Protein AF-0000000084467413 (afdb_homodimer)

Structure (mmCIF, N/CA/C/O backbone):
data_AF-0000000084467413-model_v1
#
loop_
_entity.id
_entity.type
_entity.pdbx_description
1 polymer 'Zn(2)-C6 fungal-type domain-containing protein'
#
loop_
_atom_site.group_PDB
_atom_site.id
_atom_site.type_symbol
_atom_site.label_atom_id
_atom_site.label_alt_id
_atom_site.label_comp_id
_atom_site.label_asym_id
_atom_site.label_entity_id
_atom_site.label_seq_id
_atom_site.pdbx_PDB_ins_code
_atom_site.Cartn_x
_atom_site.Cartn_y
_atom_site.Cartn_z
_atom_site.occupancy
_atom_site.B_iso_or_equiv
_atom_site.auth_seq_id
_atom_site.auth_comp_id
_atom_site.auth_asym_id
_atom_site.auth_atom_id
_atom_site.pdbx_PDB_model_num
ATOM 1 N N . MET A 1 1 ? 66 -35.625 96 1 26.09 1 MET A N 1
ATOM 2 C CA . MET A 1 1 ? 64.562 -35.906 95.938 1 26.09 1 MET A CA 1
ATOM 3 C C . MET A 1 1 ? 63.875 -34.875 95.062 1 26.09 1 MET A C 1
ATOM 5 O O . MET A 1 1 ? 63.219 -34 95.562 1 26.09 1 MET A O 1
ATOM 9 N N . SER A 1 2 ? 64.438 -34.469 93.875 1 29.78 2 SER A N 1
ATOM 10 C CA . SER A 1 2 ? 64.25 -33.438 92.875 1 29.78 2 SER A CA 1
ATOM 11 C C . SER A 1 2 ? 62.938 -33.656 92.125 1 29.78 2 SER A C 1
ATOM 13 O O . SER A 1 2 ? 62.781 -34.688 91.438 1 29.78 2 SER A O 1
ATOM 15 N N . GLY A 1 3 ? 61.781 -33.25 92.75 1 26.97 3 GLY A N 1
ATOM 16 C CA . GLY A 1 3 ? 60.375 -33.5 92.438 1 26.97 3 GLY A CA 1
ATOM 17 C C . GLY A 1 3 ? 59.969 -33 91.062 1 26.97 3 GLY A C 1
ATOM 18 O O . GLY A 1 3 ? 60.125 -31.812 90.812 1 26.97 3 GLY A O 1
ATOM 19 N N . SER A 1 4 ? 60.156 -33.812 90 1 33.88 4 SER A N 1
ATOM 20 C CA . SER A 1 4 ? 59.969 -33.594 88.625 1 33.88 4 SER A CA 1
ATOM 21 C C . SER A 1 4 ? 58.5 -33.281 88.25 1 33.88 4 SER A C 1
ATOM 23 O O . SER A 1 4 ? 57.625 -34.062 88.625 1 33.88 4 SER A O 1
ATOM 25 N N . GLY A 1 5 ? 58.062 -31.984 88.5 1 28.44 5 GLY A N 1
ATOM 26 C CA . GLY A 1 5 ? 56.75 -31.391 88.312 1 28.44 5 GLY A CA 1
ATOM 27 C C . GLY A 1 5 ? 56.094 -31.719 87 1 28.44 5 GLY A C 1
ATOM 28 O O . GLY A 1 5 ? 56.781 -31.75 85.938 1 28.44 5 GLY A O 1
ATOM 29 N N . ASP A 1 6 ? 55.031 -32.562 86.938 1 29.92 6 ASP A N 1
ATOM 30 C CA . ASP A 1 6 ? 54.125 -33.188 86 1 29.92 6 ASP A CA 1
ATOM 31 C C . ASP A 1 6 ? 53.375 -32.156 85.188 1 29.92 6 ASP A C 1
ATOM 33 O O . ASP A 1 6 ? 52.438 -31.531 85.688 1 29.92 6 ASP A O 1
ATOM 37 N N . GLU A 1 7 ? 54 -31.078 84.625 1 30.78 7 GLU A N 1
ATOM 38 C CA . GLU A 1 7 ? 53.219 -30.062 83.938 1 30.78 7 GLU A CA 1
ATOM 39 C C . GLU A 1 7 ? 52.375 -30.688 82.812 1 30.78 7 GLU A C 1
ATOM 41 O O . GLU A 1 7 ? 52.906 -31.109 81.812 1 30.78 7 GLU A O 1
ATOM 46 N N . ARG A 1 8 ? 51.344 -31.453 83.125 1 29 8 ARG A N 1
ATOM 47 C CA . ARG A 1 8 ? 50.469 -32.062 82.125 1 29 8 ARG A CA 1
ATOM 48 C C . ARG A 1 8 ? 49.875 -31 81.25 1 29 8 ARG A C 1
ATOM 50 O O . ARG A 1 8 ? 49.281 -30.031 81.688 1 29 8 ARG A O 1
ATOM 57 N N . ALA A 1 9 ? 50.406 -30.781 80.062 1 30.67 9 ALA A N 1
ATOM 58 C CA . ALA A 1 9 ? 50.062 -29.953 78.875 1 30.67 9 ALA A CA 1
ATOM 59 C C . ALA A 1 9 ? 48.562 -30.094 78.562 1 30.67 9 ALA A C 1
ATOM 61 O O . ALA A 1 9 ? 48.094 -31.203 78.375 1 30.67 9 ALA A O 1
ATOM 62 N N . HIS A 1 10 ? 47.625 -29.344 79.25 1 28.69 10 HIS A N 1
ATOM 63 C CA . HIS A 1 10 ? 46.219 -29.25 78.938 1 28.69 10 HIS A CA 1
ATOM 64 C C . HIS A 1 10 ? 45.969 -29.156 77.438 1 28.69 10 HIS A C 1
ATOM 66 O O . HIS A 1 10 ? 46.5 -28.266 76.812 1 28.69 10 HIS A O 1
ATOM 72 N N . LYS A 1 11 ? 45.812 -30.297 76.75 1 32.16 11 LYS A N 1
ATOM 73 C CA . LYS A 1 11 ? 45.406 -30.406 75.312 1 32.16 11 LYS A CA 1
ATOM 74 C C . LYS A 1 11 ? 44.219 -29.484 75.062 1 32.16 11 LYS A C 1
ATOM 76 O O . LYS A 1 11 ? 43.156 -29.641 75.625 1 32.16 11 LYS A O 1
ATOM 81 N N . ARG A 1 12 ? 44.469 -28.156 74.812 1 32.62 12 ARG A N 1
ATOM 82 C CA . ARG A 1 12 ? 43.469 -27.25 74.312 1 32.62 12 ARG A CA 1
ATOM 83 C C . ARG A 1 12 ? 42.562 -27.938 73.312 1 32.62 12 ARG A C 1
ATOM 85 O O . ARG A 1 12 ? 43.062 -28.562 72.375 1 32.62 12 ARG A O 1
ATOM 92 N N . SER A 1 13 ? 41.469 -28.469 73.688 1 32.84 13 SER A N 1
ATOM 93 C CA . SER A 1 13 ? 40.438 -29 72.812 1 32.84 13 SER A CA 1
ATOM 94 C C . SER A 1 13 ? 40.25 -28.125 71.562 1 32.84 13 SER A C 1
ATOM 96 O O . SER A 1 13 ? 40.125 -26.891 71.688 1 32.84 13 SER A O 1
ATOM 98 N N . ARG A 1 14 ? 40.875 -28.469 70.5 1 40.12 14 ARG A N 1
ATOM 99 C CA . ARG A 1 14 ? 40.844 -27.891 69.125 1 40.12 14 ARG A CA 1
ATOM 100 C C . ARG A 1 14 ? 39.438 -27.484 68.75 1 40.12 14 ARG A C 1
ATOM 102 O O . ARG A 1 14 ? 38.531 -28.328 68.688 1 40.12 14 ARG A O 1
ATOM 109 N N . GLN A 1 15 ? 39.031 -26.281 69.188 1 37.06 15 GLN A N 1
ATOM 110 C CA . GLN A 1 15 ? 37.75 -25.719 68.812 1 37.06 15 GLN A CA 1
ATOM 111 C C . GLN A 1 15 ? 37.531 -25.859 67.312 1 37.06 15 GLN A C 1
ATOM 113 O O . GLN A 1 15 ? 38.375 -25.453 66.5 1 37.06 15 GLN A O 1
ATOM 118 N N . ASN A 1 16 ? 36.875 -26.953 66.812 1 48.47 16 ASN A N 1
ATOM 119 C CA . ASN A 1 16 ? 36.406 -27.109 65.438 1 48.47 16 ASN A CA 1
ATOM 120 C C . ASN A 1 16 ? 35.75 -25.828 64.938 1 48.47 16 ASN A C 1
ATOM 122 O O . ASN A 1 16 ? 34.969 -25.203 65.625 1 48.47 16 ASN A O 1
ATOM 126 N N . VAL A 1 17 ? 36.531 -25.109 64.188 1 55.88 17 VAL A N 1
ATOM 127 C CA . VAL A 1 17 ? 36 -23.891 63.562 1 55.88 17 VAL A CA 1
ATOM 128 C C . VAL A 1 17 ? 34.625 -24.172 62.938 1 55.88 17 VAL A C 1
ATOM 130 O O . VAL A 1 17 ? 34.469 -25.203 62.25 1 55.88 17 VAL A O 1
ATOM 133 N N . SER A 1 18 ? 33.594 -23.734 63.375 1 64.94 18 SER A N 1
ATOM 134 C CA . SER A 1 18 ? 32.219 -23.953 63 1 64.94 18 SER A CA 1
ATOM 135 C C . SER A 1 18 ? 32 -23.75 61.5 1 64.94 18 SER A C 1
ATOM 137 O O . SER A 1 18 ? 31.172 -24.406 60.875 1 64.94 18 SER A O 1
ATOM 139 N N . GLN A 1 19 ? 32.781 -22.828 60.719 1 69.94 19 GLN A N 1
ATOM 140 C CA . GLN A 1 19 ? 32.625 -22.609 59.281 1 69.94 19 GLN A CA 1
ATOM 141 C C . GLN A 1 19 ? 33.969 -22.422 58.625 1 69.94 19 GLN A C 1
ATOM 143 O O . GLN A 1 19 ? 34.812 -21.609 59.062 1 69.94 19 GLN A O 1
ATOM 148 N N . ALA A 1 20 ? 34.219 -23.234 57.625 1 74.88 20 ALA A N 1
ATOM 149 C CA . ALA A 1 20 ? 35.469 -23.141 56.875 1 74.88 20 ALA A CA 1
ATOM 150 C C . ALA A 1 20 ? 35.344 -22.078 55.781 1 74.88 20 ALA A C 1
ATOM 152 O O . ALA A 1 20 ? 34.25 -21.766 55.312 1 74.88 20 ALA A O 1
ATOM 153 N N . CYS A 1 21 ? 36.406 -21.391 55.406 1 77.19 21 CYS A N 1
ATOM 154 C CA . CYS A 1 21 ? 36.438 -20.406 54.312 1 77.19 21 CYS A CA 1
ATOM 155 C C . CYS A 1 21 ? 36.156 -21.078 52.969 1 77.19 21 CYS A C 1
ATOM 157 O O . CYS A 1 21 ? 36.312 -22.297 52.844 1 77.19 21 CYS A O 1
ATOM 159 N N . VAL A 1 22 ? 35.688 -20.453 51.875 1 77.38 22 VAL A N 1
ATOM 160 C CA . VAL A 1 22 ? 35.25 -20.953 50.594 1 77.38 22 VAL A CA 1
ATOM 161 C C . VAL A 1 22 ? 36.375 -21.734 49.906 1 77.38 22 VAL A C 1
ATOM 163 O O . VAL A 1 22 ? 36.125 -22.812 49.344 1 77.38 22 VAL A O 1
ATOM 166 N N . ASN A 1 23 ? 37.594 -21.391 50.062 1 79.62 23 ASN A N 1
ATOM 167 C CA . ASN A 1 23 ? 38.719 -22.031 49.406 1 79.62 23 ASN A CA 1
ATOM 168 C C . ASN A 1 23 ? 39.094 -23.344 50.062 1 79.62 23 ASN A C 1
ATOM 170 O O . ASN A 1 23 ? 39.375 -24.344 49.406 1 79.62 23 ASN A O 1
ATOM 174 N N . CYS A 1 24 ? 39.094 -23.359 51.344 1 78.81 24 CYS A N 1
ATOM 175 C CA . CYS A 1 24 ? 39.438 -24.562 52.062 1 78.81 24 CYS A CA 1
ATOM 176 C C . CYS A 1 24 ? 38.344 -25.625 51.906 1 78.81 24 CYS A C 1
ATOM 178 O O . CYS A 1 24 ? 38.656 -26.812 51.844 1 78.81 24 CYS A O 1
ATOM 180 N N . ARG A 1 25 ? 37.094 -25.172 51.781 1 76.5 25 ARG A N 1
ATOM 181 C CA . ARG A 1 25 ? 35.938 -26.047 51.5 1 76.5 25 ARG A CA 1
ATOM 182 C C . ARG A 1 25 ? 36.094 -26.703 50.125 1 76.5 25 ARG A C 1
ATOM 184 O O . ARG A 1 25 ? 35.844 -27.891 49.969 1 76.5 25 ARG A O 1
ATOM 191 N N . GLN A 1 26 ? 36.594 -26.016 49.188 1 77.19 26 GLN A N 1
ATOM 192 C CA . GLN A 1 26 ? 36.75 -26.516 47.844 1 77.19 26 GLN A CA 1
ATOM 193 C C . GLN A 1 26 ? 37.906 -27.5 47.75 1 77.19 26 GLN A C 1
ATOM 195 O O . GLN A 1 26 ? 37.844 -28.5 47.031 1 77.19 26 GLN A O 1
ATOM 200 N N . ARG A 1 27 ? 38.875 -27.344 48.5 1 77.25 27 ARG A N 1
ATOM 201 C CA . ARG A 1 27 ? 40.062 -28.188 48.438 1 77.25 27 ARG A CA 1
ATOM 202 C C . ARG A 1 27 ? 40 -29.312 49.469 1 77.25 27 ARG A C 1
ATOM 204 O O . ARG A 1 27 ? 40.906 -30.156 49.531 1 77.25 27 ARG A O 1
ATOM 211 N N . LYS A 1 28 ? 38.906 -29.312 50.219 1 76.44 28 LYS A N 1
ATOM 212 C CA . LYS A 1 28 ? 38.688 -30.281 51.281 1 76.44 28 LYS A CA 1
ATOM 213 C C . LYS A 1 28 ? 39.875 -30.359 52.219 1 76.44 28 LYS A C 1
ATOM 215 O O . LYS A 1 28 ? 40.281 -31.438 52.656 1 76.44 28 LYS A O 1
ATOM 220 N N . LYS A 1 29 ? 40.5 -29.125 52.5 1 80.12 29 LYS A N 1
ATOM 221 C CA . LYS A 1 29 ? 41.594 -29.047 53.469 1 80.12 29 LYS A CA 1
ATOM 222 C C . LYS A 1 29 ? 41.156 -28.406 54.781 1 80.12 29 LYS A C 1
ATOM 224 O O . LYS A 1 29 ? 40.188 -27.641 54.781 1 80.12 29 LYS A O 1
ATOM 229 N N . LYS A 1 30 ? 41.75 -28.703 55.719 1 77.44 30 LYS A N 1
ATOM 230 C CA . LYS A 1 30 ? 41.438 -28.234 57.062 1 77.44 30 LYS A CA 1
ATOM 231 C C . LYS A 1 30 ? 41.656 -26.734 57.188 1 77.44 30 LYS A C 1
ATOM 233 O O . LYS A 1 30 ? 42.719 -26.219 56.844 1 77.44 30 LYS A O 1
ATOM 238 N N . CYS A 1 31 ? 40.531 -26 57.469 1 75.31 31 CYS A N 1
ATOM 239 C CA . CYS A 1 31 ? 40.562 -24.547 57.688 1 75.31 31 CYS A CA 1
ATOM 240 C C . CYS A 1 31 ? 40.75 -24.234 59.156 1 75.31 31 CYS A C 1
ATOM 242 O O . CYS A 1 31 ? 40.062 -24.828 60 1 75.31 31 CYS A O 1
ATOM 244 N N . ASP A 1 32 ? 41.625 -23.547 59.625 1 78.44 32 ASP A N 1
ATOM 245 C CA . ASP A 1 32 ? 41.875 -23.281 61.031 1 78.44 32 ASP A CA 1
ATOM 246 C C . ASP A 1 32 ? 41 -22.172 61.562 1 78.44 32 ASP A C 1
ATOM 248 O O . ASP A 1 32 ? 41.094 -21.781 62.719 1 78.44 32 ASP A O 1
ATOM 252 N N . GLY A 1 33 ? 40.031 -21.516 60.656 1 72.94 33 GLY A N 1
ATOM 253 C CA . GLY A 1 33 ? 39.031 -20.562 61.062 1 72.94 33 GLY A CA 1
ATOM 254 C C . GLY A 1 33 ? 39.562 -19.141 61.156 1 72.94 33 GLY A C 1
ATOM 255 O O . GLY A 1 33 ? 38.812 -18.203 61.375 1 72.94 33 GLY A O 1
ATOM 256 N N . ASN A 1 34 ? 40.875 -18.969 60.938 1 78.62 34 ASN A N 1
ATOM 257 C CA . ASN A 1 34 ? 41.438 -17.625 60.969 1 78.62 34 ASN A CA 1
ATOM 258 C C . ASN A 1 34 ? 41.219 -16.891 59.656 1 78.62 34 ASN A C 1
ATOM 260 O O . ASN A 1 34 ? 41.094 -17.531 58.594 1 78.62 34 ASN A O 1
ATOM 264 N N . GLN A 1 35 ? 40.875 -15.562 59.531 1 74.62 35 GLN A N 1
ATOM 265 C CA . GLN A 1 35 ? 40.719 -14.711 58.375 1 74.62 35 GLN A CA 1
ATOM 266 C C . GLN A 1 35 ? 41.969 -13.844 58.188 1 74.62 35 GLN A C 1
ATOM 268 O O . GLN A 1 35 ? 42.156 -12.852 58.875 1 74.62 35 GLN A O 1
ATOM 273 N N . PRO A 1 36 ? 42.906 -14.266 57.25 1 77.44 36 PRO A N 1
ATOM 274 C CA . PRO A 1 36 ? 42.906 -15.367 56.281 1 77.44 36 PRO A CA 1
ATOM 275 C C . PRO A 1 36 ? 43.312 -16.688 56.906 1 77.44 36 PRO A C 1
ATOM 277 O O . PRO A 1 36 ? 44.125 -16.703 57.844 1 77.44 36 PRO A O 1
ATOM 280 N N . CYS A 1 37 ? 42.719 -17.781 56.469 1 78.75 37 CYS A N 1
ATOM 281 C CA . CYS A 1 37 ? 43.031 -19.078 57.094 1 78.75 37 CYS A CA 1
ATOM 282 C C . CYS A 1 37 ? 44.438 -19.531 56.688 1 78.75 37 CYS A C 1
ATOM 284 O O . CYS A 1 37 ? 44.938 -19.125 55.625 1 78.75 37 CYS A O 1
ATOM 286 N N . ALA A 1 38 ? 45.156 -20.266 57.531 1 81.69 38 ALA A N 1
ATOM 287 C CA . ALA A 1 38 ? 46.531 -20.688 57.344 1 81.69 38 ALA A CA 1
ATOM 288 C C . ALA A 1 38 ? 46.719 -21.453 56.031 1 81.69 38 ALA A C 1
ATOM 290 O O . ALA A 1 38 ? 47.75 -21.375 55.375 1 81.69 38 ALA A O 1
ATOM 291 N N . THR A 1 39 ? 45.625 -22.156 55.625 1 81.44 39 THR A N 1
ATOM 292 C CA . THR A 1 39 ? 45.656 -22.906 54.406 1 81.44 39 THR A CA 1
ATOM 293 C C . THR A 1 39 ? 45.594 -21.984 53.188 1 81.44 39 THR A C 1
ATOM 295 O O . THR A 1 39 ? 46.344 -22.156 52.219 1 81.44 39 THR A O 1
ATOM 298 N N . CYS A 1 40 ? 44.781 -21.016 53.219 1 80.38 40 CYS A N 1
ATOM 299 C CA . CYS A 1 40 ? 44.688 -20.062 52.094 1 80.38 40 CYS A CA 1
ATOM 300 C C . CYS A 1 40 ? 45.969 -19.25 52 1 80.38 40 CYS A C 1
ATOM 302 O O . CYS A 1 40 ? 46.438 -18.938 50.906 1 80.38 40 CYS A O 1
ATOM 304 N N . VAL A 1 41 ? 46.625 -18.938 53.094 1 82.62 41 VAL A N 1
ATOM 305 C CA . VAL A 1 41 ? 47.875 -18.219 53.125 1 82.62 41 VAL A CA 1
ATOM 306 C C . VAL A 1 41 ? 48.969 -19.078 52.531 1 82.62 41 VAL A C 1
ATOM 308 O O . VAL A 1 41 ? 49.812 -18.594 51.719 1 82.62 41 VAL A O 1
ATOM 311 N N . ALA A 1 42 ? 49 -20.375 52.781 1 81 42 ALA A N 1
ATOM 312 C CA . ALA A 1 42 ? 50 -21.297 52.281 1 81 42 ALA A CA 1
ATOM 313 C C . ALA A 1 42 ? 49.875 -21.453 50.75 1 81 42 ALA A C 1
ATOM 315 O O . ALA A 1 42 ? 50.875 -21.547 50.062 1 81 42 ALA A O 1
ATOM 316 N N . TYR A 1 43 ? 48.688 -21.391 50.312 1 80 43 TYR A N 1
ATOM 317 C CA . TYR A 1 43 ? 48.469 -21.578 48.875 1 80 43 TYR A CA 1
ATOM 318 C C . TYR A 1 43 ? 48.375 -20.25 48.156 1 80 43 TYR A C 1
ATOM 320 O O . TYR A 1 43 ? 48.125 -20.203 46.938 1 80 43 TYR A O 1
ATOM 328 N N . LYS A 1 44 ? 48.594 -19.078 48.938 1 79.94 44 LYS A N 1
ATOM 329 C CA . LYS A 1 44 ? 48.562 -17.719 48.406 1 79.94 44 LYS A CA 1
ATOM 330 C C . LYS A 1 44 ? 47.25 -17.391 47.75 1 79.94 44 LYS A C 1
ATOM 332 O O . LYS A 1 44 ? 47.219 -16.703 46.719 1 79.94 44 LYS A O 1
ATOM 337 N N . ASP A 1 45 ? 46.219 -17.969 48.219 1 77.12 45 ASP A N 1
ATOM 338 C CA . ASP A 1 45 ? 44.875 -17.656 47.75 1 77.12 45 ASP A CA 1
ATOM 339 C C . ASP A 1 45 ? 44.25 -16.547 48.562 1 77.12 45 ASP A C 1
ATOM 341 O O . ASP A 1 45 ? 44.625 -16.344 49.75 1 77.12 45 ASP A O 1
ATOM 345 N N . GLU A 1 46 ? 43.375 -15.688 48.031 1 78.69 46 GLU A N 1
ATOM 346 C CA . GLU A 1 46 ? 42.594 -14.734 48.781 1 78.69 46 GLU A CA 1
ATOM 347 C C . GLU A 1 46 ? 41.531 -15.445 49.625 1 78.69 46 GLU A C 1
ATOM 349 O O . GLU A 1 46 ? 40.656 -16.141 49.094 1 78.69 46 GLU A O 1
ATOM 354 N N . CYS A 1 47 ? 41.625 -15.461 50.938 1 73.88 47 CYS A N 1
ATOM 355 C CA . CYS A 1 47 ? 40.719 -16.156 51.844 1 73.88 47 CYS A CA 1
ATOM 356 C C . CYS A 1 47 ? 39.344 -15.508 51.875 1 73.88 47 CYS A C 1
ATOM 358 O O . CYS A 1 47 ? 39.219 -14.367 52.344 1 73.88 47 CYS A O 1
ATOM 360 N N . VAL A 1 48 ? 38.438 -15.797 51.094 1 75.25 48 VAL A N 1
ATOM 361 C CA . VAL A 1 48 ? 37.094 -15.242 50.969 1 75.25 48 VAL A CA 1
ATOM 362 C C . VAL A 1 48 ? 36.156 -16.016 51.875 1 75.25 48 VAL A C 1
ATOM 364 O O . VAL A 1 48 ? 36.156 -17.25 51.875 1 75.25 48 VAL A O 1
ATOM 367 N N . TRP A 1 49 ? 35.812 -15.234 52.875 1 63.16 49 TRP A N 1
ATOM 368 C CA . TRP A 1 49 ? 34.781 -15.742 53.75 1 63.16 49 TRP A CA 1
ATOM 369 C C . TRP A 1 49 ? 33.406 -15.234 53.344 1 63.16 49 TRP A C 1
ATOM 371 O O . TRP A 1 49 ? 33.219 -14.055 53 1 63.16 49 TRP A O 1
ATOM 381 N N . GLY A 1 50 ? 32.5 -15.867 52.625 1 56.66 50 GLY A N 1
ATOM 382 C CA . GLY A 1 50 ? 31.172 -15.469 52.188 1 56.66 50 GLY A CA 1
ATOM 383 C C . GLY A 1 50 ? 30.047 -16.203 52.906 1 56.66 50 GLY A C 1
ATOM 384 O O . GLY A 1 50 ? 30.266 -17.297 53.438 1 56.66 50 GLY A O 1
ATOM 385 N N . GLY A 1 51 ? 29.047 -15.383 53.406 1 49.19 51 GLY A N 1
ATOM 386 C CA . GLY A 1 51 ? 27.828 -15.633 54.156 1 49.19 51 GLY A CA 1
ATOM 387 C C . GLY A 1 51 ? 26.984 -16.734 53.531 1 49.19 51 GLY A C 1
ATOM 388 O O . GLY A 1 51 ? 26.062 -16.469 52.781 1 49.19 51 GLY A O 1
ATOM 389 N N . LYS A 1 52 ? 27.344 -17.672 52.906 1 43.41 52 LYS A N 1
ATOM 390 C CA . LYS A 1 52 ? 26.203 -18.562 52.719 1 43.41 52 LYS A CA 1
ATOM 391 C C . LYS A 1 52 ? 25.5 -18.859 54.062 1 43.41 52 LYS A C 1
ATOM 393 O O . LYS A 1 52 ? 26.156 -19.125 55.062 1 43.41 52 LYS A O 1
ATOM 398 N N . ASP A 1 53 ? 24.297 -18.453 54.188 1 43.09 53 ASP A N 1
ATOM 399 C CA . ASP A 1 53 ? 23.391 -18.797 55.281 1 43.09 53 ASP A CA 1
ATOM 400 C C . ASP A 1 53 ? 23.547 -20.25 55.688 1 43.09 53 ASP A C 1
ATOM 402 O O . ASP A 1 53 ? 23.859 -21.109 54.875 1 43.09 53 ASP A O 1
ATOM 406 N N . ASP A 1 54 ? 23.906 -20.531 56.781 1 43.34 54 ASP A N 1
ATOM 407 C CA . ASP A 1 54 ? 23.922 -21.844 57.438 1 43.34 54 ASP A CA 1
ATOM 408 C C . ASP A 1 54 ? 22.656 -22.641 57.125 1 43.34 54 ASP A C 1
ATOM 410 O O . ASP A 1 54 ? 21.578 -22.359 57.625 1 43.34 54 ASP A O 1
ATOM 414 N N . TRP A 1 55 ? 22.578 -23.297 56 1 46.25 55 TRP A N 1
ATOM 415 C CA . TRP A 1 55 ? 21.469 -24.094 55.469 1 46.25 55 TRP A CA 1
ATOM 416 C C . TRP A 1 55 ? 21.094 -25.203 56.469 1 46.25 55 TRP A C 1
ATOM 418 O O . TRP A 1 55 ? 20.219 -26.031 56.156 1 46.25 55 TRP A O 1
ATOM 428 N N . ARG A 1 56 ? 21.703 -25.297 57.656 1 48.47 56 ARG A N 1
ATOM 429 C CA . ARG A 1 56 ? 21.391 -26.344 58.625 1 48.47 56 ARG A CA 1
ATOM 430 C C . ARG A 1 56 ? 20.203 -25.953 59.531 1 48.47 56 ARG A C 1
ATOM 432 O O . ARG A 1 56 ? 19.703 -26.766 60.281 1 48.47 56 ARG A O 1
ATOM 439 N N . LYS A 1 57 ? 19.906 -24.75 59.75 1 51.88 57 LYS A N 1
ATOM 440 C CA . LYS A 1 57 ? 18.766 -24.438 60.594 1 51.88 57 LYS A CA 1
ATOM 441 C C . LYS A 1 57 ? 17.453 -24.5 59.812 1 51.88 57 LYS A C 1
ATOM 443 O O . LYS A 1 57 ? 17.375 -23.984 58.688 1 51.88 57 LYS A O 1
ATOM 448 N N . PRO A 1 58 ? 16.469 -25.312 60.281 1 55.78 58 PRO A N 1
ATOM 449 C CA . PRO A 1 58 ? 15.164 -25.391 59.625 1 55.78 58 PRO A CA 1
ATOM 450 C C . PRO A 1 58 ? 14.5 -24.016 59.5 1 55.78 58 PRO A C 1
ATOM 452 O O . PRO A 1 58 ? 14.664 -23.156 60.375 1 55.78 58 PRO A O 1
ATOM 455 N N . LEU A 1 59 ? 14.18 -23.625 58.312 1 64.31 59 LEU A N 1
ATOM 456 C CA . LEU A 1 59 ? 13.508 -22.344 58.125 1 64.31 59 LEU A CA 1
ATOM 457 C C . LEU A 1 59 ? 12.336 -22.203 59.062 1 64.31 59 LEU A C 1
ATOM 459 O O . LEU A 1 59 ? 11.633 -23.172 59.375 1 64.31 59 LEU A O 1
ATOM 463 N N . SER A 1 60 ? 12.367 -21.188 59.875 1 70 60 SER A N 1
ATOM 464 C CA . SER A 1 60 ? 11.234 -20.891 60.75 1 70 60 SER A CA 1
ATOM 465 C C . SER A 1 60 ? 9.922 -20.922 60 1 70 60 SER A C 1
ATOM 467 O O . SER A 1 60 ? 9.906 -20.781 58.781 1 70 60 SER A O 1
ATOM 469 N N . ARG A 1 61 ? 8.836 -21.109 60.656 1 65.44 61 ARG A N 1
ATOM 470 C CA . ARG A 1 61 ? 7.492 -21.141 60.094 1 65.44 61 ARG A CA 1
ATOM 471 C C . ARG A 1 61 ? 7.207 -19.859 59.281 1 65.44 61 ARG A C 1
ATOM 473 O O . ARG A 1 61 ? 6.598 -19.922 58.219 1 65.44 61 ARG A O 1
ATOM 480 N N . SER A 1 62 ? 7.723 -18.812 59.812 1 72.88 62 SER A N 1
ATOM 481 C CA . SER A 1 62 ? 7.523 -17.531 59.156 1 72.88 62 SER A CA 1
ATOM 482 C C . SER A 1 62 ? 8.289 -17.453 57.844 1 72.88 62 SER A C 1
ATOM 484 O O . SER A 1 62 ? 7.781 -16.938 56.844 1 72.88 62 SER A O 1
ATOM 486 N N . GLU A 1 63 ? 9.328 -18.109 57.844 1 73.94 63 GLU A N 1
ATOM 487 C CA . GLU A 1 63 ? 10.156 -18.078 56.625 1 73.94 63 GLU A CA 1
ATOM 488 C C . GLU A 1 63 ? 9.602 -19.031 55.562 1 73.94 63 GLU A C 1
ATOM 490 O O . GLU A 1 63 ? 9.609 -18.703 54.375 1 73.94 63 GLU A O 1
ATOM 495 N N . THR A 1 64 ? 9.109 -20.109 55.969 1 74.31 64 THR A N 1
ATOM 496 C CA . THR A 1 64 ? 8.484 -21.062 55.062 1 74.31 64 THR A CA 1
ATOM 497 C C . THR A 1 64 ? 7.219 -20.453 54.438 1 74.31 64 THR A C 1
ATOM 499 O O . THR A 1 64 ? 6.973 -20.609 53.25 1 74.31 64 THR A O 1
ATOM 502 N N . ASN A 1 65 ? 6.559 -19.797 55.312 1 74.56 65 ASN A N 1
ATOM 503 C CA . ASN A 1 65 ? 5.367 -19.109 54.812 1 74.56 65 ASN A CA 1
ATOM 504 C C . ASN A 1 65 ? 5.73 -17.969 53.844 1 74.56 65 ASN A C 1
ATOM 506 O O . ASN A 1 65 ? 5.031 -17.75 52.875 1 74.56 65 ASN A O 1
ATOM 510 N N . ALA A 1 66 ? 6.781 -17.422 54.125 1 78.25 66 ALA A N 1
ATOM 511 C CA . ALA A 1 66 ? 7.246 -16.375 53.219 1 78.25 66 ALA A CA 1
ATOM 512 C C . ALA A 1 66 ? 7.703 -16.953 51.906 1 78.25 66 ALA A C 1
ATOM 514 O O . ALA A 1 66 ? 7.43 -16.391 50.844 1 78.25 66 ALA A O 1
ATOM 515 N N . LEU A 1 67 ? 8.195 -18.094 51.906 1 77.31 67 LEU A N 1
ATOM 516 C CA . LEU A 1 67 ? 8.633 -18.766 50.688 1 77.31 67 LEU A CA 1
ATOM 517 C C . LEU A 1 67 ? 7.434 -19.266 49.875 1 77.31 67 LEU A C 1
ATOM 519 O O . LEU A 1 67 ? 7.41 -19.141 48.656 1 77.31 67 LEU A O 1
ATOM 523 N N . ARG A 1 68 ? 6.531 -19.75 50.625 1 77 68 ARG A N 1
ATOM 524 C CA . ARG A 1 68 ? 5.301 -20.172 49.969 1 77 68 ARG A CA 1
ATOM 525 C C . ARG A 1 68 ? 4.566 -18.984 49.375 1 77 68 ARG A C 1
ATOM 527 O O . ARG A 1 68 ? 4.082 -19.047 48.25 1 77 68 ARG A O 1
ATOM 534 N N . ALA A 1 69 ? 4.551 -17.953 50.125 1 78.25 69 ALA A N 1
ATOM 535 C CA . ALA A 1 69 ? 3.949 -16.734 49.625 1 78.25 69 ALA A CA 1
ATOM 536 C C . ALA A 1 69 ? 4.719 -16.203 48.406 1 78.25 69 ALA A C 1
ATOM 538 O O . ALA A 1 69 ? 4.117 -15.727 47.438 1 78.25 69 ALA A O 1
ATOM 539 N N . ARG A 1 70 ? 5.922 -16.344 48.5 1 80.69 70 ARG A N 1
ATOM 540 C CA . ARG A 1 70 ? 6.75 -15.922 47.375 1 80.69 70 ARG A CA 1
ATOM 541 C C . ARG A 1 70 ? 6.539 -16.828 46.156 1 80.69 70 ARG A C 1
ATOM 543 O O . ARG A 1 70 ? 6.488 -16.359 45.031 1 80.69 70 ARG A O 1
ATOM 550 N N . VAL A 1 71 ? 6.371 -18.047 46.344 1 77.69 71 VAL A N 1
ATOM 551 C CA . VAL A 1 71 ? 6.055 -18.984 45.281 1 77.69 71 VAL A CA 1
ATOM 552 C C . VAL A 1 71 ? 4.695 -18.641 44.656 1 77.69 71 VAL A C 1
ATOM 554 O O . VAL A 1 71 ? 4.547 -18.562 43.438 1 77.69 71 VAL A O 1
ATOM 557 N N . ASP A 1 72 ? 3.797 -18.344 45.5 1 77 72 ASP A N 1
ATOM 558 C CA . ASP A 1 72 ? 2.471 -17.953 45.031 1 77 72 ASP A CA 1
ATOM 559 C C . ASP A 1 72 ? 2.531 -16.656 44.25 1 77 72 ASP A C 1
ATOM 561 O O . ASP A 1 72 ? 1.888 -16.516 43.188 1 77 72 ASP A O 1
ATOM 565 N N . GLU A 1 73 ? 3.258 -15.805 44.719 1 79.5 73 GLU A N 1
ATOM 566 C CA . GLU A 1 73 ? 3.449 -14.539 44.031 1 79.5 73 GLU A CA 1
ATOM 567 C C . GLU A 1 73 ? 4.145 -14.75 42.688 1 79.5 73 GLU A C 1
ATOM 569 O O . GLU A 1 73 ? 3.719 -14.203 41.656 1 79.5 73 GLU A O 1
ATOM 574 N N . LEU A 1 74 ? 5.07 -15.547 42.688 1 78.12 74 LEU A N 1
ATOM 575 C CA . LEU A 1 74 ? 5.824 -15.789 41.469 1 78.12 74 LEU A CA 1
ATOM 576 C C . LEU A 1 74 ? 5.008 -16.625 40.469 1 78.12 74 LEU A C 1
ATOM 578 O O . LEU A 1 74 ? 5.047 -16.391 39.25 1 78.12 74 LEU A O 1
ATOM 582 N N . GLU A 1 75 ? 4.27 -17.469 40.969 1 79.12 75 GLU A N 1
ATOM 583 C CA . GLU A 1 75 ? 3.361 -18.203 40.094 1 79.12 75 GLU A CA 1
ATOM 584 C C . GLU A 1 75 ? 2.279 -17.297 39.531 1 79.12 75 GLU A C 1
ATOM 586 O O . GLU A 1 75 ? 1.922 -17.406 38.375 1 79.12 75 GLU A O 1
ATOM 591 N N . GLY A 1 76 ? 1.872 -16.422 40.312 1 77.12 76 GLY A N 1
ATOM 592 C CA . GLY A 1 76 ? 0.973 -15.406 39.812 1 77.12 76 GLY A CA 1
ATOM 593 C C . GLY A 1 76 ? 1.602 -14.539 38.75 1 77.12 76 GLY A C 1
ATOM 594 O O . GLY A 1 76 ? 0.977 -14.258 37.719 1 77.12 76 GLY A O 1
ATOM 595 N N . LEU A 1 77 ? 2.754 -14.164 38.969 1 76 77 LEU A N 1
ATOM 596 C CA . LEU A 1 77 ? 3.479 -13.359 38 1 76 77 LEU A CA 1
ATOM 597 C C . LEU A 1 77 ? 3.764 -14.156 36.75 1 76 77 LEU A C 1
ATOM 599 O O . LEU A 1 77 ? 3.643 -13.633 35.625 1 76 77 LEU A O 1
ATOM 603 N N . VAL A 1 78 ? 4.098 -15.336 36.875 1 75 78 VAL A N 1
ATOM 604 C CA . VAL A 1 78 ? 4.324 -16.203 35.719 1 75 78 VAL A CA 1
ATOM 605 C C . VAL A 1 78 ? 3.016 -16.406 34.938 1 75 78 VAL A C 1
ATOM 607 O O . VAL A 1 78 ? 2.99 -16.344 33.719 1 75 78 VAL A O 1
ATOM 610 N N . GLN A 1 79 ? 1.983 -16.578 35.656 1 74.94 79 GLN A N 1
ATOM 611 C CA . GLN A 1 79 ? 0.69 -16.703 35 1 74.94 79 GLN A CA 1
ATOM 612 C C . GLN A 1 79 ? 0.281 -15.391 34.312 1 74.94 79 GLN A C 1
ATOM 614 O O . GLN A 1 79 ? -0.248 -15.391 33.219 1 74.94 79 GLN A O 1
ATOM 619 N N . GLU A 1 80 ? 0.549 -14.352 34.938 1 72.44 80 GLU A N 1
ATOM 620 C CA . GLU A 1 80 ? 0.281 -13.039 34.344 1 72.44 80 GLU A CA 1
ATOM 621 C C . GLU A 1 80 ? 1.141 -12.805 33.125 1 72.44 80 GLU A C 1
ATOM 623 O O . GLU A 1 80 ? 0.638 -12.359 32.062 1 72.44 80 GLU A O 1
ATOM 628 N N . TYR A 1 81 ? 2.355 -13.148 33.188 1 67.88 81 TYR A N 1
ATOM 629 C CA . TYR A 1 81 ? 3.232 -12.977 32.031 1 67.88 81 TYR A CA 1
ATOM 630 C C . TYR A 1 81 ? 2.916 -13.992 30.938 1 67.88 81 TYR A C 1
ATOM 632 O O . TYR A 1 81 ? 2.957 -13.68 29.75 1 67.88 81 TYR A O 1
ATOM 640 N N . LYS A 1 82 ? 2.555 -15.102 31.297 1 67.19 82 LYS A N 1
ATOM 641 C CA . LYS A 1 82 ? 2.092 -16.094 30.344 1 67.19 82 LYS A CA 1
ATOM 642 C C . LYS A 1 82 ? 0.789 -15.664 29.672 1 67.19 82 LYS A C 1
ATOM 644 O O . LYS A 1 82 ? 0.637 -15.781 28.453 1 67.19 82 LYS A O 1
ATOM 649 N N . THR A 1 83 ? -0.096 -15.25 30.469 1 64.44 83 THR A N 1
ATOM 650 C CA . THR A 1 83 ? -1.338 -14.727 29.906 1 64.44 83 THR A CA 1
ATOM 651 C C . THR A 1 83 ? -1.066 -13.508 29.031 1 64.44 83 THR A C 1
ATOM 653 O O . THR A 1 83 ? -1.66 -13.359 27.953 1 64.44 83 THR A O 1
ATOM 656 N N . ARG A 1 84 ? -0.173 -12.695 29.469 1 59.22 84 ARG A N 1
ATOM 657 C CA . ARG A 1 84 ? 0.226 -11.547 28.672 1 59.22 84 ARG A CA 1
ATOM 658 C C . ARG A 1 84 ? 0.975 -11.992 27.406 1 59.22 84 ARG A C 1
ATOM 660 O O . ARG A 1 84 ? 0.769 -11.445 26.328 1 59.22 84 ARG A O 1
ATOM 667 N N . LEU A 1 85 ? 1.742 -12.93 27.531 1 58.12 85 LEU A N 1
ATOM 668 C CA . LEU A 1 85 ? 2.426 -13.516 26.375 1 58.12 85 LEU A CA 1
ATOM 669 C C . LEU A 1 85 ? 1.456 -14.32 25.516 1 58.12 85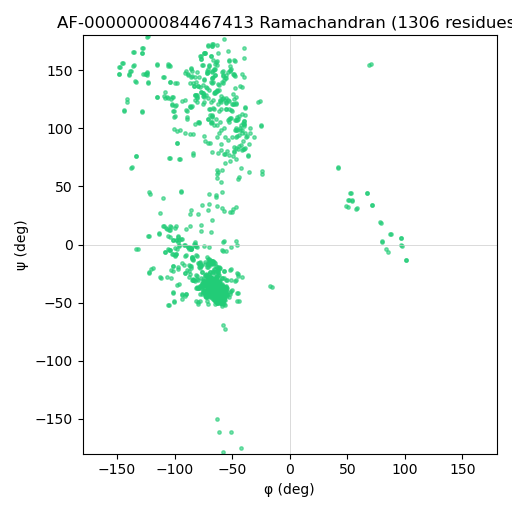 LEU A C 1
ATOM 671 O O . LEU A 1 85 ? 1.54 -14.289 24.281 1 58.12 85 LEU A O 1
ATOM 675 N N . GLU A 1 86 ? 0.616 -15.125 26.031 1 54.12 86 GLU A N 1
ATOM 676 C CA . GLU A 1 86 ? -0.437 -15.828 25.312 1 54.12 86 GLU A CA 1
ATOM 677 C C . GLU A 1 86 ? -1.404 -14.844 24.656 1 54.12 86 GLU A C 1
ATOM 679 O O . GLU A 1 86 ? -1.85 -15.062 23.531 1 54.12 86 GLU A O 1
ATOM 684 N N . LEU A 1 87 ? -1.729 -13.914 25.391 1 46.94 87 LEU A N 1
ATOM 685 C CA . LEU A 1 87 ? -2.518 -12.844 24.781 1 46.94 87 LEU A CA 1
ATOM 686 C C . LEU A 1 87 ? -1.739 -12.172 23.656 1 46.94 87 LEU A C 1
ATOM 688 O O . LEU A 1 87 ? -2.316 -11.797 22.625 1 46.94 87 LEU A O 1
ATOM 692 N N . ILE A 1 88 ? -0.491 -12.141 23.844 1 43.5 88 ILE A N 1
ATOM 693 C CA . ILE A 1 88 ? 0.364 -11.711 22.75 1 43.5 88 ILE A CA 1
ATOM 694 C C . ILE A 1 88 ? 0.531 -12.852 21.734 1 43.5 88 ILE A C 1
ATOM 696 O O . ILE A 1 88 ? 0.546 -12.625 20.531 1 43.5 88 ILE A O 1
ATOM 700 N N . SER A 1 89 ? 0.621 -14.125 22.016 1 41.62 89 SER A N 1
ATOM 701 C CA . SER A 1 89 ? 0.741 -15.289 21.141 1 41.62 89 SER A CA 1
ATOM 702 C C . SER A 1 89 ? -0.617 -15.711 20.594 1 41.62 89 SER A C 1
ATOM 704 O O . SER A 1 89 ? -0.693 -16.328 19.531 1 41.62 89 SER A O 1
ATOM 706 N N . ILE A 1 90 ? -1.751 -15.891 21.312 1 36.84 90 ILE A N 1
ATOM 707 C CA . ILE A 1 90 ? -3.049 -16.188 20.719 1 36.84 90 ILE A CA 1
ATOM 708 C C . ILE A 1 90 ? -3.289 -15.281 19.516 1 36.84 90 ILE A C 1
ATOM 710 O O . ILE A 1 90 ? -4.07 -15.617 18.625 1 36.84 90 ILE A O 1
ATOM 714 N N . GLN A 1 91 ? -2.664 -14.117 19.469 1 33.16 91 GLN A N 1
ATOM 715 C CA . GLN A 1 91 ? -2.781 -13.336 18.234 1 33.16 91 GLN A CA 1
ATOM 716 C C . GLN A 1 91 ? -2.006 -13.992 17.094 1 33.16 91 GLN A C 1
ATOM 718 O O . GLN A 1 91 ? -2.201 -13.641 15.93 1 33.16 91 GLN A O 1
ATOM 723 N N . ARG A 1 92 ? -1.09 -15.047 17.328 1 32.88 92 ARG A N 1
ATOM 724 C CA . ARG A 1 92 ? -0.286 -15.664 16.281 1 32.88 92 ARG A CA 1
ATOM 725 C C . ARG A 1 92 ? -0.72 -17.109 16.031 1 32.88 92 ARG A C 1
ATOM 727 O O . ARG A 1 92 ? -0.151 -17.797 15.188 1 32.88 92 ARG A O 1
ATOM 734 N N . ALA A 1 93 ? -1.265 -17.906 16.969 1 31.59 93 ALA A N 1
ATOM 735 C CA . ALA A 1 93 ? -1.285 -19.344 16.688 1 31.59 93 ALA A CA 1
ATOM 736 C C . ALA A 1 93 ? -2.342 -19.688 15.641 1 31.59 93 ALA A C 1
ATOM 738 O O . ALA A 1 93 ? -3.498 -19.266 15.766 1 31.59 93 ALA A O 1
ATOM 739 N N . PRO A 1 94 ? -1.916 -20.344 14.492 1 28.33 94 PRO A N 1
ATOM 740 C CA . PRO A 1 94 ? -2.873 -20.984 13.578 1 28.33 94 PRO A CA 1
ATOM 741 C C . PRO A 1 94 ? -3.689 -22.078 14.258 1 28.33 94 PRO A C 1
ATOM 743 O O . PRO A 1 94 ? -3.221 -22.703 15.219 1 28.33 94 PRO A O 1
ATOM 746 N N . PRO A 1 95 ? -5.059 -22.125 14.227 1 28.77 95 PRO A N 1
ATOM 747 C CA . PRO A 1 95 ? -5.875 -23.219 14.75 1 28.77 95 PRO A CA 1
ATOM 748 C C . PRO A 1 95 ? -5.371 -24.594 14.312 1 28.77 95 PRO A C 1
ATOM 750 O O . PRO A 1 95 ? -5.047 -24.797 13.141 1 28.77 95 PRO A O 1
ATOM 753 N N . SER A 1 96 ? -4.664 -25.344 15.07 1 26.58 96 SER A N 1
ATOM 754 C CA . SER A 1 96 ? -4.379 -26.766 14.828 1 26.58 96 SER A CA 1
ATOM 755 C C . SER A 1 96 ? -5.648 -27.531 14.484 1 26.58 96 SER A C 1
ATOM 757 O O . SER A 1 96 ? -6.688 -27.344 15.125 1 26.58 96 SER A O 1
ATOM 759 N N . ILE A 1 97 ? -5.75 -28.188 13.305 1 25.58 97 ILE A N 1
ATOM 760 C CA . ILE A 1 97 ? -6.719 -29.109 12.711 1 25.58 97 ILE A CA 1
ATOM 761 C C . ILE A 1 97 ? -6.902 -30.328 13.609 1 25.58 97 ILE A C 1
ATOM 763 O O . ILE A 1 97 ? -6.473 -31.438 13.258 1 25.58 97 ILE A O 1
ATOM 767 N N . GLU A 1 98 ? -6.781 -30.422 14.922 1 25.88 98 GLU A N 1
ATOM 768 C CA . GLU A 1 98 ? -7.098 -31.734 15.484 1 25.88 98 GLU A CA 1
ATOM 769 C C . GLU A 1 98 ? -8.5 -32.188 15.078 1 25.88 98 GLU A C 1
ATOM 771 O O . GLU A 1 98 ? -9.359 -31.359 14.773 1 25.88 98 GLU A O 1
ATOM 776 N N . SER A 1 99 ? -8.656 -33.656 14.859 1 25.38 99 SER A N 1
ATOM 777 C CA . SER A 1 99 ? -9.766 -34.594 14.664 1 25.38 99 SER A CA 1
ATOM 778 C C . SER A 1 99 ? -10.938 -34.25 15.578 1 25.38 99 SER A C 1
ATOM 780 O O . SER A 1 99 ? -10.758 -33.594 16.609 1 25.38 99 SER A O 1
ATOM 782 N N . SER A 1 100 ? -12.258 -34.781 15.227 1 24.91 100 SER A N 1
ATOM 783 C CA . SER A 1 100 ? -13.664 -34.625 15.586 1 24.91 100 SER A CA 1
ATOM 784 C C . SER A 1 100 ? -13.891 -34.969 17.047 1 24.91 100 SER A C 1
ATOM 786 O O . SER A 1 100 ? -15.039 -35.062 17.5 1 24.91 100 SER A O 1
ATOM 788 N N . THR A 1 101 ? -13.164 -35.781 17.781 1 24.2 101 THR A N 1
ATOM 789 C CA . THR A 1 101 ? -14.078 -36 18.906 1 24.2 101 THR A CA 1
ATOM 790 C C . THR A 1 101 ? -14.391 -34.656 19.609 1 24.2 101 THR A C 1
ATOM 792 O O . THR A 1 101 ? -13.492 -33.844 19.844 1 24.2 101 THR A O 1
ATOM 795 N N . ARG A 1 102 ? -15.812 -34.375 19.688 1 24.88 102 ARG A N 1
ATOM 796 C CA . ARG A 1 102 ? -16.578 -33.188 20.016 1 24.88 102 ARG A CA 1
ATOM 797 C C . ARG A 1 102 ? -16.109 -32.562 21.328 1 24.88 102 ARG A C 1
ATOM 799 O O . ARG A 1 102 ? -16.75 -31.688 21.891 1 24.88 102 ARG A O 1
ATOM 806 N N . SER A 1 103 ? -15.133 -33.062 22.125 1 25.36 103 SER A N 1
ATOM 807 C CA . SER A 1 103 ? -15.523 -32.281 23.281 1 25.36 103 SER A CA 1
ATOM 808 C C . SER A 1 103 ? -15.422 -30.797 23.016 1 25.36 103 SER A C 1
ATOM 810 O O . SER A 1 103 ? -14.453 -30.344 22.406 1 25.36 103 SER A O 1
ATOM 812 N N . PRO A 1 104 ? -16.625 -30.031 23.031 1 25.64 104 PRO A N 1
ATOM 813 C CA . PRO A 1 104 ? -16.844 -28.625 22.703 1 25.64 104 PRO A CA 1
ATOM 814 C C . PRO A 1 104 ? -15.789 -27.703 23.312 1 25.64 104 PRO A C 1
ATOM 816 O O . PRO A 1 104 ? -15.672 -27.625 24.547 1 25.64 104 PRO A O 1
ATOM 819 N N . MET A 1 105 ? -14.617 -27.984 23 1 26.38 105 MET A N 1
ATOM 820 C CA . MET A 1 105 ? -13.781 -27.016 23.719 1 26.38 105 MET A CA 1
ATOM 821 C C . MET A 1 105 ? -14.43 -25.625 23.719 1 26.38 105 MET A C 1
ATOM 823 O O . MET A 1 105 ? -14.891 -25.156 22.672 1 26.38 105 MET A O 1
ATOM 827 N N . PRO A 1 106 ? -14.883 -25.156 24.922 1 26.86 106 PRO A N 1
ATOM 828 C CA . PRO A 1 106 ? -15.617 -23.875 24.906 1 26.86 106 PRO A CA 1
ATOM 829 C C . PRO A 1 106 ? -14.977 -22.844 23.984 1 26.86 106 PRO A C 1
ATOM 831 O O . PRO A 1 106 ? -13.75 -22.75 23.906 1 26.86 106 PRO A O 1
ATOM 834 N N . GLN A 1 107 ? -15.508 -22.734 22.797 1 26.17 107 GLN A N 1
ATOM 835 C CA . GLN A 1 107 ? -15.32 -21.688 21.812 1 26.17 107 GLN A CA 1
ATOM 836 C C . GLN A 1 107 ? -14.891 -20.375 22.469 1 26.17 107 GLN A C 1
ATOM 838 O O . GLN A 1 107 ? -15.68 -19.75 23.188 1 26.17 107 GLN A O 1
ATOM 843 N N . LYS A 1 108 ? -13.805 -20.453 23.094 1 28.59 108 LYS A N 1
ATOM 844 C CA . LYS A 1 108 ? -13.453 -19.156 23.672 1 28.59 108 LYS A CA 1
ATOM 845 C C . LYS A 1 108 ? -13.969 -18 22.828 1 28.59 108 LYS A C 1
ATOM 847 O O . LYS A 1 108 ? -13.641 -17.906 21.641 1 28.59 108 LYS A O 1
ATOM 852 N N . LEU A 1 109 ? -15.203 -17.5 23.156 1 27.33 109 LEU A N 1
ATOM 853 C CA . LEU A 1 109 ? -16.016 -16.406 22.609 1 27.33 109 LEU A CA 1
ATOM 854 C C . LEU A 1 109 ? -15.141 -15.227 22.203 1 27.33 109 LEU A C 1
ATOM 856 O O . LEU A 1 109 ? -14.32 -14.75 23 1 27.33 109 LEU A O 1
ATOM 860 N N . ALA A 1 110 ? -14.758 -15.211 21.016 1 31.72 110 ALA A N 1
ATOM 861 C CA . ALA A 1 110 ? -14.297 -13.93 20.484 1 31.72 110 ALA A CA 1
ATOM 862 C C . ALA A 1 110 ? -14.922 -12.766 21.25 1 31.72 110 ALA A C 1
ATOM 864 O O . ALA A 1 110 ? -16.094 -12.805 21.594 1 31.72 110 ALA A O 1
ATOM 865 N N . PRO A 1 111 ? -14.289 -12.156 22.094 1 32.41 111 PRO A N 1
ATOM 866 C CA . PRO A 1 111 ? -15.141 -11.172 22.781 1 32.41 111 PRO A CA 1
ATOM 867 C C . PRO A 1 111 ? -16.281 -10.68 21.906 1 32.41 111 PRO A C 1
ATOM 869 O O . PRO A 1 111 ? -16.172 -10.672 20.672 1 32.41 111 PRO A O 1
ATOM 872 N N . PRO A 1 112 ? -17.594 -10.781 22.266 1 31.53 112 PRO A N 1
ATOM 873 C CA . PRO A 1 112 ? -18.75 -10.273 21.531 1 31.53 112 PRO A CA 1
ATOM 874 C C . PRO A 1 112 ? -18.484 -8.945 20.828 1 31.53 112 PRO A C 1
ATOM 876 O O . PRO A 1 112 ? -18.234 -7.934 21.5 1 31.53 112 PRO A O 1
ATOM 879 N N . ARG A 1 113 ? -17.812 -8.836 19.734 1 40.12 113 ARG A N 1
ATOM 880 C CA . ARG A 1 113 ? -17.891 -7.594 18.969 1 40.12 113 ARG A CA 1
ATOM 881 C C . ARG A 1 113 ? -19.312 -7.047 18.953 1 40.12 113 ARG A C 1
ATOM 883 O O . ARG A 1 113 ? -20.25 -7.758 18.578 1 40.12 113 ARG A O 1
ATOM 890 N N . HIS A 1 114 ? -19.672 -6.125 19.547 1 39.78 114 HIS A N 1
ATOM 891 C CA . HIS A 1 114 ? -21.016 -5.547 19.453 1 39.78 114 HIS A CA 1
ATOM 892 C C . HIS A 1 114 ? -21.453 -5.402 18 1 39.78 114 HIS A C 1
ATOM 894 O O . HIS A 1 114 ? -20.688 -4.926 17.156 1 39.78 114 HIS A O 1
ATOM 900 N N . LYS A 1 115 ? -22.422 -6.203 17.375 1 44.41 115 LYS A N 1
ATOM 901 C CA . LYS A 1 115 ? -23.25 -6.195 16.172 1 44.41 115 LYS A CA 1
ATOM 902 C C . LYS A 1 115 ? -23.297 -4.805 15.539 1 44.41 115 LYS A C 1
ATOM 904 O O . LYS A 1 115 ? -23.281 -4.672 14.312 1 44.41 115 LYS A O 1
ATOM 909 N N . ASP A 1 116 ? -23.312 -3.684 16.328 1 46.09 116 ASP A N 1
ATOM 910 C CA . ASP A 1 116 ? -23.641 -2.299 15.992 1 46.09 116 ASP A CA 1
ATOM 911 C C . ASP A 1 116 ? -22.453 -1.591 15.367 1 46.09 116 ASP A C 1
ATOM 913 O O . ASP A 1 116 ? -22.609 -0.601 14.648 1 46.09 116 ASP A O 1
ATOM 917 N N . ASP A 1 117 ? -21.125 -2.332 15.148 1 65.25 117 ASP A N 1
ATOM 918 C CA . ASP A 1 117 ? -19.859 -1.637 14.938 1 65.25 117 ASP A CA 1
ATOM 919 C C . ASP A 1 117 ? -19.484 -1.634 13.461 1 65.25 117 ASP A C 1
ATOM 921 O O . ASP A 1 117 ? -18.938 -0.652 12.953 1 65.25 117 ASP A O 1
ATOM 925 N N . VAL A 1 118 ? -19.984 -2.539 12.664 1 71 118 VAL A N 1
ATOM 926 C CA . VAL A 1 118 ? -19.531 -2.617 11.281 1 71 118 VAL A CA 1
ATOM 927 C C . VAL A 1 118 ? -20.234 -1.557 10.445 1 71 118 VAL A C 1
ATOM 929 O O . VAL A 1 118 ? -19.625 -0.935 9.57 1 71 118 VAL A O 1
ATOM 932 N N . GLU A 1 119 ? -21.469 -1.305 10.695 1 71 119 GLU A N 1
ATOM 933 C CA . GLU A 1 119 ? -22.234 -0.317 9.953 1 71 119 GLU A CA 1
ATOM 934 C C . GLU A 1 119 ? -21.734 1.097 10.211 1 71 119 GLU A C 1
ATOM 936 O O . GLU A 1 119 ? -21.984 2.012 9.43 1 71 119 GLU A O 1
ATOM 941 N N . ASP A 1 120 ? -20.938 1.122 11.328 1 71.75 120 ASP A N 1
ATOM 942 C CA . ASP A 1 120 ? -20.391 2.426 11.688 1 71.75 120 ASP A CA 1
ATOM 943 C C . ASP A 1 120 ? -19.219 2.797 10.781 1 71.75 120 ASP A C 1
ATOM 945 O O . ASP A 1 120 ? -18.891 3.975 10.625 1 71.75 120 ASP A O 1
ATOM 949 N N . VAL A 1 121 ? -18.75 1.756 10.156 1 70.88 121 VAL A N 1
ATOM 950 C CA . VAL A 1 121 ? -17.531 2.07 9.398 1 70.88 121 VAL A CA 1
ATOM 951 C C . VAL A 1 121 ? -17.75 1.722 7.922 1 70.88 121 VAL A C 1
ATOM 953 O O . VAL A 1 121 ? -17.016 2.207 7.055 1 70.88 121 VAL A O 1
ATOM 956 N N . LEU A 1 122 ? -18.625 0.838 7.664 1 72.94 122 LEU A N 1
ATOM 957 C CA . LEU A 1 122 ? -18.969 0.513 6.285 1 72.94 122 LEU A CA 1
ATOM 958 C C . LEU A 1 122 ? -20.266 1.217 5.867 1 72.94 122 LEU A C 1
ATOM 960 O O . LEU A 1 122 ? -21.344 0.895 6.367 1 72.94 122 LEU A O 1
ATOM 964 N N . HIS A 1 123 ? -20.094 2.188 4.965 1 74.62 123 HIS A N 1
ATOM 965 C CA . HIS A 1 123 ? -21.203 3.012 4.523 1 74.62 123 HIS A CA 1
ATOM 966 C C . HIS A 1 123 ? -21.703 2.572 3.152 1 74.62 123 HIS A C 1
ATOM 968 O O . HIS A 1 123 ? -20.906 2.287 2.256 1 74.62 123 HIS A O 1
ATOM 974 N N . ASP A 1 124 ? -22.984 2.336 3.115 1 70.19 124 ASP A N 1
ATOM 975 C CA . ASP A 1 124 ? -23.578 2.002 1.828 1 70.19 124 ASP A CA 1
ATOM 976 C C . ASP A 1 124 ? -23.812 3.256 0.988 1 70.19 124 ASP A C 1
ATOM 978 O O . ASP A 1 124 ? -24.609 4.121 1.361 1 70.19 124 ASP A O 1
ATOM 982 N N . ASP A 1 125 ? -23.062 3.463 0.047 1 64.81 125 ASP A N 1
ATOM 983 C CA . ASP A 1 125 ? -23.203 4.555 -0.911 1 64.81 125 ASP A CA 1
ATOM 984 C C . ASP A 1 125 ? -23.906 4.082 -2.188 1 64.81 125 ASP A C 1
ATOM 986 O O . ASP A 1 125 ? -23.234 3.812 -3.193 1 64.81 125 ASP A O 1
ATOM 990 N N . ASP A 1 126 ? -25.219 4.121 -2.203 1 60.34 126 ASP A N 1
ATOM 991 C CA . ASP A 1 126 ? -26.031 3.727 -3.348 1 60.34 126 ASP A CA 1
ATOM 992 C C . ASP A 1 126 ? -25.656 2.328 -3.834 1 60.34 126 ASP A C 1
ATOM 994 O O . ASP A 1 126 ? -25.359 2.135 -5.016 1 60.34 126 ASP A O 1
ATOM 998 N N . GLY A 1 127 ? -25.5 1.424 -2.869 1 62.66 127 GLY A N 1
ATOM 999 C CA . GLY A 1 127 ? -25.297 0.027 -3.221 1 62.66 127 GLY A CA 1
ATOM 1000 C C . GLY A 1 127 ? -23.844 -0.406 -3.129 1 62.66 127 GLY A C 1
ATOM 1001 O O . GLY A 1 127 ? -23.547 -1.598 -3.205 1 62.66 127 GLY A O 1
ATOM 1002 N N . THR A 1 128 ? -22.969 0.634 -3.018 1 69.19 128 THR A N 1
ATOM 1003 C CA . THR A 1 128 ? -21.562 0.272 -2.891 1 69.19 128 THR A CA 1
ATOM 1004 C C . THR A 1 128 ? -21.062 0.551 -1.478 1 69.19 128 THR A C 1
ATOM 1006 O O . THR A 1 128 ? -21.234 1.653 -0.955 1 69.19 128 THR A O 1
ATOM 1009 N N . LEU A 1 129 ? -20.5 -0.405 -0.92 1 70.31 129 LEU A N 1
ATOM 1010 C CA . LEU A 1 129 ? -19.969 -0.25 0.429 1 70.31 129 LEU A CA 1
ATOM 1011 C C . LEU A 1 129 ? -18.609 0.427 0.399 1 70.31 129 LEU A C 1
ATOM 1013 O O . LEU A 1 129 ? -17.75 0.085 -0.428 1 70.31 129 LEU A O 1
ATOM 1017 N N . ARG A 1 130 ? -18.484 1.449 1.189 1 69.88 130 ARG A N 1
ATOM 1018 C CA . ARG A 1 130 ? -17.219 2.16 1.348 1 69.88 130 ARG A CA 1
ATOM 1019 C C . ARG A 1 130 ? -16.812 2.219 2.812 1 69.88 130 ARG A C 1
ATOM 1021 O O . ARG A 1 130 ? -17.656 2.35 3.699 1 69.88 130 ARG A O 1
ATOM 1028 N N . PHE A 1 131 ? -15.578 2.18 3.012 1 70.19 131 PHE A N 1
ATOM 1029 C CA . PHE A 1 131 ? -15.078 2.168 4.379 1 70.19 131 PHE A CA 1
ATOM 1030 C C . PHE A 1 131 ? -14.594 3.555 4.789 1 70.19 131 PHE A C 1
ATOM 1032 O O . PHE A 1 131 ? -13.641 4.078 4.215 1 70.19 131 PHE A O 1
ATOM 1039 N N . PHE A 1 132 ? -15.211 4.23 5.762 1 64.38 132 PHE A N 1
ATOM 1040 C CA . PHE A 1 132 ? -14.805 5.469 6.422 1 64.38 132 PHE A CA 1
ATOM 1041 C C . PHE A 1 132 ? -14.828 5.305 7.934 1 64.38 132 PHE A C 1
ATOM 1043 O O . PHE A 1 132 ? -15.891 5.102 8.523 1 64.38 132 PHE A O 1
ATOM 1050 N N . GLY A 1 133 ? -13.703 5.379 8.508 1 66.12 133 GLY A N 1
ATOM 1051 C CA . GLY A 1 133 ? -13.648 5.309 9.953 1 66.12 133 GLY A CA 1
ATOM 1052 C C . GLY A 1 133 ? -14.203 6.543 10.641 1 66.12 133 GLY A C 1
ATOM 1053 O O . GLY A 1 133 ? -14.547 7.523 9.977 1 66.12 133 GLY A O 1
ATOM 1054 N N . PRO A 1 134 ? -14.359 6.562 11.852 1 65.75 134 PRO A N 1
ATOM 1055 C CA . PRO A 1 134 ? -15 7.648 12.594 1 65.75 134 PRO A CA 1
ATOM 1056 C C . PRO A 1 134 ? -14.211 8.953 12.539 1 65.75 134 PRO A C 1
ATOM 1058 O O . PRO A 1 134 ? -14.75 10.023 12.836 1 65.75 134 PRO A O 1
ATOM 1061 N N . THR A 1 135 ? -13.008 8.852 12.141 1 70.44 135 THR A N 1
ATOM 1062 C CA . THR A 1 135 ? -12.188 10.055 12.125 1 70.44 135 THR A CA 1
ATOM 1063 C C . THR A 1 135 ? -12.391 10.836 10.828 1 70.44 135 THR A C 1
ATOM 1065 O O . THR A 1 135 ? -11.945 11.977 10.703 1 70.44 135 THR A O 1
ATOM 1068 N N . SER A 1 136 ? -13.078 10.141 9.922 1 69.19 136 SER A N 1
ATOM 1069 C CA . SER A 1 136 ? -13.258 10.742 8.602 1 69.19 136 SER A CA 1
ATOM 1070 C C . SER A 1 136 ? -14.438 11.703 8.594 1 69.19 136 SER A C 1
ATOM 1072 O O . SER A 1 136 ? -15.492 11.406 9.156 1 69.19 136 SER A O 1
ATOM 1074 N N . ALA A 1 137 ? -14.258 12.867 7.973 1 66.69 137 ALA A N 1
ATOM 1075 C CA . ALA A 1 137 ? -15.391 13.773 7.766 1 66.69 137 ALA A CA 1
ATOM 1076 C C . ALA A 1 137 ? -16.469 13.109 6.914 1 66.69 137 ALA A C 1
ATOM 1078 O O . ALA A 1 137 ? -17.641 13.484 6.988 1 66.69 137 ALA A O 1
ATOM 1079 N N . PHE A 1 138 ? -16.078 12.109 6.199 1 63.62 138 PHE A N 1
ATOM 1080 C CA . PHE A 1 138 ? -17 11.484 5.25 1 63.62 138 PHE A CA 1
ATOM 1081 C C . PHE A 1 138 ? -17.766 10.352 5.91 1 63.62 138 PHE A C 1
ATOM 1083 O O . PHE A 1 138 ? -18.641 9.742 5.285 1 63.62 138 PHE A O 1
ATOM 1090 N N . HIS A 1 139 ? -17.266 10.148 7.02 1 62.34 139 HIS A N 1
ATOM 1091 C CA . HIS A 1 139 ? -18 9.156 7.812 1 62.34 139 HIS A CA 1
ATOM 1092 C C . HIS A 1 139 ? -19.484 9.492 7.891 1 62.34 139 HIS A C 1
ATOM 1094 O O . HIS A 1 139 ? -20.312 8.594 7.98 1 62.34 139 HIS A O 1
ATOM 1100 N N . ARG A 1 140 ? -19.797 10.844 7.648 1 57.44 140 ARG A N 1
ATOM 1101 C CA . ARG A 1 140 ? -21.172 11.305 7.816 1 57.44 140 ARG A CA 1
ATOM 1102 C C . ARG A 1 140 ? -21.703 11.922 6.527 1 57.44 140 ARG A C 1
ATOM 1104 O O . ARG A 1 140 ? -22.781 12.516 6.52 1 57.44 140 ARG A O 1
ATOM 1111 N N . ALA A 1 141 ? -20.828 11.734 5.551 1 59.41 141 ALA A N 1
ATOM 1112 C CA . ALA A 1 141 ? -21.203 12.398 4.312 1 59.41 141 ALA A CA 1
ATOM 1113 C C . ALA A 1 141 ? -22.25 11.586 3.549 1 59.41 141 ALA A C 1
ATOM 1115 O O . ALA A 1 141 ? -22.188 10.352 3.547 1 59.41 141 ALA A O 1
ATOM 1116 N N . LYS A 1 142 ? -23.25 12.359 3.047 1 55.5 142 LYS A N 1
ATOM 1117 C CA . LYS A 1 142 ? -24.203 11.719 2.154 1 55.5 142 LYS A CA 1
ATOM 1118 C C . LYS A 1 142 ? -23.578 11.422 0.793 1 55.5 142 LYS A C 1
ATOM 1120 O O . LYS A 1 142 ? -22.75 12.188 0.313 1 55.5 142 LYS A O 1
ATOM 1125 N N . PRO A 1 143 ? -23.766 10.242 0.193 1 49.97 143 PRO A N 1
ATOM 1126 C CA . PRO A 1 143 ? -23.188 9.844 -1.087 1 49.97 143 PRO A CA 1
ATOM 1127 C C . PRO A 1 143 ? -23.422 10.867 -2.193 1 49.97 143 PRO A C 1
ATOM 1129 O O . PRO A 1 143 ? -24.516 11.422 -2.297 1 49.97 143 PRO A O 1
ATOM 1132 N N . THR A 1 144 ? -22.266 11.586 -2.588 1 46.69 144 THR A N 1
ATOM 1133 C CA . THR A 1 144 ? -22.422 12.422 -3.77 1 46.69 144 THR A CA 1
ATOM 1134 C C . THR A 1 144 ? -22.172 11.625 -5.043 1 46.69 144 THR A C 1
ATOM 1136 O O . THR A 1 144 ? -21.25 10.805 -5.094 1 46.69 144 THR A O 1
ATOM 1139 N N . HIS A 1 145 ? -23.094 11.516 -5.867 1 47.28 145 HIS A N 1
ATOM 1140 C CA . HIS A 1 145 ? -23.078 10.75 -7.109 1 47.28 145 HIS A CA 1
ATOM 1141 C C . HIS A 1 145 ? -22.125 11.375 -8.125 1 47.28 145 HIS A C 1
ATOM 1143 O O . HIS A 1 145 ? -22.234 12.57 -8.43 1 47.28 145 HIS A O 1
ATOM 1149 N N . PRO A 1 146 ? -21.016 10.828 -8.32 1 47.97 146 PRO A N 1
ATOM 1150 C CA . PRO A 1 146 ? -20.234 11.414 -9.414 1 47.97 146 PRO A CA 1
ATOM 1151 C C . PRO A 1 146 ? -20.969 11.391 -10.742 1 47.97 146 PRO A C 1
ATOM 1153 O O . PRO A 1 146 ? -21.844 10.547 -10.961 1 47.97 146 PRO A O 1
ATOM 1156 N N . PRO A 1 147 ? -20.625 12.461 -11.578 1 41.59 147 PRO A N 1
ATOM 1157 C CA . PRO A 1 147 ? -21.266 12.516 -12.898 1 41.59 147 PRO A CA 1
ATOM 1158 C C . PRO A 1 147 ? -20.906 11.32 -13.781 1 41.59 147 PRO A C 1
ATOM 1160 O O . PRO A 1 147 ? -19.828 10.758 -13.648 1 41.59 147 PRO A O 1
ATOM 1163 N N . SER A 1 148 ? -21.891 10.719 -14.391 1 41.59 148 SER A N 1
ATOM 1164 C CA . SER A 1 148 ? -21.859 9.625 -15.352 1 41.59 148 SER A CA 1
ATOM 1165 C C . SER A 1 148 ? -20.922 9.938 -16.516 1 41.59 148 SER A C 1
ATOM 1167 O O . SER A 1 148 ? -20.922 11.055 -17.031 1 41.59 148 SER A O 1
ATOM 1169 N N . VAL A 1 149 ? -19.781 9.25 -16.531 1 43.94 149 VAL A N 1
ATOM 1170 C CA . VAL A 1 149 ? -19 9.344 -17.766 1 43.94 149 VAL A CA 1
ATOM 1171 C C . VAL A 1 149 ? -19.891 9.094 -18.969 1 43.94 149 VAL A C 1
ATOM 1173 O O . VAL A 1 149 ? -20.922 8.414 -18.859 1 43.94 149 VAL A O 1
ATOM 1176 N N . ASN A 1 150 ? -19.562 9.805 -20.094 1 40.81 150 ASN A N 1
ATOM 1177 C CA . ASN A 1 150 ? -20.297 9.773 -21.359 1 40.81 150 ASN A CA 1
ATOM 1178 C C . ASN A 1 150 ? -20.438 8.352 -21.875 1 40.81 150 ASN A C 1
ATOM 1180 O O . ASN A 1 150 ? -19.453 7.613 -21.984 1 40.81 150 ASN A O 1
ATOM 1184 N N . PRO A 1 151 ? -21.641 7.918 -21.953 1 40.47 151 PRO A N 1
ATOM 1185 C CA . PRO A 1 151 ? -21.953 6.621 -22.578 1 40.47 151 PRO A CA 1
ATOM 1186 C C . PRO A 1 151 ? -21.25 6.418 -23.906 1 40.47 151 PRO A C 1
ATOM 1188 O O . PRO A 1 151 ? -21.281 7.309 -24.766 1 40.47 151 PRO A O 1
ATOM 1191 N N . LEU A 1 152 ? -20.219 5.738 -23.891 1 41.38 152 LEU A N 1
ATOM 1192 C CA . LEU A 1 152 ? -19.766 5.367 -25.234 1 41.38 152 LEU A CA 1
ATOM 1193 C C . LEU A 1 152 ? -20.938 4.922 -26.094 1 41.38 152 LEU A C 1
ATOM 1195 O O . LEU A 1 152 ? -21.938 4.418 -25.578 1 41.38 152 LEU A O 1
ATOM 1199 N N . SER A 1 153 ? -21.031 5.359 -27.375 1 38.22 153 SER A N 1
ATOM 1200 C CA . SER A 1 153 ? -22.016 5.109 -28.422 1 38.22 153 SER A CA 1
ATOM 1201 C C . SER A 1 153 ? -22.312 3.621 -28.547 1 38.22 153 SER A C 1
ATOM 1203 O O . SER A 1 153 ? -21.406 2.789 -28.422 1 38.22 153 SER A O 1
ATOM 1205 N N . ALA A 1 154 ? -23.594 3.258 -28.453 1 37.94 154 ALA A N 1
ATOM 1206 C CA . ALA A 1 154 ? -24.203 1.948 -28.688 1 37.94 154 ALA A CA 1
ATOM 1207 C C . ALA A 1 154 ? -23.656 1.313 -29.953 1 37.94 154 ALA A C 1
ATOM 1209 O O . ALA A 1 154 ? -23.891 1.823 -31.062 1 37.94 154 ALA A O 1
ATOM 1210 N N . ARG A 1 155 ? -22.562 0.646 -29.922 1 41.38 155 ARG A N 1
ATOM 1211 C CA . ARG A 1 155 ? -22.172 -0.112 -31.109 1 41.38 155 ARG A CA 1
ATOM 1212 C C . ARG A 1 155 ? -23.297 -1.014 -31.578 1 41.38 155 ARG A C 1
ATOM 1214 O O . ARG A 1 155 ? -24.172 -1.387 -30.797 1 41.38 155 ARG A O 1
ATOM 1221 N N . GLY A 1 156 ? -23.484 -1.335 -32.812 1 41.66 156 GLY A N 1
ATOM 1222 C CA . GLY A 1 156 ? -24.531 -2.129 -33.438 1 41.66 156 GLY A CA 1
ATOM 1223 C C . GLY A 1 156 ? -24.719 -3.49 -32.812 1 41.66 156 GLY A C 1
ATOM 1224 O O . GLY A 1 156 ? -23.891 -3.928 -32 1 41.66 156 GLY A O 1
ATOM 1225 N N . ASP A 1 157 ? -25.953 -4.25 -32.938 1 49.34 157 ASP A N 1
ATOM 1226 C CA . ASP A 1 157 ? -26.641 -5.418 -32.406 1 49.34 157 ASP A CA 1
ATOM 1227 C C . ASP A 1 157 ? -25.688 -6.605 -32.281 1 49.34 157 ASP A C 1
ATOM 1229 O O . ASP A 1 157 ? -25.75 -7.352 -31.297 1 49.34 157 ASP A O 1
ATOM 1233 N N . ASP A 1 158 ? -24.859 -7 -33.312 1 50.41 158 ASP A N 1
ATOM 1234 C CA . ASP A 1 158 ? -24.156 -8.281 -33.375 1 50.41 158 ASP A CA 1
ATOM 1235 C C . ASP A 1 158 ? -22.922 -8.281 -32.469 1 50.41 158 ASP A C 1
ATOM 1237 O O . ASP A 1 158 ? -22.312 -9.32 -32.25 1 50.41 158 ASP A O 1
ATOM 1241 N N . LYS A 1 159 ? -22.375 -7.102 -31.969 1 63.59 159 LYS A N 1
ATOM 1242 C CA . LYS A 1 159 ? -21.094 -7.062 -31.25 1 63.59 159 LYS A CA 1
ATOM 1243 C C . LYS A 1 159 ? -21.281 -6.461 -29.859 1 63.59 159 LYS A C 1
ATOM 1245 O O . LYS A 1 159 ? -20.406 -5.734 -29.375 1 63.59 159 LYS A O 1
ATOM 1250 N N . ARG A 1 160 ? -22.312 -6.879 -29.156 1 77 160 ARG A N 1
ATOM 1251 C CA . ARG A 1 160 ? -22.625 -6.367 -27.828 1 77 160 ARG A CA 1
ATOM 1252 C C . ARG A 1 160 ? -21.578 -6.805 -26.812 1 77 160 ARG A C 1
ATOM 1254 O O . ARG A 1 160 ? -21.188 -6.031 -25.938 1 77 160 ARG A O 1
ATOM 1261 N N . TRP A 1 161 ? -20.984 -7.992 -27.078 1 81.69 161 TRP A N 1
ATOM 1262 C CA . TRP A 1 161 ? -20.016 -8.539 -26.141 1 81.69 161 TRP A CA 1
ATOM 1263 C C . TRP A 1 161 ? -18.719 -7.734 -26.156 1 81.69 161 TRP A C 1
ATOM 1265 O O . TRP A 1 161 ? -17.922 -7.793 -25.219 1 81.69 161 TRP A O 1
ATOM 1275 N N . GLY A 1 162 ? -18.5 -6.918 -27.188 1 85.94 162 GLY A N 1
ATOM 1276 C CA . GLY A 1 162 ? -17.281 -6.137 -27.328 1 85.94 162 GLY A CA 1
ATOM 1277 C C . GLY A 1 162 ? -17.484 -4.672 -26.984 1 85.94 162 GLY A C 1
ATOM 1278 O O . GLY A 1 162 ? -16.625 -3.84 -27.297 1 85.94 162 GLY A O 1
ATOM 1279 N N . ARG A 1 163 ? -18.594 -4.355 -26.312 1 87.25 163 ARG A N 1
ATOM 1280 C CA . ARG A 1 163 ? -19 -2.984 -26.031 1 87.25 163 ARG A CA 1
ATOM 1281 C C . ARG A 1 163 ? -17.859 -2.186 -25.406 1 87.25 163 ARG A C 1
ATOM 1283 O O . ARG A 1 163 ? -17.656 -1.017 -25.734 1 87.25 163 ARG A O 1
ATOM 1290 N N . PHE A 1 164 ? -17.109 -2.789 -24.531 1 91.44 164 PHE A N 1
ATOM 1291 C CA . PHE A 1 164 ? -16.109 -2.064 -23.75 1 91.44 164 PHE A CA 1
ATOM 1292 C C . PHE A 1 164 ? -14.695 -2.439 -24.203 1 91.44 164 PHE A C 1
ATOM 1294 O O . PHE A 1 164 ? -13.727 -2.154 -23.5 1 91.44 164 PHE A O 1
ATOM 1301 N N . LEU A 1 165 ? -14.609 -3.043 -25.359 1 93.88 165 LEU A N 1
ATOM 1302 C CA . LEU A 1 165 ? -13.32 -3.518 -25.828 1 93.88 165 LEU A CA 1
ATOM 1303 C C . LEU A 1 165 ? -12.773 -2.605 -26.922 1 93.88 165 LEU A C 1
ATOM 1305 O O . LEU A 1 165 ? -13.531 -1.865 -27.562 1 93.88 165 LEU A O 1
ATOM 1309 N N . PRO A 1 166 ? -11.469 -2.566 -27.078 1 93.25 166 PRO A N 1
ATOM 1310 C CA . PRO A 1 166 ? -10.898 -1.745 -28.141 1 93.25 166 PRO A CA 1
ATOM 1311 C C . PRO A 1 166 ? -11.234 -2.279 -29.547 1 93.25 166 PRO A C 1
ATOM 1313 O O . PRO A 1 166 ? -11.695 -3.412 -29.672 1 93.25 166 PRO A O 1
ATOM 1316 N N . GLU A 1 167 ? -10.898 -1.437 -30.562 1 88.88 167 GLU A N 1
ATOM 1317 C CA . GLU A 1 167 ? -11.195 -1.794 -31.953 1 88.88 167 GLU A CA 1
ATOM 1318 C C . GLU A 1 167 ? -10.102 -2.688 -32.531 1 88.88 167 GLU A C 1
ATOM 1320 O O . GLU A 1 167 ? -9.273 -2.229 -33.312 1 88.88 167 GLU A O 1
ATOM 1325 N N . ILE A 1 168 ? -10.125 -3.893 -32.219 1 89.5 168 ILE A N 1
ATOM 1326 C CA . ILE A 1 168 ? -9.234 -4.93 -32.75 1 89.5 168 ILE A CA 1
ATOM 1327 C C . ILE A 1 168 ? -10.055 -6.09 -33.281 1 89.5 168 ILE A C 1
ATOM 1329 O O . ILE A 1 168 ? -11.156 -6.367 -32.812 1 89.5 168 ILE A O 1
ATOM 1333 N N . TYR A 1 169 ? -9.508 -6.664 -34.312 1 90.44 169 TYR A N 1
ATOM 1334 C CA . TYR A 1 169 ? -10.211 -7.816 -34.844 1 90.44 169 TYR A CA 1
ATOM 1335 C C . TYR A 1 169 ? -10.188 -8.984 -33.875 1 90.44 169 TYR A C 1
ATOM 1337 O O . TYR A 1 169 ? -9.117 -9.516 -33.562 1 90.44 169 TYR A O 1
ATOM 1345 N N . LEU A 1 170 ? -11.305 -9.305 -33.312 1 92.38 170 LEU A N 1
ATOM 1346 C CA . LEU A 1 170 ? -11.508 -10.375 -32.344 1 92.38 170 LEU A CA 1
ATOM 1347 C C . LEU A 1 170 ? -12.867 -11.039 -32.562 1 92.38 170 LEU A C 1
ATOM 1349 O O . LEU A 1 170 ? -13.906 -10.383 -32.438 1 92.38 170 LEU A O 1
ATOM 1353 N N . THR A 1 171 ? -12.836 -12.32 -32.938 1 91.69 171 THR A N 1
ATOM 1354 C CA . THR A 1 171 ? -14.086 -13.047 -33.094 1 91.69 171 THR A CA 1
ATOM 1355 C C . THR A 1 171 ? -14.656 -13.445 -31.734 1 91.69 171 THR A C 1
ATOM 1357 O O . THR A 1 171 ? -13.922 -13.516 -30.75 1 91.69 171 THR A O 1
ATOM 1360 N N . ARG A 1 172 ? -15.914 -13.719 -31.688 1 92.12 172 ARG A N 1
ATOM 1361 C CA . ARG A 1 172 ? -16.562 -14.148 -30.453 1 92.12 172 ARG A CA 1
ATOM 1362 C C . ARG A 1 172 ? -15.945 -15.445 -29.938 1 92.12 172 ARG A C 1
ATOM 1364 O O . ARG A 1 172 ? -15.727 -15.594 -28.734 1 92.12 172 ARG A O 1
ATOM 1371 N N . ASP A 1 173 ? -15.664 -16.312 -30.812 1 92.56 173 ASP A N 1
ATOM 1372 C CA . ASP A 1 173 ? -15.062 -17.594 -30.438 1 92.56 173 ASP A CA 1
ATOM 1373 C C . ASP A 1 173 ? -13.672 -17.391 -29.844 1 92.56 173 ASP A C 1
ATOM 1375 O O . ASP A 1 173 ? -13.328 -18.016 -28.828 1 92.56 173 ASP A O 1
ATOM 1379 N N . ALA A 1 174 ? -12.938 -16.562 -30.5 1 94.88 174 ALA A N 1
ATOM 1380 C CA . ALA A 1 174 ? -11.602 -16.266 -29.984 1 94.88 174 ALA A CA 1
ATOM 1381 C C . ALA A 1 174 ? -11.672 -15.602 -28.609 1 94.88 174 ALA A C 1
ATOM 1383 O O . ALA A 1 174 ? -10.859 -15.883 -27.734 1 94.88 174 ALA A O 1
ATOM 1384 N N . HIS A 1 175 ? -12.609 -14.688 -28.5 1 95.69 175 HIS A N 1
ATOM 1385 C CA . HIS A 1 175 ? -12.859 -14.031 -27.219 1 95.69 175 HIS A CA 1
ATOM 1386 C C . HIS A 1 175 ? -13.164 -15.055 -26.125 1 95.69 175 HIS A C 1
ATOM 1388 O O . HIS A 1 175 ? -12.523 -15.062 -25.078 1 95.69 175 HIS A O 1
ATOM 1394 N N . ASP A 1 176 ? -14.102 -15.93 -26.391 1 94.75 176 ASP A N 1
ATOM 1395 C CA . ASP A 1 176 ? -14.562 -16.891 -25.391 1 94.75 176 ASP A CA 1
ATOM 1396 C C . ASP A 1 176 ? -13.461 -17.891 -25.031 1 94.75 176 ASP A C 1
ATOM 1398 O O . ASP A 1 176 ? -13.336 -18.297 -23.891 1 94.75 176 ASP A O 1
ATOM 1402 N N . THR A 1 177 ? -12.727 -18.234 -26 1 95.88 177 THR A N 1
ATOM 1403 C CA . THR A 1 177 ? -11.617 -19.141 -25.766 1 95.88 177 THR A CA 1
ATOM 1404 C C . THR A 1 177 ? -10.555 -18.484 -24.891 1 95.88 177 THR A C 1
ATOM 1406 O O . THR A 1 177 ? -10.023 -19.125 -23.984 1 95.88 177 THR A O 1
ATOM 1409 N N . ALA A 1 178 ? -10.242 -17.266 -25.188 1 97.38 178 ALA A N 1
ATOM 1410 C CA . ALA A 1 178 ? -9.242 -16.547 -24.406 1 97.38 178 ALA A CA 1
ATOM 1411 C C . ALA A 1 178 ? -9.68 -16.391 -22.953 1 97.38 178 ALA A C 1
ATOM 1413 O O . ALA A 1 178 ? -8.875 -16.578 -22.031 1 97.38 178 ALA A O 1
ATOM 1414 N N . VAL A 1 179 ? -10.906 -16.062 -22.734 1 97.38 179 VAL A N 1
ATOM 1415 C CA . VAL A 1 179 ? -11.43 -15.883 -21.375 1 97.38 179 VAL A CA 1
ATOM 1416 C C . VAL A 1 179 ? -11.43 -17.234 -20.656 1 97.38 179 VAL A C 1
ATOM 1418 O O . VAL A 1 179 ? -11.062 -17.312 -19.484 1 97.38 179 VAL A O 1
ATOM 1421 N N . ASP A 1 180 ? -11.797 -18.203 -21.375 1 96.12 180 ASP A N 1
ATOM 1422 C CA . ASP A 1 180 ? -11.82 -19.547 -20.781 1 96.12 180 ASP A CA 1
ATOM 1423 C C . ASP A 1 180 ? -10.422 -19.969 -20.359 1 96.12 180 ASP A C 1
ATOM 1425 O O . ASP A 1 180 ? -10.227 -20.469 -19.234 1 96.12 180 ASP A O 1
ATOM 1429 N N . ARG A 1 181 ? -9.484 -19.844 -21.219 1 96.81 181 ARG A N 1
ATOM 1430 C CA . ARG A 1 181 ? -8.109 -20.234 -20.906 1 96.81 181 ARG A CA 1
ATOM 1431 C C . ARG A 1 181 ? -7.535 -19.375 -19.781 1 96.81 181 ARG A C 1
ATOM 1433 O O . ARG A 1 181 ? -6.738 -19.844 -18.969 1 96.81 181 ARG A O 1
ATOM 1440 N N . PHE A 1 182 ? -7.941 -18.141 -19.734 1 97.88 182 PHE A N 1
ATOM 1441 C CA . PHE A 1 182 ? -7.551 -17.297 -18.609 1 97.88 182 PHE A CA 1
ATOM 1442 C C . PHE A 1 182 ? -8.008 -17.906 -17.297 1 97.88 182 PHE A C 1
ATOM 1444 O O . PHE A 1 182 ? -7.219 -18 -16.344 1 97.88 182 PHE A O 1
ATOM 1451 N N . PHE A 1 183 ? -9.211 -18.281 -17.219 1 97.44 183 PHE A N 1
ATOM 1452 C CA . PHE A 1 183 ? -9.766 -18.797 -15.977 1 97.44 183 PHE A CA 1
ATOM 1453 C C . PHE A 1 183 ? -9.164 -20.156 -15.641 1 97.44 183 PHE A C 1
ATOM 1455 O O . PHE A 1 183 ? -8.977 -20.484 -14.469 1 97.44 183 PHE A O 1
ATOM 1462 N N . ARG A 1 184 ? -8.766 -20.906 -16.641 1 95.75 184 ARG A N 1
ATOM 1463 C CA . ARG A 1 184 ? -8.258 -22.25 -16.438 1 95.75 184 ARG A CA 1
ATOM 1464 C C . ARG A 1 184 ? -6.793 -22.234 -16 1 95.75 184 ARG A C 1
ATOM 1466 O O . ARG A 1 184 ? -6.387 -23 -15.133 1 95.75 184 ARG A O 1
ATOM 1473 N N . TYR A 1 185 ? -6.062 -21.328 -16.562 1 97 185 TYR A N 1
ATOM 1474 C CA . TYR A 1 185 ? -4.617 -21.5 -16.438 1 97 185 TYR A CA 1
ATOM 1475 C C . TYR A 1 185 ? -3.988 -20.312 -15.727 1 97 185 TYR A C 1
ATOM 1477 O O . TYR A 1 185 ? -2.875 -20.422 -15.203 1 97 185 TYR A O 1
ATOM 1485 N N . PHE A 1 186 ? -4.648 -19.188 -15.703 1 97.25 186 PHE A N 1
ATOM 1486 C CA . PHE A 1 186 ? -4.047 -18.016 -15.078 1 97.25 186 PHE A CA 1
ATOM 1487 C C . PHE A 1 186 ? -4.68 -17.734 -13.719 1 97.25 186 PHE A C 1
ATOM 1489 O O . PHE A 1 186 ? -3.979 -17.625 -12.711 1 97.25 186 PHE A O 1
ATOM 1496 N N . SER A 1 187 ? -5.996 -17.656 -13.703 1 96.31 187 SER A N 1
ATOM 1497 C CA . SER A 1 187 ? -6.715 -17.125 -12.555 1 96.31 187 SER A CA 1
ATOM 1498 C C . SER A 1 187 ? -7 -18.219 -11.523 1 96.31 187 SER A C 1
ATOM 1500 O O . SER A 1 187 ? -7.281 -17.922 -10.359 1 96.31 187 SER A O 1
ATOM 1502 N N . ALA A 1 188 ? -6.914 -19.453 -11.922 1 94.62 188 ALA A N 1
ATOM 1503 C CA . ALA A 1 188 ? -7.355 -20.562 -11.07 1 94.62 188 ALA A CA 1
ATOM 1504 C C . ALA A 1 188 ? -6.52 -20.641 -9.797 1 94.62 188 ALA A C 1
ATOM 1506 O O . ALA A 1 188 ? -7.066 -20.766 -8.695 1 94.62 188 ALA A O 1
ATOM 1507 N N . PHE A 1 189 ? -5.184 -20.547 -10.023 1 94.81 189 PHE A N 1
ATOM 1508 C CA . PHE A 1 189 ? -4.328 -20.547 -8.844 1 94.81 189 PHE A CA 1
ATOM 1509 C C . PHE A 1 189 ? -4.465 -19.234 -8.078 1 94.81 189 PHE A C 1
ATOM 1511 O O . PHE A 1 189 ? -4.109 -18.172 -8.594 1 94.81 189 PHE A O 1
ATOM 1518 N N . GLY A 1 190 ? -5.098 -19.234 -6.93 1 94.88 190 GLY A N 1
ATOM 1519 C CA . GLY A 1 190 ? -5.34 -18.031 -6.137 1 94.88 190 GLY A CA 1
ATOM 1520 C C . GLY A 1 190 ? -6.719 -17.453 -6.352 1 94.88 190 GLY A C 1
ATOM 1521 O O . GLY A 1 190 ? -7.055 -16.406 -5.77 1 94.88 190 GLY A O 1
ATOM 1522 N N . GLN A 1 191 ? -7.488 -18.062 -7.199 1 93.56 191 GLN A N 1
ATOM 1523 C CA . GLN A 1 191 ? -8.852 -17.625 -7.496 1 93.56 191 GLN A CA 1
ATOM 1524 C C . GLN A 1 191 ? -8.93 -16.109 -7.629 1 93.56 191 GLN A C 1
ATOM 1526 O O . GLN A 1 191 ? -9.727 -15.461 -6.945 1 93.56 191 GLN A O 1
ATOM 1531 N N . ARG A 1 192 ? -8.344 -15.539 -8.578 1 93.81 192 ARG A N 1
ATOM 1532 C CA . ARG A 1 192 ? -8.242 -14.094 -8.742 1 93.81 192 ARG A CA 1
ATOM 1533 C C . ARG A 1 192 ? -9.578 -13.5 -9.172 1 93.81 192 ARG A C 1
ATOM 1535 O O . ARG A 1 192 ? -9.82 -12.305 -8.969 1 93.81 192 ARG A O 1
ATOM 1542 N N . THR A 1 193 ? -10.375 -14.258 -9.805 1 95.31 193 THR A N 1
ATOM 1543 C CA . THR A 1 193 ? -11.75 -13.953 -10.188 1 95.31 193 THR A CA 1
ATOM 1544 C C . THR A 1 193 ? -12.602 -15.219 -10.195 1 95.31 193 THR A C 1
ATOM 1546 O O . THR A 1 193 ? -12.102 -16.312 -10.445 1 95.31 193 THR A O 1
ATOM 1549 N N . THR A 1 194 ? -13.836 -15.055 -9.859 1 96.25 194 THR A N 1
ATOM 1550 C CA . THR A 1 194 ? -14.734 -16.203 -9.867 1 96.25 194 THR A CA 1
ATOM 1551 C C . THR A 1 194 ? -15.398 -16.359 -11.227 1 96.25 194 THR A C 1
ATOM 1553 O O . THR A 1 194 ? -16.234 -15.539 -11.617 1 96.25 194 THR A O 1
ATOM 1556 N N . PRO A 1 195 ? -15.125 -17.453 -11.93 1 96.44 195 PRO A N 1
ATOM 1557 C CA . PRO A 1 195 ? -15.492 -17.547 -13.344 1 96.44 195 PRO A CA 1
ATOM 1558 C C . PRO A 1 195 ? -17 -17.484 -13.578 1 96.44 195 PRO A C 1
ATOM 1560 O O . PRO A 1 195 ? -17.469 -16.688 -14.406 1 96.44 195 PRO A O 1
ATOM 1563 N N . HIS A 1 196 ? -17.828 -18.312 -12.852 1 94.88 196 HIS A N 1
ATOM 1564 C CA . HIS A 1 196 ? -19.25 -18.359 -13.133 1 94.88 196 HIS A CA 1
ATOM 1565 C C . HIS A 1 196 ? -19.938 -17.047 -12.797 1 94.88 196 HIS A C 1
ATOM 1567 O O . HIS A 1 196 ? -20.922 -16.672 -13.43 1 94.88 196 HIS A O 1
ATOM 1573 N N . LEU A 1 197 ? -19.422 -16.312 -11.82 1 95.94 197 LEU A N 1
ATOM 1574 C CA . LEU A 1 197 ? -20 -15.016 -11.469 1 95.94 197 LEU A CA 1
ATOM 1575 C C . LEU A 1 197 ? -19.594 -13.961 -12.492 1 95.94 197 LEU A C 1
ATOM 1577 O O . LEU A 1 197 ? -20.391 -13.078 -12.828 1 95.94 197 LEU A O 1
ATOM 1581 N N . PHE A 1 198 ? -18.359 -14.047 -13.055 1 97.31 198 PHE A N 1
ATOM 1582 C CA . PHE A 1 198 ? -17.922 -13.133 -14.102 1 97.31 198 PHE A CA 1
ATOM 1583 C C . PHE A 1 198 ? -18.781 -13.289 -15.359 1 97.31 198 PHE A C 1
ATOM 1585 O O . PHE A 1 198 ? -19.25 -12.305 -15.922 1 97.31 198 PHE A O 1
ATOM 1592 N N . TYR A 1 199 ? -18.969 -14.523 -15.758 1 95.31 199 TYR A N 1
ATOM 1593 C CA . TYR A 1 199 ? -19.75 -14.789 -16.953 1 95.31 199 TYR A CA 1
ATOM 1594 C C . TYR A 1 199 ? -21.188 -14.289 -16.797 1 95.31 199 TYR A C 1
ATOM 1596 O O . TYR A 1 199 ? -21.75 -13.672 -17.703 1 95.31 199 TYR A O 1
ATOM 1604 N N . ARG A 1 200 ? -21.766 -14.562 -15.664 1 94.75 200 ARG A N 1
ATOM 1605 C CA . ARG A 1 200 ? -23.125 -14.109 -15.383 1 94.75 200 ARG A CA 1
ATOM 1606 C C . ARG A 1 200 ? -23.234 -12.594 -15.461 1 94.75 200 ARG A C 1
ATOM 1608 O O . ARG A 1 200 ? -24.094 -12.055 -16.156 1 94.75 200 ARG A O 1
ATOM 1615 N N . ASP A 1 201 ? -22.344 -11.922 -14.75 1 94.75 201 ASP A N 1
ATOM 1616 C CA . ASP A 1 201 ? -22.422 -10.469 -14.648 1 94.75 201 ASP A CA 1
ATOM 1617 C C . ASP A 1 201 ? -22.016 -9.805 -15.969 1 94.75 201 ASP A C 1
ATOM 1619 O O . ASP A 1 201 ? -22.469 -8.703 -16.281 1 94.75 201 ASP A O 1
ATOM 1623 N N . MET A 1 202 ? -21.141 -10.461 -16.75 1 94.69 202 MET A N 1
ATOM 1624 C CA . MET A 1 202 ? -20.812 -9.953 -18.078 1 94.69 202 MET A CA 1
ATOM 1625 C C . MET A 1 202 ? -22.047 -9.914 -18.969 1 94.69 202 MET A C 1
ATOM 1627 O O . MET A 1 202 ? -22.266 -8.938 -19.688 1 94.69 202 MET A O 1
ATOM 1631 N N . GLU A 1 203 ? -22.844 -10.922 -18.875 1 90.75 203 GLU A N 1
ATOM 1632 C CA . GLU A 1 203 ? -24.078 -10.992 -19.672 1 90.75 203 GLU A CA 1
ATOM 1633 C C . GLU A 1 203 ? -25.078 -9.922 -19.234 1 90.75 203 GLU A C 1
ATOM 1635 O O . GLU A 1 203 ? -25.734 -9.305 -20.062 1 90.75 203 GLU A O 1
ATOM 1640 N N . ILE A 1 204 ? -25.109 -9.719 -17.969 1 90.88 204 ILE A N 1
ATOM 1641 C CA . ILE A 1 204 ? -26.016 -8.727 -17.406 1 90.88 204 ILE A CA 1
ATOM 1642 C C . ILE A 1 204 ? -25.562 -7.324 -17.828 1 90.88 204 ILE A C 1
ATOM 1644 O O . ILE A 1 204 ? -26.375 -6.477 -18.172 1 90.88 204 ILE A O 1
ATOM 1648 N N . ALA A 1 205 ? -24.281 -7.094 -17.75 1 89.88 205 ALA A N 1
ATOM 1649 C CA . ALA A 1 205 ? -23.688 -5.777 -17.984 1 89.88 205 ALA A CA 1
ATOM 1650 C C . ALA A 1 205 ? -23.938 -5.316 -19.422 1 89.88 205 ALA A C 1
ATOM 1652 O O . ALA A 1 205 ? -23.953 -4.113 -19.703 1 89.88 205 ALA A O 1
ATOM 1653 N N . LEU A 1 206 ? -24.188 -6.254 -20.344 1 83.19 206 LEU A N 1
ATOM 1654 C CA . LEU A 1 206 ? -24.375 -5.93 -21.75 1 83.19 206 LEU A CA 1
ATOM 1655 C C . LEU A 1 206 ? -25.641 -5.102 -21.938 1 83.19 206 LEU A C 1
ATOM 1657 O O . LEU A 1 206 ? -25.734 -4.316 -22.891 1 83.19 206 LEU A O 1
ATOM 1661 N N . ASP A 1 207 ? -26.5 -5.191 -21 1 82.88 207 ASP A N 1
ATOM 1662 C CA . ASP A 1 207 ? -27.781 -4.516 -21.156 1 82.88 207 ASP A CA 1
ATOM 1663 C C . ASP A 1 207 ? -27.922 -3.375 -20.141 1 82.88 207 ASP A C 1
ATOM 1665 O O . ASP A 1 207 ? -29 -2.781 -20.016 1 82.88 207 ASP A O 1
ATOM 1669 N N . LEU A 1 208 ? -26.875 -3.059 -19.469 1 86.62 208 LEU A N 1
ATOM 1670 C CA . LEU A 1 208 ? -26.953 -2.035 -18.438 1 86.62 208 LEU A CA 1
ATOM 1671 C C . LEU A 1 208 ? -26.219 -0.773 -18.859 1 86.62 208 LEU A C 1
ATOM 1673 O O . LEU A 1 208 ? -25.203 -0.849 -19.562 1 86.62 208 LEU A O 1
ATOM 1677 N N . PRO A 1 209 ? -26.828 0.348 -18.422 1 85.5 209 PRO A N 1
ATOM 1678 C CA . PRO A 1 209 ? -25.969 1.531 -18.5 1 85.5 209 PRO A CA 1
ATOM 1679 C C . PRO A 1 209 ? -24.672 1.377 -17.703 1 85.5 209 PRO A C 1
ATOM 1681 O O . PRO A 1 209 ? -24.672 0.741 -16.641 1 85.5 209 PRO A O 1
ATOM 1684 N N . GLU A 1 210 ? -23.594 1.954 -18.203 1 83.5 210 GLU A N 1
ATOM 1685 C CA . GLU A 1 210 ? -22.266 1.781 -17.609 1 83.5 210 GLU A CA 1
ATOM 1686 C C . GLU A 1 210 ? -22.266 2.178 -16.141 1 83.5 210 GLU A C 1
ATOM 1688 O O . GLU A 1 210 ? -21.625 1.529 -15.312 1 83.5 210 GLU A O 1
ATOM 1693 N N . GLU A 1 211 ? -23.031 3.213 -15.75 1 83 211 GLU A N 1
ATOM 1694 C CA . GLU A 1 211 ? -23.031 3.752 -14.391 1 83 211 GLU A CA 1
ATOM 1695 C C . GLU A 1 211 ? -23.688 2.775 -13.414 1 83 211 GLU A C 1
ATOM 1697 O O . GLU A 1 211 ? -23.422 2.828 -12.211 1 83 211 GLU A O 1
ATOM 1702 N N . ASP A 1 212 ? -24.453 1.771 -13.938 1 86.31 212 ASP A N 1
ATOM 1703 C CA . ASP A 1 212 ? -25.203 0.855 -13.086 1 86.31 212 ASP A CA 1
ATOM 1704 C C . ASP A 1 212 ? -24.453 -0.471 -12.914 1 86.31 212 ASP A C 1
ATOM 1706 O O . ASP A 1 212 ? -24.797 -1.271 -12.039 1 86.31 212 ASP A O 1
ATOM 1710 N N . ILE A 1 213 ? -23.438 -0.633 -13.664 1 87.88 213 ILE A N 1
ATOM 1711 C CA . ILE A 1 213 ? -22.75 -1.918 -13.719 1 87.88 213 ILE A CA 1
ATOM 1712 C C . ILE A 1 213 ? -22.188 -2.258 -12.344 1 87.88 213 ILE A C 1
ATOM 1714 O O . ILE A 1 213 ? -22.375 -3.367 -11.844 1 87.88 213 ILE A O 1
ATOM 1718 N N . PRO A 1 214 ? -21.594 -1.33 -11.641 1 84.81 214 PRO A N 1
ATOM 1719 C CA . PRO A 1 214 ? -20.984 -1.691 -10.359 1 84.81 214 PRO A CA 1
ATOM 1720 C C . PRO A 1 214 ? -22.016 -2.188 -9.344 1 84.81 214 PRO A C 1
ATOM 1722 O O . PRO A 1 214 ? -21.703 -3.041 -8.508 1 84.81 214 PRO A O 1
ATOM 1725 N N . LEU A 1 215 ? -23.203 -1.754 -9.492 1 82.75 215 LEU A N 1
ATOM 1726 C CA . LEU A 1 215 ? -24.25 -2.096 -8.531 1 82.75 215 LEU A CA 1
ATOM 1727 C C . LEU A 1 215 ? -24.953 -3.377 -8.945 1 82.75 215 LEU A C 1
ATOM 1729 O O . LEU A 1 215 ? -25.203 -4.25 -8.109 1 82.75 215 LEU A O 1
ATOM 1733 N N . LEU A 1 216 ? -25.266 -3.547 -10.234 1 87.06 216 LEU A N 1
ATOM 1734 C CA . LEU A 1 216 ? -26.141 -4.617 -10.695 1 87.06 216 LEU A CA 1
ATOM 1735 C C . LEU A 1 216 ? -25.344 -5.812 -11.188 1 87.06 216 LEU A C 1
ATOM 1737 O O . LEU A 1 216 ? -25.859 -6.926 -11.266 1 87.06 216 LEU A O 1
ATOM 1741 N N . ALA A 1 217 ? -24.109 -5.586 -11.492 1 90.94 217 ALA A N 1
ATOM 1742 C CA . ALA A 1 217 ? -23.188 -6.629 -11.945 1 90.94 217 ALA A CA 1
ATOM 1743 C C . ALA A 1 217 ? -21.812 -6.465 -11.297 1 90.94 217 ALA A C 1
ATOM 1745 O O . ALA A 1 217 ? -20.812 -6.266 -11.992 1 90.94 217 ALA A O 1
ATOM 1746 N N . PRO A 1 218 ? -21.734 -6.645 -9.992 1 90.56 218 PRO A N 1
ATOM 1747 C CA . PRO A 1 218 ? -20.531 -6.293 -9.234 1 90.56 218 PRO A CA 1
ATOM 1748 C C . PRO A 1 218 ? -19.328 -7.188 -9.57 1 90.56 218 PRO A C 1
ATOM 1750 O O . PRO A 1 218 ? -18.203 -6.863 -9.227 1 90.56 218 PRO A O 1
ATOM 1753 N N . ASN A 1 219 ? -19.531 -8.328 -10.242 1 94.56 219 ASN A N 1
ATOM 1754 C CA . ASN A 1 219 ? -18.438 -9.25 -10.539 1 94.56 219 ASN A CA 1
ATOM 1755 C C . ASN A 1 219 ? -17.891 -9.031 -11.945 1 94.56 219 ASN A C 1
ATOM 1757 O O . ASN A 1 219 ? -17.094 -9.836 -12.445 1 94.56 219 ASN A O 1
ATOM 1761 N N . TYR A 1 220 ? -18.375 -7.984 -12.57 1 95.56 220 TYR A N 1
ATOM 1762 C CA . TYR A 1 220 ? -17.906 -7.59 -13.898 1 95.56 220 TYR A CA 1
ATOM 1763 C C . TYR A 1 220 ? -17.641 -6.09 -13.953 1 95.56 220 TYR A C 1
ATOM 1765 O O . TYR A 1 220 ? -18.359 -5.301 -13.336 1 95.56 220 TYR A O 1
ATOM 1773 N N . SER A 1 221 ? -16.594 -5.711 -14.617 1 95.81 221 SER A N 1
ATOM 1774 C CA . SER A 1 221 ? -16.328 -4.32 -14.977 1 95.81 221 SER A CA 1
ATOM 1775 C C . SER A 1 221 ? -15.578 -4.23 -16.312 1 95.81 221 SER A C 1
ATOM 1777 O O . SER A 1 221 ? -14.859 -5.156 -16.688 1 95.81 221 SER A O 1
ATOM 1779 N N . PRO A 1 222 ? -15.734 -3.178 -17 1 95.44 222 PRO A N 1
ATOM 1780 C CA . PRO A 1 222 ? -14.984 -2.996 -18.25 1 95.44 222 PRO A CA 1
ATOM 1781 C C . PRO A 1 222 ? -13.477 -3.113 -18.062 1 95.44 222 PRO A C 1
ATOM 1783 O O . PRO A 1 222 ? -12.789 -3.719 -18.891 1 95.44 222 PRO A O 1
ATOM 1786 N N . VAL A 1 223 ? -12.977 -2.576 -16.984 1 96.62 223 VAL A N 1
ATOM 1787 C CA . VAL A 1 223 ? -11.555 -2.67 -16.688 1 96.62 223 VAL A CA 1
ATOM 1788 C C . VAL A 1 223 ? -11.156 -4.137 -16.531 1 96.62 223 VAL A C 1
ATOM 1790 O O . VAL A 1 223 ? -10.188 -4.598 -17.141 1 96.62 223 VAL A O 1
ATOM 1793 N N . LEU A 1 224 ? -11.891 -4.844 -15.758 1 97.88 224 LEU A N 1
ATOM 1794 C CA . LEU A 1 224 ? -11.594 -6.25 -15.523 1 97.88 224 LEU A CA 1
ATOM 1795 C C . LEU A 1 224 ? -11.648 -7.043 -16.828 1 97.88 224 LEU A C 1
ATOM 1797 O O . LEU A 1 224 ? -10.773 -7.871 -17.094 1 97.88 224 LEU A O 1
ATOM 1801 N N . HIS A 1 225 ? -12.656 -6.762 -17.609 1 97.44 225 HIS A N 1
ATOM 1802 C CA . HIS A 1 225 ? -12.828 -7.445 -18.891 1 97.44 225 HIS A CA 1
ATOM 1803 C C . HIS A 1 225 ? -11.617 -7.246 -19.797 1 97.44 225 HIS A C 1
ATOM 1805 O O . HIS A 1 225 ? -11.102 -8.211 -20.359 1 97.44 225 HIS A O 1
ATOM 1811 N N . ASN A 1 226 ? -11.195 -6.062 -19.906 1 97.88 226 ASN A N 1
ATOM 1812 C CA . ASN A 1 226 ? -10.047 -5.742 -20.766 1 97.88 226 ASN A CA 1
ATOM 1813 C C . ASN A 1 226 ? -8.766 -6.367 -20.219 1 97.88 226 ASN A C 1
ATOM 1815 O O . ASN A 1 226 ? -7.941 -6.859 -21 1 97.88 226 ASN A O 1
ATOM 1819 N N . VAL A 1 227 ? -8.586 -6.344 -18.953 1 98.19 227 VAL A N 1
ATOM 1820 C CA . VAL A 1 227 ? -7.371 -6.906 -18.375 1 98.19 227 VAL A CA 1
ATOM 1821 C C . VAL A 1 227 ? -7.375 -8.422 -18.547 1 98.19 227 VAL A C 1
ATOM 1823 O O . VAL A 1 227 ? -6.332 -9.031 -18.797 1 98.19 227 VAL A O 1
ATOM 1826 N N . ILE A 1 228 ? -8.523 -9.039 -18.344 1 98.38 228 ILE A N 1
ATOM 1827 C CA . ILE A 1 228 ? -8.641 -10.477 -18.547 1 98.38 228 ILE A CA 1
ATOM 1828 C C . ILE A 1 228 ? -8.234 -10.836 -19.969 1 98.38 228 ILE A C 1
ATOM 1830 O O . ILE A 1 228 ? -7.496 -11.805 -20.188 1 98.38 228 ILE A O 1
ATOM 1834 N N . LEU A 1 229 ? -8.641 -10.062 -20.891 1 98.31 229 LEU A N 1
ATOM 1835 C CA . LEU A 1 229 ? -8.281 -10.336 -22.281 1 98.31 229 LEU A CA 1
ATOM 1836 C C . LEU A 1 229 ? -6.805 -10.062 -22.531 1 98.31 229 LEU A C 1
ATOM 1838 O O . LEU A 1 229 ? -6.156 -10.773 -23.297 1 98.31 229 LEU A O 1
ATOM 1842 N N . SER A 1 230 ? -6.27 -9.016 -21.906 1 98.06 230 SER A N 1
ATOM 1843 C CA . SER A 1 230 ? -4.848 -8.727 -22.047 1 98.06 230 SER A CA 1
ATOM 1844 C C . SER A 1 230 ? -3.996 -9.898 -21.578 1 98.06 230 SER A C 1
ATOM 1846 O O . SER A 1 230 ? -2.891 -10.117 -22.078 1 98.06 230 SER A O 1
ATOM 1848 N N . LEU A 1 231 ? -4.473 -10.656 -20.672 1 98 231 LEU A N 1
ATOM 1849 C CA . LEU A 1 231 ? -3.756 -11.805 -20.141 1 98 231 LEU A CA 1
ATOM 1850 C C . LEU A 1 231 ? -4.137 -13.078 -20.875 1 98 231 LEU A C 1
ATOM 1852 O O . LEU A 1 231 ? -3.268 -13.859 -21.266 1 98 231 LEU A O 1
ATOM 1856 N N . GLY A 1 232 ? -5.398 -13.234 -21.125 1 98.06 232 GLY A N 1
ATOM 1857 C CA . GLY A 1 232 ? -5.91 -14.461 -21.719 1 98.06 232 GLY A CA 1
ATOM 1858 C C . GLY A 1 232 ? -5.473 -14.656 -23.156 1 98.06 232 GLY A C 1
ATOM 1859 O O . GLY A 1 232 ? -5.293 -15.789 -23.609 1 98.06 232 GLY A O 1
ATOM 1860 N N . LEU A 1 233 ? -5.27 -13.641 -23.859 1 98 233 LEU A N 1
ATOM 1861 C CA . LEU A 1 233 ? -4.887 -13.719 -25.266 1 98 233 LEU A CA 1
ATOM 1862 C C . LEU A 1 233 ? -3.467 -14.25 -25.406 1 98 233 LEU A C 1
ATOM 1864 O O . LEU A 1 233 ? -3.07 -14.688 -26.5 1 98 233 LEU A O 1
ATOM 1868 N N . ALA A 1 234 ? -2.73 -14.242 -24.359 1 97.44 234 ALA A N 1
ATOM 1869 C CA . ALA A 1 234 ? -1.39 -14.82 -24.391 1 97.44 234 ALA A CA 1
ATOM 1870 C C . ALA A 1 234 ? -1.449 -16.312 -24.688 1 97.44 234 ALA A C 1
ATOM 1872 O O . ALA A 1 234 ? -0.49 -16.891 -25.219 1 97.44 234 ALA A O 1
ATOM 1873 N N . TYR A 1 235 ? -2.604 -16.938 -24.391 1 97.06 235 TYR A N 1
ATOM 1874 C CA . TYR A 1 235 ? -2.775 -18.375 -24.594 1 97.06 235 TYR A CA 1
ATOM 1875 C C . TYR A 1 235 ? -3.404 -18.672 -25.953 1 97.06 235 TYR A C 1
ATOM 1877 O O . TYR A 1 235 ? -3.73 -19.812 -26.25 1 97.06 235 TYR A O 1
ATOM 1885 N N . ALA A 1 236 ? -3.596 -17.672 -26.719 1 96.19 236 ALA A N 1
ATOM 1886 C CA . ALA A 1 236 ? -4.238 -17.859 -28.016 1 96.19 236 ALA A CA 1
ATOM 1887 C C . ALA A 1 236 ? -3.324 -18.609 -28.969 1 96.19 236 ALA A C 1
ATOM 1889 O O . ALA A 1 236 ? -2.102 -18.609 -28.797 1 96.19 236 ALA A O 1
ATOM 1890 N N . ASP A 1 237 ? -3.906 -19.281 -29.891 1 92.44 237 ASP A N 1
ATOM 1891 C CA . ASP A 1 237 ? -3.145 -20 -30.906 1 92.44 237 ASP A CA 1
ATOM 1892 C C . ASP A 1 237 ? -2.75 -19.078 -32.062 1 92.44 237 ASP A C 1
ATOM 1894 O O . ASP A 1 237 ? -1.693 -19.266 -32.656 1 92.44 237 ASP A O 1
ATOM 1898 N N . GLU A 1 238 ? -3.613 -18.109 -32.25 1 92.44 238 GLU A N 1
ATOM 1899 C CA . GLU A 1 238 ? -3.338 -17.156 -33.312 1 92.44 238 GLU A CA 1
ATOM 1900 C C . GLU A 1 238 ? -2.225 -16.188 -32.938 1 92.44 238 GLU A C 1
ATOM 1902 O O . GLU A 1 238 ? -2.326 -15.5 -31.906 1 92.44 238 GLU A O 1
ATOM 1907 N N . GLY A 1 239 ? -1.277 -16.047 -33.75 1 91.62 239 GLY A N 1
ATOM 1908 C CA . GLY A 1 239 ? -0.097 -15.25 -33.469 1 91.62 239 GLY A CA 1
ATOM 1909 C C . GLY A 1 239 ? -0.41 -13.781 -33.25 1 91.62 239 GLY A C 1
ATOM 1910 O O . GLY A 1 239 ? 0.141 -13.156 -32.344 1 91.62 239 GLY A O 1
ATOM 1911 N N . TYR A 1 240 ? -1.293 -13.273 -34.031 1 93.5 240 TYR A N 1
ATOM 1912 C CA . TYR A 1 240 ? -1.581 -11.852 -33.938 1 93.5 240 TYR A CA 1
ATOM 1913 C C . TYR A 1 240 ? -2.311 -11.547 -32.625 1 93.5 240 TYR A C 1
ATOM 1915 O O . TYR A 1 240 ? -2.145 -10.469 -32.031 1 93.5 240 TYR A O 1
ATOM 1923 N N . LEU A 1 241 ? -3.074 -12.492 -32.094 1 94.44 241 LEU A N 1
ATOM 1924 C CA . LEU A 1 241 ? -3.766 -12.328 -30.828 1 94.44 241 LEU A CA 1
ATOM 1925 C C . LEU A 1 241 ? -2.793 -12.461 -29.656 1 94.44 241 LEU A C 1
ATOM 1927 O O . LEU A 1 241 ? -2.914 -11.742 -28.656 1 94.44 241 LEU A O 1
ATOM 1931 N N . ARG A 1 242 ? -1.829 -13.281 -29.859 1 94.38 242 ARG A N 1
ATOM 1932 C CA . ARG A 1 242 ? -0.845 -13.539 -28.812 1 94.38 242 ARG A CA 1
ATOM 1933 C C . ARG A 1 242 ? 0.175 -12.406 -28.734 1 94.38 242 ARG A C 1
ATOM 1935 O O . ARG A 1 242 ? 0.827 -12.219 -27.703 1 94.38 242 ARG A O 1
ATOM 1942 N N . ALA A 1 243 ? 0.263 -11.68 -29.734 1 93.62 243 ALA A N 1
ATOM 1943 C CA . ALA A 1 243 ? 1.262 -10.617 -29.812 1 93.62 243 ALA A CA 1
ATOM 1944 C C . ALA A 1 243 ? 1.099 -9.617 -28.672 1 93.62 243 ALA A C 1
ATOM 1946 O O . ALA A 1 243 ? -0.024 -9.273 -28.297 1 93.62 243 ALA A O 1
ATOM 1947 N N . VAL A 1 244 ? 2.232 -9.172 -28.109 1 92.69 244 VAL A N 1
ATOM 1948 C CA . VAL A 1 244 ? 2.234 -8.242 -26.969 1 92.69 244 VAL A CA 1
ATOM 1949 C C . VAL A 1 244 ? 1.539 -6.945 -27.375 1 92.69 244 VAL A C 1
ATOM 1951 O O . VAL A 1 244 ? 0.863 -6.32 -26.547 1 92.69 244 VAL A O 1
ATOM 1954 N N . THR A 1 245 ? 1.675 -6.535 -28.594 1 93.25 245 THR A N 1
ATOM 1955 C CA . THR A 1 245 ? 1.07 -5.297 -29.078 1 93.25 245 THR A CA 1
ATOM 1956 C C . THR A 1 245 ? -0.451 -5.363 -28.969 1 93.25 245 THR A C 1
ATOM 1958 O O . THR A 1 245 ? -1.092 -4.395 -28.562 1 93.25 245 THR A O 1
ATOM 1961 N N . THR A 1 246 ? -1.001 -6.48 -29.375 1 95.94 246 THR A N 1
ATOM 1962 C CA . THR A 1 246 ? -2.443 -6.668 -29.266 1 95.94 246 THR A CA 1
ATOM 1963 C C . THR A 1 246 ? -2.883 -6.664 -27.797 1 95.94 246 THR A C 1
ATOM 1965 O O . THR A 1 246 ? -3.861 -6.004 -27.438 1 95.94 246 THR A O 1
ATOM 1968 N N . ARG A 1 247 ? -2.24 -7.395 -27.016 1 96.75 247 ARG A N 1
ATOM 1969 C CA . ARG A 1 247 ? -2.57 -7.484 -25.594 1 96.75 247 ARG A CA 1
ATOM 1970 C C . ARG A 1 247 ? -2.434 -6.129 -24.906 1 96.75 247 ARG A C 1
ATOM 1972 O O . ARG A 1 247 ? -3.238 -5.777 -24.047 1 96.75 247 ARG A O 1
ATOM 1979 N N . ARG A 1 248 ? -1.473 -5.336 -25.312 1 94.88 248 ARG A N 1
ATOM 1980 C CA . ARG A 1 248 ? -1.269 -3.994 -24.781 1 94.88 248 ARG A CA 1
ATOM 1981 C C . ARG A 1 248 ? -2.432 -3.076 -25.141 1 94.88 248 ARG A C 1
ATOM 1983 O O . ARG A 1 248 ? -2.75 -2.146 -24.391 1 94.88 248 ARG A O 1
ATOM 1990 N N . ALA A 1 249 ? -3.004 -3.324 -26.266 1 95.5 249 ALA A N 1
ATOM 1991 C CA . ALA A 1 249 ? -4.164 -2.521 -26.641 1 95.5 249 ALA A CA 1
ATOM 1992 C C . ALA A 1 249 ? -5.297 -2.686 -25.625 1 95.5 249 ALA A C 1
ATOM 1994 O O . ALA A 1 249 ? -5.965 -1.711 -25.266 1 95.5 249 ALA A O 1
ATOM 1995 N N . PHE A 1 250 ? -5.512 -3.898 -25.203 1 97.25 250 PHE A N 1
ATOM 1996 C CA . PHE A 1 250 ? -6.531 -4.148 -24.188 1 97.25 250 PHE A CA 1
ATOM 1997 C C . PHE A 1 250 ? -6.129 -3.539 -22.859 1 97.25 250 PHE A C 1
ATOM 1999 O O . PHE A 1 250 ? -6.969 -2.971 -22.156 1 97.25 250 PHE A O 1
ATOM 2006 N N . HIS A 1 251 ? -4.883 -3.662 -22.578 1 96.38 251 HIS A N 1
ATOM 2007 C CA . HIS A 1 251 ? -4.359 -3.066 -21.344 1 96.38 251 HIS A CA 1
ATOM 2008 C C . HIS A 1 251 ? -4.52 -1.55 -21.359 1 96.38 251 HIS A C 1
ATOM 2010 O O . HIS A 1 251 ? -4.898 -0.953 -20.359 1 96.38 251 HIS A O 1
ATOM 2016 N N . LYS A 1 252 ? -4.238 -0.953 -22.453 1 92.56 252 LYS A N 1
ATOM 2017 C CA . LYS A 1 252 ? -4.383 0.49 -22.609 1 92.56 252 LYS A CA 1
ATOM 2018 C C . LYS A 1 252 ? -5.84 0.917 -22.469 1 92.56 252 LYS A C 1
ATOM 2020 O O . LYS A 1 252 ? -6.133 1.959 -21.875 1 92.56 252 LYS A O 1
ATOM 2025 N N . GLU A 1 253 ? -6.688 0.148 -23.016 1 94.69 253 GLU A N 1
ATOM 2026 C CA . GLU A 1 253 ? -8.109 0.448 -22.891 1 94.69 253 GLU A CA 1
ATOM 2027 C C . GLU A 1 253 ? -8.555 0.368 -21.422 1 94.69 253 GLU A C 1
ATOM 2029 O O . GLU A 1 253 ? -9.344 1.193 -20.969 1 94.69 253 GLU A O 1
ATOM 2034 N N . ALA A 1 254 ? -8.117 -0.621 -20.734 1 96 254 ALA A N 1
ATOM 2035 C CA . ALA A 1 254 ? -8.398 -0.718 -19.312 1 96 254 ALA A CA 1
ATOM 2036 C C . ALA A 1 254 ? -7.926 0.532 -18.578 1 96 254 ALA A C 1
ATOM 2038 O O . ALA A 1 254 ? -8.648 1.073 -17.734 1 96 254 ALA A O 1
ATOM 2039 N N . ASN A 1 255 ? -6.758 1.046 -18.906 1 90.06 255 ASN A N 1
ATOM 2040 C CA . ASN A 1 255 ? -6.195 2.23 -18.266 1 90.06 255 ASN A CA 1
ATOM 2041 C C . ASN A 1 255 ? -7.039 3.471 -18.531 1 90.06 255 ASN A C 1
ATOM 2043 O O . ASN A 1 255 ? -7.203 4.32 -17.656 1 90.06 255 ASN A O 1
ATOM 2047 N N . ARG A 1 256 ? -7.508 3.514 -19.672 1 88.31 256 ARG A N 1
ATOM 2048 C CA . ARG A 1 256 ? -8.328 4.66 -20.047 1 88.31 256 ARG A CA 1
ATOM 2049 C C . ARG A 1 256 ? -9.602 4.719 -19.219 1 88.31 256 ARG A C 1
ATOM 2051 O O . ARG A 1 256 ? -10.117 5.805 -18.953 1 88.31 256 ARG A O 1
ATOM 2058 N N . ARG A 1 257 ? -10.055 3.627 -18.766 1 90.62 257 ARG A N 1
ATOM 2059 C CA . ARG A 1 257 ? -11.328 3.549 -18.062 1 90.62 257 ARG A CA 1
ATOM 2060 C C . ARG A 1 257 ? -11.125 3.523 -16.547 1 90.62 257 ARG A C 1
ATOM 2062 O O . ARG A 1 257 ? -12.078 3.627 -15.781 1 90.62 257 ARG A O 1
ATOM 2069 N N . LEU A 1 258 ? -9.977 3.514 -16.156 1 88.56 258 LEU A N 1
ATOM 2070 C CA . LEU A 1 258 ? -9.633 3.221 -14.766 1 88.56 258 LEU A CA 1
ATOM 2071 C C . LEU A 1 258 ? -10.094 4.348 -13.852 1 88.56 258 LEU A C 1
ATOM 2073 O O . LEU A 1 258 ? -10.633 4.09 -12.773 1 88.56 258 LEU A O 1
ATOM 2077 N N . ASP A 1 259 ? -9.891 5.598 -14.164 1 78.81 259 ASP A N 1
ATOM 2078 C CA . ASP A 1 259 ? -10.242 6.723 -13.297 1 78.81 259 ASP A CA 1
ATOM 2079 C C . ASP A 1 259 ? -11.742 6.754 -13.023 1 78.81 259 ASP A C 1
ATOM 2081 O O . ASP A 1 259 ? -12.164 6.992 -11.883 1 78.81 259 ASP A O 1
ATOM 2085 N N . ALA A 1 260 ? -12.484 6.484 -14.062 1 81.81 260 ALA A N 1
ATOM 2086 C CA . ALA A 1 260 ? -13.93 6.465 -13.891 1 81.81 260 ALA A CA 1
ATOM 2087 C C . ALA A 1 260 ? -14.359 5.352 -12.938 1 81.81 260 ALA A C 1
ATOM 2089 O O . ALA A 1 260 ? -15.234 5.551 -12.094 1 81.81 260 ALA A O 1
ATOM 2090 N N . GLU A 1 261 ? -13.719 4.227 -13.047 1 88.19 261 GLU A N 1
ATOM 2091 C CA . GLU A 1 261 ? -14.086 3.086 -12.211 1 88.19 261 GLU A CA 1
ATOM 2092 C C . GLU A 1 261 ? -13.609 3.277 -10.773 1 88.19 261 GLU A C 1
ATOM 2094 O O . GLU A 1 261 ? -14.258 2.807 -9.828 1 88.19 261 GLU A O 1
ATOM 2099 N N . ILE A 1 262 ? -12.539 3.949 -10.555 1 85.81 262 ILE A N 1
ATOM 2100 C CA . ILE A 1 262 ? -12 4.18 -9.219 1 85.81 262 ILE A CA 1
ATOM 2101 C C . ILE A 1 262 ? -12.945 5.086 -8.43 1 85.81 262 ILE A C 1
ATOM 2103 O O . ILE A 1 262 ? -13.102 4.926 -7.215 1 85.81 262 ILE A O 1
ATOM 2107 N N . ASN A 1 263 ? -13.578 5.969 -9.109 1 79.31 263 ASN A N 1
ATOM 2108 C CA . ASN A 1 263 ? -14.531 6.863 -8.453 1 79.31 263 ASN A CA 1
ATOM 2109 C C . ASN A 1 263 ? -15.812 6.133 -8.062 1 79.31 263 ASN A C 1
ATOM 2111 O O . ASN A 1 263 ? -16.516 6.559 -7.148 1 79.31 263 ASN A O 1
ATOM 2115 N N . ASN A 1 264 ? -16.078 5.078 -8.82 1 84.62 264 ASN A N 1
ATOM 2116 C CA . ASN A 1 264 ? -17.219 4.211 -8.531 1 84.62 264 ASN A CA 1
ATOM 2117 C C . ASN A 1 264 ? -16.828 2.738 -8.578 1 84.62 264 ASN A C 1
ATOM 2119 O O . ASN A 1 264 ? -17.281 1.998 -9.461 1 84.62 264 ASN A O 1
ATOM 2123 N N . PRO A 1 265 ? -16.156 2.365 -7.504 1 89.81 265 PRO A N 1
ATOM 2124 C CA . PRO A 1 265 ? -15.516 1.055 -7.582 1 89.81 265 PRO A CA 1
ATOM 2125 C C . PRO A 1 265 ? -16.453 -0.089 -7.199 1 89.81 265 PRO A C 1
ATOM 2127 O O . PRO A 1 265 ? -17.438 0.129 -6.5 1 89.81 265 PRO A O 1
ATOM 2130 N N . SER A 1 266 ? -16.25 -1.226 -7.711 1 91.38 266 SER A N 1
ATOM 2131 C CA . SER A 1 266 ? -16.859 -2.5 -7.34 1 91.38 266 SER A CA 1
ATOM 2132 C C . SER A 1 266 ? -15.797 -3.537 -6.992 1 91.38 266 SER A C 1
ATOM 2134 O O . SER A 1 266 ? -14.602 -3.242 -7.02 1 91.38 266 SER A O 1
ATOM 2136 N N . LEU A 1 267 ? -16.25 -4.711 -6.621 1 93.94 267 LEU A N 1
ATOM 2137 C CA . LEU A 1 267 ? -15.328 -5.801 -6.359 1 93.94 267 LEU A CA 1
ATOM 2138 C C . LEU A 1 267 ? -14.5 -6.125 -7.602 1 93.94 267 LEU A C 1
ATOM 2140 O O . LEU A 1 267 ? -13.312 -6.422 -7.5 1 93.94 267 LEU A O 1
ATOM 2144 N N . ALA A 1 268 ? -15.172 -5.996 -8.711 1 96.44 268 ALA A N 1
ATOM 2145 C CA . ALA A 1 268 ? -14.508 -6.281 -9.984 1 96.44 268 ALA A CA 1
ATOM 2146 C C . ALA A 1 268 ? -13.398 -5.266 -10.266 1 96.44 268 ALA A C 1
ATOM 2148 O O . ALA A 1 268 ? -12.391 -5.598 -10.898 1 96.44 268 ALA A O 1
ATOM 2149 N N . THR A 1 269 ? -13.562 -4.059 -9.781 1 94.88 269 THR A N 1
ATOM 2150 C CA . THR A 1 269 ? -12.531 -3.041 -9.945 1 94.88 269 THR A CA 1
ATOM 2151 C C . THR A 1 269 ? -11.258 -3.443 -9.211 1 94.88 269 THR A C 1
ATOM 2153 O O . THR A 1 269 ? -10.156 -3.297 -9.742 1 94.88 269 THR A O 1
ATOM 2156 N N . VAL A 1 270 ? -11.422 -3.947 -7.992 1 96.44 270 VAL A N 1
ATOM 2157 C CA . VAL A 1 270 ? -10.281 -4.395 -7.203 1 96.44 270 VAL A CA 1
ATOM 2158 C C . VAL A 1 270 ? -9.57 -5.539 -7.922 1 96.44 270 VAL A C 1
ATOM 2160 O O . VAL A 1 270 ? -8.336 -5.535 -8.039 1 96.44 270 VAL A O 1
ATOM 2163 N N . GLN A 1 271 ? -10.312 -6.465 -8.398 1 97.5 271 GLN A N 1
ATOM 2164 C CA . GLN A 1 271 ? -9.758 -7.605 -9.125 1 97.5 271 GLN A CA 1
ATOM 2165 C C . GLN A 1 271 ? -9.047 -7.152 -10.398 1 97.5 271 GLN A C 1
ATOM 2167 O O . GLN A 1 271 ? -7.973 -7.66 -10.727 1 97.5 271 GLN A O 1
ATOM 2172 N N . GLY A 1 272 ? -9.711 -6.223 -11.055 1 97.62 272 GLY A N 1
ATOM 2173 C CA . GLY A 1 272 ? -9.109 -5.676 -12.258 1 97.62 272 GLY A CA 1
ATOM 2174 C C . GLY A 1 272 ? -7.773 -5.004 -12 1 97.62 272 GLY A C 1
ATOM 2175 O O . GLY A 1 272 ? -6.828 -5.184 -12.773 1 97.62 272 GLY A O 1
ATOM 2176 N N . LEU A 1 273 ? -7.695 -4.266 -10.945 1 96.31 273 LEU A N 1
ATOM 2177 C CA . LEU A 1 273 ? -6.453 -3.592 -10.586 1 96.31 273 LEU A CA 1
ATOM 2178 C C . LEU A 1 273 ? -5.359 -4.605 -10.258 1 96.31 273 LEU A C 1
ATOM 2180 O O . LEU A 1 273 ? -4.211 -4.438 -10.672 1 96.31 273 LEU A O 1
ATOM 2184 N N . ALA A 1 274 ? -5.66 -5.629 -9.555 1 97.12 274 ALA A N 1
ATOM 2185 C CA . ALA A 1 274 ? -4.695 -6.672 -9.211 1 97.12 274 ALA A CA 1
ATOM 2186 C C . ALA A 1 274 ? -4.184 -7.379 -10.461 1 97.12 274 ALA A C 1
ATOM 2188 O O . ALA A 1 274 ? -2.979 -7.609 -10.594 1 97.12 274 ALA A O 1
ATOM 2189 N N . LEU A 1 275 ? -5.086 -7.664 -11.328 1 97.5 275 LEU A N 1
ATOM 2190 C CA . LEU A 1 275 ? -4.715 -8.367 -12.555 1 97.5 275 LEU A CA 1
ATOM 2191 C C . LEU A 1 275 ? -3.947 -7.449 -13.5 1 97.5 275 LEU A C 1
ATOM 2193 O O . LEU A 1 275 ? -3.07 -7.902 -14.234 1 97.5 275 LEU A O 1
ATOM 2197 N N . ARG A 1 276 ? -4.332 -6.195 -13.484 1 96.56 276 ARG A N 1
ATOM 2198 C CA . ARG A 1 276 ? -3.582 -5.219 -14.266 1 96.56 276 ARG A CA 1
ATOM 2199 C C . ARG A 1 276 ? -2.102 -5.238 -13.898 1 96.56 276 ARG A C 1
ATOM 2201 O O . ARG A 1 276 ? -1.237 -5.164 -14.773 1 96.56 276 ARG A O 1
ATOM 2208 N N . SER A 1 277 ? -1.854 -5.32 -12.656 1 94.94 277 SER A N 1
ATOM 2209 C CA . SER A 1 277 ? -0.473 -5.418 -12.188 1 94.94 277 SER A CA 1
ATOM 2210 C C . SER A 1 277 ? 0.188 -6.695 -12.688 1 94.94 277 SER A C 1
ATOM 2212 O O . SER A 1 277 ? 1.377 -6.703 -13.016 1 94.94 277 SER A O 1
ATOM 2214 N N . SER A 1 278 ? -0.523 -7.758 -12.766 1 95.38 278 SER A N 1
ATOM 2215 C CA . SER A 1 278 ? 0.002 -9.023 -13.258 1 95.38 278 SER A CA 1
ATOM 2216 C C . SER A 1 278 ? 0.41 -8.922 -14.727 1 95.38 278 SER A C 1
ATOM 2218 O O . SER A 1 278 ? 1.386 -9.539 -15.148 1 95.38 278 SER A O 1
ATOM 2220 N N . PHE A 1 279 ? -0.369 -8.188 -15.477 1 96.5 279 PHE A N 1
ATOM 2221 C CA . PHE A 1 279 ? -0.011 -7.996 -16.875 1 96.5 279 PHE A CA 1
ATOM 2222 C C . PHE A 1 279 ? 1.39 -7.41 -17 1 96.5 279 PHE A C 1
ATOM 2224 O O . PHE A 1 279 ? 2.184 -7.859 -17.828 1 96.5 279 PHE A O 1
ATOM 2231 N N . SER A 1 280 ? 1.699 -6.422 -16.203 1 91.12 280 SER A N 1
ATOM 2232 C CA . SER A 1 280 ? 3.018 -5.801 -16.234 1 91.12 280 SER A CA 1
ATOM 2233 C C . SER A 1 280 ? 4.117 -6.82 -15.953 1 91.12 280 SER A C 1
ATOM 2235 O O . SER A 1 280 ? 5.176 -6.785 -16.578 1 91.12 280 SER A O 1
ATOM 2237 N N . SER A 1 281 ? 3.887 -7.723 -15.109 1 88.5 281 SER A N 1
ATOM 2238 C CA . SER A 1 281 ? 4.855 -8.766 -14.789 1 88.5 281 SER A CA 1
ATOM 2239 C C . SER A 1 281 ? 5.086 -9.695 -15.984 1 88.5 281 SER A C 1
ATOM 2241 O O . SER A 1 281 ? 6.203 -10.156 -16.203 1 88.5 281 SER A O 1
ATOM 2243 N N . THR A 1 282 ? 4.062 -9.953 -16.703 1 93.38 282 THR A N 1
ATOM 2244 C CA . THR A 1 282 ? 4.148 -10.906 -17.812 1 93.38 282 THR A CA 1
ATOM 2245 C C . THR A 1 282 ? 4.98 -10.328 -18.953 1 93.38 282 THR A C 1
ATOM 2247 O O . THR A 1 282 ? 5.59 -11.078 -19.719 1 93.38 282 THR A O 1
ATOM 2250 N N . VAL A 1 283 ? 5.023 -9.023 -19.016 1 90.31 283 VAL A N 1
ATOM 2251 C CA . VAL A 1 283 ? 5.75 -8.414 -20.125 1 90.31 283 VAL A CA 1
ATOM 2252 C C . VAL A 1 283 ? 7.121 -7.941 -19.641 1 90.31 283 VAL A C 1
ATOM 2254 O O . VAL A 1 283 ? 7.84 -7.262 -20.375 1 90.31 283 VAL A O 1
ATOM 2257 N N . GLY A 1 284 ? 7.449 -8.211 -18.422 1 83.56 284 GLY A N 1
ATOM 2258 C CA . GLY A 1 284 ? 8.789 -7.949 -17.938 1 83.56 284 GLY A CA 1
ATOM 2259 C C . GLY A 1 284 ? 8.906 -6.625 -17.203 1 83.56 284 GLY A C 1
ATOM 2260 O O . GLY A 1 284 ? 10.008 -6.215 -16.828 1 83.56 284 GLY A O 1
ATOM 2261 N N . ASP A 1 285 ? 7.809 -5.934 -16.984 1 84.56 285 ASP A N 1
ATOM 2262 C CA . ASP A 1 285 ? 7.812 -4.676 -16.25 1 84.56 285 ASP A CA 1
ATOM 2263 C C . ASP A 1 285 ? 7.465 -4.902 -14.781 1 84.56 285 ASP A C 1
ATOM 2265 O O . ASP A 1 285 ? 6.434 -4.426 -14.297 1 84.56 285 ASP A O 1
ATOM 2269 N N . TYR A 1 286 ? 8.398 -5.453 -14.07 1 82.81 286 TYR A N 1
ATOM 2270 C CA . TYR A 1 286 ? 8.117 -5.906 -12.711 1 82.81 286 TYR A CA 1
ATOM 2271 C C . TYR A 1 286 ? 8.008 -4.723 -11.758 1 82.81 286 TYR A C 1
ATOM 2273 O O . TYR A 1 286 ? 7.188 -4.742 -10.836 1 82.81 286 TYR A O 1
ATOM 2281 N N . SER A 1 287 ? 8.844 -3.691 -11.961 1 79.81 287 SER A N 1
ATOM 2282 C CA . SER A 1 287 ? 8.805 -2.537 -11.07 1 79.81 287 SER A CA 1
ATOM 2283 C C . SER A 1 287 ? 7.457 -1.825 -11.156 1 79.81 287 SER A C 1
ATOM 2285 O O . SER A 1 287 ? 6.867 -1.475 -10.133 1 79.81 287 SER A O 1
ATOM 2287 N N . VAL A 1 288 ? 7.035 -1.737 -12.398 1 84.94 288 VAL A N 1
ATOM 2288 C CA . VAL A 1 288 ? 5.742 -1.102 -12.617 1 84.94 288 VAL A CA 1
ATOM 2289 C C . VAL A 1 288 ? 4.633 -1.962 -12.023 1 84.94 288 VAL A C 1
ATOM 2291 O O . VAL A 1 288 ? 3.703 -1.443 -11.398 1 84.94 288 VAL A O 1
ATOM 2294 N N . GLY A 1 289 ? 4.758 -3.268 -12.234 1 90.56 289 GLY A N 1
ATOM 2295 C CA . GLY A 1 289 ? 3.764 -4.18 -11.695 1 90.56 289 GLY A CA 1
ATOM 2296 C C . GLY A 1 289 ? 3.658 -4.117 -10.18 1 90.56 289 GLY A C 1
ATOM 2297 O O . GLY A 1 289 ? 2.557 -4.066 -9.633 1 90.56 289 GLY A O 1
ATOM 2298 N N . TRP A 1 290 ? 4.785 -4.062 -9.508 1 89.75 290 TRP A N 1
ATOM 2299 C CA . TRP A 1 290 ? 4.82 -3.973 -8.055 1 89.75 290 TRP A CA 1
ATOM 2300 C C . TRP A 1 290 ? 4.117 -2.709 -7.566 1 89.75 290 TRP A C 1
ATOM 2302 O O . TRP A 1 290 ? 3.283 -2.764 -6.66 1 89.75 290 TRP A O 1
ATOM 2312 N N . ILE A 1 291 ? 4.441 -1.599 -8.18 1 89.12 291 ILE A N 1
ATOM 2313 C CA . ILE A 1 291 ? 3.924 -0.302 -7.754 1 89.12 291 ILE A CA 1
ATOM 2314 C C . ILE A 1 291 ? 2.412 -0.255 -7.965 1 89.12 291 ILE A C 1
ATOM 2316 O O . ILE A 1 291 ? 1.665 0.147 -7.07 1 89.12 291 ILE A O 1
ATOM 2320 N N . TYR A 1 292 ? 1.952 -0.799 -9.047 1 92.06 292 TYR A N 1
ATOM 2321 C CA . TYR A 1 292 ? 0.537 -0.683 -9.375 1 92.06 292 TYR A CA 1
ATOM 2322 C C . TYR A 1 292 ? -0.289 -1.711 -8.617 1 92.06 292 TYR A C 1
ATOM 2324 O O . TYR A 1 292 ? -1.5 -1.544 -8.445 1 92.06 292 TYR A O 1
ATOM 2332 N N . ASN A 1 293 ? 0.329 -2.838 -8.234 1 95 293 ASN A N 1
ATOM 2333 C CA . ASN A 1 293 ? -0.397 -3.748 -7.355 1 95 293 ASN A CA 1
ATOM 2334 C C . ASN A 1 293 ? -0.84 -3.051 -6.07 1 95 293 ASN A C 1
ATOM 2336 O O . ASN A 1 293 ? -1.807 -3.473 -5.434 1 95 293 ASN A O 1
ATOM 2340 N N . GLY A 1 294 ? -0.152 -2.004 -5.75 1 93.94 294 GLY A N 1
ATOM 2341 C CA . GLY A 1 294 ? -0.517 -1.214 -4.586 1 93.94 294 GLY A CA 1
ATOM 2342 C C . GLY A 1 294 ? -1.895 -0.588 -4.695 1 93.94 294 GLY A C 1
ATOM 2343 O O . GLY A 1 294 ? -2.576 -0.393 -3.688 1 93.94 294 GLY A O 1
ATOM 2344 N N . LEU A 1 295 ? -2.295 -0.254 -5.875 1 94.12 295 LEU A N 1
ATOM 2345 C CA . LEU A 1 295 ? -3.623 0.316 -6.078 1 94.12 295 LEU A CA 1
ATOM 2346 C C . LEU A 1 295 ? -4.707 -0.671 -5.66 1 94.12 295 LEU A C 1
ATOM 2348 O O . LEU A 1 295 ? -5.711 -0.281 -5.059 1 94.12 295 LEU A O 1
ATOM 2352 N N . ALA A 1 296 ? -4.5 -1.929 -6.035 1 95.5 296 ALA A N 1
ATOM 2353 C CA . ALA A 1 296 ? -5.457 -2.957 -5.637 1 95.5 296 ALA A CA 1
ATOM 2354 C C . ALA A 1 296 ? -5.516 -3.094 -4.117 1 95.5 296 ALA A C 1
ATOM 2356 O O . ALA A 1 296 ? -6.598 -3.199 -3.539 1 95.5 296 ALA A O 1
ATOM 2357 N N . THR A 1 297 ? -4.379 -3.066 -3.496 1 94.25 297 THR A N 1
ATOM 2358 C CA . THR A 1 297 ? -4.305 -3.186 -2.045 1 94.25 297 THR A CA 1
ATOM 2359 C C . THR A 1 297 ? -5.039 -2.031 -1.368 1 94.25 297 THR A C 1
ATOM 2361 O O . THR A 1 297 ? -5.836 -2.248 -0.453 1 94.25 297 THR A O 1
ATOM 2364 N N . ARG A 1 298 ? -4.809 -0.845 -1.818 1 93.75 298 ARG A N 1
ATOM 2365 C CA . ARG A 1 298 ? -5.445 0.333 -1.238 1 93.75 298 ARG A CA 1
ATOM 2366 C C . ARG A 1 298 ? -6.953 0.296 -1.444 1 93.75 298 ARG A C 1
ATOM 2368 O O . ARG A 1 298 ? -7.715 0.697 -0.562 1 93.75 298 ARG A O 1
ATOM 2375 N N . MET A 1 299 ? -7.363 -0.14 -2.592 1 92.75 299 MET A N 1
ATOM 2376 C CA . MET A 1 299 ? -8.789 -0.217 -2.885 1 92.75 299 MET A CA 1
ATOM 2377 C C . MET A 1 299 ? -9.477 -1.251 -1.997 1 92.75 299 MET A C 1
ATOM 2379 O O . MET A 1 299 ? -10.625 -1.071 -1.602 1 92.75 299 MET A O 1
ATOM 2383 N N . CYS A 1 300 ? -8.766 -2.355 -1.683 1 93.06 300 CYS A N 1
ATOM 2384 C CA . CYS A 1 300 ? -9.297 -3.348 -0.754 1 93.06 300 CYS A CA 1
ATOM 2385 C C . CYS A 1 300 ? -9.68 -2.703 0.575 1 93.06 300 CYS A C 1
ATOM 2387 O O . CYS A 1 300 ? -10.766 -2.953 1.104 1 93.06 300 CYS A O 1
ATOM 2389 N N . PHE A 1 301 ? -8.859 -1.85 1.044 1 88.31 301 PHE A N 1
ATOM 2390 C CA . PHE A 1 301 ? -9.094 -1.208 2.332 1 88.31 301 PHE A CA 1
ATOM 2391 C C . PHE A 1 301 ? -10.133 -0.101 2.199 1 88.31 301 PHE A C 1
ATOM 2393 O O . PHE A 1 301 ? -10.914 0.137 3.125 1 88.31 301 PHE A O 1
ATOM 2400 N N . ALA A 1 302 ? -10.078 0.556 1.057 1 87.75 302 ALA A N 1
ATOM 2401 C CA . ALA A 1 302 ? -11.055 1.615 0.82 1 87.75 302 ALA A CA 1
ATOM 2402 C C . ALA A 1 302 ? -12.477 1.058 0.804 1 87.75 302 ALA A C 1
ATOM 2404 O O . ALA A 1 302 ? -13.414 1.727 1.238 1 87.75 302 ALA A O 1
ATOM 2405 N N . LEU A 1 303 ? -12.625 -0.17 0.287 1 89.81 303 LEU A N 1
ATOM 2406 C CA . LEU A 1 303 ? -13.945 -0.791 0.201 1 89.81 303 LEU A CA 1
ATOM 2407 C C . LEU A 1 303 ? -14.266 -1.563 1.477 1 89.81 303 LEU A C 1
ATOM 2409 O O . LEU A 1 303 ? -15.359 -2.111 1.616 1 89.81 303 LEU A O 1
ATOM 2413 N N . GLY A 1 304 ? -13.383 -1.627 2.416 1 89.19 304 GLY A N 1
ATOM 2414 C CA . GLY A 1 304 ? -13.602 -2.303 3.684 1 89.19 304 GLY A CA 1
ATOM 2415 C C . GLY A 1 304 ? -13.625 -3.814 3.559 1 89.19 304 GLY A C 1
ATOM 2416 O O . GLY A 1 304 ? -14.367 -4.492 4.273 1 89.19 304 GLY A O 1
ATOM 2417 N N . LEU A 1 305 ? -12.805 -4.328 2.633 1 94 305 LEU A N 1
ATOM 2418 C CA . LEU A 1 305 ? -12.812 -5.77 2.428 1 94 305 LEU A CA 1
ATOM 2419 C C . LEU A 1 305 ? -12.125 -6.492 3.58 1 94 305 LEU A C 1
ATOM 2421 O O . LEU A 1 305 ? -12.273 -7.703 3.742 1 94 305 LEU A O 1
ATOM 2425 N N . HIS A 1 306 ? -11.352 -5.832 4.391 1 91.69 306 HIS A N 1
ATOM 2426 C CA . HIS A 1 306 ? -10.648 -6.418 5.527 1 91.69 306 HIS A CA 1
ATOM 2427 C C . HIS A 1 306 ? -11.57 -6.555 6.734 1 91.69 306 HIS A C 1
ATOM 2429 O O . HIS A 1 306 ? -11.172 -7.078 7.773 1 91.69 306 HIS A O 1
ATOM 2435 N N . VAL A 1 307 ? -12.836 -6.105 6.598 1 88.06 307 VAL A N 1
ATOM 2436 C CA . VAL A 1 307 ? -13.789 -6.102 7.699 1 88.06 307 VAL A CA 1
ATOM 2437 C C . VAL A 1 307 ? -14.781 -7.25 7.531 1 88.06 307 VAL A C 1
ATOM 2439 O O . VAL A 1 307 ? -15.227 -7.535 6.418 1 88.06 307 VAL A O 1
ATOM 2442 N N . ASP A 1 308 ? -15.117 -7.898 8.625 1 89.56 308 ASP A N 1
ATOM 2443 C CA . ASP A 1 308 ? -16.125 -8.953 8.625 1 89.56 308 ASP A CA 1
ATOM 2444 C C . ASP A 1 308 ? -17.516 -8.383 8.383 1 89.56 308 ASP A C 1
ATOM 2446 O O . ASP A 1 308 ? -18.047 -7.641 9.211 1 89.56 308 ASP A O 1
ATOM 2450 N N . THR A 1 309 ? -18.125 -8.75 7.332 1 90.19 309 THR A N 1
ATOM 2451 C CA . THR A 1 309 ? -19.422 -8.195 6.98 1 90.19 309 THR A CA 1
ATOM 2452 C C . THR A 1 309 ? -20.531 -9.227 7.207 1 90.19 309 THR A C 1
ATOM 2454 O O . THR A 1 309 ? -21.641 -9.062 6.723 1 90.19 309 THR A O 1
ATOM 2457 N N . THR A 1 310 ? -20.266 -10.289 7.906 1 89.69 310 THR A N 1
ATOM 2458 C CA . THR A 1 310 ? -21.25 -11.312 8.227 1 89.69 310 THR A CA 1
ATOM 2459 C C . THR A 1 310 ? -22.453 -10.695 8.93 1 89.69 310 THR A C 1
ATOM 2461 O O . THR A 1 310 ? -23.594 -11.062 8.641 1 89.69 310 THR A O 1
ATOM 2464 N N . PRO A 1 311 ? -22.25 -9.688 9.836 1 87 311 PRO A N 1
ATOM 2465 C CA . PRO A 1 311 ? -23.391 -9.062 10.492 1 87 311 PRO A CA 1
ATOM 2466 C C . PRO A 1 311 ? -24.312 -8.328 9.508 1 87 311 PRO A C 1
ATOM 2468 O O . PRO A 1 311 ? -25.516 -8.242 9.734 1 87 311 PRO A O 1
ATOM 2471 N N . LEU A 1 312 ? -23.766 -7.863 8.469 1 87.19 312 LEU A N 1
ATOM 2472 C CA . LEU A 1 312 ? -24.578 -7.16 7.469 1 87.19 312 LEU A CA 1
ATOM 2473 C C . LEU A 1 312 ? -25.453 -8.133 6.699 1 87.19 312 LEU A C 1
ATOM 2475 O O . LEU A 1 312 ? -26.547 -7.766 6.254 1 87.19 312 LEU A O 1
ATOM 2479 N N . VAL A 1 313 ? -24.984 -9.352 6.5 1 87.38 313 VAL A N 1
ATOM 2480 C CA . VAL A 1 313 ? -25.797 -10.391 5.875 1 87.38 313 VAL A CA 1
ATOM 2481 C C . VAL A 1 313 ? -27 -10.719 6.766 1 87.38 313 VAL A C 1
ATOM 2483 O O . VAL A 1 313 ? -28.125 -10.828 6.281 1 87.38 313 VAL A O 1
ATOM 2486 N N . GLU A 1 314 ? -26.688 -10.844 7.961 1 88.25 314 GLU A N 1
ATOM 2487 C CA . GLU A 1 314 ? -27.719 -11.172 8.938 1 88.25 314 GLU A CA 1
ATOM 2488 C C . GLU A 1 314 ? -28.797 -10.094 8.977 1 88.25 314 GLU A C 1
ATOM 2490 O O . GLU A 1 314 ? -29.984 -10.398 9.18 1 88.25 314 GLU A O 1
ATOM 2495 N N . ARG A 1 315 ? -28.453 -8.898 8.734 1 85.81 315 ARG A N 1
ATOM 2496 C CA . ARG A 1 315 ? -29.391 -7.773 8.766 1 85.81 315 ARG A CA 1
ATOM 2497 C C . ARG A 1 315 ? -30 -7.531 7.395 1 85.81 315 ARG A C 1
ATOM 2499 O O . ARG A 1 315 ? -30.797 -6.602 7.219 1 85.81 315 ARG A O 1
ATOM 2506 N N . GLY A 1 316 ? -29.609 -8.305 6.438 1 83.31 316 GLY A N 1
ATOM 2507 C CA . GLY A 1 316 ? -30.203 -8.25 5.109 1 83.31 316 GLY A CA 1
ATOM 2508 C C . GLY A 1 316 ? -29.68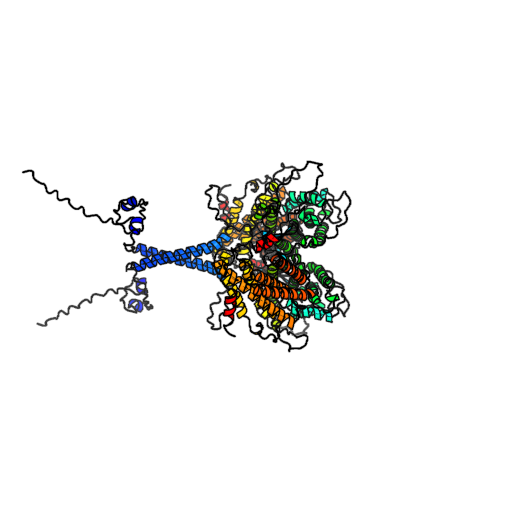8 -7.09 4.273 1 83.31 316 GLY A C 1
ATOM 2509 O O . GLY A 1 316 ? -30.312 -6.688 3.299 1 83.31 316 GLY A O 1
ATOM 2510 N N . LYS A 1 317 ? -28.516 -6.531 4.664 1 81.62 317 LYS A N 1
ATOM 2511 C CA . LYS A 1 317 ? -27.969 -5.379 3.949 1 81.62 317 LYS A CA 1
ATOM 2512 C C . LYS A 1 317 ? -27.172 -5.816 2.729 1 81.62 317 LYS A C 1
ATOM 2514 O O . LYS A 1 317 ? -27.094 -5.09 1.738 1 81.62 317 LYS A O 1
ATOM 2519 N N . ILE A 1 318 ? -26.562 -7.008 2.816 1 87.44 318 ILE A N 1
ATOM 2520 C CA . ILE A 1 318 ? -25.844 -7.562 1.673 1 87.44 318 ILE A CA 1
ATOM 2521 C C . ILE A 1 318 ? -26.188 -9.047 1.52 1 87.44 318 ILE A C 1
ATOM 2523 O O . ILE A 1 318 ? -26.609 -9.695 2.48 1 87.44 318 ILE A O 1
ATOM 2527 N N . SER A 1 319 ? -26.078 -9.531 0.335 1 89 319 SER A N 1
ATOM 2528 C CA . SER A 1 319 ? -26.375 -10.938 0.072 1 89 319 SER A CA 1
ATOM 2529 C C . SER A 1 319 ? -25.219 -11.836 0.534 1 89 319 SER A C 1
ATOM 2531 O O . SER A 1 319 ? -24.109 -11.352 0.768 1 89 319 SER A O 1
ATOM 2533 N N . VAL A 1 320 ? -25.5 -13.078 0.681 1 91.06 320 VAL A N 1
ATOM 2534 C CA . VAL A 1 320 ? -24.5 -14.062 1.039 1 91.06 320 VAL A CA 1
ATOM 2535 C C . VAL A 1 320 ? -23.406 -14.109 -0.039 1 91.06 320 VAL A C 1
ATOM 2537 O O . VAL A 1 320 ? -22.219 -14.227 0.27 1 91.06 320 VAL A O 1
ATOM 2540 N N . GLU A 1 321 ? -23.797 -14.031 -1.246 1 90.56 321 GLU A N 1
ATOM 2541 C CA . GLU A 1 321 ? -22.844 -14.031 -2.355 1 90.56 321 GLU A CA 1
ATOM 2542 C C . GLU A 1 321 ? -21.891 -12.836 -2.266 1 90.56 321 GLU A C 1
ATOM 2544 O O . GLU A 1 321 ? -20.688 -12.992 -2.443 1 90.56 321 GLU A O 1
ATOM 2549 N N . GLN A 1 322 ? -22.531 -11.727 -1.988 1 90.31 322 GLN A N 1
ATOM 2550 C CA . GLN A 1 322 ? -21.719 -10.516 -1.87 1 90.31 322 GLN A CA 1
ATOM 2551 C C . GLN A 1 322 ? -20.703 -10.648 -0.735 1 90.31 322 GLN A C 1
ATOM 2553 O O . GLN A 1 322 ? -19.547 -10.25 -0.882 1 90.31 322 GLN A O 1
ATOM 2558 N N . ASN A 1 323 ? -21.156 -11.125 0.344 1 92.12 323 ASN A N 1
ATOM 2559 C CA . ASN A 1 323 ? -20.281 -11.328 1.486 1 92.12 323 ASN A CA 1
ATOM 2560 C C . ASN A 1 323 ? -19.141 -12.297 1.15 1 92.12 323 ASN A C 1
ATOM 2562 O O . ASN A 1 323 ? -17.984 -12.047 1.493 1 92.12 323 ASN A O 1
ATOM 2566 N N . THR A 1 324 ? -19.453 -13.375 0.506 1 94.88 324 THR A N 1
ATOM 2567 C CA . THR A 1 324 ? -18.453 -14.375 0.118 1 94.88 324 THR A CA 1
ATOM 2568 C C . THR A 1 324 ? -17.438 -13.773 -0.85 1 94.88 324 THR A C 1
ATOM 2570 O O . THR A 1 324 ? -16.234 -13.984 -0.701 1 94.88 324 THR A O 1
ATOM 2573 N N . GLN A 1 325 ? -17.922 -13.016 -1.791 1 95.25 325 GLN A N 1
ATOM 2574 C CA . GLN A 1 325 ? -17.031 -12.461 -2.801 1 95.25 325 GLN A CA 1
ATOM 2575 C C . GLN A 1 325 ? -16.141 -11.359 -2.211 1 95.25 325 GLN A C 1
ATOM 2577 O O . GLN A 1 325 ? -15 -11.188 -2.625 1 95.25 325 GLN A O 1
ATOM 2582 N N . ARG A 1 326 ? -16.672 -10.602 -1.241 1 94.69 326 ARG A N 1
ATOM 2583 C CA . ARG A 1 326 ? -15.844 -9.648 -0.518 1 94.69 326 ARG A CA 1
ATOM 2584 C C . ARG A 1 326 ? -14.68 -10.344 0.175 1 94.69 326 ARG A C 1
ATOM 2586 O O . ARG A 1 326 ? -13.531 -9.898 0.077 1 94.69 326 ARG A O 1
ATOM 2593 N N . CYS A 1 327 ? -14.984 -11.43 0.776 1 96.81 327 CYS A N 1
ATOM 2594 C CA . CYS A 1 327 ? -13.961 -12.219 1.465 1 96.81 327 CYS A CA 1
ATOM 2595 C C . CYS A 1 327 ? -12.961 -12.797 0.475 1 96.81 327 CYS A C 1
ATOM 2597 O O . CYS A 1 327 ? -11.75 -12.672 0.668 1 96.81 327 CYS A O 1
ATOM 2599 N N . VAL A 1 328 ? -13.453 -13.359 -0.548 1 97.62 328 VAL A N 1
ATOM 2600 C CA . VAL A 1 328 ? -12.609 -14 -1.55 1 97.62 328 VAL A CA 1
ATOM 2601 C C . VAL A 1 328 ? -11.695 -12.961 -2.197 1 97.62 328 VAL A C 1
ATOM 2603 O O . VAL A 1 328 ? -10.508 -13.203 -2.398 1 97.62 328 VAL A O 1
ATOM 2606 N N . THR A 1 329 ? -12.25 -11.828 -2.52 1 97.56 329 THR A N 1
ATOM 2607 C CA . THR A 1 329 ? -11.469 -10.789 -3.174 1 97.56 329 THR A CA 1
ATOM 2608 C C . THR A 1 329 ? -10.352 -10.289 -2.258 1 97.56 329 THR A C 1
ATOM 2610 O O . THR A 1 329 ? -9.227 -10.07 -2.703 1 97.56 329 THR A O 1
ATOM 2613 N N . TYR A 1 330 ? -10.625 -10.102 -0.952 1 97.44 330 TYR A N 1
ATOM 2614 C CA . TYR A 1 330 ? -9.602 -9.664 -0.007 1 97.44 330 TYR A CA 1
ATOM 2615 C C . TYR A 1 330 ? -8.445 -10.664 0.035 1 97.44 330 TYR A C 1
ATOM 2617 O O . TYR A 1 330 ? -7.281 -10.273 -0.103 1 97.44 330 TYR A O 1
ATOM 2625 N N . TRP A 1 331 ? -8.758 -11.883 0.199 1 98.12 331 TRP A N 1
ATOM 2626 C CA . TRP A 1 331 ? -7.727 -12.898 0.367 1 98.12 331 TRP A CA 1
ATOM 2627 C C . TRP A 1 331 ? -7.012 -13.172 -0.952 1 98.12 331 TRP A C 1
ATOM 2629 O O . TRP A 1 331 ? -5.828 -13.508 -0.964 1 98.12 331 TRP A O 1
ATOM 2639 N N . SER A 1 332 ? -7.734 -13.062 -2.082 1 98.06 332 SER A N 1
ATOM 2640 C CA . SER A 1 332 ? -7.059 -13.148 -3.373 1 98.06 332 SER A CA 1
ATOM 2641 C C . SER A 1 332 ? -5.996 -12.07 -3.518 1 98.06 332 SER A C 1
ATOM 2643 O O . SER A 1 332 ? -4.898 -12.336 -4.012 1 98.06 332 SER A O 1
ATOM 2645 N N . CYS A 1 333 ? -6.344 -10.883 -3.104 1 97.38 333 CYS A N 1
ATOM 2646 C CA . CYS A 1 333 ? -5.375 -9.797 -3.123 1 97.38 333 CYS A CA 1
ATOM 2647 C C . CYS A 1 333 ? -4.227 -10.062 -2.156 1 97.38 333 CYS A C 1
ATOM 2649 O O . CYS A 1 333 ? -3.076 -9.742 -2.445 1 97.38 333 CYS A O 1
ATOM 2651 N N . TYR A 1 334 ? -4.57 -10.625 -1.004 1 97.38 334 TYR A N 1
ATOM 2652 C CA . TYR A 1 334 ? -3.553 -11.008 -0.032 1 97.38 334 TYR A CA 1
ATOM 2653 C C . TYR A 1 334 ? -2.561 -11.992 -0.638 1 97.38 334 TYR A C 1
ATOM 2655 O O . TYR A 1 334 ? -1.347 -11.828 -0.498 1 97.38 334 TYR A O 1
ATOM 2663 N N . VAL A 1 335 ? -3.07 -12.992 -1.294 1 97.75 335 VAL A N 1
ATOM 2664 C CA . VAL A 1 335 ? -2.248 -14.016 -1.94 1 97.75 335 VAL A CA 1
ATOM 2665 C C . VAL A 1 335 ? -1.363 -13.367 -3.004 1 97.75 335 VAL A C 1
ATOM 2667 O O . VAL A 1 335 ? -0.162 -13.633 -3.068 1 97.75 335 VAL A O 1
ATOM 2670 N N . GLN A 1 336 ? -1.941 -12.555 -3.773 1 96.62 336 GLN A N 1
ATOM 2671 C CA . GLN A 1 336 ? -1.188 -11.883 -4.828 1 96.62 336 GLN A CA 1
ATOM 2672 C C . GLN A 1 336 ? -0.1 -10.984 -4.242 1 96.62 336 GLN A C 1
ATOM 2674 O O . GLN A 1 336 ? 1.012 -10.922 -4.77 1 96.62 336 GLN A O 1
ATOM 2679 N N . GLU A 1 337 ? -0.451 -10.297 -3.201 1 95.75 337 GLU A N 1
ATOM 2680 C CA . GLU A 1 337 ? 0.512 -9.43 -2.525 1 95.75 337 GLU A CA 1
ATOM 2681 C C . GLU A 1 337 ? 1.721 -10.227 -2.039 1 95.75 337 GLU A C 1
ATOM 2683 O O . GLU A 1 337 ? 2.863 -9.797 -2.219 1 95.75 337 GLU A O 1
ATOM 2688 N N . GLU A 1 338 ? 1.492 -11.297 -1.427 1 95.31 338 GLU A N 1
ATOM 2689 C CA . GLU A 1 338 ? 2.588 -12.117 -0.916 1 95.31 338 GLU A CA 1
ATOM 2690 C C . GLU A 1 338 ? 3.439 -12.672 -2.053 1 95.31 338 GLU A C 1
ATOM 2692 O O . GLU A 1 338 ? 4.668 -12.719 -1.949 1 95.31 338 GLU A O 1
ATOM 2697 N N . MET A 1 339 ? 2.824 -13.109 -3.117 1 94.19 339 MET A N 1
ATOM 2698 C CA . MET A 1 339 ? 3.574 -13.625 -4.262 1 94.19 339 MET A CA 1
ATOM 2699 C C . MET A 1 339 ? 4.461 -12.539 -4.859 1 94.19 339 MET A C 1
ATOM 2701 O O . MET A 1 339 ? 5.609 -12.797 -5.219 1 94.19 339 MET A O 1
ATOM 2705 N N . TRP A 1 340 ? 3.924 -11.297 -4.91 1 93.06 340 TRP A N 1
ATOM 2706 C CA . TRP A 1 340 ? 4.727 -10.164 -5.371 1 93.06 340 TRP A CA 1
ATOM 2707 C C . TRP A 1 340 ? 5.91 -9.93 -4.441 1 93.06 340 TRP A C 1
ATOM 2709 O O . TRP A 1 340 ? 7.023 -9.656 -4.898 1 93.06 340 TRP A O 1
ATOM 2719 N N . ALA A 1 341 ? 5.637 -9.992 -3.152 1 91.44 341 ALA A N 1
ATOM 2720 C CA . ALA A 1 341 ? 6.684 -9.75 -2.162 1 91.44 341 ALA A CA 1
ATOM 2721 C C . ALA A 1 341 ? 7.832 -10.742 -2.328 1 91.44 341 ALA A C 1
ATOM 2723 O O . ALA A 1 341 ? 9 -10.352 -2.32 1 91.44 341 ALA A O 1
ATOM 2724 N N . ILE A 1 342 ? 7.527 -11.984 -2.541 1 90.75 342 ILE A N 1
ATOM 2725 C CA . ILE A 1 342 ? 8.555 -13.008 -2.73 1 90.75 342 ILE A CA 1
ATOM 2726 C C . ILE A 1 342 ? 9.273 -12.781 -4.059 1 90.75 342 ILE A C 1
ATOM 2728 O O . ILE A 1 342 ? 10.5 -12.859 -4.133 1 90.75 342 ILE A O 1
ATOM 2732 N N . TYR A 1 343 ? 8.469 -12.461 -5.027 1 88.69 343 TYR A N 1
ATOM 2733 C CA . TYR A 1 343 ? 9 -12.266 -6.371 1 88.69 343 TYR A CA 1
ATOM 2734 C C . TYR A 1 343 ? 9.992 -11.109 -6.406 1 88.69 343 TYR A C 1
ATOM 2736 O O . TYR A 1 343 ? 11.055 -11.211 -7.027 1 88.69 343 TYR A O 1
ATOM 2744 N N . MET A 1 344 ? 9.664 -10.07 -5.711 1 87.06 344 MET A N 1
ATOM 2745 C CA . MET A 1 344 ? 10.469 -8.852 -5.781 1 87.06 344 MET A CA 1
ATOM 2746 C C . MET A 1 344 ? 11.43 -8.766 -4.598 1 87.06 344 MET A C 1
ATOM 2748 O O . MET A 1 344 ? 12.359 -7.965 -4.609 1 87.06 344 MET A O 1
ATOM 2752 N N . GLY A 1 345 ? 11.273 -9.648 -3.662 1 87.5 345 GLY A N 1
ATOM 2753 C CA . GLY A 1 345 ? 12.086 -9.57 -2.459 1 87.5 345 GLY A CA 1
ATOM 2754 C C . GLY A 1 345 ? 11.773 -8.352 -1.606 1 87.5 345 GLY A C 1
ATOM 2755 O O . GLY A 1 345 ? 12.688 -7.629 -1.193 1 87.5 345 GLY A O 1
ATOM 2756 N N . ARG A 1 346 ? 10.516 -8.109 -1.435 1 87 346 ARG A N 1
ATOM 2757 C CA . ARG A 1 346 ? 10.078 -6.938 -0.679 1 87 346 ARG A CA 1
ATOM 2758 C C . ARG A 1 346 ? 9.086 -7.328 0.41 1 87 346 ARG A C 1
ATOM 2760 O O . ARG A 1 346 ? 8.672 -8.484 0.493 1 87 346 ARG A O 1
ATOM 2767 N N . THR A 1 347 ? 8.789 -6.41 1.293 1 82.81 347 THR A N 1
ATOM 2768 C CA . THR A 1 347 ? 7.855 -6.664 2.385 1 82.81 347 THR A CA 1
ATOM 2769 C C . THR A 1 347 ? 6.414 -6.5 1.912 1 82.81 347 THR A C 1
ATOM 2771 O O . THR A 1 347 ? 6.074 -5.496 1.281 1 82.81 347 THR A O 1
ATOM 2774 N N . PRO A 1 348 ? 5.668 -7.527 2.213 1 90.44 348 PRO A N 1
ATOM 2775 C CA . PRO A 1 348 ? 4.254 -7.359 1.875 1 90.44 348 PRO A CA 1
ATOM 2776 C C . PRO A 1 348 ? 3.568 -6.293 2.727 1 90.44 348 PRO A C 1
ATOM 2778 O O . PRO A 1 348 ? 3.883 -6.145 3.91 1 90.44 348 PRO A O 1
ATOM 2781 N N . LEU A 1 349 ? 2.549 -5.582 2.176 1 88.62 349 LEU A N 1
ATOM 2782 C CA . LEU A 1 349 ? 1.956 -4.449 2.877 1 88.62 349 LEU A CA 1
ATOM 2783 C C . LEU A 1 349 ? 0.557 -4.793 3.381 1 88.62 349 LEU A C 1
ATOM 2785 O O . LEU A 1 349 ? -0.057 -4.004 4.105 1 88.62 349 LEU A O 1
ATOM 2789 N N . MET A 1 350 ? 0.009 -5.949 3.043 1 90.75 350 MET A N 1
ATOM 2790 C CA . MET A 1 350 ? -1.308 -6.344 3.537 1 90.75 350 MET A CA 1
ATOM 2791 C C . MET A 1 350 ? -1.184 -7.199 4.793 1 90.75 350 MET A C 1
ATOM 2793 O O . MET A 1 350 ? -1.801 -8.258 4.891 1 90.75 350 MET A O 1
ATOM 2797 N N . THR A 1 351 ? -0.397 -6.82 5.703 1 85.25 351 THR A N 1
ATOM 2798 C CA . THR A 1 351 ? -0.172 -7.582 6.926 1 85.25 351 THR A CA 1
ATOM 2799 C C . THR A 1 351 ? -0.885 -6.93 8.109 1 85.25 351 THR A C 1
ATOM 2801 O O . THR A 1 351 ? -0.72 -7.355 9.25 1 85.25 351 THR A O 1
ATOM 2804 N N . GLN A 1 352 ? -1.747 -6.004 7.848 1 78.81 352 GLN A N 1
ATOM 2805 C CA . GLN A 1 352 ? -2.469 -5.289 8.898 1 78.81 352 GLN A CA 1
ATOM 2806 C C . GLN A 1 352 ? -3.551 -6.164 9.516 1 78.81 352 GLN A C 1
ATOM 2808 O O . GLN A 1 352 ? -3.906 -7.207 8.969 1 78.81 352 GLN A O 1
ATOM 2813 N N . TRP A 1 353 ? -3.973 -5.699 10.609 1 75.94 353 TRP A N 1
ATOM 2814 C CA . TRP A 1 353 ? -5.066 -6.383 11.297 1 75.94 353 TRP A CA 1
ATOM 2815 C C . TRP A 1 353 ? -6.324 -6.391 10.438 1 75.94 353 TRP A C 1
ATOM 2817 O O . TRP A 1 353 ? -6.617 -5.41 9.742 1 75.94 353 TRP A O 1
ATOM 2827 N N . HIS A 1 354 ? -6.957 -7.512 10.43 1 85.12 354 HIS A N 1
ATOM 2828 C CA . HIS A 1 354 ? -8.211 -7.672 9.703 1 85.12 354 HIS A CA 1
ATOM 2829 C C . HIS A 1 354 ? -9.211 -8.5 10.508 1 85.12 354 HIS A C 1
ATOM 2831 O O . HIS A 1 354 ? -8.812 -9.367 11.289 1 85.12 354 HIS A O 1
ATOM 2837 N N . SER A 1 355 ? -10.477 -8.164 10.359 1 87.81 355 SER A N 1
ATOM 2838 C CA . SER A 1 355 ? -11.523 -8.938 11.023 1 87.81 355 SER A CA 1
ATOM 2839 C C . SER A 1 355 ? -12.203 -9.898 10.055 1 87.81 355 SER A C 1
ATOM 2841 O O . SER A 1 355 ? -13 -10.742 10.461 1 87.81 355 SER A O 1
ATOM 2843 N N . VAL A 1 356 ? -11.891 -9.789 8.773 1 92.5 356 VAL A N 1
ATOM 2844 C CA . VAL A 1 356 ? -12.484 -10.672 7.777 1 92.5 356 VAL A CA 1
ATOM 2845 C C . VAL A 1 356 ? -12.07 -12.117 8.055 1 92.5 356 VAL A C 1
ATOM 2847 O O . VAL A 1 356 ? -10.914 -12.391 8.375 1 92.5 356 VAL A O 1
ATOM 2850 N N . PRO A 1 357 ? -13.016 -13 8.039 1 94 357 PRO A N 1
ATOM 2851 C CA . PRO A 1 357 ? -12.672 -14.398 8.281 1 94 357 PRO A CA 1
ATOM 2852 C C . PRO A 1 357 ? -11.852 -15.008 7.141 1 94 357 PRO A C 1
ATOM 2854 O O . PRO A 1 357 ? -11.805 -14.453 6.043 1 94 357 PRO A O 1
ATOM 2857 N N . TYR A 1 358 ? -11.195 -16.125 7.438 1 96.19 358 TYR A N 1
ATOM 2858 C CA . TYR A 1 358 ? -10.539 -16.875 6.383 1 96.19 358 TYR A CA 1
ATOM 2859 C C . TYR A 1 358 ? -11.555 -17.453 5.406 1 96.19 358 TYR A C 1
ATOM 2861 O O . TYR A 1 358 ? -12.719 -17.672 5.766 1 96.19 358 TYR A O 1
ATOM 2869 N N . PRO A 1 359 ? -11.086 -17.594 4.18 1 96.5 359 PRO A N 1
ATOM 2870 C CA . PRO A 1 359 ? -12.047 -18.094 3.195 1 96.5 359 PRO A CA 1
ATOM 2871 C C . PRO A 1 359 ? -12.508 -19.516 3.486 1 96.5 359 PRO A C 1
ATOM 2873 O O . PRO A 1 359 ? -11.734 -20.328 4.008 1 96.5 359 PRO A O 1
ATOM 2876 N N . SER A 1 360 ? -13.773 -19.734 3.141 1 95.19 360 SER A N 1
ATOM 2877 C CA . SER A 1 360 ? -14.352 -21.078 3.217 1 95.19 360 SER A CA 1
ATOM 2878 C C . SER A 1 360 ? -14.742 -21.594 1.834 1 95.19 360 SER A C 1
ATOM 2880 O O . SER A 1 360 ? -15.016 -20.797 0.929 1 95.19 360 SER A O 1
ATOM 2882 N N . ALA A 1 361 ? -14.766 -22.891 1.768 1 95.75 361 ALA A N 1
ATOM 2883 C CA . ALA A 1 361 ? -15.07 -23.5 0.475 1 95.75 361 ALA A CA 1
ATOM 2884 C C . ALA A 1 361 ? -16.5 -23.188 0.046 1 95.75 361 ALA A C 1
ATOM 2886 O O . ALA A 1 361 ? -17.422 -23.25 0.86 1 95.75 361 ALA A O 1
ATOM 2887 N N . ASP A 1 362 ? -16.625 -22.75 -1.141 1 95.12 362 ASP A N 1
ATOM 2888 C CA . ASP A 1 362 ? -17.922 -22.5 -1.769 1 95.12 362 ASP A CA 1
ATOM 2889 C C . ASP A 1 362 ? -18.281 -23.625 -2.736 1 95.12 362 ASP A C 1
ATOM 2891 O O . ASP A 1 362 ? -17.641 -23.797 -3.777 1 95.12 362 ASP A O 1
ATOM 2895 N N . LEU A 1 363 ? -19.406 -24.312 -2.527 1 94.12 363 LEU A N 1
ATOM 2896 C CA . LEU A 1 363 ? -19.781 -25.5 -3.285 1 94.12 363 LEU A CA 1
ATOM 2897 C C . LEU A 1 363 ? -20.109 -25.141 -4.734 1 94.12 363 LEU A C 1
ATOM 2899 O O . LEU A 1 363 ? -19.812 -25.922 -5.645 1 94.12 363 LEU A O 1
ATOM 2903 N N . VAL A 1 364 ? -20.703 -24.031 -4.953 1 93.94 364 VAL A N 1
ATOM 2904 C CA . VAL A 1 364 ? -21.078 -23.625 -6.305 1 93.94 364 VAL A CA 1
ATOM 2905 C C . VAL A 1 364 ? -19.812 -23.438 -7.148 1 93.94 364 VAL A C 1
ATOM 2907 O O . VAL A 1 364 ? -19.75 -23.906 -8.289 1 93.94 364 VAL A O 1
ATOM 2910 N N . THR A 1 365 ? -18.859 -22.781 -6.594 1 95.94 365 THR A N 1
ATOM 2911 C CA . THR A 1 365 ? -17.609 -22.547 -7.289 1 95.94 365 THR A CA 1
ATOM 2912 C C . THR A 1 365 ? -16.828 -23.844 -7.477 1 95.94 365 THR A C 1
ATOM 2914 O O . THR A 1 365 ? -16.234 -24.062 -8.531 1 95.94 365 THR A O 1
ATOM 2917 N N . ASP A 1 366 ? -16.875 -24.766 -6.52 1 96.38 366 ASP A N 1
ATOM 2918 C CA . ASP A 1 366 ? -16.156 -26.031 -6.605 1 96.38 366 ASP A CA 1
ATOM 2919 C C . ASP A 1 366 ? -16.766 -26.922 -7.691 1 96.38 366 ASP A C 1
ATOM 2921 O O . ASP A 1 366 ? -16.062 -27.719 -8.312 1 96.38 366 ASP A O 1
ATOM 2925 N N . ASN A 1 367 ? -18.047 -26.703 -7.902 1 94.88 367 ASN A N 1
ATOM 2926 C CA . ASN A 1 367 ? -18.75 -27.547 -8.859 1 94.88 367 ASN A CA 1
ATOM 2927 C C . ASN A 1 367 ? -18.609 -27.016 -10.281 1 94.88 367 ASN A C 1
ATOM 2929 O O . ASN A 1 367 ? -19.094 -27.641 -11.234 1 94.88 367 ASN A O 1
ATOM 2933 N N . TRP A 1 368 ? -17.969 -25.891 -10.398 1 93.75 368 TRP A N 1
ATOM 2934 C CA . TRP A 1 368 ? -17.656 -25.422 -11.75 1 93.75 368 TRP A CA 1
ATOM 2935 C C . TRP A 1 368 ? -16.875 -26.484 -12.516 1 93.75 368 TRP A C 1
ATOM 2937 O O . TRP A 1 368 ? -15.844 -26.969 -12.039 1 93.75 368 TRP A O 1
ATOM 2947 N N . GLU A 1 369 ? -17.266 -26.891 -13.641 1 92.12 369 GLU A N 1
ATOM 2948 C CA . GLU A 1 369 ? -16.75 -28.094 -14.297 1 92.12 369 GLU A CA 1
ATOM 2949 C C . GLU A 1 369 ? -15.492 -27.766 -15.109 1 92.12 369 GLU A C 1
ATOM 2951 O O . GLU A 1 369 ? -15.414 -26.719 -15.758 1 92.12 369 GLU A O 1
ATOM 2956 N N . TRP A 1 370 ? -14.562 -28.641 -15.016 1 92.69 370 TRP A N 1
ATOM 2957 C CA . TRP A 1 370 ? -13.391 -28.688 -15.891 1 92.69 370 TRP A CA 1
ATOM 2958 C C . TRP A 1 370 ? -13.578 -29.703 -17 1 92.69 370 TRP A C 1
ATOM 2960 O O . TRP A 1 370 ? -13.766 -30.891 -16.734 1 92.69 370 TRP A O 1
ATOM 2970 N N . THR A 1 371 ? -13.523 -29.188 -18.203 1 91.56 371 THR A N 1
ATOM 2971 C CA . THR A 1 371 ? -13.57 -30.078 -19.359 1 91.56 371 THR A CA 1
ATOM 2972 C C . THR A 1 371 ? -12.195 -30.188 -20.016 1 91.56 371 THR A C 1
ATOM 2974 O O . THR A 1 371 ? -11.609 -29.172 -20.406 1 91.56 371 THR A O 1
ATOM 2977 N N . TRP A 1 372 ? -11.773 -31.312 -20.172 1 90.25 372 TRP A N 1
ATOM 2978 C CA . TRP A 1 372 ? -10.469 -31.547 -20.781 1 90.25 372 TRP A CA 1
ATOM 2979 C C . TRP A 1 372 ? -10.523 -31.328 -22.281 1 90.25 372 TRP A C 1
ATOM 2981 O O . TRP A 1 372 ? -11.461 -31.781 -22.953 1 90.25 372 TRP A O 1
ATOM 2991 N N . PRO A 1 373 ? -9.664 -30.531 -22.875 1 81.5 373 PRO A N 1
ATOM 2992 C CA . PRO A 1 373 ? -9.703 -30.188 -24.297 1 81.5 373 PRO A CA 1
ATOM 2993 C C . PRO A 1 373 ? -9.781 -31.422 -25.203 1 81.5 373 PRO A C 1
ATOM 2995 O O . PRO A 1 373 ? -10.508 -31.406 -26.203 1 81.5 373 PRO A O 1
ATOM 2998 N N . ASP A 1 374 ? -9.125 -32.562 -25.109 1 82.56 374 ASP A N 1
ATOM 2999 C CA . ASP A 1 374 ? -9.125 -33.719 -25.984 1 82.56 374 ASP A CA 1
ATOM 3000 C C . ASP A 1 374 ? -10.047 -34.812 -25.438 1 82.56 374 ASP A C 1
ATOM 3002 O O . ASP A 1 374 ? -10.023 -35.938 -25.922 1 82.56 374 ASP A O 1
ATOM 3006 N N . SER A 1 375 ? -10.898 -34.438 -24.516 1 81.75 375 SER A N 1
ATOM 3007 C CA . SER A 1 375 ? -11.852 -35.375 -23.891 1 81.75 375 SER A CA 1
ATOM 3008 C C . SER A 1 375 ? -11.156 -36.656 -23.422 1 81.75 375 SER A C 1
ATOM 3010 O O . SER A 1 375 ? -11.703 -37.75 -23.562 1 81.75 375 SER A O 1
ATOM 3012 N N . ARG A 1 376 ? -10.008 -36.531 -23.031 1 86.88 376 ARG A N 1
ATOM 3013 C CA . ARG A 1 376 ? -9.242 -37.688 -22.562 1 86.88 376 ARG A CA 1
ATOM 3014 C C . ARG A 1 376 ? -9.781 -38.219 -21.25 1 86.88 376 ARG A C 1
ATOM 3016 O O . ARG A 1 376 ? -9.492 -39.344 -20.859 1 86.88 376 ARG A O 1
ATOM 3023 N N . ALA A 1 377 ? -10.57 -37.406 -20.547 1 88.44 377 ALA A N 1
ATOM 3024 C CA . ALA A 1 377 ? -11.258 -37.812 -19.328 1 88.44 377 ALA A CA 1
ATOM 3025 C C . ALA A 1 377 ? -12.617 -37.125 -19.203 1 88.44 377 ALA A C 1
ATOM 3027 O O . ALA A 1 377 ? -12.859 -36.094 -19.859 1 88.44 377 ALA A O 1
ATOM 3028 N N . PRO A 1 378 ? -13.531 -37.688 -18.469 1 91.06 378 PRO A N 1
ATOM 3029 C CA . PRO A 1 378 ? -14.82 -37 -18.266 1 91.06 378 PRO A CA 1
ATOM 3030 C C . PRO A 1 378 ? -14.68 -35.688 -17.5 1 91.06 378 PRO A C 1
ATOM 3032 O O . PRO A 1 378 ? -13.719 -35.5 -16.766 1 91.06 378 PRO A O 1
ATOM 3035 N N . PRO A 1 379 ? -15.672 -34.844 -17.766 1 92.5 379 PRO A N 1
ATOM 3036 C CA . PRO A 1 379 ? -15.664 -33.594 -16.984 1 92.5 379 PRO A CA 1
ATOM 3037 C C . PRO A 1 379 ? -15.641 -33.844 -15.484 1 92.5 379 PRO A C 1
ATOM 3039 O O . PRO A 1 379 ? -16.25 -34.812 -15 1 92.5 379 PRO A O 1
ATOM 3042 N N . GLN A 1 380 ? -14.922 -33 -14.805 1 94.31 380 GLN A N 1
ATOM 3043 C CA . GLN A 1 380 ? -14.797 -33.156 -13.359 1 94.31 380 GLN A CA 1
ATOM 3044 C C . GLN A 1 380 ? -14.938 -31.812 -12.648 1 94.31 380 GLN A C 1
ATOM 3046 O O . GLN A 1 380 ? -14.875 -30.766 -13.281 1 94.31 380 GLN A O 1
ATOM 3051 N N . LYS A 1 381 ? -15.141 -31.906 -11.312 1 95.5 381 LYS A N 1
ATOM 3052 C CA . LYS A 1 381 ? -15.188 -30.703 -10.492 1 95.5 381 LYS A CA 1
ATOM 3053 C C . LYS A 1 381 ? -13.828 -30.016 -10.438 1 95.5 381 LYS A C 1
ATOM 3055 O O . LYS A 1 381 ? -12.797 -30.688 -10.375 1 95.5 381 LYS A O 1
ATOM 3060 N N . THR A 1 382 ? -13.836 -28.719 -10.422 1 96 382 THR A N 1
ATOM 3061 C CA . THR A 1 382 ? -12.578 -27.984 -10.398 1 96 382 THR A CA 1
ATOM 3062 C C . THR A 1 382 ? -12.047 -27.875 -8.969 1 96 382 THR A C 1
ATOM 3064 O O . THR A 1 382 ? -10.836 -27.766 -8.758 1 96 382 THR A O 1
ATOM 3067 N N . TYR A 1 383 ? -12.93 -27.844 -7.973 1 97.25 383 TYR A N 1
ATOM 3068 C CA . TYR A 1 383 ? -12.562 -27.609 -6.582 1 97.25 383 TYR A CA 1
ATOM 3069 C C . TYR A 1 383 ? -11.758 -26.312 -6.441 1 97.25 383 TYR A C 1
ATOM 3071 O O . TYR A 1 383 ? -10.805 -26.25 -5.668 1 97.25 383 TYR A O 1
ATOM 3079 N N . LEU A 1 384 ? -12.172 -25.344 -7.23 1 97.5 384 LEU A N 1
ATOM 3080 C CA . LEU A 1 384 ? -11.469 -24.062 -7.273 1 97.5 384 LEU A CA 1
ATOM 3081 C C . LEU A 1 384 ? -11.477 -23.391 -5.906 1 97.5 384 LEU A C 1
ATOM 3083 O O . LEU A 1 384 ? -10.445 -22.906 -5.445 1 97.5 384 LEU A O 1
ATOM 3087 N N . SER A 1 385 ? -12.617 -23.281 -5.281 1 97.44 385 SER A N 1
ATOM 3088 C CA . SER A 1 385 ? -12.758 -22.609 -3.992 1 97.44 385 SER A CA 1
ATOM 3089 C C . SER A 1 385 ? -12 -23.344 -2.898 1 97.44 385 SER A C 1
ATOM 3091 O O . SER A 1 385 ? -11.328 -22.734 -2.066 1 97.44 385 SER A O 1
ATOM 3093 N N . THR A 1 386 ? -12.102 -24.641 -2.887 1 97.88 386 THR A N 1
ATOM 3094 C CA . THR A 1 386 ? -11.367 -25.438 -1.911 1 97.88 386 THR A CA 1
ATOM 3095 C C . THR A 1 386 ? -9.859 -25.234 -2.076 1 97.88 386 THR A C 1
ATOM 3097 O O . THR A 1 386 ? -9.141 -25.078 -1.089 1 97.88 386 THR A O 1
ATOM 3100 N N . CYS A 1 387 ? -9.414 -25.312 -3.295 1 98.19 387 CYS A N 1
ATOM 3101 C CA . CYS A 1 387 ? -8.008 -25.062 -3.572 1 98.19 387 CYS A CA 1
ATOM 3102 C C . CYS A 1 387 ? -7.582 -23.688 -3.059 1 98.19 387 CYS A C 1
ATOM 3104 O O . CYS A 1 387 ? -6.496 -23.547 -2.494 1 98.19 387 CYS A O 1
ATOM 3106 N N . PHE A 1 388 ? -8.477 -22.719 -3.244 1 98.31 388 PHE A N 1
ATOM 3107 C CA . PHE A 1 388 ? -8.203 -21.359 -2.816 1 98.31 388 PHE A CA 1
ATOM 3108 C C . PHE A 1 388 ? -8.031 -21.281 -1.304 1 98.31 388 PHE A C 1
ATOM 3110 O O . PHE A 1 388 ? -7.152 -20.578 -0.804 1 98.31 388 PHE A O 1
ATOM 3117 N N . VAL A 1 389 ? -8.805 -21.938 -0.584 1 98.38 389 VAL A N 1
ATOM 3118 C CA . VAL A 1 389 ? -8.727 -21.969 0.873 1 98.38 389 VAL A CA 1
ATOM 3119 C C . VAL A 1 389 ? -7.34 -22.438 1.305 1 98.38 389 VAL A C 1
ATOM 3121 O O . VAL A 1 389 ? -6.711 -21.812 2.16 1 98.38 389 VAL A O 1
ATOM 3124 N N . TYR A 1 390 ? -6.848 -23.422 0.658 1 98.44 390 TYR A N 1
ATOM 3125 C CA . TYR A 1 390 ? -5.559 -23.984 1.048 1 98.44 390 TYR A CA 1
ATOM 3126 C C . TYR A 1 390 ? -4.414 -23.141 0.497 1 98.44 390 TYR A C 1
ATOM 3128 O O . TYR A 1 390 ? -3.346 -23.047 1.109 1 98.44 390 TYR A O 1
ATOM 3136 N N . THR A 1 391 ? -4.645 -22.5 -0.64 1 98.5 391 THR A N 1
ATOM 3137 C CA . THR A 1 391 ? -3.654 -21.562 -1.146 1 98.5 391 THR A CA 1
ATOM 3138 C C . THR A 1 391 ? -3.477 -20.391 -0.181 1 98.5 391 THR A C 1
ATOM 3140 O O . THR A 1 391 ? -2.354 -19.953 0.07 1 98.5 391 THR A O 1
ATOM 3143 N N . THR A 1 392 ? -4.598 -19.875 0.348 1 98.25 392 THR A N 1
ATOM 3144 C CA . THR A 1 392 ? -4.555 -18.766 1.298 1 98.25 392 THR A CA 1
ATOM 3145 C C . THR A 1 392 ? -3.795 -19.172 2.559 1 98.25 392 THR A C 1
ATOM 3147 O O . THR A 1 392 ? -2.971 -18.406 3.062 1 98.25 392 THR A O 1
ATOM 3150 N N . ALA A 1 393 ? -4.043 -20.344 3.002 1 98.12 393 ALA A N 1
ATOM 3151 C CA . ALA A 1 393 ? -3.344 -20.844 4.188 1 98.12 393 ALA A CA 1
ATOM 3152 C C . ALA A 1 393 ? -1.843 -20.938 3.938 1 98.12 393 ALA A C 1
ATOM 3154 O O . ALA A 1 393 ? -1.037 -20.609 4.809 1 98.12 393 ALA A O 1
ATOM 3155 N N . LEU A 1 394 ? -1.499 -21.453 2.803 1 98.5 394 LEU A N 1
ATOM 3156 C CA . LEU A 1 394 ? -0.092 -21.562 2.434 1 98.5 394 LEU A CA 1
ATOM 3157 C C . LEU A 1 394 ? 0.575 -20.188 2.391 1 98.5 394 LEU A C 1
ATOM 3159 O O . LEU A 1 394 ? 1.692 -20.031 2.885 1 98.5 394 LEU A O 1
ATOM 3163 N N . MET A 1 395 ? -0.099 -19.234 1.816 1 97.88 395 MET A N 1
ATOM 3164 C CA . MET A 1 395 ? 0.477 -17.891 1.668 1 97.88 395 MET A CA 1
ATOM 3165 C C . MET A 1 395 ? 0.573 -17.188 3.018 1 97.88 395 MET A C 1
ATOM 3167 O O . MET A 1 395 ? 1.454 -16.359 3.225 1 97.88 395 MET A O 1
ATOM 3171 N N . ARG A 1 396 ? -0.262 -17.5 3.91 1 97.31 396 ARG A N 1
ATOM 3172 C CA . ARG A 1 396 ? -0.125 -16.969 5.266 1 97.31 396 ARG A CA 1
ATOM 3173 C C . ARG A 1 396 ? 1.161 -17.469 5.918 1 97.31 396 ARG A C 1
ATOM 3175 O O . ARG A 1 396 ? 1.843 -16.703 6.609 1 97.31 396 ARG A O 1
ATOM 3182 N N . ILE A 1 397 ? 1.499 -18.719 5.691 1 97.81 397 ILE A N 1
ATOM 3183 C CA . ILE A 1 397 ? 2.773 -19.234 6.172 1 97.81 397 ILE A CA 1
ATOM 3184 C C . ILE A 1 397 ? 3.924 -18.484 5.512 1 97.81 397 ILE A C 1
ATOM 3186 O O . ILE A 1 397 ? 4.875 -18.078 6.184 1 97.81 397 ILE A O 1
ATOM 3190 N N . ALA A 1 398 ? 3.768 -18.297 4.23 1 97.38 398 ALA A N 1
ATOM 3191 C CA . ALA A 1 398 ? 4.797 -17.578 3.482 1 97.38 398 ALA A CA 1
ATOM 3192 C C . ALA A 1 398 ? 4.98 -16.156 4.02 1 97.38 398 ALA A C 1
ATOM 3194 O O . ALA A 1 398 ? 6.105 -15.656 4.09 1 97.38 398 ALA A O 1
ATOM 3195 N N . THR A 1 399 ? 3.893 -15.523 4.328 1 95.81 399 THR A N 1
ATOM 3196 C CA . THR A 1 399 ? 3.945 -14.164 4.852 1 95.81 399 THR A CA 1
ATOM 3197 C C . THR A 1 399 ? 4.703 -14.125 6.176 1 95.81 399 THR A C 1
ATOM 3199 O O . THR A 1 399 ? 5.496 -13.211 6.418 1 95.81 399 THR A O 1
ATOM 3202 N N . GLU A 1 400 ? 4.484 -15.078 7.012 1 94.44 400 GLU A N 1
ATOM 3203 C CA . GLU A 1 400 ? 5.215 -15.156 8.273 1 94.44 400 GLU A CA 1
ATOM 3204 C C . GLU A 1 400 ? 6.707 -15.359 8.039 1 94.44 400 GLU A C 1
ATOM 3206 O O . GLU A 1 400 ? 7.539 -14.773 8.734 1 94.44 400 GLU A O 1
ATOM 3211 N N . ILE A 1 401 ? 6.996 -16.172 7.105 1 94.5 401 ILE A N 1
ATOM 3212 C CA . ILE A 1 401 ? 8.398 -16.406 6.762 1 94.5 401 ILE A CA 1
ATOM 3213 C C . ILE A 1 401 ? 9.023 -15.102 6.27 1 94.5 401 ILE A C 1
ATOM 3215 O O . ILE A 1 401 ? 10.109 -14.727 6.715 1 94.5 401 ILE A O 1
ATOM 3219 N N . THR A 1 402 ? 8.352 -14.398 5.391 1 92.25 402 THR A N 1
ATOM 3220 C CA . THR A 1 402 ? 8.859 -13.148 4.824 1 92.25 402 THR A CA 1
ATOM 3221 C C . THR A 1 402 ? 9.109 -12.117 5.922 1 92.25 402 THR A C 1
ATOM 3223 O O . THR 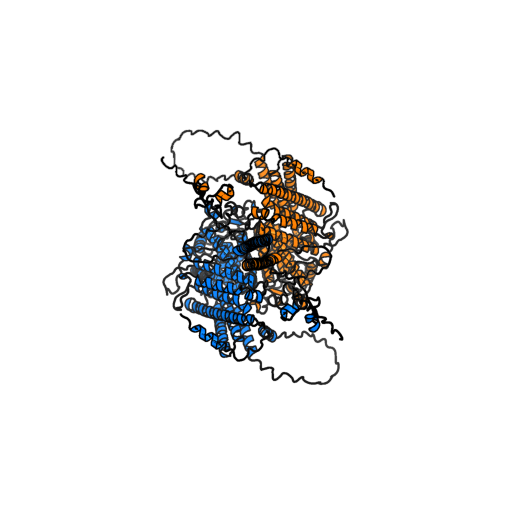A 1 402 ? 10.156 -11.477 5.953 1 92.25 402 THR A O 1
ATOM 3226 N N . THR A 1 403 ? 8.18 -11.984 6.828 1 88.06 403 THR A N 1
ATOM 3227 C CA . THR A 1 403 ? 8.242 -10.922 7.832 1 88.06 403 THR A CA 1
ATOM 3228 C C . THR A 1 403 ? 9.219 -11.289 8.945 1 88.06 403 THR A C 1
ATOM 3230 O O . THR A 1 403 ? 9.711 -10.414 9.664 1 88.06 403 THR A O 1
ATOM 3233 N N . THR A 1 404 ? 9.586 -12.586 9.062 1 89.12 404 THR A N 1
ATOM 3234 C CA . THR A 1 404 ? 10.461 -13.008 10.148 1 89.12 404 THR A CA 1
ATOM 3235 C C . THR A 1 404 ? 11.898 -13.195 9.656 1 89.12 404 THR A C 1
ATOM 3237 O O . THR A 1 404 ? 12.844 -12.742 10.297 1 89.12 404 THR A O 1
ATOM 3240 N N . ILE A 1 405 ? 12.047 -13.758 8.492 1 88.56 405 ILE A N 1
ATOM 3241 C CA . ILE A 1 405 ? 13.367 -14.18 8.039 1 88.56 405 ILE A CA 1
ATOM 3242 C C . ILE A 1 405 ? 13.961 -13.109 7.125 1 88.56 405 ILE A C 1
ATOM 3244 O O . ILE A 1 405 ? 15.164 -12.828 7.188 1 88.56 405 ILE A O 1
ATOM 3248 N N . TYR A 1 406 ? 13.18 -12.461 6.375 1 84.19 406 TYR A N 1
ATOM 3249 C CA . TYR A 1 406 ? 13.727 -11.672 5.277 1 84.19 406 TYR A CA 1
ATOM 3250 C C . TYR A 1 406 ? 13.688 -10.18 5.613 1 84.19 406 TYR A C 1
ATOM 3252 O O . TYR A 1 406 ? 14.18 -9.352 4.844 1 84.19 406 TYR A O 1
ATOM 3260 N N . THR A 1 407 ? 13.148 -9.703 6.699 1 75.12 407 THR A N 1
ATOM 3261 C CA . THR A 1 407 ? 13.07 -8.289 7.031 1 75.12 407 THR A CA 1
ATOM 3262 C C . THR A 1 407 ? 14.367 -7.812 7.684 1 75.12 407 THR A C 1
ATOM 3264 O O . THR A 1 407 ? 14.625 -6.613 7.766 1 75.12 407 THR A O 1
ATOM 3267 N N . GLY A 1 408 ? 15.25 -8.781 8.102 1 72.69 408 GLY A N 1
ATOM 3268 C CA . GLY A 1 408 ? 16.484 -8.391 8.766 1 72.69 408 GLY A CA 1
ATOM 3269 C C . GLY A 1 408 ? 16.297 -8.062 10.234 1 72.69 408 GLY A C 1
ATOM 3270 O O . GLY A 1 408 ? 17.234 -7.648 10.914 1 72.69 408 GLY A O 1
ATOM 3271 N N . ARG A 1 409 ? 15.117 -8.211 10.68 1 72 409 ARG A N 1
ATOM 3272 C CA . ARG A 1 409 ? 14.789 -7.902 12.07 1 72 409 ARG A CA 1
ATOM 3273 C C . ARG A 1 409 ? 15.508 -8.844 13.023 1 72 409 ARG A C 1
ATOM 3275 O O . ARG A 1 409 ? 15.875 -8.445 14.133 1 72 409 ARG A O 1
ATOM 3282 N N . TYR A 1 410 ? 15.734 -10.086 12.57 1 78.94 410 TYR A N 1
ATOM 3283 C CA . TYR A 1 410 ? 16.328 -11.117 13.43 1 78.94 410 TYR A CA 1
ATOM 3284 C C . TYR A 1 410 ? 17.578 -11.695 12.789 1 78.94 410 TYR A C 1
ATOM 3286 O O . TYR A 1 410 ? 17.688 -11.797 11.57 1 78.94 410 TYR A O 1
ATOM 3294 N N . GLN A 1 411 ? 18.438 -12.047 13.742 1 82.25 411 GLN A N 1
ATOM 3295 C CA . GLN A 1 411 ? 19.625 -12.758 13.25 1 82.25 411 GLN A CA 1
ATOM 3296 C C . GLN A 1 411 ? 19.281 -14.188 12.852 1 82.25 411 GLN A C 1
ATOM 3298 O O . GLN A 1 411 ? 18.484 -14.852 13.523 1 82.25 411 GLN A O 1
ATOM 3303 N N . LYS A 1 412 ? 19.891 -14.609 11.797 1 83.69 412 LYS A N 1
ATOM 3304 C CA . LYS A 1 412 ? 19.609 -15.945 11.281 1 83.69 412 LYS A CA 1
ATOM 3305 C C . LYS A 1 412 ? 19.906 -17.016 12.32 1 83.69 412 LYS A C 1
ATOM 3307 O O . LYS A 1 412 ? 19.156 -17.984 12.469 1 83.69 412 LYS A O 1
ATOM 3312 N N . SER A 1 413 ? 21.047 -16.797 12.984 1 84.06 413 SER A N 1
ATOM 3313 C CA . SER A 1 413 ? 21.438 -17.781 13.992 1 84.06 413 SER A CA 1
ATOM 3314 C C . SER A 1 413 ? 20.406 -17.859 15.109 1 84.06 413 SER A C 1
ATOM 3316 O O . SER A 1 413 ? 20.125 -18.953 15.617 1 84.06 413 SER A O 1
ATOM 3318 N N . GLU A 1 414 ? 19.859 -16.734 15.453 1 86.25 414 GLU A N 1
ATOM 3319 C CA . GLU A 1 414 ? 18.844 -16.688 16.484 1 86.25 414 GLU A CA 1
ATOM 3320 C C . GLU A 1 414 ? 17.578 -17.438 16.047 1 86.25 414 GLU A C 1
ATOM 3322 O O . GLU A 1 414 ? 16.953 -18.125 16.859 1 86.25 414 GLU A O 1
ATOM 3327 N N . LEU A 1 415 ? 17.266 -17.375 14.805 1 88.56 415 LEU A N 1
ATOM 3328 C CA . LEU A 1 415 ? 16.062 -18 14.273 1 88.56 415 LEU A CA 1
ATOM 3329 C C . LEU A 1 415 ? 16.203 -19.516 14.258 1 88.56 415 LEU A C 1
ATOM 3331 O O . LEU A 1 415 ? 15.227 -20.234 14.445 1 88.56 415 LEU A O 1
ATOM 3335 N N . VAL A 1 416 ? 17.406 -20 14.039 1 87.62 416 VAL A N 1
ATOM 3336 C CA . VAL A 1 416 ? 17.672 -21.438 14.039 1 87.62 416 VAL A CA 1
ATOM 3337 C C . VAL A 1 416 ? 17.641 -21.969 15.469 1 87.62 416 VAL A C 1
ATOM 3339 O O . VAL A 1 416 ? 16.984 -22.969 15.75 1 87.62 416 VAL A O 1
ATOM 3342 N N . HIS A 1 417 ? 18.297 -21.203 16.344 1 86.69 417 HIS A N 1
ATOM 3343 C CA . HIS A 1 417 ? 18.469 -21.656 17.719 1 86.69 417 HIS A CA 1
ATOM 3344 C C . HIS A 1 417 ? 17.156 -21.609 18.484 1 86.69 417 HIS A C 1
ATOM 3346 O O . HIS A 1 417 ? 16.922 -22.438 19.375 1 86.69 417 HIS A O 1
ATOM 3352 N N . ASN A 1 418 ? 16.344 -20.672 18.156 1 90.19 418 ASN A N 1
ATOM 3353 C CA . ASN A 1 418 ? 15.102 -20.547 18.906 1 90.19 418 ASN A CA 1
ATOM 3354 C C . ASN A 1 418 ? 14.008 -21.453 18.328 1 90.19 418 ASN A C 1
ATOM 3356 O O . ASN A 1 418 ? 12.891 -21.484 18.859 1 90.19 418 ASN A O 1
ATOM 3360 N N . GLY A 1 419 ? 14.273 -22.141 17.266 1 90 419 GLY A N 1
ATOM 3361 C CA . GLY A 1 419 ? 13.367 -23.141 16.734 1 90 419 GLY A CA 1
ATOM 3362 C C . GLY A 1 419 ? 12.344 -22.562 15.773 1 90 419 GLY A C 1
ATOM 3363 O O . GLY A 1 419 ? 11.406 -23.25 15.367 1 90 419 GLY A O 1
ATOM 3364 N N . THR A 1 420 ? 12.516 -21.328 15.422 1 93.56 420 THR A N 1
ATOM 3365 C CA . THR A 1 420 ? 11.57 -20.656 14.531 1 93.56 420 THR A CA 1
ATOM 3366 C C . THR A 1 420 ? 11.555 -21.312 13.156 1 93.56 420 THR A C 1
ATOM 3368 O O . THR A 1 420 ? 10.484 -21.531 12.578 1 93.56 420 THR A O 1
ATOM 3371 N N . VAL A 1 421 ? 12.68 -21.656 12.617 1 94.69 421 VAL A N 1
ATOM 3372 C CA . VAL A 1 421 ? 12.766 -22.266 11.297 1 94.69 421 VAL A CA 1
ATOM 3373 C C . VAL A 1 421 ? 12.109 -23.641 11.328 1 94.69 421 VAL A C 1
ATOM 3375 O O . VAL A 1 421 ? 11.391 -24.016 10.398 1 94.69 421 VAL A O 1
ATOM 3378 N N . LYS A 1 422 ? 12.398 -24.344 12.375 1 92.75 422 LYS A N 1
ATOM 3379 C CA . LYS A 1 422 ? 11.789 -25.656 12.531 1 92.75 422 LYS A CA 1
ATOM 3380 C C . LYS A 1 422 ? 10.266 -25.562 12.602 1 92.75 422 LYS A C 1
ATOM 3382 O O . LYS A 1 422 ? 9.555 -26.375 12.023 1 92.75 422 LYS A O 1
ATOM 3387 N N . ARG A 1 423 ? 9.82 -24.578 13.312 1 95.75 423 ARG A N 1
ATOM 3388 C CA . ARG A 1 423 ? 8.375 -24.359 13.414 1 95.75 423 ARG A CA 1
ATOM 3389 C C . ARG A 1 423 ? 7.758 -24.141 12.039 1 95.75 423 ARG A C 1
ATOM 3391 O O . ARG A 1 423 ? 6.711 -24.703 11.727 1 95.75 423 ARG A O 1
ATOM 3398 N N . PHE A 1 424 ? 8.375 -23.297 11.219 1 96.75 424 PHE A N 1
ATOM 3399 C CA . PHE A 1 424 ? 7.867 -23.031 9.883 1 96.75 424 PHE A CA 1
ATOM 3400 C C . PHE A 1 424 ? 7.879 -24.297 9.039 1 96.75 424 PHE A C 1
ATOM 3402 O O . PHE A 1 424 ? 6.957 -24.547 8.258 1 96.75 424 PHE A O 1
ATOM 3409 N N . SER A 1 425 ? 8.906 -25.094 9.172 1 96.62 425 SER A N 1
ATOM 3410 C CA . SER A 1 425 ? 9 -26.359 8.445 1 96.62 425 SER A CA 1
ATOM 3411 C C . SER A 1 425 ? 7.867 -27.312 8.836 1 96.62 425 SER A C 1
ATOM 3413 O O . SER A 1 425 ? 7.262 -27.938 7.973 1 96.62 425 SER A O 1
ATOM 3415 N N . ASP A 1 426 ? 7.629 -27.344 10.125 1 96.94 426 ASP A N 1
ATOM 3416 C CA . ASP A 1 426 ? 6.555 -28.188 10.617 1 96.94 426 ASP A CA 1
ATOM 3417 C C . ASP A 1 426 ? 5.195 -27.703 10.125 1 96.94 426 ASP A C 1
ATOM 3419 O O . ASP A 1 426 ? 4.316 -28.516 9.812 1 96.94 426 ASP A O 1
ATOM 3423 N N . GLU A 1 427 ? 5.043 -26.438 10.094 1 97.44 427 GLU A N 1
ATOM 3424 C CA . GLU A 1 427 ? 3.795 -25.875 9.594 1 97.44 427 GLU A CA 1
ATOM 3425 C C . GLU A 1 427 ? 3.574 -26.219 8.125 1 97.44 427 GLU A C 1
ATOM 3427 O O . GLU A 1 427 ? 2.449 -26.516 7.715 1 97.44 427 GLU A O 1
ATOM 3432 N N . LEU A 1 428 ? 4.602 -26.188 7.293 1 97.81 428 LEU A N 1
ATOM 3433 C CA . LEU A 1 428 ? 4.504 -26.547 5.883 1 97.81 428 LEU A CA 1
ATOM 3434 C C . LEU A 1 428 ? 4.141 -28.016 5.723 1 97.81 428 LEU A C 1
ATOM 3436 O O . LEU A 1 428 ? 3.318 -28.375 4.879 1 97.81 428 LEU A O 1
ATOM 3440 N N . THR A 1 429 ? 4.75 -28.828 6.582 1 96.88 429 THR A N 1
ATOM 3441 C CA . THR A 1 429 ? 4.461 -30.266 6.535 1 96.88 429 THR A CA 1
ATOM 3442 C C . THR A 1 429 ? 3.023 -30.547 6.969 1 96.88 429 THR A C 1
ATOM 3444 O O . THR A 1 429 ? 2.33 -31.359 6.355 1 96.88 429 THR A O 1
ATOM 3447 N N . ALA A 1 430 ? 2.656 -29.844 8.039 1 97.12 430 ALA A N 1
ATOM 3448 C CA . ALA A 1 430 ? 1.282 -30 8.508 1 97.12 430 ALA A CA 1
ATOM 3449 C C . ALA A 1 430 ? 0.286 -29.547 7.445 1 97.12 430 ALA A C 1
ATOM 3451 O O . ALA A 1 430 ? -0.768 -30.156 7.27 1 97.12 430 ALA A O 1
ATOM 3452 N N . TRP A 1 431 ? 0.592 -28.5 6.832 1 98.25 431 TRP A N 1
ATOM 3453 C CA . TRP A 1 431 ? -0.242 -28 5.75 1 98.25 431 TRP A CA 1
ATOM 3454 C C . TRP A 1 431 ? -0.373 -29.031 4.633 1 98.25 431 TRP A C 1
ATOM 3456 O O . TRP A 1 431 ? -1.479 -29.312 4.168 1 98.25 431 TRP A O 1
ATOM 3466 N N . LEU A 1 432 ? 0.683 -29.625 4.133 1 97.19 432 LEU A N 1
ATOM 3467 C CA . LEU A 1 432 ? 0.682 -30.594 3.055 1 97.19 432 LEU A CA 1
ATOM 3468 C C . LEU A 1 432 ? -0.136 -31.828 3.439 1 97.19 432 LEU A C 1
ATOM 3470 O O . LEU A 1 432 ? -0.891 -32.344 2.621 1 97.19 432 LEU A O 1
ATOM 3474 N N . ASN A 1 433 ? -0.023 -32.156 4.688 1 95.94 433 ASN A N 1
ATOM 3475 C CA . ASN A 1 433 ? -0.716 -33.375 5.168 1 95.94 433 ASN A CA 1
ATOM 3476 C C . ASN A 1 433 ? -2.205 -33.094 5.367 1 95.94 433 ASN A C 1
ATOM 3478 O O . ASN A 1 433 ? -3.002 -34.031 5.426 1 95.94 433 ASN A O 1
ATOM 3482 N N . SER A 1 434 ? -2.566 -31.859 5.469 1 96.5 434 SER A N 1
ATOM 3483 C CA . SER A 1 434 ? -3.955 -31.516 5.742 1 96.5 434 SER A CA 1
ATOM 3484 C C . SER A 1 434 ? -4.766 -31.406 4.457 1 96.5 434 SER A C 1
ATOM 3486 O O . SER A 1 434 ? -5.988 -31.266 4.496 1 96.5 434 SER A O 1
ATOM 3488 N N . LEU A 1 435 ? -4.125 -31.578 3.291 1 97.75 435 LEU A N 1
ATOM 3489 C CA . LEU A 1 435 ? -4.828 -31.422 2.02 1 97.75 435 LEU A CA 1
ATOM 3490 C C . LEU A 1 435 ? -5.91 -32.5 1.866 1 97.75 435 LEU A C 1
ATOM 3492 O O . LEU A 1 435 ? -5.656 -33.688 2.096 1 97.75 435 LEU A O 1
ATOM 3496 N N . PRO A 1 436 ? -7.105 -32.094 1.51 1 96.88 436 PRO A N 1
ATOM 3497 C CA . PRO A 1 436 ? -8.156 -33.062 1.257 1 96.88 436 PRO A CA 1
ATOM 3498 C C . PRO A 1 436 ? -7.887 -33.938 0.016 1 96.88 436 PRO A C 1
ATOM 3500 O O . PRO A 1 436 ? -7.051 -33.562 -0.813 1 96.88 436 PRO A O 1
ATOM 3503 N N . ALA A 1 437 ? -8.641 -34.906 -0.249 1 94.62 437 ALA A N 1
ATOM 3504 C CA . ALA A 1 437 ? -8.414 -35.938 -1.259 1 94.62 437 ALA A CA 1
ATOM 3505 C C . ALA A 1 437 ? -8.406 -35.344 -2.662 1 94.62 437 ALA A C 1
ATOM 3507 O O . ALA A 1 437 ? -7.52 -35.656 -3.467 1 94.62 437 ALA A O 1
ATOM 3508 N N . PRO A 1 438 ? -9.297 -34.406 -2.9 1 94.19 438 PRO A N 1
ATOM 3509 C CA . PRO A 1 438 ? -9.312 -33.906 -4.273 1 94.19 438 PRO A CA 1
ATOM 3510 C C . PRO A 1 438 ? -8.094 -33.062 -4.609 1 94.19 438 PRO A C 1
ATOM 3512 O O . PRO A 1 438 ? -7.809 -32.812 -5.785 1 94.19 438 PRO A O 1
ATOM 3515 N N . LEU A 1 439 ? -7.43 -32.562 -3.564 1 97.25 439 LEU A N 1
ATOM 3516 C CA . LEU A 1 439 ? -6.289 -31.672 -3.789 1 97.25 439 LEU A CA 1
ATOM 3517 C C . LEU A 1 439 ? -4.977 -32.438 -3.693 1 97.25 439 LEU A C 1
ATOM 3519 O O . LEU A 1 439 ? -3.898 -31.875 -3.871 1 97.25 439 LEU A O 1
ATOM 3523 N N . GLN A 1 440 ? -5.055 -33.688 -3.518 1 96.06 440 GLN A N 1
ATOM 3524 C CA . GLN A 1 440 ? -3.848 -34.531 -3.455 1 96.06 440 GLN A CA 1
ATOM 3525 C C . GLN A 1 440 ? -3.438 -35 -4.844 1 96.06 440 GLN A C 1
ATOM 3527 O O . GLN A 1 440 ? -4.285 -35.156 -5.723 1 96.06 440 GLN A O 1
ATOM 3532 N N . LEU A 1 441 ? -2.16 -35.125 -5.023 1 94.38 441 LEU A N 1
ATOM 3533 C CA . LEU A 1 441 ? -1.639 -35.594 -6.293 1 94.38 441 LEU A CA 1
ATOM 3534 C C . LEU A 1 441 ? -1.294 -37.094 -6.199 1 94.38 441 LEU A C 1
ATOM 3536 O O . LEU A 1 441 ? -0.777 -37.562 -5.18 1 94.38 441 LEU A O 1
ATOM 3540 N N . SER A 1 442 ? -1.615 -37.688 -7.195 1 87.25 442 SER A N 1
ATOM 3541 C CA . SER A 1 442 ? -1.299 -39.094 -7.277 1 87.25 442 SER A CA 1
ATOM 3542 C C . SER A 1 442 ? 0.179 -39.312 -7.582 1 87.25 442 SER A C 1
ATOM 3544 O O . SER A 1 442 ? 0.826 -38.469 -8.195 1 87.25 442 SER A O 1
ATOM 3546 N N . GLU A 1 443 ? 0.621 -40.469 -7.156 1 81.31 443 GLU A N 1
ATOM 3547 C CA . GLU A 1 443 ? 1.997 -40.844 -7.469 1 81.31 443 GLU A CA 1
ATOM 3548 C C . GLU A 1 443 ? 2.117 -41.344 -8.898 1 81.31 443 GLU A C 1
ATOM 3550 O O . GLU A 1 443 ? 3.203 -41.312 -9.484 1 81.31 443 GLU A O 1
ATOM 3555 N N . ASP A 1 444 ? 0.94 -41.625 -9.375 1 82 444 ASP A N 1
ATOM 3556 C CA . ASP A 1 444 ? 0.921 -42.094 -10.758 1 82 444 ASP A CA 1
ATOM 3557 C C . ASP A 1 444 ? 0.885 -40.938 -11.727 1 82 444 ASP A C 1
ATOM 3559 O O . ASP A 1 444 ? -0.1 -40.188 -11.781 1 82 444 ASP A O 1
ATOM 3563 N N . GLU A 1 445 ? 1.87 -40.844 -12.516 1 77.69 445 GLU A N 1
ATOM 3564 C CA . GLU A 1 445 ? 2.033 -39.75 -13.445 1 77.69 445 GLU A CA 1
ATOM 3565 C C . GLU A 1 445 ? 0.958 -39.75 -14.531 1 77.69 445 GLU A C 1
ATOM 3567 O O . GLU A 1 445 ? 0.694 -38.75 -15.164 1 77.69 445 GLU A O 1
ATOM 3572 N N . ASN A 1 446 ? 0.321 -40.875 -14.633 1 81.38 446 ASN A N 1
ATOM 3573 C CA . ASN A 1 446 ? -0.694 -41 -15.672 1 81.38 446 ASN A CA 1
ATOM 3574 C C . ASN A 1 446 ? -2.039 -40.438 -15.203 1 81.38 446 ASN A C 1
ATOM 3576 O O . ASN A 1 446 ? -2.926 -40.188 -16.016 1 81.38 446 ASN A O 1
ATOM 3580 N N . ASP A 1 447 ? -2.043 -40.219 -13.945 1 89.25 447 ASP A N 1
ATOM 3581 C CA . ASP A 1 447 ? -3.273 -39.625 -13.422 1 89.25 447 ASP A CA 1
ATOM 3582 C C . ASP A 1 447 ? -3.352 -38.125 -13.742 1 89.25 447 ASP A C 1
ATOM 3584 O O . ASP A 1 447 ? -2.381 -37.406 -13.547 1 89.25 447 ASP A O 1
ATOM 3588 N N . LEU A 1 448 ? -4.453 -37.844 -14.234 1 92.5 448 LEU A N 1
ATOM 3589 C CA . LEU A 1 448 ? -4.641 -36.469 -14.672 1 92.5 448 LEU A CA 1
ATOM 3590 C C . LEU A 1 448 ? -4.848 -35.531 -13.469 1 92.5 448 LEU A C 1
ATOM 3592 O O . LEU A 1 448 ? -5.535 -35.906 -12.516 1 92.5 448 LEU A O 1
ATOM 3596 N N . ALA A 1 449 ? -4.141 -34.5 -13.445 1 94.44 449 ALA A N 1
ATOM 3597 C CA . ALA A 1 449 ? -4.238 -33.5 -12.391 1 94.44 449 ALA A CA 1
ATOM 3598 C C . ALA A 1 449 ? -4.555 -32.125 -12.977 1 94.44 449 ALA A C 1
ATOM 3600 O O . ALA A 1 449 ? -4.035 -31.75 -14.031 1 94.44 449 ALA A O 1
ATOM 3601 N N . LEU A 1 450 ? -5.422 -31.406 -12.312 1 96.12 450 LEU A N 1
ATOM 3602 C CA . LEU A 1 450 ? -5.773 -30.062 -12.781 1 96.12 450 LEU A CA 1
ATOM 3603 C C . LEU A 1 450 ? -4.617 -29.094 -12.562 1 96.12 450 LEU A C 1
ATOM 3605 O O . LEU A 1 450 ? -3.842 -29.25 -11.617 1 96.12 450 LEU A O 1
ATOM 3609 N N . PRO A 1 451 ? -4.488 -28.109 -13.422 1 96.44 451 PRO A N 1
ATOM 3610 C CA . PRO A 1 451 ? -3.334 -27.219 -13.375 1 96.44 451 PRO A CA 1
ATOM 3611 C C . PRO A 1 451 ? -3.195 -26.5 -12.039 1 96.44 451 PRO A C 1
ATOM 3613 O O . PRO A 1 451 ? -2.088 -26.375 -11.508 1 96.44 451 PRO A O 1
ATOM 3616 N N . HIS A 1 452 ? -4.34 -25.953 -11.461 1 97.25 452 HIS A N 1
ATOM 3617 C CA . HIS A 1 452 ? -4.238 -25.203 -10.219 1 97.25 452 HIS A CA 1
ATOM 3618 C C . HIS A 1 452 ? -3.883 -26.109 -9.047 1 97.25 452 HIS A C 1
ATOM 3620 O O . HIS A 1 452 ? -3.307 -25.641 -8.055 1 97.25 452 HIS A O 1
ATOM 3626 N N . ILE A 1 453 ? -4.164 -27.375 -9.148 1 97.62 453 ILE A N 1
ATOM 3627 C CA . ILE A 1 453 ? -3.768 -28.312 -8.102 1 97.62 453 ILE A CA 1
ATOM 3628 C C . ILE A 1 453 ? -2.27 -28.594 -8.203 1 97.62 453 ILE A C 1
ATOM 3630 O O . ILE A 1 453 ? -1.58 -28.672 -7.184 1 97.62 453 ILE A O 1
ATOM 3634 N N . ILE A 1 454 ? -1.763 -28.75 -9.43 1 97.75 454 ILE A N 1
ATOM 3635 C CA . ILE A 1 454 ? -0.326 -28.906 -9.633 1 97.75 454 ILE A CA 1
ATOM 3636 C C . ILE A 1 454 ? 0.406 -27.688 -9.062 1 97.75 454 ILE A C 1
ATOM 3638 O O . ILE A 1 454 ? 1.401 -27.844 -8.352 1 97.75 454 ILE A O 1
ATOM 3642 N N . LEU A 1 455 ? -0.122 -26.516 -9.328 1 97.94 455 LEU A N 1
ATOM 3643 C CA . LEU A 1 455 ? 0.495 -25.281 -8.867 1 97.94 455 LEU A CA 1
ATOM 3644 C C . LEU A 1 455 ? 0.446 -25.172 -7.344 1 97.94 455 LEU A C 1
ATOM 3646 O O . LEU A 1 455 ? 1.355 -24.625 -6.723 1 97.94 455 LEU A O 1
ATOM 3650 N N . LEU A 1 456 ? -0.614 -25.641 -6.734 1 98.38 456 LEU A N 1
ATOM 3651 C CA . LEU A 1 456 ? -0.722 -25.656 -5.281 1 98.38 456 LEU A CA 1
ATOM 3652 C C . LEU A 1 456 ? 0.44 -26.422 -4.656 1 98.38 456 LEU A C 1
ATOM 3654 O O . LEU A 1 456 ? 1.08 -25.938 -3.721 1 98.38 456 LEU A O 1
ATOM 3658 N N . HIS A 1 457 ? 0.707 -27.594 -5.199 1 98 457 HIS A N 1
ATOM 3659 C CA . HIS A 1 457 ? 1.816 -28.406 -4.715 1 98 457 HIS A CA 1
ATOM 3660 C C . HIS A 1 457 ? 3.158 -27.766 -5.051 1 98 457 HIS A C 1
ATOM 3662 O O . HIS A 1 457 ? 4.09 -27.812 -4.242 1 98 457 HIS A O 1
ATOM 3668 N N . LEU A 1 458 ? 3.215 -27.281 -6.246 1 98.12 458 LEU A N 1
ATOM 3669 C CA . LEU A 1 458 ? 4.418 -26.562 -6.648 1 98.12 458 LEU A CA 1
ATOM 3670 C C . LEU A 1 458 ? 4.688 -25.391 -5.711 1 98.12 458 LEU A C 1
ATOM 3672 O O . LEU A 1 458 ? 5.836 -25.141 -5.344 1 98.12 458 LEU A O 1
ATOM 3676 N N . GLY A 1 459 ? 3.627 -24.672 -5.328 1 97.81 459 GLY A N 1
ATOM 3677 C CA . GLY A 1 459 ? 3.748 -23.547 -4.398 1 97.81 459 GLY A CA 1
ATOM 3678 C C . GLY A 1 459 ? 4.324 -23.969 -3.055 1 97.81 459 GLY A C 1
ATOM 3679 O O . GLY A 1 459 ? 5.145 -23.25 -2.482 1 97.81 459 GLY A O 1
ATOM 3680 N N . CYS A 1 460 ? 3.902 -25.078 -2.592 1 98 460 CYS A N 1
ATOM 3681 C CA . CYS A 1 460 ? 4.422 -25.562 -1.321 1 98 460 CYS A CA 1
ATOM 3682 C C . CYS A 1 460 ? 5.926 -25.797 -1.402 1 98 460 CYS A C 1
ATOM 3684 O O . CYS A 1 460 ? 6.668 -25.422 -0.492 1 98 460 CYS A O 1
ATOM 3686 N N . SER A 1 461 ? 6.387 -26.422 -2.471 1 98.06 461 SER A N 1
ATOM 3687 C CA . SER A 1 461 ? 7.809 -26.672 -2.664 1 98.06 461 SER A CA 1
ATOM 3688 C C . SER A 1 461 ? 8.578 -25.359 -2.848 1 98.06 461 SER A C 1
ATOM 3690 O O . SER A 1 461 ? 9.711 -25.234 -2.371 1 98.06 461 SER A O 1
ATOM 3692 N N . TRP A 1 462 ? 7.977 -24.484 -3.557 1 97.75 462 TRP A N 1
ATOM 3693 C CA . TRP A 1 462 ? 8.57 -23.156 -3.758 1 97.75 462 TRP A CA 1
ATOM 3694 C C . TRP A 1 462 ? 8.781 -22.453 -2.424 1 97.75 462 TRP A C 1
ATOM 3696 O O . TRP A 1 462 ? 9.859 -21.906 -2.168 1 97.75 462 TRP A O 1
ATOM 3706 N N . ILE A 1 463 ? 7.805 -22.469 -1.512 1 97.81 463 ILE A N 1
ATOM 3707 C CA . ILE A 1 463 ? 7.879 -21.812 -0.211 1 97.81 463 ILE A CA 1
ATOM 3708 C C . ILE A 1 463 ? 8.883 -22.547 0.678 1 97.81 463 ILE A C 1
ATOM 3710 O O . ILE A 1 463 ? 9.562 -21.922 1.502 1 97.81 463 ILE A O 1
ATOM 3714 N N . ALA A 1 464 ? 9.023 -23.844 0.443 1 97.81 464 ALA A N 1
ATOM 3715 C CA . ALA A 1 464 ? 10.039 -24.578 1.184 1 97.81 464 ALA A CA 1
ATOM 3716 C C . ALA A 1 464 ? 11.438 -24.062 0.852 1 97.81 464 ALA A C 1
ATOM 3718 O O . ALA A 1 464 ? 12.273 -23.906 1.744 1 97.81 464 ALA A O 1
ATOM 3719 N N . ILE A 1 465 ? 11.703 -23.859 -0.415 1 96.75 465 ILE A N 1
ATOM 3720 C CA . ILE A 1 465 ? 12.992 -23.297 -0.793 1 96.75 465 ILE A CA 1
ATOM 3721 C C . ILE A 1 465 ? 13.141 -21.906 -0.193 1 96.75 465 ILE A C 1
ATOM 3723 O O . ILE A 1 465 ? 14.203 -21.562 0.341 1 96.75 465 ILE A O 1
ATOM 3727 N N . PHE A 1 466 ? 12.086 -21.188 -0.235 1 94.75 466 PHE A N 1
ATOM 3728 C CA . PHE A 1 466 ? 12.047 -19.844 0.32 1 94.75 466 PHE A CA 1
ATOM 3729 C C . PHE A 1 466 ? 12.414 -19.859 1.8 1 94.75 466 PHE A C 1
ATOM 3731 O O . PHE A 1 466 ? 13.109 -18.953 2.279 1 94.75 466 PHE A O 1
ATOM 3738 N N . LEU A 1 467 ? 11.961 -20.812 2.465 1 96.38 467 LEU A N 1
ATOM 3739 C CA . LEU A 1 467 ? 12.203 -20.938 3.898 1 96.38 467 LEU A CA 1
ATOM 3740 C C . LEU A 1 467 ? 13.664 -21.281 4.172 1 96.38 467 LEU A C 1
ATOM 3742 O O . LEU A 1 467 ? 14.289 -20.672 5.043 1 96.38 467 LEU A O 1
ATOM 3746 N N . PHE A 1 468 ? 14.289 -22.156 3.441 1 95 468 PHE A N 1
ATOM 3747 C CA . PHE A 1 468 ? 15.555 -22.766 3.84 1 95 468 PHE A CA 1
ATOM 3748 C C . PHE A 1 468 ? 16.719 -22.109 3.113 1 95 468 PHE A C 1
ATOM 3750 O O . PHE A 1 468 ? 17.875 -22.188 3.561 1 95 468 PHE A O 1
ATOM 3757 N N . GLN A 1 469 ? 16.516 -21.453 2.094 1 90.94 469 GLN A N 1
ATOM 3758 C CA . GLN A 1 469 ? 17.578 -20.922 1.23 1 90.94 469 GLN A CA 1
ATOM 3759 C C . GLN A 1 469 ? 18.5 -19.984 2.004 1 90.94 469 GLN A C 1
ATOM 3761 O O . GLN A 1 469 ? 19.719 -20.062 1.865 1 90.94 469 GLN A O 1
ATOM 3766 N N . PRO A 1 470 ? 17.969 -19.125 2.861 1 86.19 470 PRO A N 1
ATOM 3767 C CA . PRO A 1 470 ? 18.859 -18.203 3.586 1 86.19 470 PRO A CA 1
ATOM 3768 C C . PRO A 1 470 ? 19.828 -18.938 4.508 1 86.19 470 PRO A C 1
ATOM 3770 O O . PRO A 1 470 ? 20.875 -18.375 4.879 1 86.19 470 PRO A O 1
ATOM 3773 N N . PHE A 1 471 ? 19.547 -20.109 4.816 1 88.88 471 PHE A N 1
ATOM 3774 C CA . PHE A 1 471 ? 20.344 -20.844 5.789 1 88.88 471 PHE A CA 1
ATOM 3775 C C . PHE A 1 471 ? 21.25 -21.859 5.098 1 88.88 471 PHE A C 1
ATOM 3777 O O . PHE A 1 471 ? 22.031 -22.547 5.754 1 88.88 471 PHE A O 1
ATOM 3784 N N . SER A 1 472 ? 21.109 -21.969 3.848 1 83.62 472 SER A N 1
ATOM 3785 C CA . SER A 1 472 ? 21.844 -23 3.111 1 83.62 472 SER A CA 1
ATOM 3786 C C . SER A 1 472 ? 23.281 -22.562 2.834 1 83.62 472 SER A C 1
ATOM 3788 O O . SER A 1 472 ? 24.125 -23.375 2.432 1 83.62 472 SER A O 1
ATOM 3790 N N . GLN A 1 473 ? 23.547 -21.297 3.111 1 66.88 473 GLN A N 1
ATOM 3791 C CA . GLN A 1 473 ? 24.891 -20.812 2.797 1 66.88 473 GLN A CA 1
ATOM 3792 C C . GLN A 1 473 ? 25.672 -20.469 4.066 1 66.88 473 GLN A C 1
ATOM 3794 O O . GLN A 1 473 ? 26.719 -19.828 4.008 1 66.88 473 GLN A O 1
ATOM 3799 N N . VAL A 1 474 ? 25.422 -21.047 5.207 1 55.12 474 VAL A N 1
ATOM 3800 C CA . VAL A 1 474 ? 26.062 -20.547 6.422 1 55.12 474 VAL A CA 1
ATOM 3801 C C . VAL A 1 474 ? 27.5 -21.062 6.5 1 55.12 474 VAL A C 1
ATOM 3803 O O . VAL A 1 474 ? 27.719 -22.281 6.457 1 55.12 474 VAL A O 1
ATOM 3806 N N . THR A 1 475 ? 28.438 -20.047 6.168 1 51.34 475 THR A N 1
ATOM 3807 C CA . THR A 1 475 ? 29.859 -20.281 6.262 1 51.34 475 THR A CA 1
ATOM 3808 C C . THR A 1 475 ? 30.328 -20.219 7.711 1 51.34 475 THR A C 1
ATOM 3810 O O . THR A 1 475 ? 31.516 -19.969 7.98 1 51.34 475 THR A O 1
ATOM 3813 N N . VAL A 1 476 ? 29.438 -20.312 8.602 1 56.81 476 VAL A N 1
ATOM 3814 C CA . VAL A 1 476 ? 29.906 -20.031 9.953 1 56.81 476 VAL A CA 1
ATOM 3815 C C . VAL A 1 476 ? 30.641 -21.25 10.516 1 56.81 476 VAL A C 1
ATOM 3817 O O . VAL A 1 476 ? 30.422 -22.375 10.062 1 56.81 476 VAL A O 1
ATOM 3820 N N . THR A 1 477 ? 31.672 -20.922 11.289 1 60.56 477 THR A N 1
ATOM 3821 C CA . THR A 1 477 ? 32.656 -21.781 11.93 1 60.56 477 THR A CA 1
ATOM 3822 C C . THR A 1 477 ? 32 -22.641 13.016 1 60.56 477 THR A C 1
ATOM 3824 O O . THR A 1 477 ? 32.562 -23.656 13.438 1 60.56 477 THR A O 1
ATOM 3827 N N . ASP A 1 478 ? 30.781 -22.234 13.367 1 66.56 478 ASP A N 1
ATOM 3828 C CA . ASP A 1 478 ? 30.156 -22.984 14.438 1 66.56 478 ASP A CA 1
ATOM 3829 C C . ASP A 1 478 ? 29.547 -24.281 13.906 1 66.56 478 ASP A C 1
ATOM 3831 O O . ASP A 1 478 ? 28.828 -24.281 12.898 1 66.56 478 ASP A O 1
ATOM 3835 N N . LYS A 1 479 ? 29.922 -25.438 14.523 1 72.81 479 LYS A N 1
ATOM 3836 C CA . LYS A 1 479 ? 29.516 -26.781 14.086 1 72.81 479 LYS A CA 1
ATOM 3837 C C . LYS A 1 479 ? 28 -26.875 13.945 1 72.81 479 LYS A C 1
ATOM 3839 O O . LYS A 1 479 ? 27.5 -27.469 12.984 1 72.81 479 LYS A O 1
ATOM 3844 N N . GLU A 1 480 ? 27.234 -26.359 14.93 1 76.31 480 GLU A N 1
ATOM 3845 C CA . GLU A 1 480 ? 25.781 -26.422 14.891 1 76.31 480 GLU A CA 1
ATOM 3846 C C . GLU A 1 480 ? 25.234 -25.672 13.68 1 76.31 480 GLU A C 1
ATOM 3848 O O . GLU A 1 480 ? 24.266 -26.125 13.047 1 76.31 480 GLU A O 1
ATOM 3853 N N . GLU A 1 481 ? 25.812 -24.75 13.344 1 77.81 481 GLU A N 1
ATOM 3854 C CA . GLU A 1 481 ? 25.391 -23.938 12.211 1 77.81 481 GLU A CA 1
ATOM 3855 C C . GLU A 1 481 ? 25.734 -24.609 10.883 1 77.81 481 GLU A C 1
ATOM 3857 O O . GLU A 1 481 ? 24.984 -24.5 9.914 1 77.81 481 GLU A O 1
ATOM 3862 N N . VAL A 1 482 ? 26.766 -25.359 10.969 1 77.12 482 VAL A N 1
ATOM 3863 C CA . VAL A 1 482 ? 27.172 -26.078 9.773 1 77.12 482 VAL A CA 1
ATOM 3864 C C . VAL A 1 482 ? 26.203 -27.234 9.516 1 77.12 482 VAL A C 1
ATOM 3866 O O . VAL A 1 482 ? 25.797 -27.453 8.375 1 77.12 482 VAL A O 1
ATOM 3869 N N . ASP A 1 483 ? 25.844 -27.906 10.578 1 83.19 483 ASP A N 1
ATOM 3870 C CA . ASP A 1 483 ? 24.891 -29.016 10.438 1 83.19 483 ASP A CA 1
ATOM 3871 C C . ASP A 1 483 ? 23.547 -28.531 9.938 1 83.19 483 ASP A C 1
ATOM 3873 O O . ASP A 1 483 ? 22.906 -29.188 9.117 1 83.19 483 ASP A O 1
ATOM 3877 N N . PHE A 1 484 ? 23.172 -27.438 10.414 1 87.81 484 PHE A N 1
ATOM 3878 C CA . PHE A 1 484 ? 21.891 -26.891 9.961 1 87.81 484 PHE A CA 1
ATOM 3879 C C . PHE A 1 484 ? 21.984 -26.438 8.508 1 87.81 484 PHE A C 1
ATOM 3881 O O . PHE A 1 484 ? 21.016 -26.547 7.758 1 87.81 484 PHE A O 1
ATOM 3888 N N . GLY A 1 485 ? 23.078 -25.922 8.227 1 86.38 485 GLY A N 1
ATOM 3889 C CA . GLY A 1 485 ? 23.297 -25.531 6.84 1 86.38 485 GLY A CA 1
ATOM 3890 C C . GLY A 1 485 ? 23.172 -26.688 5.867 1 86.38 485 GLY A C 1
ATOM 3891 O O . GLY A 1 485 ? 22.562 -26.547 4.805 1 86.38 485 GLY A O 1
ATOM 3892 N N . LYS A 1 486 ? 23.672 -27.797 6.227 1 85.06 486 LYS A N 1
ATOM 3893 C CA . LYS A 1 486 ? 23.562 -28.984 5.402 1 85.06 486 LYS A CA 1
ATOM 3894 C C . LYS A 1 486 ? 22.109 -29.453 5.312 1 85.06 486 LYS A C 1
ATOM 3896 O O . LYS A 1 486 ? 21.641 -29.859 4.246 1 85.06 486 LYS A O 1
ATOM 3901 N N . TYR A 1 487 ? 21.531 -29.406 6.414 1 90.31 487 TYR A N 1
ATOM 3902 C CA . TYR A 1 487 ? 20.109 -29.75 6.457 1 90.31 487 TYR A CA 1
ATOM 3903 C C . TYR A 1 487 ? 19.297 -28.844 5.543 1 90.31 487 TYR A C 1
ATOM 3905 O O . TYR A 1 487 ? 18.469 -29.328 4.766 1 90.31 487 TYR A O 1
ATOM 3913 N N . ALA A 1 488 ? 19.547 -27.594 5.633 1 92.19 488 ALA A N 1
ATOM 3914 C CA . ALA A 1 488 ? 18.844 -26.594 4.824 1 92.19 488 ALA A CA 1
ATOM 3915 C C . ALA A 1 488 ? 19.094 -26.828 3.334 1 92.19 488 ALA A C 1
ATOM 3917 O O . ALA A 1 488 ? 18.172 -26.734 2.521 1 92.19 488 ALA A O 1
ATOM 3918 N N . MET A 1 489 ? 20.266 -27.141 2.967 1 89.81 489 MET A N 1
ATOM 3919 C CA . MET A 1 489 ? 20.625 -27.391 1.572 1 89.81 489 MET A CA 1
ATOM 3920 C C . MET A 1 489 ? 19.891 -28.625 1.045 1 89.81 489 MET A C 1
ATOM 3922 O O . MET A 1 489 ? 19.422 -28.641 -0.094 1 89.81 489 MET A O 1
ATOM 3926 N N . THR A 1 490 ? 19.828 -29.594 1.851 1 91.38 490 THR A N 1
ATOM 3927 C CA . THR A 1 490 ? 19.156 -30.828 1.46 1 91.38 490 THR A CA 1
ATOM 3928 C C . THR A 1 490 ? 17.656 -30.578 1.251 1 91.38 490 THR A C 1
ATOM 3930 O O . THR A 1 490 ? 17.062 -31.109 0.303 1 91.38 490 THR A O 1
ATOM 3933 N N . ARG A 1 491 ? 17.109 -29.844 2.137 1 94.75 491 ARG A N 1
ATOM 3934 C CA . ARG A 1 491 ? 15.695 -29.531 2.027 1 94.75 491 ARG A CA 1
ATOM 3935 C C . ARG A 1 491 ? 15.414 -28.719 0.773 1 94.75 491 ARG A C 1
ATOM 3937 O O . ARG A 1 491 ? 14.398 -28.922 0.107 1 94.75 491 ARG A O 1
ATOM 3944 N N . CYS A 1 492 ? 16.281 -27.797 0.448 1 94.5 492 CYS A N 1
ATOM 3945 C CA . CYS A 1 492 ? 16.141 -27 -0.77 1 94.5 492 CYS A CA 1
ATOM 3946 C C . CYS A 1 492 ? 16.234 -27.891 -2.008 1 94.5 492 CYS A C 1
ATOM 3948 O O . CYS A 1 492 ? 15.445 -27.734 -2.945 1 94.5 492 CYS A O 1
ATOM 3950 N N . HIS A 1 493 ? 17.172 -28.797 -1.991 1 93.69 493 HIS A N 1
ATOM 3951 C CA . HIS A 1 493 ? 17.359 -29.688 -3.135 1 93.69 493 HIS A CA 1
ATOM 3952 C C . HIS A 1 493 ? 16.156 -30.594 -3.352 1 93.69 493 HIS A C 1
ATOM 3954 O O . HIS A 1 493 ? 15.703 -30.766 -4.484 1 93.69 493 HIS A O 1
ATOM 3960 N N . ARG A 1 494 ? 15.688 -31.094 -2.285 1 95.19 494 ARG A N 1
ATOM 3961 C CA . ARG A 1 494 ? 14.508 -31.953 -2.373 1 95.19 494 ARG A CA 1
ATOM 3962 C C . ARG A 1 494 ? 13.312 -31.172 -2.914 1 95.19 494 ARG A C 1
ATOM 3964 O O . ARG A 1 494 ? 12.547 -31.688 -3.73 1 95.19 494 ARG A O 1
ATOM 3971 N N . ALA A 1 495 ? 13.141 -30 -2.4 1 97.88 495 ALA A N 1
ATOM 3972 C CA . ALA A 1 495 ? 12.055 -29.156 -2.877 1 97.88 495 ALA A CA 1
ATOM 3973 C C . ALA A 1 495 ? 12.227 -28.812 -4.355 1 97.88 495 ALA A C 1
ATOM 3975 O O . ALA A 1 495 ? 11.258 -28.766 -5.109 1 97.88 495 ALA A O 1
ATOM 3976 N N . ALA A 1 496 ? 13.453 -28.562 -4.777 1 97.75 496 ALA A N 1
ATOM 3977 C CA . ALA A 1 496 ? 13.734 -28.25 -6.176 1 97.75 496 ALA A CA 1
ATOM 3978 C C . ALA A 1 496 ? 13.414 -29.453 -7.074 1 97.75 496 ALA A C 1
ATOM 3980 O O . ALA A 1 496 ? 12.859 -29.281 -8.164 1 97.75 496 ALA A O 1
ATOM 3981 N N . LEU A 1 497 ? 13.75 -30.641 -6.609 1 97.5 497 LEU A N 1
ATOM 3982 C CA . LEU A 1 497 ? 13.43 -31.844 -7.359 1 97.5 497 LEU A CA 1
ATOM 3983 C C . LEU A 1 497 ? 11.922 -32 -7.504 1 97.5 497 LEU A C 1
ATOM 3985 O O . LEU A 1 497 ? 11.438 -32.438 -8.555 1 97.5 497 LEU A O 1
ATOM 3989 N N . ARG A 1 498 ? 11.266 -31.688 -6.449 1 97.25 498 ARG A N 1
ATOM 3990 C CA . ARG A 1 498 ? 9.812 -31.781 -6.512 1 97.25 498 ARG A CA 1
ATOM 3991 C C . ARG A 1 498 ? 9.242 -30.766 -7.512 1 97.25 498 ARG A C 1
ATOM 3993 O O . ARG A 1 498 ? 8.312 -31.094 -8.25 1 97.25 498 ARG A O 1
ATOM 4000 N N . ILE A 1 499 ? 9.727 -29.547 -7.527 1 98.25 499 ILE A N 1
ATOM 4001 C CA . ILE A 1 499 ? 9.297 -28.547 -8.492 1 98.25 499 ILE A CA 1
ATOM 4002 C C . ILE A 1 499 ? 9.555 -29.062 -9.914 1 98.25 499 ILE A C 1
ATOM 4004 O O . ILE A 1 499 ? 8.711 -28.906 -10.797 1 98.25 499 ILE A O 1
ATOM 4008 N N . HIS A 1 500 ? 10.758 -29.672 -10.117 1 97.88 500 HIS A N 1
ATOM 4009 C CA . HIS A 1 500 ? 11.086 -30.25 -11.414 1 97.88 500 HIS A CA 1
ATOM 4010 C C . HIS A 1 500 ? 10.062 -31.297 -11.844 1 97.88 500 HIS A C 1
ATOM 4012 O O . HIS A 1 500 ? 9.562 -31.266 -12.969 1 97.88 500 HIS A O 1
ATOM 4018 N N . ARG A 1 501 ? 9.711 -32.156 -10.953 1 96.44 501 ARG A N 1
ATOM 4019 C CA . ARG A 1 501 ? 8.75 -33.188 -11.242 1 96.44 501 ARG A CA 1
ATOM 4020 C C . ARG A 1 501 ? 7.371 -32.625 -11.539 1 96.44 501 ARG A C 1
ATOM 4022 O O . ARG A 1 501 ? 6.684 -33.062 -12.461 1 96.44 501 ARG A O 1
ATOM 4029 N N . LEU A 1 502 ? 6.961 -31.672 -10.766 1 97.25 502 LEU A N 1
ATOM 4030 C CA . LEU A 1 502 ? 5.645 -31.062 -10.93 1 97.25 502 LEU A CA 1
ATOM 4031 C C . LEU A 1 502 ? 5.57 -30.266 -12.227 1 97.25 502 LEU A C 1
ATOM 4033 O O . LEU A 1 502 ? 4.539 -30.266 -12.906 1 97.25 502 LEU A O 1
ATOM 4037 N N . ALA A 1 503 ? 6.668 -29.578 -12.539 1 97.75 503 ALA A N 1
ATOM 4038 C CA . ALA A 1 503 ? 6.719 -28.875 -13.812 1 97.75 503 ALA A CA 1
ATOM 4039 C C . ALA A 1 503 ? 6.648 -29.844 -14.992 1 97.75 503 ALA A C 1
ATOM 4041 O O . ALA A 1 503 ? 6.016 -29.562 -16 1 97.75 503 ALA A O 1
ATOM 4042 N N . GLN A 1 504 ? 7.309 -31 -14.836 1 96.25 504 GLN A N 1
ATOM 4043 C CA . GLN A 1 504 ? 7.23 -32.031 -15.859 1 96.25 504 GLN A CA 1
ATOM 4044 C C . GLN A 1 504 ? 5.809 -32.562 -16 1 96.25 504 GLN A C 1
ATOM 4046 O O . GLN A 1 504 ? 5.344 -32.812 -17.109 1 96.25 504 GLN A O 1
ATOM 4051 N N . LEU A 1 505 ? 5.199 -32.719 -14.875 1 96.12 505 LEU A N 1
ATOM 4052 C CA . LEU A 1 505 ? 3.814 -33.188 -14.883 1 96.12 505 LEU A CA 1
ATOM 4053 C C . LEU A 1 505 ? 2.918 -32.188 -15.617 1 96.12 505 LEU A C 1
ATOM 4055 O O . LEU A 1 505 ? 2.09 -32.594 -16.438 1 96.12 505 LEU A O 1
ATOM 4059 N N . HIS A 1 506 ? 3.049 -30.906 -15.305 1 96.88 506 HIS A N 1
ATOM 4060 C CA . HIS A 1 506 ? 2.275 -29.875 -15.984 1 96.88 506 HIS A CA 1
ATOM 4061 C C . HIS A 1 506 ? 2.566 -29.875 -17.484 1 96.88 506 HIS A C 1
ATOM 4063 O O . HIS A 1 506 ? 1.65 -29.734 -18.297 1 96.88 506 HIS A O 1
ATOM 4069 N N . ARG A 1 507 ? 3.816 -30 -17.844 1 96.44 507 ARG A N 1
ATOM 4070 C CA . ARG A 1 507 ? 4.242 -30.031 -19.234 1 96.44 507 ARG A CA 1
ATOM 4071 C C . ARG A 1 507 ? 3.572 -31.172 -19.984 1 96.44 507 ARG A C 1
ATOM 4073 O O . ARG A 1 507 ? 3.045 -30.984 -21.094 1 96.44 507 ARG A O 1
ATOM 4080 N N . ALA A 1 508 ? 3.566 -32.312 -19.391 1 94.38 508 ALA A N 1
ATOM 4081 C CA . ALA A 1 508 ? 3.039 -33.5 -20.016 1 94.38 508 ALA A CA 1
ATOM 4082 C C . ALA A 1 508 ? 1.525 -33.438 -20.188 1 94.38 508 ALA A C 1
ATOM 4084 O O . ALA A 1 508 ? 0.977 -33.906 -21.188 1 94.38 508 ALA A O 1
ATOM 4085 N N . GLN A 1 509 ? 0.894 -32.75 -19.25 1 93.75 509 GLN A N 1
ATOM 4086 C CA . GLN A 1 509 ? -0.562 -32.875 -19.234 1 93.75 509 GLN A CA 1
ATOM 4087 C C . GLN A 1 509 ? -1.209 -31.594 -19.766 1 93.75 509 GLN A C 1
ATOM 4089 O O . GLN A 1 509 ? -2.322 -31.641 -20.297 1 93.75 509 GLN A O 1
ATOM 4094 N N . HIS A 1 510 ? -0.57 -30.406 -19.641 1 95 510 HIS A N 1
ATOM 4095 C CA . HIS A 1 510 ? -1.196 -29.141 -20.016 1 95 510 HIS A CA 1
ATOM 4096 C C . HIS A 1 510 ? -0.266 -28.297 -20.875 1 95 510 HIS A C 1
ATOM 4098 O O . HIS A 1 510 ? -0.665 -27.25 -21.375 1 95 510 HIS A O 1
ATOM 4104 N N . THR A 1 511 ? 0.979 -28.703 -21.141 1 95.31 511 THR A N 1
ATOM 4105 C CA . THR A 1 511 ? 2.016 -27.922 -21.812 1 95.31 511 THR A CA 1
ATOM 4106 C C . THR A 1 511 ? 2.49 -26.766 -20.953 1 95.31 511 THR A C 1
ATOM 4108 O O . THR A 1 511 ? 1.771 -26.328 -20.047 1 95.31 511 THR A O 1
ATOM 4111 N N . LEU A 1 512 ? 3.646 -26.281 -21.094 1 96.94 512 LEU A N 1
ATOM 4112 C CA . LEU A 1 512 ? 4.184 -25.156 -20.344 1 96.94 512 LEU A CA 1
ATOM 4113 C C . LEU A 1 512 ? 3.799 -23.828 -20.984 1 96.94 512 LEU A C 1
ATOM 4115 O O . LEU A 1 512 ? 4.012 -22.766 -20.406 1 96.94 512 LEU A O 1
ATOM 4119 N N . ARG A 1 513 ? 3.119 -23.922 -22.109 1 95.19 513 ARG A N 1
ATOM 4120 C CA . ARG A 1 513 ? 2.562 -22.734 -22.734 1 95.19 513 ARG A CA 1
ATOM 4121 C C . ARG A 1 513 ? 1.407 -22.172 -21.922 1 95.19 513 ARG A C 1
ATOM 4123 O O . ARG A 1 513 ? 1.183 -20.969 -21.891 1 95.19 513 ARG A O 1
ATOM 4130 N N . PHE A 1 514 ? 0.73 -23.109 -21.266 1 96.44 514 PHE A N 1
ATOM 4131 C CA . PHE A 1 514 ? -0.429 -22.719 -20.469 1 96.44 514 PHE A CA 1
ATOM 4132 C C . PHE A 1 514 ? -0.101 -22.734 -18.984 1 96.44 514 PHE A C 1
ATOM 4134 O O . PHE A 1 514 ? -0.512 -23.641 -18.266 1 96.44 514 PHE A O 1
ATOM 4141 N N . THR A 1 515 ? 0.625 -21.766 -18.562 1 96.56 515 THR A N 1
ATOM 4142 C CA . THR A 1 515 ? 0.996 -21.641 -17.172 1 96.56 515 THR A CA 1
ATOM 4143 C C . THR A 1 515 ? 0.907 -20.172 -16.719 1 96.56 515 THR A C 1
ATOM 4145 O O . THR A 1 515 ? 1.004 -19.266 -17.547 1 96.56 515 THR A O 1
ATOM 4148 N N . PRO A 1 516 ? 0.598 -19.953 -15.484 1 95.25 516 PRO A N 1
ATOM 4149 C CA . PRO A 1 516 ? 0.75 -18.578 -14.969 1 95.25 516 PRO A CA 1
ATOM 4150 C C . PRO A 1 516 ? 2.211 -18.203 -14.75 1 95.25 516 PRO A C 1
ATOM 4152 O O . PRO A 1 516 ? 3.09 -19.062 -14.742 1 95.25 516 PRO A O 1
ATOM 4155 N N . PRO A 1 517 ? 2.496 -16.922 -14.594 1 91.75 517 PRO A N 1
ATOM 4156 C CA . PRO A 1 517 ? 3.879 -16.484 -14.398 1 91.75 517 PRO A CA 1
ATOM 4157 C C . PRO A 1 517 ? 4.516 -17.062 -13.141 1 91.75 517 PRO A C 1
ATOM 4159 O O . PRO A 1 517 ? 5.742 -17.156 -13.047 1 91.75 517 PRO A O 1
ATOM 4162 N N . THR A 1 518 ? 3.771 -17.5 -12.234 1 92.31 518 THR A N 1
ATOM 4163 C CA . THR A 1 518 ? 4.273 -18.109 -11.008 1 92.31 518 THR A CA 1
ATOM 4164 C C . THR A 1 518 ? 5.098 -19.344 -11.312 1 92.31 518 THR A C 1
ATOM 4166 O O . THR A 1 518 ? 6.066 -19.641 -10.609 1 92.31 518 THR A O 1
ATOM 4169 N N . MET A 1 519 ? 4.723 -20.094 -12.352 1 95.5 519 MET A N 1
ATOM 4170 C CA . MET A 1 519 ? 5.484 -21.266 -12.773 1 95.5 519 MET A CA 1
ATOM 4171 C C . MET A 1 519 ? 6.922 -20.891 -13.117 1 95.5 519 MET A C 1
ATOM 4173 O O . MET A 1 519 ? 7.863 -21.562 -12.688 1 95.5 519 MET A O 1
ATOM 4177 N N . ALA A 1 520 ? 7.035 -19.844 -13.828 1 94.56 520 ALA A N 1
ATOM 4178 C CA . ALA A 1 520 ? 8.375 -19.391 -14.219 1 94.56 520 ALA A CA 1
ATOM 4179 C C . ALA A 1 520 ? 9.211 -19.031 -12.992 1 94.56 520 ALA A C 1
ATOM 4181 O O . ALA A 1 520 ? 10.414 -19.297 -12.953 1 94.56 520 ALA A O 1
ATOM 4182 N N . GLN A 1 521 ? 8.578 -18.469 -12.008 1 93.19 521 GLN A N 1
ATOM 4183 C CA . GLN A 1 521 ? 9.289 -18.078 -10.797 1 93.19 521 GLN A CA 1
ATOM 4184 C C . GLN A 1 521 ? 9.75 -19.312 -10.016 1 93.19 521 GLN A C 1
ATOM 4186 O O . GLN A 1 521 ? 10.883 -19.359 -9.531 1 93.19 521 GLN A O 1
ATOM 4191 N N . ALA A 1 522 ? 8.906 -20.219 -9.898 1 96.06 522 ALA A N 1
ATOM 4192 C CA . ALA A 1 522 ? 9.242 -21.438 -9.172 1 96.06 522 ALA A CA 1
ATOM 4193 C C . ALA A 1 522 ? 10.344 -22.219 -9.891 1 96.06 522 ALA A C 1
ATOM 4195 O O . ALA A 1 522 ? 11.266 -22.719 -9.25 1 96.06 522 ALA A O 1
ATOM 4196 N N . VAL A 1 523 ? 10.219 -22.281 -11.18 1 97.62 523 VAL A N 1
ATOM 4197 C CA . VAL A 1 523 ? 11.203 -23 -11.984 1 97.62 523 VAL A CA 1
ATOM 4198 C C . VAL A 1 523 ? 12.555 -22.281 -11.891 1 97.62 523 VAL A C 1
ATOM 4200 O O . VAL A 1 523 ? 13.602 -22.938 -11.789 1 97.62 523 VAL A O 1
ATOM 4203 N N . TYR A 1 524 ? 12.539 -21.047 -11.953 1 95.5 524 TYR A N 1
ATOM 4204 C CA . TYR A 1 524 ? 13.766 -20.266 -11.781 1 95.5 524 TYR A CA 1
ATOM 4205 C C . TYR A 1 524 ? 14.406 -20.547 -10.422 1 95.5 524 TYR A C 1
ATOM 4207 O O . TYR A 1 524 ? 15.617 -20.75 -10.328 1 95.5 524 TYR A O 1
ATOM 4215 N N . THR A 1 525 ? 13.586 -20.5 -9.406 1 93.88 525 THR A N 1
ATOM 4216 C CA . THR A 1 525 ? 14.062 -20.734 -8.047 1 93.88 525 THR A CA 1
ATOM 4217 C C . THR A 1 525 ? 14.664 -22.125 -7.926 1 93.88 525 THR A C 1
ATOM 4219 O O . THR A 1 525 ? 15.719 -22.297 -7.301 1 93.88 525 THR A O 1
ATOM 4222 N N . ALA A 1 526 ? 14 -23.062 -8.508 1 97.38 526 ALA A N 1
ATOM 4223 C CA . ALA A 1 526 ? 14.555 -24.422 -8.516 1 97.38 526 ALA A CA 1
ATOM 4224 C C . ALA A 1 526 ? 15.875 -24.469 -9.281 1 97.38 526 ALA A C 1
ATOM 4226 O O . ALA A 1 526 ? 16.812 -25.141 -8.852 1 97.38 526 ALA A O 1
ATOM 4227 N N . GLY A 1 527 ? 15.938 -23.781 -10.398 1 96.69 527 GLY A N 1
ATOM 4228 C CA . GLY A 1 527 ? 17.172 -23.719 -11.164 1 96.69 527 GLY A CA 1
ATOM 4229 C C . GLY A 1 527 ? 18.344 -23.156 -10.383 1 96.69 527 GLY A C 1
ATOM 4230 O O . GLY A 1 527 ? 19.438 -23.719 -10.406 1 96.69 527 GLY A O 1
ATOM 4231 N N . THR A 1 528 ? 18.094 -22.109 -9.688 1 91.94 528 THR A N 1
ATOM 4232 C CA . THR A 1 528 ? 19.141 -21.5 -8.875 1 91.94 528 THR A CA 1
ATOM 4233 C C . THR A 1 528 ? 19.547 -22.422 -7.73 1 91.94 528 THR A C 1
ATOM 4235 O O . THR A 1 528 ? 20.719 -22.453 -7.34 1 91.94 528 THR A O 1
ATOM 4238 N N . SER A 1 529 ? 18.594 -23.141 -7.199 1 93.62 529 SER A N 1
ATOM 4239 C CA . SER A 1 529 ? 18.891 -24.094 -6.141 1 93.62 529 SER A CA 1
ATOM 4240 C C . SER A 1 529 ? 19.766 -25.234 -6.656 1 93.62 529 SER A C 1
ATOM 4242 O O . SER A 1 529 ? 20.688 -25.672 -5.965 1 93.62 529 SER A O 1
ATOM 4244 N N . PHE A 1 530 ? 19.5 -25.719 -7.852 1 96 530 PHE A N 1
ATOM 4245 C CA . PHE A 1 530 ? 20.328 -26.766 -8.461 1 96 530 PHE A CA 1
ATOM 4246 C C . PHE A 1 530 ? 21.734 -26.25 -8.727 1 96 530 PHE A C 1
ATOM 4248 O O . PHE A 1 530 ? 22.719 -26.969 -8.539 1 96 530 PHE A O 1
ATOM 4255 N N . LEU A 1 531 ? 21.766 -25.031 -9.164 1 92.38 531 LEU A N 1
ATOM 4256 C CA . LEU A 1 531 ? 23.078 -24.438 -9.438 1 92.38 531 LEU A CA 1
ATOM 4257 C C . LEU A 1 531 ? 23.891 -24.312 -8.156 1 92.38 531 LEU A C 1
ATOM 4259 O O . LEU A 1 531 ? 25.094 -24.578 -8.156 1 92.38 531 LEU A O 1
ATOM 4263 N N . LEU A 1 532 ? 23.25 -23.906 -7.078 1 86.94 532 LEU A N 1
ATOM 4264 C CA . LEU A 1 532 ? 23.922 -23.812 -5.781 1 86.94 532 LEU A CA 1
ATOM 4265 C C . LEU A 1 532 ? 24.375 -25.203 -5.32 1 86.94 532 LEU A C 1
ATOM 4267 O O . LEU A 1 532 ? 25.469 -25.344 -4.766 1 86.94 532 LEU A O 1
ATOM 4271 N N . ALA A 1 533 ? 23.531 -26.156 -5.562 1 88.12 533 ALA A N 1
ATOM 4272 C CA . ALA A 1 533 ? 23.891 -27.531 -5.215 1 88.12 533 ALA A CA 1
ATOM 4273 C C . ALA A 1 533 ? 25.109 -28 -6.023 1 88.12 533 ALA A C 1
ATOM 4275 O O . ALA A 1 533 ? 25.969 -28.719 -5.504 1 88.12 533 ALA A O 1
ATOM 4276 N N . ALA A 1 534 ? 25.188 -27.594 -7.246 1 89.75 534 ALA A N 1
ATOM 4277 C CA . ALA A 1 534 ? 26.328 -27.953 -8.086 1 89.75 534 ALA A CA 1
ATOM 4278 C C . ALA A 1 534 ? 27.609 -27.297 -7.574 1 89.75 534 ALA A C 1
ATOM 4280 O O . ALA A 1 534 ? 28.672 -27.922 -7.559 1 89.75 534 ALA A O 1
ATOM 4281 N N . ALA A 1 535 ? 27.516 -26.109 -7.129 1 83.88 535 ALA A N 1
ATOM 4282 C CA . ALA A 1 535 ? 28.656 -25.359 -6.645 1 83.88 535 ALA A CA 1
ATOM 4283 C C . ALA A 1 535 ? 29.172 -25.906 -5.32 1 83.88 535 ALA A C 1
ATOM 4285 O O . ALA A 1 535 ? 30.359 -25.859 -5.035 1 83.88 535 ALA A O 1
ATOM 4286 N N . GLN A 1 536 ? 28.25 -26.484 -4.594 1 80.94 536 GLN A N 1
ATOM 4287 C CA . GLN A 1 536 ? 28.609 -26.953 -3.258 1 80.94 536 GLN A CA 1
ATOM 4288 C C . GLN A 1 536 ? 28.781 -28.469 -3.229 1 80.94 536 GLN A C 1
ATOM 4290 O O . GLN A 1 536 ? 28.953 -29.047 -2.16 1 80.94 536 GLN A O 1
ATOM 4295 N N . ALA A 1 537 ? 28.719 -29.047 -4.363 1 84.75 537 ALA A N 1
ATOM 4296 C CA . ALA A 1 537 ? 28.766 -30.5 -4.43 1 84.75 537 ALA A CA 1
ATOM 4297 C C . ALA A 1 537 ? 30.141 -31.031 -3.988 1 84.75 537 ALA A C 1
ATOM 4299 O O . ALA A 1 537 ? 31.172 -30.422 -4.293 1 84.75 537 ALA A O 1
ATOM 4300 N N . ALA A 1 538 ? 30.047 -32.125 -3.24 1 77.44 538 ALA A N 1
ATOM 4301 C CA . ALA A 1 538 ? 31.266 -32.75 -2.719 1 77.44 538 ALA A CA 1
ATOM 4302 C C . ALA A 1 538 ? 32.062 -33.438 -3.828 1 77.44 538 ALA A C 1
ATOM 4304 O O . ALA A 1 538 ? 33.281 -33.594 -3.74 1 77.44 538 ALA A O 1
ATOM 4305 N N . ASP A 1 539 ? 31.375 -34.031 -4.801 1 85.94 539 ASP A N 1
ATOM 4306 C CA . ASP A 1 539 ? 32.031 -34.75 -5.875 1 85.94 539 ASP A CA 1
ATOM 4307 C C . ASP A 1 539 ? 31.547 -34.281 -7.242 1 85.94 539 ASP A C 1
ATOM 4309 O O . ASP A 1 539 ? 30.516 -33.594 -7.34 1 85.94 539 ASP A O 1
ATOM 4313 N N . ALA A 1 540 ? 32.25 -34.625 -8.234 1 86.62 540 ALA A N 1
ATOM 4314 C CA . ALA A 1 540 ? 32.031 -34.156 -9.594 1 86.62 540 ALA A CA 1
ATOM 4315 C C . ALA A 1 540 ? 30.734 -34.781 -10.164 1 86.62 540 ALA A C 1
ATOM 4317 O O . ALA A 1 540 ? 30.047 -34.125 -10.969 1 86.62 540 ALA A O 1
ATOM 4318 N N . THR A 1 541 ? 30.453 -35.969 -9.727 1 89.94 541 THR A N 1
ATOM 4319 C CA . THR A 1 541 ? 29.25 -36.625 -10.234 1 89.94 541 THR A CA 1
ATOM 4320 C C . THR A 1 541 ? 27.984 -35.906 -9.781 1 89.94 541 THR A C 1
ATOM 4322 O O . THR A 1 541 ? 27.078 -35.688 -10.578 1 89.94 541 THR A O 1
ATOM 4325 N N . HIS A 1 542 ? 28 -35.562 -8.555 1 88.19 542 HIS A N 1
ATOM 4326 C CA . HIS A 1 542 ? 26.859 -34.844 -8.016 1 88.19 542 HIS A CA 1
ATOM 4327 C C . HIS A 1 542 ? 26.766 -33.438 -8.609 1 88.19 542 HIS A C 1
ATOM 4329 O O . HIS A 1 542 ? 25.656 -32.938 -8.844 1 88.19 542 HIS A O 1
ATOM 4335 N N . ALA A 1 543 ? 27.844 -32.844 -8.797 1 90.19 543 ALA A N 1
ATOM 4336 C CA . ALA A 1 543 ? 27.875 -31.516 -9.414 1 90.19 543 ALA A CA 1
ATOM 4337 C C . ALA A 1 543 ? 27.297 -31.562 -10.828 1 90.19 543 ALA A C 1
ATOM 4339 O O . ALA A 1 543 ? 26.531 -30.688 -11.219 1 90.19 543 ALA A O 1
ATOM 4340 N N . SER A 1 544 ? 27.703 -32.625 -11.523 1 92.38 544 SER A N 1
ATOM 4341 C CA . SER A 1 544 ? 27.234 -32.781 -12.898 1 92.38 544 SER A CA 1
ATOM 4342 C C . SER A 1 544 ? 25.734 -33.031 -12.945 1 92.38 544 SER A C 1
ATOM 4344 O O . SER A 1 544 ? 25.031 -32.531 -13.82 1 92.38 544 SER A O 1
ATOM 4346 N N . SER A 1 545 ? 25.234 -33.844 -12.055 1 93.62 545 SER A N 1
ATOM 4347 C CA . SER A 1 545 ? 23.812 -34.125 -12 1 93.62 545 SER A CA 1
ATOM 4348 C C . SER A 1 545 ? 23 -32.875 -11.672 1 93.62 545 SER A C 1
ATOM 4350 O O . SER A 1 545 ? 21.969 -32.625 -12.281 1 93.62 545 SER A O 1
ATOM 4352 N N . ALA A 1 546 ? 23.469 -32.156 -10.695 1 93 546 ALA A N 1
ATOM 4353 C CA . ALA A 1 546 ? 22.812 -30.906 -10.32 1 93 546 ALA A CA 1
ATOM 4354 C C . ALA A 1 546 ? 22.812 -29.906 -11.477 1 93 546 ALA A C 1
ATOM 4356 O O . ALA A 1 546 ? 21.812 -29.219 -11.703 1 93 546 ALA A O 1
ATOM 4357 N N . LEU A 1 547 ? 23.875 -29.844 -12.133 1 94.69 547 LEU A N 1
ATOM 4358 C CA . LEU A 1 547 ? 23.969 -28.938 -13.273 1 94.69 547 LEU A CA 1
ATOM 4359 C C . LEU A 1 547 ? 23.016 -29.375 -14.391 1 94.69 547 LEU A C 1
ATOM 4361 O O . LEU A 1 547 ? 22.453 -28.531 -15.086 1 94.69 547 LEU A O 1
ATOM 4365 N N . ALA A 1 548 ? 22.922 -30.641 -14.547 1 96.31 548 ALA A N 1
ATOM 4366 C CA . ALA A 1 548 ? 21.984 -31.156 -15.547 1 96.31 548 ALA A CA 1
ATOM 4367 C C . ALA A 1 548 ? 20.562 -30.75 -15.219 1 96.31 548 ALA A C 1
ATOM 4369 O O . ALA A 1 548 ? 19.797 -30.375 -16.109 1 96.31 548 ALA A O 1
ATOM 4370 N N . HIS A 1 549 ? 20.172 -30.859 -13.992 1 96.94 549 HIS A N 1
ATOM 4371 C CA . HIS A 1 549 ? 18.859 -30.422 -13.57 1 96.94 549 HIS A CA 1
ATOM 4372 C C . HIS A 1 549 ? 18.688 -28.922 -13.781 1 96.94 549 HIS A C 1
ATOM 4374 O O . HIS A 1 549 ? 17.609 -28.469 -14.172 1 96.94 549 HIS A O 1
ATOM 4380 N N . CYS A 1 550 ? 19.688 -28.188 -13.477 1 97.12 550 CYS A N 1
ATOM 4381 C CA . CYS A 1 550 ? 19.641 -26.75 -13.703 1 97.12 550 CYS A CA 1
ATOM 4382 C C . CYS A 1 550 ? 19.375 -26.438 -15.172 1 97.12 550 CYS A C 1
ATOM 4384 O O . CYS A 1 550 ? 18.547 -25.578 -15.484 1 97.12 550 CYS A O 1
ATOM 4386 N N . ASN A 1 551 ? 20.031 -27.188 -16.016 1 97.06 551 ASN A N 1
ATOM 4387 C CA . ASN A 1 551 ? 19.859 -26.969 -17.438 1 97.06 551 ASN A CA 1
ATOM 4388 C C . ASN A 1 551 ? 18.453 -27.359 -17.906 1 97.06 551 ASN A C 1
ATOM 4390 O O . ASN A 1 551 ? 17.906 -26.75 -18.828 1 97.06 551 ASN A O 1
ATOM 4394 N N . GLU A 1 552 ? 17.938 -28.375 -17.297 1 97.75 552 GLU A N 1
ATOM 4395 C CA . GLU A 1 552 ? 16.562 -28.734 -17.594 1 97.75 552 GLU A CA 1
ATOM 4396 C C . GLU A 1 552 ? 15.594 -27.609 -17.203 1 97.75 552 GLU A C 1
ATOM 4398 O O . GLU A 1 552 ? 14.625 -27.344 -17.906 1 97.75 552 GLU A O 1
ATOM 4403 N N . MET A 1 553 ? 15.844 -27.047 -16.062 1 98.12 553 MET A N 1
ATOM 4404 C CA . MET A 1 553 ? 15.016 -25.922 -15.633 1 98.12 553 MET A CA 1
ATOM 4405 C C . MET A 1 553 ? 15.125 -24.766 -16.625 1 98.12 553 MET A C 1
ATOM 4407 O O . MET A 1 553 ? 14.125 -24.109 -16.922 1 98.12 553 MET A O 1
ATOM 4411 N N . LEU A 1 554 ? 16.328 -24.516 -17.062 1 97.38 554 LEU A N 1
ATOM 4412 C CA . LEU A 1 554 ? 16.562 -23.469 -18.062 1 97.38 554 LEU A CA 1
ATOM 4413 C C . LEU A 1 554 ? 15.758 -23.75 -19.328 1 97.38 554 LEU A C 1
ATOM 4415 O O . LEU A 1 554 ? 15.164 -22.844 -19.906 1 97.38 554 LEU A O 1
ATOM 4419 N N . ALA A 1 555 ? 15.734 -24.969 -19.734 1 97.81 555 ALA A N 1
ATOM 4420 C CA . ALA A 1 555 ? 14.961 -25.359 -20.906 1 97.81 555 ALA A CA 1
ATOM 4421 C C . ALA A 1 555 ? 13.469 -25.125 -20.688 1 97.81 555 ALA A C 1
ATOM 4423 O O . ALA A 1 555 ? 12.766 -24.688 -21.609 1 97.81 555 ALA A O 1
ATOM 4424 N N . MET A 1 556 ? 13.016 -25.422 -19.547 1 98 556 MET A N 1
ATOM 4425 C CA . MET A 1 556 ? 11.602 -25.219 -19.219 1 98 556 MET A CA 1
ATOM 4426 C C . MET A 1 556 ? 11.25 -23.734 -19.203 1 98 556 MET A C 1
ATOM 4428 O O . MET A 1 556 ? 10.148 -23.344 -19.609 1 98 556 MET A O 1
ATOM 4432 N N . LEU A 1 557 ? 12.141 -22.891 -18.703 1 97.5 557 LEU A N 1
ATOM 4433 C CA . LEU A 1 557 ? 11.922 -21.453 -18.734 1 97.5 557 LEU A CA 1
ATOM 4434 C C . LEU A 1 557 ? 11.82 -20.953 -20.172 1 97.5 557 LEU A C 1
ATOM 4436 O O . LEU A 1 557 ? 10.977 -20.109 -20.484 1 97.5 557 LEU A O 1
ATOM 4440 N N . ARG A 1 558 ? 12.594 -21.516 -21.031 1 96.88 558 ARG A N 1
ATOM 4441 C CA . ARG A 1 558 ? 12.555 -21.125 -22.438 1 96.88 558 ARG A CA 1
ATOM 4442 C C . ARG A 1 558 ? 11.242 -21.547 -23.094 1 96.88 558 ARG A C 1
ATOM 4444 O O . ARG A 1 558 ? 10.695 -20.828 -23.922 1 96.88 558 ARG A O 1
ATOM 4451 N N . GLU A 1 559 ? 10.805 -22.688 -22.703 1 96.69 559 GLU A N 1
ATOM 4452 C CA . GLU A 1 559 ? 9.508 -23.141 -23.203 1 96.69 559 GLU A CA 1
ATOM 4453 C C . GLU A 1 559 ? 8.383 -22.219 -22.734 1 96.69 559 GLU A C 1
ATOM 4455 O O . GLU A 1 559 ? 7.488 -21.875 -23.5 1 96.69 559 GLU A O 1
ATOM 4460 N N . THR A 1 560 ? 8.43 -21.859 -21.5 1 96.31 560 THR A N 1
ATOM 4461 C CA . THR A 1 560 ? 7.422 -20.969 -20.922 1 96.31 560 THR A CA 1
ATOM 4462 C C . THR A 1 560 ? 7.516 -19.578 -21.531 1 96.31 560 THR A C 1
ATOM 4464 O O . THR A 1 560 ? 6.531 -18.828 -21.547 1 96.31 560 THR A O 1
ATOM 4467 N N . SER A 1 561 ? 8.695 -19.219 -22.094 1 94.56 561 SER A N 1
ATOM 4468 C CA . SER A 1 561 ? 8.938 -17.906 -22.656 1 94.56 561 SER A CA 1
ATOM 4469 C C . SER A 1 561 ? 8.156 -17.703 -23.953 1 94.56 561 SER A C 1
ATOM 4471 O O . SER A 1 561 ? 7.984 -16.578 -24.406 1 94.56 561 SER A O 1
ATOM 4473 N N . GLU A 1 562 ? 7.652 -18.766 -24.438 1 92.12 562 GLU A N 1
ATOM 4474 C CA . GLU A 1 562 ? 6.777 -18.641 -25.609 1 92.12 562 GLU A CA 1
ATOM 4475 C C . GLU A 1 562 ? 5.516 -17.844 -25.266 1 92.12 562 GLU A C 1
ATOM 4477 O O . GLU A 1 562 ? 4.953 -17.156 -26.125 1 92.12 562 GLU A O 1
ATOM 4482 N N . THR A 1 563 ? 5.176 -17.938 -24.016 1 94.19 563 THR A N 1
ATOM 4483 C CA . THR A 1 563 ? 3.969 -17.25 -23.562 1 94.19 563 THR A CA 1
ATOM 4484 C C . THR A 1 563 ? 4.316 -15.953 -22.859 1 94.19 563 THR A C 1
ATOM 4486 O O . THR A 1 563 ? 3.725 -14.906 -23.125 1 94.19 563 THR A O 1
ATOM 4489 N N . TRP A 1 564 ? 5.227 -16.094 -21.969 1 94.62 564 TRP A N 1
ATOM 4490 C CA . TRP A 1 564 ? 5.512 -14.953 -21.109 1 94.62 564 TRP A CA 1
ATOM 4491 C C . TRP A 1 564 ? 6.93 -14.438 -21.344 1 94.62 564 TRP A C 1
ATOM 4493 O O . TRP A 1 564 ? 7.902 -15.172 -21.156 1 94.62 564 TRP A O 1
ATOM 4503 N N . HIS A 1 565 ? 7.094 -13.172 -21.609 1 91.25 565 HIS A N 1
ATOM 4504 C CA . HIS A 1 565 ? 8.406 -12.547 -21.75 1 91.25 565 HIS A CA 1
ATOM 4505 C C . HIS A 1 565 ? 9.18 -12.602 -20.438 1 91.25 565 HIS A C 1
ATOM 4507 O O . HIS A 1 565 ? 10.406 -12.727 -20.438 1 91.25 565 HIS A O 1
ATOM 4513 N N . ALA A 1 566 ? 8.508 -12.555 -19.375 1 88.69 566 ALA A N 1
ATOM 4514 C CA . ALA A 1 566 ? 9.117 -12.641 -18.047 1 88.69 566 ALA A CA 1
ATOM 4515 C C . ALA A 1 566 ? 9.93 -13.922 -17.906 1 88.69 566 ALA A C 1
ATOM 4517 O O . ALA A 1 566 ? 10.969 -13.93 -17.234 1 88.69 566 ALA A O 1
ATOM 4518 N N . ALA A 1 567 ? 9.484 -14.992 -18.453 1 93.94 567 ALA A N 1
ATOM 4519 C CA . ALA A 1 567 ? 10.211 -16.266 -18.391 1 93.94 567 ALA A CA 1
ATOM 4520 C C . ALA A 1 567 ? 11.516 -16.188 -19.188 1 93.94 567 ALA A C 1
ATOM 4522 O O . ALA A 1 567 ? 12.523 -16.781 -18.797 1 93.94 567 ALA A O 1
ATOM 4523 N N . ALA A 1 568 ? 11.461 -15.438 -20.25 1 94.06 568 ALA A N 1
ATOM 4524 C CA . ALA A 1 568 ? 12.672 -15.242 -21.047 1 94.06 568 ALA A CA 1
ATOM 4525 C C . ALA A 1 568 ? 13.727 -14.477 -20.25 1 94.06 568 ALA A C 1
ATOM 4527 O O . ALA A 1 568 ? 14.922 -14.789 -20.312 1 94.06 568 ALA A O 1
ATOM 4528 N N . GLN A 1 569 ? 13.289 -13.5 -19.562 1 89.31 569 GLN A N 1
ATOM 4529 C CA . GLN A 1 569 ? 14.203 -12.719 -18.734 1 89.31 569 GLN A CA 1
ATOM 4530 C C . GLN A 1 569 ? 14.836 -13.578 -17.656 1 89.31 569 GLN A C 1
ATOM 4532 O O . GLN A 1 569 ? 16.031 -13.484 -17.391 1 89.31 569 GLN A O 1
ATOM 4537 N N . LYS A 1 570 ? 14.055 -14.414 -17.031 1 90.94 570 LYS A N 1
ATOM 4538 C CA . LYS A 1 570 ? 14.57 -15.297 -15.992 1 90.94 570 LYS A CA 1
ATOM 4539 C C . LYS A 1 570 ? 15.531 -16.328 -16.578 1 90.94 570 LYS A C 1
ATOM 4541 O O . LYS A 1 570 ? 16.516 -16.703 -15.93 1 90.94 570 LYS A O 1
ATOM 4546 N N . ALA A 1 571 ? 15.18 -16.781 -17.766 1 95.12 571 ALA A N 1
ATOM 4547 C CA . ALA A 1 571 ? 16.078 -17.703 -18.453 1 95.12 571 ALA A CA 1
ATOM 4548 C C . ALA A 1 571 ? 17.438 -17.062 -18.719 1 95.12 571 ALA A C 1
ATOM 4550 O O . ALA A 1 571 ? 18.484 -17.703 -18.531 1 95.12 571 ALA A O 1
ATOM 4551 N N . LEU A 1 572 ? 17.391 -15.836 -19.094 1 91.88 572 LEU A N 1
ATOM 4552 C CA . LEU A 1 572 ? 18.641 -15.125 -19.375 1 91.88 572 LEU A CA 1
ATOM 4553 C C . LEU A 1 572 ? 19.469 -14.961 -18.109 1 91.88 572 LEU A C 1
ATOM 4555 O O . LEU A 1 572 ? 20.688 -15.133 -18.125 1 91.88 572 LEU A O 1
ATOM 4559 N N . ILE A 1 573 ? 18.828 -14.602 -17.031 1 87.75 573 ILE A N 1
ATOM 4560 C CA . ILE A 1 573 ? 19.516 -14.422 -15.766 1 87.75 573 ILE A CA 1
ATOM 4561 C C . ILE A 1 573 ? 20.125 -15.75 -15.32 1 87.75 573 ILE A C 1
ATOM 4563 O O . ILE A 1 573 ? 21.297 -15.797 -14.906 1 87.75 573 ILE A O 1
ATOM 4567 N N . LEU A 1 574 ? 19.359 -16.844 -15.422 1 91.81 574 LEU A N 1
ATOM 4568 C CA . LEU A 1 574 ? 19.859 -18.156 -15.023 1 91.81 574 LEU A CA 1
ATOM 4569 C C . LEU A 1 574 ? 21 -18.609 -15.922 1 91.81 574 LEU A C 1
ATOM 4571 O O . LEU A 1 574 ? 21.969 -19.219 -15.445 1 91.81 574 LEU A O 1
ATOM 4575 N N . GLU A 1 575 ? 20.859 -18.297 -17.172 1 93.81 575 GLU A N 1
ATOM 4576 C CA . GLU A 1 575 ? 21.906 -18.641 -18.125 1 93.81 575 GLU A CA 1
ATOM 4577 C C . GLU A 1 575 ? 23.219 -17.922 -17.781 1 93.81 575 GLU A C 1
ATOM 4579 O O . GLU A 1 575 ? 24.297 -18.5 -17.891 1 93.81 575 GLU A O 1
ATOM 4584 N N . GLU A 1 576 ? 23.078 -16.688 -17.438 1 88.19 576 GLU A N 1
ATOM 4585 C CA . GLU A 1 576 ? 24.25 -15.922 -17.047 1 88.19 576 GLU A CA 1
ATOM 4586 C C . GLU A 1 576 ? 24.891 -16.484 -15.781 1 88.19 576 GLU A C 1
ATOM 4588 O O . GLU A 1 576 ? 26.125 -16.516 -15.664 1 88.19 576 GLU A O 1
ATOM 4593 N N . LEU A 1 577 ? 24.109 -16.969 -14.891 1 86.75 577 LEU A N 1
ATOM 4594 C CA . LEU A 1 577 ? 24.625 -17.562 -13.664 1 86.75 577 LEU A CA 1
ATOM 4595 C C . LEU A 1 577 ? 25.328 -18.891 -13.961 1 86.75 577 LEU A C 1
ATOM 4597 O O . LEU A 1 577 ? 26.359 -19.188 -13.359 1 86.75 577 LEU A O 1
ATOM 4601 N N . VAL A 1 578 ? 24.781 -19.625 -14.852 1 92.12 578 VAL A N 1
ATOM 4602 C CA . VAL A 1 578 ? 25.391 -20.891 -15.25 1 92.12 578 VAL A CA 1
ATOM 4603 C C . VAL A 1 578 ? 26.734 -20.625 -15.93 1 92.12 578 VAL A C 1
ATOM 4605 O O . VAL A 1 578 ? 27.719 -21.328 -15.688 1 92.12 578 VAL A O 1
ATOM 4608 N N . ALA A 1 579 ? 26.734 -19.625 -16.719 1 89.56 579 ALA A N 1
ATOM 4609 C CA . ALA A 1 579 ? 27.969 -19.25 -17.406 1 89.56 579 ALA A CA 1
ATOM 4610 C C . ALA A 1 579 ? 29.047 -18.844 -16.406 1 89.56 579 ALA A C 1
ATOM 4612 O O . ALA A 1 579 ? 30.219 -19.188 -16.578 1 89.56 579 ALA A O 1
ATOM 4613 N N . GLU A 1 580 ? 28.625 -18.188 -15.477 1 83.75 580 GLU A N 1
ATOM 4614 C CA . GLU A 1 580 ? 29.547 -17.781 -14.43 1 83.75 580 GLU A CA 1
ATOM 4615 C C . GLU A 1 580 ? 30.094 -18.984 -13.664 1 83.75 580 GLU A C 1
ATOM 4617 O O . GLU A 1 580 ? 31.266 -19.016 -13.305 1 83.75 580 GLU A O 1
ATOM 4622 N N . TYR A 1 581 ? 29.281 -19.922 -13.391 1 86.81 581 TYR A N 1
ATOM 4623 C CA . TYR A 1 581 ? 29.688 -21.156 -12.711 1 86.81 581 TYR A CA 1
ATOM 4624 C C . TYR A 1 581 ? 30.688 -21.938 -13.547 1 86.81 581 TYR A C 1
ATOM 4626 O O . TYR A 1 581 ? 31.688 -22.422 -13.023 1 86.81 581 TYR A O 1
ATOM 4634 N N . GLN A 1 582 ? 30.5 -21.953 -14.781 1 85.12 582 GLN A N 1
ATOM 4635 C CA . GLN A 1 582 ? 31.359 -22.734 -15.672 1 85.12 582 GLN A CA 1
ATOM 4636 C C . GLN A 1 582 ? 32.719 -22.047 -15.867 1 85.12 582 GLN A C 1
ATOM 4638 O O . GLN A 1 582 ? 33.75 -22.703 -16 1 85.12 582 GLN A O 1
ATOM 4643 N N . SER A 1 583 ? 32.75 -20.734 -15.883 1 82.38 583 SER A N 1
ATOM 4644 C CA . SER A 1 583 ? 34 -19.984 -16.016 1 82.38 583 SER A CA 1
ATOM 4645 C C . SER A 1 583 ? 34.844 -20.125 -14.766 1 82.38 583 SER A C 1
ATOM 4647 O O . SER A 1 583 ? 36.094 -20.125 -14.852 1 82.38 583 SER A O 1
ATOM 4649 N N . SER A 1 584 ? 34.281 -20.234 -13.688 1 72 584 SER A N 1
ATOM 4650 C CA . SER A 1 584 ? 35 -20.375 -12.438 1 72 584 SER A CA 1
ATOM 4651 C C . SER A 1 584 ? 35.562 -21.781 -12.273 1 72 584 SER A C 1
ATOM 4653 O O . SER A 1 584 ? 36.594 -21.969 -11.609 1 72 584 SER A O 1
ATOM 4655 N N . THR A 1 585 ? 35.031 -22.719 -12.883 1 66.38 585 THR A N 1
ATOM 4656 C CA . THR A 1 585 ? 35.5 -24.094 -12.781 1 66.38 585 THR A CA 1
ATOM 4657 C C . THR A 1 585 ? 36.594 -24.359 -13.805 1 66.38 585 THR A C 1
ATOM 4659 O O . THR A 1 585 ? 37.469 -25.219 -13.594 1 66.38 585 THR A O 1
ATOM 4662 N N . ASP A 1 586 ? 36.781 -23.594 -15.023 1 55.12 586 ASP A N 1
ATOM 4663 C CA . ASP A 1 586 ? 37.812 -23.75 -16.016 1 55.12 586 ASP A CA 1
ATOM 4664 C C . ASP A 1 586 ? 39.062 -22.969 -15.617 1 55.12 586 ASP A C 1
ATOM 4666 O O . ASP A 1 586 ? 40.125 -23.062 -16.281 1 55.12 586 ASP A O 1
ATOM 4670 N N . ALA A 1 587 ? 39.25 -21.922 -14.742 1 44.62 587 ALA A N 1
ATOM 4671 C CA . ALA A 1 587 ? 40.438 -21.203 -14.359 1 44.62 587 ALA A CA 1
ATOM 4672 C C . ALA A 1 587 ? 41.469 -22.141 -13.727 1 44.62 587 ALA A C 1
ATOM 4674 O O . ALA A 1 587 ? 41.125 -22.938 -12.852 1 44.62 587 ALA A O 1
ATOM 4675 N N . PRO A 1 588 ? 42.844 -22.266 -14.281 1 39.53 588 PRO A N 1
ATOM 4676 C CA . PRO A 1 588 ? 43.938 -23.078 -13.734 1 39.53 588 PRO A CA 1
ATOM 4677 C C . PRO A 1 588 ? 44.188 -22.828 -12.242 1 39.53 588 PRO A C 1
ATOM 4679 O O . PRO A 1 588 ? 43.812 -21.766 -11.727 1 39.53 588 PRO A O 1
ATOM 4682 N N . ASP A 1 589 ? 44.688 -23.812 -11.461 1 36.06 589 ASP A N 1
ATOM 4683 C CA . ASP A 1 589 ? 45.094 -23.734 -10.055 1 36.06 589 ASP A CA 1
ATOM 4684 C C . ASP A 1 589 ? 46.031 -22.562 -9.812 1 36.06 589 ASP A C 1
ATOM 4686 O O . ASP A 1 589 ? 47.125 -22.484 -10.414 1 36.06 589 ASP A O 1
ATOM 4690 N N . PRO A 1 590 ? 45.688 -21.422 -9.461 1 34.03 590 PRO A N 1
ATOM 4691 C CA . PRO A 1 590 ? 46.719 -20.391 -9.25 1 34.03 590 PRO A CA 1
ATOM 4692 C C . PRO A 1 590 ? 47.906 -20.891 -8.445 1 34.03 590 PRO A C 1
ATOM 4694 O O . PRO A 1 590 ? 48.75 -20.109 -8.016 1 34.03 590 PRO A O 1
ATOM 4697 N N . ALA A 1 591 ? 48.031 -22.078 -7.965 1 32.28 591 ALA A N 1
ATOM 4698 C CA . ALA A 1 591 ? 49.312 -22.312 -7.32 1 32.28 591 ALA A CA 1
ATOM 4699 C C . ALA A 1 591 ? 50.469 -22.078 -8.289 1 32.28 591 ALA A C 1
ATOM 4701 O O . ALA A 1 591 ? 51.625 -22 -7.879 1 32.28 591 ALA A O 1
ATOM 4702 N N . ALA A 1 592 ? 50.469 -22.344 -9.562 1 27.44 592 ALA A N 1
ATOM 4703 C CA . ALA A 1 592 ? 51.75 -22.219 -10.266 1 27.44 592 ALA A CA 1
ATOM 4704 C C . ALA A 1 592 ? 52.062 -20.766 -10.555 1 27.44 592 ALA A C 1
ATOM 4706 O O . ALA A 1 592 ? 53.219 -20.406 -10.727 1 27.44 592 ALA A O 1
ATOM 4707 N N . GLN A 1 593 ? 51.219 -19.922 -11.086 1 29.17 593 GLN A N 1
ATOM 4708 C CA . GLN A 1 593 ? 51.719 -18.641 -11.555 1 29.17 593 GLN A CA 1
ATOM 4709 C C . GLN A 1 593 ? 51.75 -17.609 -10.438 1 29.17 593 GLN A C 1
ATOM 4711 O O . GLN A 1 593 ? 51 -16.641 -10.469 1 29.17 593 GLN A O 1
ATOM 4716 N N . LEU A 1 594 ? 51.875 -18.141 -9.172 1 24 594 LEU A N 1
ATOM 4717 C CA . LEU A 1 594 ? 51.875 -17.016 -8.242 1 24 594 LEU A CA 1
ATOM 4718 C C . LEU A 1 594 ? 52.969 -16.031 -8.578 1 24 594 LEU A C 1
ATOM 4720 O O . LEU A 1 594 ? 52.75 -14.812 -8.594 1 24 594 LEU A O 1
ATOM 4724 N N . TRP A 1 595 ? 54.344 -16.406 -8.297 1 21.92 595 TRP A N 1
ATOM 4725 C CA . TRP A 1 595 ? 55.25 -15.531 -7.574 1 21.92 595 TRP A CA 1
ATOM 4726 C C . TRP A 1 595 ? 56.031 -14.641 -8.539 1 21.92 595 TRP A C 1
ATOM 4728 O O . TRP A 1 595 ? 56.969 -13.953 -8.141 1 21.92 595 TRP A O 1
ATOM 4738 N N . THR A 1 596 ? 56.156 -14.883 -9.844 1 22.58 596 THR A N 1
ATOM 4739 C CA . THR A 1 596 ? 57.344 -14.203 -10.367 1 22.58 596 THR A CA 1
ATOM 4740 C C . THR A 1 596 ? 57.094 -12.703 -10.469 1 22.58 596 THR A C 1
ATOM 4742 O O . THR A 1 596 ? 56.25 -12.258 -11.25 1 22.58 596 THR A O 1
ATOM 4745 N N . VAL A 1 597 ? 57.406 -11.906 -9.336 1 23.36 597 VAL A N 1
ATOM 4746 C CA . VAL A 1 597 ? 57.438 -10.453 -9.172 1 23.36 597 VAL A CA 1
ATOM 4747 C C . VAL A 1 597 ? 58.344 -9.828 -10.234 1 23.36 597 VAL A C 1
ATOM 4749 O O . VAL A 1 597 ? 59.531 -10.148 -10.312 1 23.36 597 VAL A O 1
ATOM 4752 N N . PRO A 1 598 ? 57.844 -9.633 -11.516 1 22.38 598 PRO A N 1
ATOM 4753 C CA . PRO A 1 598 ? 58.875 -9.109 -12.391 1 22.38 598 PRO A CA 1
ATOM 4754 C C . PRO A 1 598 ? 59.656 -7.941 -11.766 1 22.38 598 PRO A C 1
ATOM 4756 O O . PRO A 1 598 ? 59.062 -7.164 -11 1 22.38 598 PRO A O 1
ATOM 4759 N N . LEU A 1 599 ? 60.969 -8.07 -11.75 1 18.92 599 LEU A N 1
ATOM 4760 C CA . LEU A 1 599 ? 62.031 -7.199 -11.258 1 18.92 599 LEU A CA 1
ATOM 4761 C C . LEU A 1 599 ? 61.875 -5.785 -11.805 1 18.92 599 LEU A C 1
ATOM 4763 O O . LEU A 1 599 ? 61.156 -5.578 -12.805 1 18.92 599 LEU A O 1
ATOM 4767 N N . ALA A 1 600 ? 63 -4.902 -11.781 1 19.55 600 ALA A N 1
ATOM 4768 C CA . ALA A 1 600 ? 63.438 -3.533 -11.523 1 19.55 600 ALA A CA 1
ATOM 4769 C C . ALA A 1 600 ? 63.375 -2.689 -12.797 1 19.55 600 ALA A C 1
ATOM 4771 O O . ALA A 1 600 ? 63.781 -1.528 -12.797 1 19.55 600 ALA A O 1
ATOM 4772 N N . ARG A 1 601 ? 62.719 -3.086 -13.953 1 20.38 601 ARG A N 1
ATOM 4773 C CA . ARG A 1 601 ? 63.5 -2.387 -14.977 1 20.38 601 ARG A CA 1
ATOM 4774 C C . ARG A 1 601 ? 63.406 -0.875 -14.797 1 20.38 601 ARG A C 1
ATOM 4776 O O . ARG A 1 601 ? 62.438 -0.375 -14.211 1 20.38 601 ARG A O 1
ATOM 4783 N N . ASP A 1 602 ? 64.25 -0.086 -15.406 1 19.58 602 ASP A N 1
ATOM 4784 C CA . ASP A 1 602 ? 64.875 1.236 -15.391 1 19.58 602 ASP A CA 1
ATOM 4785 C C . ASP A 1 602 ? 63.844 2.326 -15.672 1 19.58 602 ASP A C 1
ATOM 4787 O O . ASP A 1 602 ? 62.812 2.059 -16.266 1 19.58 602 ASP A O 1
ATOM 4791 N N . HIS A 1 603 ? 64.188 3.564 -15.242 1 21.39 603 HIS A N 1
ATOM 4792 C CA . HIS A 1 603 ? 63.75 4.926 -14.938 1 21.39 603 HIS A CA 1
ATOM 4793 C C . HIS A 1 603 ? 63.406 5.688 -16.219 1 21.39 603 HIS A C 1
ATOM 4795 O O . HIS A 1 603 ? 63.156 6.895 -16.172 1 21.39 603 HIS A O 1
ATOM 4801 N N . PRO A 1 604 ? 62.906 5.043 -17.406 1 22.08 604 PRO A N 1
ATOM 4802 C CA . PRO A 1 604 ? 63.281 6.094 -18.359 1 22.08 604 PRO A CA 1
ATOM 4803 C C . PRO A 1 604 ? 62.562 7.41 -18.094 1 22.08 604 PRO A C 1
ATOM 4805 O O . PRO A 1 604 ? 61.531 7.426 -17.406 1 22.08 604 PRO A O 1
ATOM 4808 N N . ASN A 1 605 ? 62.938 8.516 -18.781 1 21.31 605 ASN A N 1
ATOM 4809 C CA . ASN A 1 605 ? 62.875 9.969 -18.75 1 21.31 605 ASN A CA 1
ATOM 4810 C C . ASN A 1 605 ? 61.438 10.484 -18.906 1 21.31 605 ASN A C 1
ATOM 4812 O O . ASN A 1 605 ? 60.625 9.844 -19.547 1 21.31 605 ASN A O 1
ATOM 4816 N N . PRO A 1 606 ? 61.094 11.688 -18.312 1 22.52 606 PRO A N 1
ATOM 4817 C CA . PRO A 1 606 ? 60 12.516 -17.844 1 22.52 606 PRO A CA 1
ATOM 4818 C C . PRO A 1 606 ? 59.125 13.031 -18.969 1 22.52 606 PRO A C 1
ATOM 4820 O O . PRO A 1 606 ? 58.25 13.891 -18.75 1 22.52 606 PRO A O 1
ATOM 4823 N N . SER A 1 607 ? 59.156 12.344 -20.203 1 21.16 607 SER A N 1
ATOM 4824 C CA . SER A 1 607 ? 58.812 13.375 -21.188 1 21.16 607 SER A CA 1
ATOM 4825 C C . SER A 1 607 ? 57.406 13.945 -20.922 1 21.16 607 SER A C 1
ATOM 4827 O O . SER A 1 607 ? 56.625 13.344 -20.203 1 21.16 607 SER A O 1
ATOM 4829 N N . PRO A 1 608 ? 56.844 14.578 -21.938 1 22.3 608 PRO A N 1
ATOM 4830 C CA . PRO A 1 608 ? 55.844 15.648 -22.031 1 22.3 608 PRO A CA 1
ATOM 4831 C C . PRO A 1 608 ? 54.438 15.188 -21.625 1 22.3 608 PRO A C 1
ATOM 4833 O O . PRO A 1 608 ? 54.094 14.023 -21.812 1 22.3 608 PRO A O 1
ATOM 4836 N N . THR A 1 609 ? 53.594 15.891 -20.75 1 21.58 609 THR A N 1
ATOM 4837 C CA . THR A 1 609 ? 52.625 15.766 -19.656 1 21.58 609 THR A CA 1
ATOM 4838 C C . THR A 1 609 ? 51.25 15.383 -20.188 1 21.58 609 THR A C 1
ATOM 4840 O O . THR A 1 609 ? 50.25 15.445 -19.453 1 21.58 609 THR A O 1
ATOM 4843 N N . THR A 1 610 ? 51.062 14.68 -21.375 1 21.44 610 THR A N 1
ATOM 4844 C CA . THR A 1 610 ? 49.75 14.805 -22 1 21.44 610 THR A CA 1
ATOM 4845 C C . THR A 1 610 ? 48.688 14.156 -21.125 1 21.44 610 THR A C 1
ATOM 4847 O O . THR A 1 610 ? 48.875 13.062 -20.594 1 21.44 610 THR A O 1
ATOM 4850 N N . LEU A 1 611 ? 47.531 14.898 -20.688 1 20.8 611 LEU A N 1
ATOM 4851 C CA . LEU A 1 611 ? 46.5 14.75 -19.656 1 20.8 611 LEU A CA 1
ATOM 4852 C C . LEU A 1 611 ? 45.688 13.492 -19.875 1 20.8 611 LEU A C 1
ATOM 4854 O O . LEU A 1 611 ? 44.875 13.445 -20.797 1 20.8 611 LEU A O 1
ATOM 4858 N N . GLU A 1 612 ? 46.281 12.25 -19.828 1 20.08 612 GLU A N 1
ATOM 4859 C CA . GLU A 1 612 ? 45.656 10.969 -20.141 1 20.08 612 GLU A CA 1
ATOM 4860 C C . GLU A 1 612 ? 44.562 10.641 -19.141 1 20.08 612 GLU A C 1
ATOM 4862 O O . GLU A 1 612 ? 44.781 10.648 -17.922 1 20.08 612 GLU A O 1
ATOM 4867 N N . HIS A 1 613 ? 43.25 10.836 -19.562 1 20.84 613 HIS A N 1
ATOM 4868 C CA . HIS A 1 613 ? 42.031 10.758 -18.734 1 20.84 613 HIS A CA 1
ATOM 4869 C C . HIS A 1 613 ? 41.875 9.383 -18.094 1 20.84 613 HIS A C 1
ATOM 4871 O O . HIS A 1 613 ? 41.969 8.359 -18.781 1 20.84 613 HIS A O 1
ATOM 4877 N N . PRO A 1 614 ? 42.25 9.148 -16.812 1 22.61 614 PRO A N 1
ATOM 4878 C CA . PRO A 1 614 ? 42.531 7.922 -16.062 1 22.61 614 PRO A CA 1
ATOM 4879 C C . PRO A 1 614 ? 41.25 7.09 -15.797 1 22.61 614 PRO A C 1
ATOM 4881 O O . PRO A 1 614 ? 41.219 6.324 -14.828 1 22.61 614 PRO A O 1
ATOM 4884 N N . TRP A 1 615 ? 40.281 7.062 -16.734 1 22.61 615 TRP A N 1
ATOM 4885 C CA . TRP A 1 615 ? 39.031 6.43 -16.344 1 22.61 615 TRP A CA 1
ATOM 4886 C C . TRP A 1 615 ? 39.219 4.945 -16.047 1 22.61 615 TRP A C 1
ATOM 4888 O O . TRP A 1 615 ? 39.25 4.125 -16.969 1 22.61 615 TRP A O 1
ATOM 4898 N N . SER A 1 616 ? 40.25 4.539 -15.398 1 21 616 SER A N 1
ATOM 4899 C CA . SER A 1 616 ? 40.469 3.105 -15.234 1 21 616 SER A CA 1
ATOM 4900 C C . SER A 1 616 ? 39.344 2.471 -14.438 1 21 616 SER A C 1
ATOM 4902 O O . SER A 1 616 ? 39.031 2.912 -13.328 1 21 616 SER A O 1
ATOM 4904 N N . ALA A 1 617 ? 38.438 1.782 -15.094 1 23.83 617 ALA A N 1
ATOM 4905 C CA . ALA A 1 617 ? 37.312 0.925 -14.789 1 23.83 617 ALA A CA 1
ATOM 4906 C C . ALA A 1 617 ? 37.688 -0.131 -13.75 1 23.83 617 ALA A C 1
ATOM 4908 O O . ALA A 1 617 ? 38.562 -0.94 -13.977 1 23.83 617 ALA A O 1
ATOM 4909 N N . SER A 1 618 ? 37.688 0.284 -12.508 1 24.38 618 SER A N 1
ATOM 4910 C CA . SER A 1 618 ? 38.031 -0.637 -11.43 1 24.38 618 SER A CA 1
ATOM 4911 C C . SER A 1 618 ? 37.281 -1.962 -11.578 1 24.38 618 SER A C 1
ATOM 4913 O O . SER A 1 618 ? 36.094 -1.979 -11.836 1 24.38 618 SER A O 1
ATOM 4915 N N . ASP A 1 619 ? 37.969 -3.01 -11.969 1 23.77 619 ASP A N 1
ATOM 4916 C CA . ASP A 1 619 ? 37.75 -4.438 -12.18 1 23.77 619 ASP A CA 1
ATOM 4917 C C . ASP A 1 619 ? 37.094 -5.078 -10.961 1 23.77 619 ASP A C 1
ATOM 4919 O O . ASP A 1 619 ? 37.781 -5.664 -10.117 1 23.77 619 ASP A O 1
ATOM 4923 N N . ALA A 1 620 ? 36.375 -4.453 -10.219 1 30.56 620 ALA A N 1
ATOM 4924 C CA . ALA A 1 620 ? 35.781 -5.285 -9.172 1 30.56 620 ALA A CA 1
ATOM 4925 C C . ALA A 1 620 ? 35.219 -6.582 -9.758 1 30.56 620 ALA A C 1
ATOM 4927 O O . ALA A 1 620 ? 34.188 -6.57 -10.453 1 30.56 620 ALA A O 1
ATOM 4928 N N . THR A 1 621 ? 36.156 -7.516 -10.125 1 30.19 621 THR A N 1
ATOM 4929 C CA . THR A 1 621 ? 36.062 -8.781 -10.844 1 30.19 621 THR A CA 1
ATOM 4930 C C . THR A 1 621 ? 34.938 -9.641 -10.312 1 30.19 621 THR A C 1
ATOM 4932 O O . THR A 1 621 ? 34.5 -9.477 -9.164 1 30.19 621 THR A O 1
ATOM 4935 N N . LEU A 1 622 ? 34.375 -10.312 -11.25 1 25.25 622 LEU A N 1
ATOM 4936 C CA . LEU A 1 622 ? 33.5 -11.477 -11.172 1 25.25 622 LEU A CA 1
ATOM 4937 C C . LEU A 1 622 ? 34 -12.461 -10.117 1 25.25 622 LEU A C 1
ATOM 4939 O O . LEU A 1 622 ? 33.188 -13.109 -9.445 1 25.25 622 LEU A O 1
ATOM 4943 N N . ASP A 1 623 ? 35.312 -12.422 -9.922 1 28.94 623 ASP A N 1
ATOM 4944 C CA . ASP A 1 623 ? 35.938 -13.297 -8.93 1 28.94 623 ASP A CA 1
ATOM 4945 C C . ASP A 1 623 ? 35.469 -12.961 -7.52 1 28.94 623 ASP A C 1
ATOM 4947 O O . ASP A 1 623 ? 35.188 -13.867 -6.723 1 28.94 623 ASP A O 1
ATOM 4951 N N . ASP A 1 624 ? 35.25 -11.766 -7.262 1 31 624 ASP A N 1
ATOM 4952 C CA . ASP A 1 624 ? 34.812 -11.375 -5.926 1 31 624 ASP A CA 1
ATOM 4953 C C . ASP A 1 624 ? 33.375 -11.828 -5.68 1 31 624 ASP A C 1
ATOM 4955 O O . ASP A 1 624 ? 33.031 -12.211 -4.562 1 31 624 ASP A O 1
ATOM 4959 N N . PHE A 1 625 ? 32.656 -11.891 -6.773 1 29.72 625 PHE A N 1
ATOM 4960 C CA . PHE A 1 625 ? 31.297 -12.422 -6.652 1 29.72 625 PHE A CA 1
ATOM 4961 C C . PHE A 1 625 ? 31.328 -13.922 -6.391 1 29.72 625 PHE A C 1
ATOM 4963 O O . PHE A 1 625 ? 30.672 -14.406 -5.465 1 29.72 625 PHE A O 1
ATOM 4970 N N . ILE A 1 626 ? 32.094 -14.656 -7.242 1 29.58 626 ILE A N 1
ATOM 4971 C CA . ILE A 1 626 ? 32.312 -16.078 -6.965 1 29.58 626 ILE A CA 1
ATOM 4972 C C . ILE A 1 626 ? 32.938 -16.25 -5.582 1 29.58 626 ILE A C 1
ATOM 4974 O O . ILE A 1 626 ? 32.5 -17.094 -4.801 1 29.58 626 ILE A O 1
ATOM 4978 N N . HIS A 1 627 ? 33.875 -15.398 -5.32 1 31.88 627 HIS A N 1
ATOM 4979 C CA . HIS A 1 627 ? 34.5 -15.391 -3.998 1 31.88 627 HIS A CA 1
ATOM 4980 C C . HIS A 1 627 ? 33.5 -14.992 -2.922 1 31.88 627 HIS A C 1
ATOM 4982 O O . HIS A 1 627 ? 33.531 -15.539 -1.818 1 31.88 627 HIS A O 1
ATOM 4988 N N . SER A 1 628 ? 32.719 -14.07 -3.193 1 32.81 628 SER A N 1
ATOM 4989 C CA . SER A 1 628 ? 31.719 -13.711 -2.199 1 32.81 628 SER A CA 1
ATOM 4990 C C . SER A 1 628 ? 30.703 -14.828 -2.004 1 32.81 628 SER A C 1
ATOM 4992 O O . SER A 1 628 ? 30.188 -15.016 -0.902 1 32.81 628 SER A O 1
ATOM 4994 N N . LEU A 1 629 ? 30.312 -15.5 -3.094 1 31.23 629 LEU A N 1
ATOM 4995 C CA . LEU A 1 629 ? 29.625 -16.781 -2.967 1 31.23 629 LEU A CA 1
ATOM 4996 C C . LEU A 1 629 ? 30.484 -17.797 -2.23 1 31.23 629 LEU A C 1
ATOM 4998 O O . LEU A 1 629 ? 29.969 -18.625 -1.477 1 31.23 629 LEU A O 1
ATOM 5002 N N . PHE A 1 630 ? 31.875 -17.797 -2.643 1 28.92 630 PHE A N 1
ATOM 5003 C CA . PHE A 1 630 ? 32.875 -18.734 -2.129 1 28.92 630 PHE A CA 1
ATOM 5004 C C . PHE A 1 630 ? 33.625 -18.141 -0.941 1 28.92 630 PHE A C 1
ATOM 5006 O O . PHE A 1 630 ? 34.219 -18.875 -0.164 1 28.92 630 PHE A O 1
ATOM 5013 N N . SER A 1 631 ? 34.094 -16.906 -0.989 1 29.72 631 SER A N 1
ATOM 5014 C CA . SER A 1 631 ? 34.969 -16.375 0.037 1 29.72 631 SER A CA 1
ATOM 5015 C C . SER A 1 631 ? 34.344 -16.5 1.425 1 29.72 631 SER A C 1
ATOM 5017 O O . SER A 1 631 ? 34.875 -15.93 2.393 1 29.72 631 SER A O 1
ATOM 5019 N N . GLN A 1 632 ? 33.125 -16.938 1.429 1 25.98 632 GLN A N 1
ATOM 5020 C CA . GLN A 1 632 ? 32.875 -17.469 2.762 1 25.98 632 GLN A CA 1
ATOM 5021 C C . GLN A 1 632 ? 33.875 -18.578 3.096 1 25.98 632 GLN A C 1
ATOM 5023 O O . GLN A 1 632 ? 34.375 -19.25 2.197 1 25.98 632 GLN A O 1
ATOM 5028 N N . ASN A 1 633 ? 34.562 -18.438 4.23 1 26 633 ASN A N 1
ATOM 5029 C CA . ASN A 1 633 ? 35.656 -19.234 4.746 1 26 633 ASN A CA 1
ATOM 5030 C C . ASN A 1 633 ? 35.5 -20.719 4.398 1 26 633 ASN A C 1
ATOM 5032 O O . ASN A 1 633 ? 34.812 -21.453 5.098 1 26 633 ASN A O 1
ATOM 5036 N N . THR A 1 634 ? 35.5 -20.969 3.139 1 26.09 634 THR A N 1
ATOM 5037 C CA . THR A 1 634 ? 35.406 -22.359 2.721 1 26.09 634 THR A CA 1
ATOM 5038 C C . THR A 1 634 ? 36.625 -23.141 3.209 1 26.09 634 THR A C 1
ATOM 5040 O O . THR A 1 634 ? 37.719 -22.984 2.678 1 26.09 634 THR A O 1
ATOM 5043 N N . MET A 1 635 ? 36.812 -23.281 4.535 1 24.98 635 MET A N 1
ATOM 5044 C CA . MET A 1 635 ? 37.844 -24.297 4.789 1 24.98 635 MET A CA 1
ATOM 5045 C C . MET A 1 635 ? 37.5 -25.594 4.043 1 24.98 635 MET A C 1
ATOM 5047 O O . MET A 1 635 ? 36.344 -25.953 3.902 1 24.98 635 MET A O 1
ATOM 5051 N N . PRO A 1 636 ? 38.344 -26.078 3.229 1 25.16 636 PRO A N 1
ATOM 5052 C CA . PRO A 1 636 ? 38.188 -27.344 2.52 1 25.16 636 PRO A CA 1
ATOM 5053 C C . PRO A 1 636 ? 37.594 -28.438 3.391 1 25.16 636 PRO A C 1
ATOM 5055 O O . PRO A 1 636 ? 37.875 -28.531 4.582 1 25.16 636 PRO A O 1
ATOM 5058 N N . LEU A 1 637 ? 36.281 -28.75 3.158 1 26.55 637 LEU A N 1
ATOM 5059 C CA . LEU A 1 637 ? 35.719 -29.922 3.818 1 26.55 637 LEU A CA 1
ATOM 5060 C C . LEU A 1 637 ? 36.75 -31.062 3.824 1 26.55 637 LEU A C 1
ATOM 5062 O O . LEU A 1 637 ? 37.406 -31.312 2.818 1 26.55 637 LEU A O 1
ATOM 5066 N N . GLY A 1 638 ? 37.312 -31.312 4.93 1 25.11 638 GLY A N 1
ATOM 5067 C CA . GLY A 1 638 ? 38.156 -32.469 5.066 1 25.11 638 GLY A CA 1
ATOM 5068 C C . GLY A 1 638 ? 37.594 -33.719 4.371 1 25.11 638 GLY A C 1
ATOM 5069 O O . GLY A 1 638 ? 36.375 -33.75 4.062 1 25.11 638 GLY A O 1
ATOM 5070 N N . SER A 1 639 ? 38.344 -34.719 3.771 1 26.59 639 SER A N 1
ATOM 5071 C CA . SER A 1 639 ? 38.281 -35.875 2.883 1 26.59 639 SER A CA 1
ATOM 5072 C C . SER A 1 639 ? 37.125 -36.781 3.232 1 26.59 639 SER A C 1
ATOM 5074 O O . SER A 1 639 ? 36.531 -37.406 2.35 1 26.59 639 SER A O 1
ATOM 5076 N N . ASP A 1 640 ? 36.781 -37.094 4.547 1 27.12 640 ASP A N 1
ATOM 5077 C CA . ASP A 1 640 ? 36.25 -38.406 4.848 1 27.12 640 ASP A CA 1
ATOM 5078 C C . ASP A 1 640 ? 34.719 -38.406 4.754 1 27.12 640 ASP A C 1
ATOM 5080 O O . ASP A 1 640 ? 34.062 -39.375 5.074 1 27.12 640 ASP A O 1
ATOM 5084 N N . VAL A 1 641 ? 34.094 -37.219 4.922 1 27.73 641 VAL A N 1
ATOM 5085 C CA . VAL A 1 641 ? 32.688 -37.469 5.18 1 27.73 641 VAL A CA 1
ATOM 5086 C C . VAL A 1 641 ? 31.922 -37.594 3.855 1 27.73 641 VAL A C 1
ATOM 5088 O O . VAL A 1 641 ? 31.922 -36.656 3.049 1 27.73 641 VAL A O 1
ATOM 5091 N N . ASP A 1 642 ? 31.766 -38.844 3.441 1 25.19 642 ASP A N 1
ATOM 5092 C CA . ASP A 1 642 ? 31.062 -39.281 2.24 1 25.19 642 ASP A CA 1
ATOM 5093 C C . ASP A 1 642 ? 29.625 -38.781 2.238 1 25.19 642 ASP A C 1
ATOM 5095 O O . ASP A 1 642 ? 28.781 -39.312 2.975 1 25.19 642 ASP A O 1
ATOM 5099 N N . LEU A 1 643 ? 29.484 -37.594 1.931 1 27.7 643 LEU A N 1
ATOM 5100 C CA . LEU A 1 643 ? 28.141 -37 1.854 1 27.7 643 LEU A CA 1
ATOM 5101 C C . LEU A 1 643 ? 27.188 -37.906 1.083 1 27.7 643 LEU A C 1
ATOM 5103 O O . LEU A 1 643 ? 26.016 -38 1.423 1 27.7 643 LEU A O 1
ATOM 5107 N N . MET A 1 644 ? 27.75 -38.656 0.11 1 27.62 644 MET A N 1
ATOM 5108 C CA . MET A 1 644 ? 26.875 -39.469 -0.726 1 27.62 644 MET A CA 1
ATOM 5109 C C . MET A 1 644 ? 26.266 -40.625 0.086 1 27.62 644 MET A C 1
ATOM 5111 O O . MET A 1 644 ? 25.172 -41.094 -0.234 1 27.62 644 MET A O 1
ATOM 5115 N N . ALA A 1 645 ? 27 -41.188 1.037 1 31.45 645 ALA A N 1
ATOM 5116 C CA . ALA A 1 645 ? 26.516 -42.312 1.797 1 31.45 645 ALA A CA 1
ATOM 5117 C C . ALA A 1 645 ? 25.281 -41.969 2.611 1 31.45 645 ALA A C 1
ATOM 5119 O O . ALA A 1 645 ? 24.359 -42.781 2.758 1 31.45 645 ALA A O 1
ATOM 5120 N N . LEU A 1 646 ? 25.266 -40.781 3.068 1 27.02 646 LEU A N 1
ATOM 5121 C CA . LEU A 1 646 ? 24.109 -40.438 3.889 1 27.02 646 LEU A CA 1
ATOM 5122 C C . LEU A 1 646 ? 22.859 -40.312 3.029 1 27.02 646 LEU A C 1
ATOM 5124 O O . LEU A 1 646 ? 21.734 -40.5 3.521 1 27.02 646 LEU A O 1
ATOM 5128 N N . LEU A 1 647 ? 23 -39.875 1.833 1 29.28 647 LEU A N 1
ATOM 5129 C CA . LEU A 1 647 ? 21.828 -39.719 0.988 1 29.28 647 LEU A CA 1
ATOM 5130 C C . LEU A 1 647 ? 21.234 -41.062 0.629 1 29.28 647 LEU A C 1
ATOM 5132 O O . LEU A 1 647 ? 20.062 -41.156 0.241 1 29.28 647 LEU A O 1
ATOM 5136 N N . GLN A 1 648 ? 22.062 -42.188 0.552 1 26.81 648 GLN A N 1
ATOM 5137 C CA . GLN A 1 648 ? 21.562 -43.469 0.106 1 26.81 648 GLN A CA 1
ATOM 5138 C C . GLN A 1 648 ? 20.672 -44.125 1.164 1 26.81 648 GLN A C 1
ATOM 5140 O O . GLN A 1 648 ? 19.797 -44.938 0.84 1 26.81 648 GLN A O 1
ATOM 5145 N N . ASP A 1 649 ? 21.078 -44.031 2.463 1 30.61 649 ASP A N 1
ATOM 5146 C CA . ASP A 1 649 ? 20.391 -44.906 3.412 1 30.61 649 ASP A CA 1
ATOM 5147 C C . ASP A 1 649 ? 18.938 -44.469 3.586 1 30.61 649 ASP A C 1
ATOM 5149 O O . ASP A 1 649 ? 18.125 -45.219 4.145 1 30.61 649 ASP A O 1
ATOM 5153 N N . GLY A 1 650 ? 18.688 -43.156 3.537 1 26.81 650 GLY A N 1
ATOM 5154 C CA . GLY A 1 650 ? 17.297 -42.906 3.896 1 26.81 650 GLY A CA 1
ATOM 5155 C C . GLY A 1 650 ? 16.312 -43.375 2.852 1 26.81 650 GLY A C 1
ATOM 5156 O O . GLY A 1 650 ? 15.125 -43.031 2.93 1 26.81 650 GLY A O 1
ATOM 5157 N N . VAL A 1 651 ? 16.797 -43.906 1.754 1 27.19 651 VAL A N 1
ATOM 5158 C CA . VAL A 1 651 ? 15.836 -44.375 0.744 1 27.19 651 VAL A CA 1
ATOM 5159 C C . VAL A 1 651 ? 15.047 -45.562 1.278 1 27.19 651 VAL A C 1
ATOM 5161 O O . VAL A 1 651 ? 14.156 -46.062 0.596 1 27.19 651 VAL A O 1
ATOM 5164 N N . GLY A 1 652 ? 15.539 -46.312 2.246 1 22.5 652 GLY A N 1
ATOM 5165 C CA . GLY A 1 652 ? 14.812 -47.562 2.451 1 22.5 652 GLY A CA 1
ATOM 5166 C C . GLY A 1 652 ? 13.438 -47.344 3.064 1 22.5 652 GLY A C 1
ATOM 5167 O O . GLY A 1 652 ? 12.711 -48.312 3.314 1 22.5 652 GLY A O 1
ATOM 5168 N N . MET A 1 653 ? 13.344 -46.438 3.98 1 22.03 653 MET A N 1
ATOM 5169 C CA . MET A 1 653 ? 12.047 -46.562 4.641 1 22.03 653 MET A CA 1
ATOM 5170 C C . MET A 1 653 ? 10.914 -46.219 3.682 1 22.03 653 MET A C 1
ATOM 5172 O O . MET A 1 653 ? 11.086 -45.438 2.768 1 22.03 653 MET A O 1
ATOM 5176 N N . GLY A 1 654 ? 9.633 -46.969 3.76 1 19.39 654 GLY A N 1
ATOM 5177 C CA . GLY A 1 654 ? 8.422 -47.344 3.055 1 19.39 654 GLY A CA 1
ATOM 5178 C C . GLY A 1 654 ? 7.727 -46.188 2.367 1 19.39 654 GLY A C 1
ATOM 5179 O O . GLY A 1 654 ? 7.793 -45.062 2.84 1 19.39 654 GLY A O 1
ATOM 5180 N N . MET A 1 655 ? 7.285 -46.469 0.987 1 20.03 655 MET A N 1
ATOM 5181 C CA . MET A 1 655 ? 6.422 -46.344 -0.184 1 20.03 655 MET A CA 1
ATOM 5182 C C . MET A 1 655 ? 4.965 -46.156 0.229 1 20.03 655 MET A C 1
ATOM 5184 O O . MET A 1 655 ? 4.484 -46.844 1.14 1 20.03 655 MET A O 1
ATOM 5188 N N . MET B 1 1 ? -31.031 -57.938 101.188 1 26.55 1 MET B N 1
ATOM 5189 C CA . MET B 1 1 ? -29.938 -56.969 101.125 1 26.55 1 MET B CA 1
ATOM 5190 C C . MET B 1 1 ? -29.328 -56.906 99.75 1 26.55 1 MET B C 1
ATOM 5192 O O . MET B 1 1 ? -28.453 -57.688 99.375 1 26.55 1 MET B O 1
ATOM 5196 N N . SER B 1 2 ? -30.156 -56.531 98.688 1 31.28 2 SER B N 1
ATOM 5197 C CA . SER B 1 2 ? -30.016 -56.438 97.25 1 31.28 2 SER B CA 1
ATOM 5198 C C . SER B 1 2 ? -28.953 -55.406 96.875 1 31.28 2 SER B C 1
ATOM 5200 O O . SER B 1 2 ? -29.016 -54.25 97.312 1 31.28 2 SER B O 1
ATOM 5202 N N . GLY B 1 3 ? -27.656 -55.844 96.688 1 27.17 3 GLY B N 1
ATOM 5203 C CA . GLY B 1 3 ? -26.375 -55.156 96.562 1 27.17 3 GLY B CA 1
ATOM 5204 C C . GLY B 1 3 ? -26.359 -54.219 95.375 1 27.17 3 GLY B C 1
ATOM 5205 O O . GLY B 1 3 ? -26.828 -54.531 94.25 1 27.17 3 GLY B O 1
ATOM 5206 N N . SER B 1 4 ? -26.453 -52.844 95.562 1 33.5 4 SER B N 1
ATOM 5207 C CA . SER B 1 4 ? -26.5 -51.594 94.812 1 33.5 4 SER B CA 1
ATOM 5208 C C . SER B 1 4 ? -25.203 -51.406 94.062 1 33.5 4 SER B C 1
ATOM 5210 O O . SER B 1 4 ? -24.156 -51.094 94.625 1 33.5 4 SER B O 1
ATOM 5212 N N . GLY B 1 5 ? -24.797 -52.375 93.188 1 28.62 5 GLY B N 1
ATOM 5213 C CA . GLY B 1 5 ? -23.516 -52.312 92.5 1 28.62 5 GLY B CA 1
ATOM 5214 C C . GLY B 1 5 ? -23.266 -51 91.75 1 28.62 5 GLY B C 1
ATOM 5215 O O . GLY B 1 5 ? -24.172 -50.469 91.125 1 28.62 5 GLY B O 1
ATOM 5216 N N . ASP B 1 6 ? -22.406 -50.156 92.312 1 30.22 6 ASP B N 1
ATOM 5217 C CA . ASP B 1 6 ? -21.938 -48.812 91.938 1 30.22 6 ASP B CA 1
ATOM 5218 C C . ASP B 1 6 ? -21.281 -48.812 90.562 1 30.22 6 ASP B C 1
ATOM 5220 O O . ASP B 1 6 ? -20.234 -49.406 90.375 1 30.22 6 ASP B O 1
ATOM 5224 N N . GLU B 1 7 ? -21.984 -49.094 89.5 1 29.89 7 GLU B N 1
ATOM 5225 C CA . GLU B 1 7 ? -21.453 -49.094 88.125 1 29.89 7 GLU B CA 1
ATOM 5226 C C . GLU B 1 7 ? -20.75 -47.781 87.812 1 29.89 7 GLU B C 1
ATOM 5228 O O . GLU B 1 7 ? -21.391 -46.75 87.688 1 29.89 7 GLU B O 1
ATOM 5233 N N . ARG B 1 8 ? -19.547 -47.5 88.375 1 30.02 8 ARG B N 1
ATOM 5234 C CA . ARG B 1 8 ? -18.734 -46.312 88.062 1 30.02 8 ARG B CA 1
ATOM 5235 C C . ARG B 1 8 ? -18.5 -46.188 86.562 1 30.02 8 ARG B C 1
ATOM 5237 O O . ARG B 1 8 ? -17.922 -47.062 85.938 1 30.02 8 ARG B O 1
ATOM 5244 N N . ALA B 1 9 ? -19.359 -45.5 85.812 1 32.28 9 ALA B N 1
ATOM 5245 C CA . ALA B 1 9 ? -19.328 -45.125 84.375 1 32.28 9 ALA B CA 1
ATOM 5246 C C . ALA B 1 9 ? -17.969 -44.531 84 1 32.28 9 ALA B C 1
ATOM 5248 O O . ALA B 1 9 ? -17.547 -43.531 84.625 1 32.28 9 ALA B O 1
ATOM 5249 N N . HIS B 1 10 ? -16.891 -45.312 83.75 1 28.23 10 HIS B N 1
ATOM 5250 C CA . HIS B 1 10 ? -15.602 -44.812 83.25 1 28.23 10 HIS B CA 1
ATOM 5251 C C . HIS B 1 10 ? -15.781 -43.781 82.125 1 28.23 10 HIS B C 1
ATOM 5253 O O . HIS B 1 10 ? -16.484 -44.031 81.188 1 28.23 10 HIS B O 1
ATOM 5259 N N . LYS B 1 11 ? -15.695 -42.5 82.5 1 33.03 11 LYS B N 1
ATOM 5260 C CA . LYS B 1 11 ? -15.664 -41.344 81.562 1 33.03 11 LYS B CA 1
ATOM 5261 C C . LYS B 1 11 ? -14.664 -41.562 80.438 1 33.03 11 LYS B C 1
ATOM 5263 O O . LYS B 1 11 ? -13.461 -41.719 80.688 1 33.03 11 LYS B O 1
ATOM 5268 N N . ARG B 1 12 ? -14.992 -42.281 79.312 1 32.66 12 ARG B N 1
ATOM 5269 C CA . ARG B 1 12 ? -14.211 -42.344 78.125 1 32.66 12 ARG B CA 1
ATOM 5270 C C . ARG B 1 12 ? -13.625 -40.969 77.75 1 32.66 12 ARG B C 1
ATOM 5272 O O . ARG B 1 12 ? -14.336 -39.969 77.812 1 32.66 12 ARG B O 1
ATOM 5279 N N . SER B 1 13 ? -12.43 -40.719 78.125 1 33.22 13 SER B N 1
ATOM 5280 C CA . SER B 1 13 ? -11.648 -39.562 77.688 1 33.22 13 SER B CA 1
ATOM 5281 C C . SER B 1 13 ? -11.922 -39.156 76.25 1 33.22 13 SER B C 1
ATOM 5283 O O . SER B 1 13 ? -11.938 -40 75.375 1 33.22 13 SER B O 1
ATOM 5285 N N . ARG B 1 14 ? -12.727 -38.156 76.062 1 41.72 14 ARG B N 1
ATOM 5286 C CA . ARG B 1 14 ? -13.141 -37.469 74.812 1 41.72 14 ARG B CA 1
ATOM 5287 C C . ARG B 1 14 ? -11.953 -37.281 73.875 1 41.72 14 ARG B C 1
ATOM 5289 O O . ARG B 1 14 ? -10.977 -36.625 74.25 1 41.72 14 ARG B O 1
ATOM 5296 N N . GLN B 1 15 ? -11.586 -38.312 73.125 1 37.12 15 GLN B N 1
ATOM 5297 C CA . GLN B 1 15 ? -10.547 -38.188 72.125 1 37.12 15 GLN B CA 1
ATOM 5298 C C . GLN B 1 15 ? -10.75 -36.938 71.312 1 37.12 15 GLN B C 1
ATOM 5300 O O . GLN B 1 15 ? -11.836 -36.719 70.75 1 37.12 15 GLN B O 1
ATOM 5305 N N . ASN B 1 16 ? -10.188 -35.75 71.562 1 49.25 16 ASN B N 1
ATOM 5306 C CA . ASN B 1 16 ? -10.133 -34.531 70.75 1 49.25 16 ASN B CA 1
ATOM 5307 C C . ASN B 1 16 ? -9.836 -34.906 69.312 1 49.25 16 ASN B C 1
ATOM 5309 O O . ASN B 1 16 ? -8.953 -35.719 69 1 49.25 16 ASN B O 1
ATOM 5313 N N . VAL B 1 17 ? -10.836 -34.875 68.562 1 56.84 17 VAL B N 1
ATOM 5314 C CA . VAL B 1 17 ? -10.656 -35.125 67.125 1 56.84 17 VAL B CA 1
ATOM 5315 C C . VAL B 1 17 ? -9.531 -34.25 66.562 1 56.84 17 VAL B C 1
ATOM 5317 O O . VAL B 1 17 ? -9.453 -33.062 66.875 1 56.84 17 VAL B O 1
ATOM 5320 N N . SER B 1 18 ? -8.484 -34.719 66.125 1 66.19 18 SER B N 1
ATOM 5321 C CA . SER B 1 18 ? -7.262 -34.062 65.688 1 66.19 18 SER B CA 1
ATOM 5322 C C . SER B 1 18 ? -7.555 -33.031 64.625 1 66.19 18 SER B C 1
ATOM 5324 O O . SER B 1 18 ? -6.863 -32 64.5 1 66.19 18 SER B O 1
ATOM 5326 N N . GLN B 1 19 ? -8.648 -33.156 63.688 1 70.38 19 GLN B N 1
ATOM 5327 C CA . GLN B 1 19 ? -8.969 -32.188 62.625 1 70.38 19 GLN B CA 1
ATOM 5328 C C . GLN B 1 19 ? -10.477 -32.031 62.469 1 70.38 19 GLN B C 1
ATOM 5330 O O . GLN B 1 19 ? -11.211 -33 62.344 1 70.38 19 GLN B O 1
ATOM 5335 N N . ALA B 1 20 ? -10.906 -30.797 62.625 1 75.19 20 ALA B N 1
ATOM 5336 C CA . ALA B 1 20 ? -12.32 -30.469 62.438 1 75.19 20 ALA B CA 1
ATOM 5337 C C . ALA B 1 20 ? -12.672 -30.312 60.969 1 75.19 20 ALA B C 1
ATOM 5339 O O . ALA B 1 20 ? -11.812 -29.984 60.156 1 75.19 20 ALA B O 1
ATOM 5340 N N . CYS B 1 21 ? -13.867 -30.625 60.5 1 77.38 21 CYS B N 1
ATOM 5341 C CA . CYS B 1 21 ? -14.344 -30.422 59.156 1 77.38 21 CYS B CA 1
ATOM 5342 C C . CYS B 1 21 ? -14.398 -28.938 58.812 1 77.38 21 CYS B C 1
ATOM 5344 O O . CYS B 1 21 ? -14.43 -28.094 59.688 1 77.38 21 CYS B O 1
ATOM 5346 N N . VAL B 1 22 ? -14.383 -28.438 57.531 1 77.81 22 VAL B N 1
ATOM 5347 C CA . VAL B 1 22 ? -14.297 -27.078 57.062 1 77.81 22 VAL B CA 1
ATOM 5348 C C . VAL B 1 22 ? -15.461 -26.25 57.594 1 77.81 22 VAL B C 1
ATOM 5350 O O . VAL B 1 22 ? -15.289 -25.109 58.031 1 77.81 22 VAL B O 1
ATOM 5353 N N . ASN B 1 23 ? -16.625 -26.781 57.75 1 79.94 23 ASN B N 1
ATOM 5354 C CA . ASN B 1 23 ? -17.828 -26.062 58.188 1 79.94 23 ASN B CA 1
ATOM 5355 C C . ASN B 1 23 ? -17.797 -25.797 59.688 1 79.94 23 ASN B C 1
ATOM 5357 O O . ASN B 1 23 ? -18.141 -24.703 60.125 1 79.94 23 ASN B O 1
ATOM 5361 N N . CYS B 1 24 ? -17.406 -26.75 60.438 1 79.06 24 CYS B N 1
ATOM 5362 C CA . CYS B 1 24 ? -17.344 -26.594 61.875 1 79.06 24 CYS B CA 1
ATOM 5363 C C . CYS B 1 24 ? -16.234 -25.625 62.281 1 79.06 24 CYS B C 1
ATOM 5365 O O . CYS B 1 24 ? -16.391 -24.875 63.25 1 79.06 24 CYS B O 1
ATOM 5367 N N . ARG B 1 25 ? -15.156 -25.609 61.469 1 76.88 25 ARG B N 1
ATOM 5368 C CA . ARG B 1 25 ? -14.062 -24.656 61.656 1 76.88 25 ARG B CA 1
ATOM 5369 C C . ARG B 1 25 ? -14.531 -23.234 61.406 1 76.88 25 ARG B C 1
ATOM 5371 O O . ARG B 1 25 ? -14.195 -22.312 62.156 1 76.88 25 ARG B O 1
ATOM 5378 N N . GLN B 1 26 ? -15.359 -23.047 60.5 1 77.5 26 GLN B N 1
ATOM 5379 C CA . GLN B 1 26 ? -15.867 -21.719 60.125 1 77.5 26 GLN B CA 1
ATOM 5380 C C . GLN B 1 26 ? -16.875 -21.219 61.156 1 77.5 26 GLN B C 1
ATOM 5382 O O . GLN B 1 26 ? -16.891 -20.031 61.5 1 77.5 26 GLN B O 1
ATOM 5387 N N . ARG B 1 27 ? -17.578 -22.047 61.75 1 77.75 27 ARG B N 1
ATOM 5388 C CA . ARG B 1 27 ? -18.625 -21.656 62.719 1 77.75 27 ARG B CA 1
ATOM 5389 C C . ARG B 1 27 ? -18.094 -21.719 64.125 1 77.75 27 ARG B C 1
ATOM 5391 O O . ARG B 1 27 ? -18.812 -21.375 65.062 1 77.75 27 ARG B O 1
ATOM 5398 N N . LYS B 1 28 ? -16.828 -22.125 64.25 1 76.81 28 LYS B N 1
ATOM 5399 C CA . LYS B 1 28 ? -16.156 -22.297 65.562 1 76.81 28 LYS B CA 1
ATOM 5400 C C . LYS B 1 28 ? -17 -23.156 66.5 1 76.81 28 LYS B C 1
ATOM 5402 O O . LYS B 1 28 ? -17.094 -22.859 67.688 1 76.81 28 LYS B O 1
ATOM 5407 N N . LYS B 1 29 ? -17.656 -24.219 65.875 1 80.25 29 LYS B N 1
ATOM 5408 C CA . LYS B 1 29 ? -18.422 -25.172 66.688 1 80.25 29 LYS B CA 1
ATOM 5409 C C . LYS B 1 29 ? -17.672 -26.5 66.812 1 80.25 29 LYS B C 1
ATOM 5411 O O . LYS B 1 29 ? -16.844 -26.844 66 1 80.25 29 LYS B O 1
ATOM 5416 N N . LYS B 1 30 ? -17.938 -27.125 67.75 1 78 30 LYS B N 1
ATOM 5417 C CA . LYS B 1 30 ? -17.281 -28.375 68.125 1 78 30 LYS B CA 1
ATOM 5418 C C . LYS B 1 30 ? -17.625 -29.469 67.062 1 78 30 LYS B C 1
ATOM 5420 O O . LYS B 1 30 ? -18.812 -29.688 66.812 1 78 30 LYS B O 1
ATOM 5425 N N . CYS B 1 31 ? -16.578 -29.969 66.375 1 75.81 31 CYS B N 1
ATOM 5426 C CA . CYS B 1 31 ? -16.719 -31.047 65.375 1 75.81 31 CYS B CA 1
ATOM 5427 C C . CYS B 1 31 ? -16.469 -32.406 66.062 1 75.81 31 CYS B C 1
ATOM 5429 O O . CYS B 1 31 ? -15.508 -32.562 66.812 1 75.81 31 CYS B O 1
ATOM 5431 N N . ASP B 1 32 ? -17.266 -33.344 66.062 1 78.94 32 ASP B N 1
ATOM 5432 C CA . ASP B 1 32 ? -17.125 -34.625 66.75 1 78.94 32 ASP B CA 1
ATOM 5433 C C . ASP B 1 32 ? -16.234 -35.562 65.938 1 78.94 32 ASP B C 1
ATOM 5435 O O . ASP B 1 32 ? -16.016 -36.719 66.375 1 78.94 32 ASP B O 1
ATOM 5439 N N . GLY B 1 33 ? -15.672 -35.156 64.625 1 73.5 33 GLY B N 1
ATOM 5440 C CA . GLY B 1 33 ? -14.711 -35.906 63.844 1 73.5 33 GLY B CA 1
ATOM 5441 C C . GLY B 1 33 ? -15.359 -36.938 62.969 1 73.5 33 GLY B C 1
ATOM 5442 O O . GLY B 1 33 ? -14.688 -37.594 62.156 1 73.5 33 GLY B O 1
ATOM 5443 N N . ASN B 1 34 ? -16.703 -37.125 63.125 1 79.06 34 ASN B N 1
ATOM 5444 C CA . ASN B 1 34 ? -17.406 -38.062 62.281 1 79.06 34 ASN B CA 1
ATOM 5445 C C . ASN B 1 34 ? -17.688 -37.5 60.875 1 79.06 34 ASN B C 1
ATOM 5447 O O . ASN B 1 34 ? -17.797 -36.281 60.719 1 79.06 34 ASN B O 1
ATOM 5451 N N . GLN B 1 35 ? -17.516 -38.188 59.688 1 74.81 35 GLN B N 1
ATOM 5452 C CA . GLN B 1 35 ? -17.859 -37.812 58.312 1 74.81 35 GLN B CA 1
ATOM 5453 C C . GLN B 1 35 ? -19.203 -38.438 57.875 1 74.81 35 GLN B C 1
ATOM 5455 O O . GLN B 1 35 ? -19.281 -39.625 57.594 1 74.81 35 GLN B O 1
ATOM 5460 N N . PRO B 1 36 ? -20.297 -37.625 57.969 1 77.75 36 PRO B N 1
ATOM 5461 C CA . PRO B 1 36 ? -20.453 -36.188 58.25 1 77.75 36 PRO B CA 1
ATOM 5462 C C . PRO B 1 36 ? -20.5 -35.906 59.75 1 77.75 36 PRO B C 1
ATOM 5464 O O . PRO B 1 36 ? -20.953 -36.719 60.531 1 77.75 36 PRO B O 1
ATOM 5467 N N . CYS B 1 37 ? -19.922 -34.781 60.125 1 79.06 37 CYS B N 1
ATOM 5468 C CA . CYS B 1 37 ? -19.891 -34.469 61.562 1 79.06 37 CYS B CA 1
ATOM 5469 C C . CYS B 1 37 ? -21.281 -34.094 62.062 1 79.06 37 CYS B C 1
ATOM 5471 O O . CYS B 1 37 ? -22.141 -33.656 61.281 1 79.06 37 CYS B O 1
ATOM 5473 N N . ALA B 1 38 ? -21.625 -34.406 63.344 1 81.88 38 ALA B N 1
ATOM 5474 C CA . ALA B 1 38 ? -22.953 -34.219 63.938 1 81.88 38 ALA B CA 1
ATOM 5475 C C . ALA B 1 38 ? -23.406 -32.781 63.844 1 81.88 38 ALA B C 1
ATOM 5477 O O . ALA B 1 38 ? -24.594 -32.5 63.688 1 81.88 38 ALA B O 1
ATOM 5478 N N . THR B 1 39 ? -22.422 -31.859 63.844 1 81.69 39 THR B N 1
ATOM 5479 C CA . THR B 1 39 ? -22.734 -30.438 63.688 1 81.69 39 THR B CA 1
ATOM 5480 C C . THR B 1 39 ? -23.172 -30.109 62.281 1 81.69 39 THR B C 1
ATOM 5482 O O . THR B 1 39 ? -24.156 -29.391 62.062 1 81.69 39 THR B O 1
ATOM 5485 N N . CYS B 1 40 ? -22.5 -30.594 61.312 1 80.75 40 CYS B N 1
ATOM 5486 C CA . CYS B 1 40 ? -22.875 -30.375 59.906 1 80.75 40 CYS B CA 1
ATOM 5487 C C . CYS B 1 40 ? -24.219 -31.016 59.594 1 80.75 40 CYS B C 1
ATOM 5489 O O . CYS B 1 40 ? -25.016 -30.453 58.844 1 80.75 40 CYS B O 1
ATOM 5491 N N . VAL B 1 41 ? -24.531 -32.156 60.188 1 82.88 41 VAL B N 1
ATOM 5492 C CA . VAL B 1 41 ? -25.812 -32.844 60.031 1 82.88 41 VAL B CA 1
ATOM 5493 C C . VAL B 1 41 ? -26.922 -32 60.656 1 82.88 41 VAL B C 1
ATOM 5495 O O . VAL B 1 41 ? -28 -31.844 60.062 1 82.88 41 VAL B O 1
ATOM 5498 N N . ALA B 1 42 ? -26.703 -31.375 61.812 1 81.31 42 ALA B N 1
ATOM 5499 C CA . ALA B 1 42 ? -27.703 -30.578 62.5 1 81.31 42 ALA B CA 1
ATOM 5500 C C . ALA B 1 42 ? -28.016 -29.297 61.719 1 81.31 42 ALA B C 1
ATOM 5502 O O . ALA B 1 42 ? -29.172 -28.859 61.688 1 81.31 42 ALA B O 1
ATOM 5503 N N . TYR B 1 43 ? -27.047 -28.812 61.062 1 80.31 43 TYR B N 1
ATOM 5504 C CA . TYR B 1 43 ? -27.234 -27.562 60.312 1 80.31 43 TYR B CA 1
ATOM 5505 C C . TYR B 1 43 ? -27.531 -27.844 58.844 1 80.31 43 TYR B C 1
ATOM 5507 O O . TYR B 1 43 ? -27.688 -26.922 58.062 1 80.31 43 TYR B O 1
ATOM 5515 N N . LYS B 1 44 ? -27.625 -29.219 58.469 1 80.31 44 LYS B N 1
ATOM 5516 C CA . LYS B 1 44 ? -27.938 -29.688 57.125 1 80.31 44 LYS B CA 1
ATOM 5517 C C . LYS B 1 44 ? -26.922 -29.172 56.094 1 80.31 44 LYS B C 1
ATOM 5519 O O . LYS B 1 44 ? -27.297 -28.828 54.969 1 80.31 44 LYS B O 1
ATOM 5524 N N . ASP B 1 45 ? -25.75 -29 56.531 1 77.38 45 ASP B N 1
ATOM 5525 C CA . ASP B 1 45 ? -24.656 -28.625 55.625 1 77.38 45 ASP B CA 1
ATOM 5526 C C . ASP B 1 45 ? -23.938 -29.859 55.062 1 77.38 45 ASP B C 1
ATOM 5528 O O . ASP B 1 45 ? -23.938 -30.922 55.719 1 77.38 45 ASP B O 1
ATOM 5532 N N . GLU B 1 46 ? -23.406 -29.859 53.844 1 78.88 46 GLU B N 1
ATOM 5533 C CA . GLU B 1 46 ? -22.531 -30.891 53.344 1 78.88 46 GLU B CA 1
ATOM 5534 C C . GLU B 1 46 ? -21.188 -30.906 54.062 1 78.88 46 GLU B C 1
ATOM 5536 O O . GLU B 1 46 ? -20.453 -29.922 54.062 1 78.88 46 GLU B O 1
ATOM 5541 N N . CYS B 1 47 ? -20.875 -31.891 54.844 1 74.25 47 CYS B N 1
ATOM 5542 C CA . CYS B 1 47 ? -19.672 -32 55.688 1 74.25 47 CYS B CA 1
ATOM 5543 C C . CYS B 1 47 ? -18.438 -32.219 54.812 1 74.25 47 CYS B C 1
ATOM 5545 O O . CYS B 1 47 ? -18.297 -33.25 54.156 1 74.25 47 CYS B O 1
ATOM 5547 N N . VAL B 1 48 ? -17.766 -31.281 54.312 1 75.44 48 VAL B N 1
ATOM 5548 C CA . VAL B 1 48 ? -16.594 -31.328 53.438 1 75.44 48 VAL B CA 1
ATOM 5549 C C . VAL B 1 48 ? -15.328 -31.375 54.281 1 75.44 48 VAL B C 1
ATOM 5551 O O . VAL B 1 48 ? -15.172 -30.578 55.219 1 75.44 48 VAL B O 1
ATOM 5554 N N . TRP B 1 49 ? -14.828 -32.594 54.188 1 63.97 49 TRP B N 1
ATOM 5555 C CA . TRP B 1 49 ? -13.516 -32.781 54.781 1 63.97 49 TRP B CA 1
ATOM 5556 C C . TRP B 1 49 ? -12.398 -32.531 53.781 1 63.97 49 TRP B C 1
ATOM 5558 O O . TRP B 1 49 ? -12.469 -33 52.656 1 63.97 49 TRP B O 1
ATOM 5568 N N . GLY B 1 50 ? -11.711 -31.406 53.594 1 57.16 50 GLY B N 1
ATOM 5569 C CA . GLY B 1 50 ? -10.641 -31.078 52.688 1 57.16 50 GLY B CA 1
ATOM 5570 C C . GLY B 1 50 ? -9.273 -31.047 53.344 1 57.16 50 GLY B C 1
ATOM 5571 O O . GLY B 1 50 ? -9.156 -30.844 54.562 1 57.16 50 GLY B O 1
ATOM 5572 N N . GLY B 1 51 ? -8.32 -31.844 52.75 1 49.19 51 GLY B N 1
ATOM 5573 C CA . GLY B 1 51 ? -6.914 -32.031 53.062 1 49.19 51 GLY B CA 1
ATOM 5574 C C . GLY B 1 51 ? -6.156 -30.75 53.281 1 49.19 51 GLY B C 1
ATOM 5575 O O . GLY B 1 51 ? -5.559 -30.203 52.344 1 49.19 51 GLY B O 1
ATOM 5576 N N . LYS B 1 52 ? -6.582 -29.734 53.75 1 43.69 52 LYS B N 1
ATOM 5577 C CA . LYS B 1 52 ? -5.457 -28.828 53.969 1 43.69 52 LYS B CA 1
ATOM 5578 C C . LYS B 1 52 ? -4.355 -29.531 54.781 1 43.69 52 LYS B C 1
ATOM 5580 O O . LYS B 1 52 ? -4.633 -30.203 55.781 1 43.69 52 LYS B O 1
ATOM 5585 N N . ASP B 1 53 ? -3.234 -29.703 54.219 1 43.84 53 ASP B N 1
ATOM 5586 C CA . ASP B 1 53 ? -2.004 -30.172 54.844 1 43.84 53 ASP B CA 1
ATOM 5587 C C . ASP B 1 53 ? -1.835 -29.578 56.25 1 43.84 53 ASP B C 1
ATOM 5589 O O . ASP B 1 53 ? -2.258 -28.438 56.5 1 43.84 53 ASP B O 1
ATOM 5593 N N . ASP B 1 54 ? -1.785 -30.266 57.219 1 44.09 54 ASP B N 1
ATOM 5594 C CA . ASP B 1 54 ? -1.428 -29.922 58.594 1 44.09 54 ASP B CA 1
ATOM 5595 C C . ASP B 1 54 ? -0.253 -28.938 58.625 1 44.09 54 ASP B C 1
ATOM 5597 O O . ASP B 1 54 ? 0.892 -29.328 58.406 1 44.09 54 ASP B O 1
ATOM 5601 N N . TRP B 1 55 ? -0.439 -27.672 58.469 1 46.41 55 TRP B N 1
ATOM 5602 C CA . TRP B 1 55 ? 0.529 -26.578 58.438 1 46.41 55 TRP B CA 1
ATOM 5603 C C . TRP B 1 55 ? 1.338 -26.531 59.719 1 46.41 55 TRP B C 1
ATOM 5605 O O . TRP B 1 55 ? 2.166 -25.641 59.906 1 46.41 55 TRP B O 1
ATOM 5615 N N . ARG B 1 56 ? 1.148 -27.469 60.688 1 49.72 56 ARG B N 1
ATOM 5616 C CA . ARG B 1 56 ? 1.866 -27.453 61.969 1 49.72 56 ARG B CA 1
ATOM 5617 C C . ARG B 1 56 ? 3.195 -28.188 61.844 1 49.72 56 ARG B C 1
ATOM 5619 O O . ARG B 1 56 ? 4.02 -28.141 62.75 1 49.72 56 ARG B O 1
ATOM 5626 N N . LYS B 1 57 ? 3.354 -29.125 61 1 53.19 57 LYS B N 1
ATOM 5627 C CA . LYS B 1 57 ? 4.652 -29.797 60.938 1 53.19 57 LYS B CA 1
ATOM 5628 C C . LYS B 1 57 ? 5.652 -28.984 60.125 1 53.19 57 LYS B C 1
ATOM 5630 O O . LYS B 1 57 ? 5.324 -28.5 59.031 1 53.19 57 LYS B O 1
ATOM 5635 N N . PRO B 1 58 ? 6.832 -28.594 60.688 1 57.72 58 PRO B N 1
ATOM 5636 C CA . PRO B 1 58 ? 7.875 -27.875 59.938 1 57.72 58 PRO B CA 1
ATOM 5637 C C . PRO B 1 58 ? 8.281 -28.594 58.656 1 57.72 58 PRO B C 1
ATOM 5639 O O . PRO B 1 58 ? 8.258 -29.812 58.594 1 57.72 58 PRO B O 1
ATOM 5642 N N . LEU B 1 59 ? 8.188 -27.891 57.562 1 64.62 59 LEU B N 1
ATOM 5643 C CA . LEU B 1 59 ? 8.578 -28.5 56.281 1 64.62 59 LEU B CA 1
ATOM 5644 C C . LEU B 1 59 ? 9.961 -29.141 56.406 1 64.62 59 LEU B C 1
ATOM 5646 O O . LEU B 1 59 ? 10.844 -28.609 57.062 1 64.62 59 LEU B O 1
ATOM 5650 N N . SER B 1 60 ? 10 -30.406 56.156 1 70.44 60 SER B N 1
ATOM 5651 C CA . SER B 1 60 ? 11.289 -31.078 56.125 1 70.44 60 SER B CA 1
ATOM 5652 C C . SER B 1 60 ? 12.297 -30.328 55.281 1 70.44 60 SER B C 1
ATOM 5654 O O . SER B 1 60 ? 11.922 -29.516 54.438 1 70.44 60 SER B O 1
ATOM 5656 N N . ARG B 1 61 ? 13.562 -30.547 55.469 1 66.25 61 ARG B N 1
ATOM 5657 C CA . ARG B 1 61 ? 14.664 -29.922 54.75 1 66.25 61 ARG B CA 1
ATOM 5658 C C . ARG B 1 61 ? 14.516 -30.125 53.25 1 66.25 61 ARG B C 1
ATOM 5660 O O . ARG B 1 61 ? 14.781 -29.219 52.469 1 66.25 61 ARG B O 1
ATOM 5667 N N . SER B 1 62 ? 14.023 -31.281 52.938 1 73.19 62 SER B N 1
ATOM 5668 C CA . SER B 1 62 ? 13.836 -31.625 51.531 1 73.19 62 SER B CA 1
ATOM 5669 C C . SER B 1 62 ? 12.703 -30.812 50.906 1 73.19 62 SER B C 1
ATOM 5671 O O . SER B 1 62 ? 12.812 -30.359 49.781 1 73.19 62 SER B O 1
ATOM 5673 N N . GLU B 1 63 ? 11.828 -30.516 51.688 1 74 63 GLU B N 1
ATOM 5674 C CA . GLU B 1 63 ? 10.688 -29.75 51.219 1 74 63 GLU B CA 1
ATOM 5675 C C . GLU B 1 63 ? 11.016 -28.266 51.094 1 74 63 GLU B C 1
ATOM 5677 O O . GLU B 1 63 ? 10.609 -27.609 50.125 1 74 63 GLU B O 1
ATOM 5682 N N . THR B 1 64 ? 11.758 -27.797 51.969 1 74.56 64 THR B N 1
ATOM 5683 C CA . THR B 1 64 ? 12.203 -26.406 51.938 1 74.56 64 THR B CA 1
ATOM 5684 C C . THR B 1 64 ? 13.125 -26.188 50.75 1 74.56 64 THR B C 1
ATOM 5686 O O . THR B 1 64 ? 13.016 -25.172 50.031 1 74.56 64 THR B O 1
ATOM 5689 N N . ASN B 1 65 ? 13.914 -27.156 50.562 1 74.75 65 ASN B N 1
ATOM 5690 C CA . ASN B 1 65 ? 14.789 -27.094 49.406 1 74.75 65 ASN B CA 1
ATOM 5691 C C . ASN B 1 65 ? 14 -27.172 48.094 1 74.75 65 ASN B C 1
ATOM 5693 O O . ASN B 1 65 ? 14.32 -26.5 47.125 1 74.75 65 ASN B O 1
ATOM 5697 N N . ALA B 1 66 ? 13.016 -27.891 48.156 1 78.44 66 ALA B N 1
ATOM 5698 C CA . ALA B 1 66 ? 12.156 -27.984 47 1 78.44 66 ALA B CA 1
ATOM 5699 C C . ALA B 1 66 ? 11.406 -26.688 46.75 1 78.44 66 ALA B C 1
ATOM 5701 O O . ALA B 1 66 ? 11.258 -26.25 45.594 1 78.44 66 ALA B O 1
ATOM 5702 N N . LEU B 1 67 ? 11.102 -26 47.75 1 77.38 67 LEU B N 1
ATOM 5703 C CA . LEU B 1 67 ? 10.414 -24.719 47.625 1 77.38 67 LEU B CA 1
ATOM 5704 C C . LEU B 1 67 ? 11.367 -23.625 47.156 1 77.38 67 LEU B C 1
ATOM 5706 O O . LEU B 1 67 ? 11 -22.797 46.312 1 77.38 67 LEU B O 1
ATOM 5710 N N . ARG B 1 68 ? 12.516 -23.734 47.688 1 77.06 68 ARG B N 1
ATOM 5711 C CA . ARG B 1 68 ? 13.531 -22.797 47.219 1 77.06 68 ARG B CA 1
ATOM 5712 C C . ARG B 1 68 ? 13.883 -23.047 45.781 1 77.06 68 ARG B C 1
ATOM 5714 O O . ARG B 1 68 ? 14.008 -22.109 44.969 1 77.06 68 ARG B O 1
ATOM 5721 N N . ALA B 1 69 ? 13.977 -24.281 45.469 1 78.25 69 ALA B N 1
ATOM 5722 C CA . ALA B 1 69 ? 14.219 -24.625 44.062 1 78.25 69 ALA B CA 1
ATOM 5723 C C . ALA B 1 69 ? 13.055 -24.188 43.188 1 78.25 69 ALA B C 1
ATOM 5725 O O . ALA B 1 69 ? 13.266 -23.703 42.062 1 78.25 69 ALA B O 1
ATOM 5726 N N . ARG B 1 70 ? 11.969 -24.297 43.688 1 80.75 70 ARG B N 1
ATOM 5727 C CA . ARG B 1 70 ? 10.789 -23.875 42.969 1 80.75 70 ARG B CA 1
ATOM 5728 C C . ARG B 1 70 ? 10.742 -22.344 42.844 1 80.75 70 ARG B C 1
ATOM 5730 O O . ARG B 1 70 ? 10.383 -21.812 41.781 1 80.75 70 ARG B O 1
ATOM 5737 N N . VAL B 1 71 ? 11.133 -21.672 43.781 1 77.62 71 VAL B N 1
ATOM 5738 C CA . VAL B 1 71 ? 11.234 -20.219 43.719 1 77.62 71 VAL B CA 1
ATOM 5739 C C . VAL B 1 71 ? 12.289 -19.812 42.688 1 77.62 71 VAL B C 1
ATOM 5741 O O . VAL B 1 71 ? 12.047 -18.938 41.875 1 77.62 71 VAL B O 1
ATOM 5744 N N . ASP B 1 72 ? 13.344 -20.5 42.719 1 77.06 72 ASP B N 1
ATOM 5745 C CA . ASP B 1 72 ? 14.391 -20.219 41.75 1 77.06 72 ASP B CA 1
ATOM 5746 C C . ASP B 1 72 ? 13.922 -20.516 40.344 1 77.06 72 ASP B C 1
ATOM 5748 O O . ASP B 1 72 ? 14.188 -19.734 39.406 1 77.06 72 ASP B O 1
ATOM 5752 N N . GLU B 1 73 ? 13.25 -21.516 40.219 1 79.56 73 GLU B N 1
ATOM 5753 C CA . GLU B 1 73 ? 12.68 -21.859 38.938 1 79.56 73 GLU B CA 1
ATOM 5754 C C . GLU B 1 73 ? 11.648 -20.828 38.469 1 79.56 73 GLU B C 1
ATOM 5756 O O . GLU B 1 73 ? 11.664 -20.391 37.344 1 79.56 73 GLU B O 1
ATOM 5761 N N . LEU B 1 74 ? 10.891 -20.422 39.344 1 78.44 74 LEU B N 1
ATOM 5762 C CA . LEU B 1 74 ? 9.844 -19.469 39 1 78.44 74 LEU B CA 1
ATOM 5763 C C . LEU B 1 74 ? 10.438 -18.078 38.781 1 78.44 74 LEU B C 1
ATOM 5765 O O . LEU B 1 74 ? 10 -17.344 37.906 1 78.44 74 LEU B O 1
ATOM 5769 N N . GLU B 1 75 ? 11.398 -17.797 39.469 1 79 75 GLU B N 1
ATOM 5770 C CA . GLU B 1 75 ? 12.094 -16.531 39.219 1 79 75 GLU B CA 1
ATOM 5771 C C . GLU B 1 75 ? 12.82 -16.562 37.875 1 79 75 GLU B C 1
ATOM 5773 O O . GLU B 1 75 ? 12.82 -15.57 37.156 1 79 75 GLU B O 1
ATOM 5778 N N . GLY B 1 76 ? 13.32 -17.656 37.594 1 77.12 76 GLY B N 1
ATOM 5779 C CA . GLY B 1 76 ? 13.875 -17.828 36.281 1 77.12 76 GLY B CA 1
ATOM 5780 C C . GLY B 1 76 ? 12.836 -17.703 35.188 1 77.12 76 GLY B C 1
ATOM 5781 O O . GLY B 1 76 ? 13.078 -17.047 34.156 1 77.12 76 GLY B O 1
ATOM 5782 N N . LEU B 1 77 ? 11.766 -18.266 35.375 1 76.25 77 LEU B N 1
ATOM 5783 C CA . LEU B 1 77 ? 10.672 -18.188 34.438 1 76.25 77 LEU B CA 1
ATOM 5784 C C . LEU B 1 77 ? 10.133 -16.766 34.344 1 76.25 77 LEU B C 1
ATOM 5786 O O . LEU B 1 77 ? 9.844 -16.281 33.25 1 76.25 77 LEU B O 1
ATOM 5790 N N . VAL B 1 78 ? 10.023 -16.125 35.375 1 75.06 78 VAL B N 1
ATOM 5791 C CA . VAL B 1 78 ? 9.586 -14.727 35.406 1 75.06 78 VAL B CA 1
ATOM 5792 C C . VAL B 1 78 ? 10.617 -13.852 34.688 1 75.06 78 VAL B C 1
ATOM 5794 O O . VAL B 1 78 ? 10.258 -12.984 33.875 1 75.06 78 VAL B O 1
ATOM 5797 N N . GLN B 1 79 ? 11.828 -14.109 34.938 1 74.81 79 GLN B N 1
ATOM 5798 C CA . GLN B 1 79 ? 12.867 -13.352 34.219 1 74.81 79 GLN B CA 1
ATOM 5799 C C . GLN B 1 79 ? 12.867 -13.68 32.719 1 74.81 79 GLN B C 1
ATOM 5801 O O . GLN B 1 79 ? 13.031 -12.781 31.891 1 74.81 79 GLN B O 1
ATOM 5806 N N . GLU B 1 80 ? 12.656 -14.852 32.406 1 72.25 80 GLU B N 1
ATOM 5807 C CA . GLU B 1 80 ? 12.555 -15.258 31.016 1 72.25 80 GLU B CA 1
ATOM 5808 C C . GLU B 1 80 ? 11.336 -14.617 30.359 1 72.25 80 GLU B C 1
ATOM 5810 O O . GLU B 1 80 ? 11.438 -14.078 29.25 1 72.25 80 GLU B O 1
ATOM 5815 N N . TYR B 1 81 ? 10.25 -14.602 31 1 67.88 81 TYR B N 1
ATOM 5816 C CA . TYR B 1 81 ? 9.047 -14 30.453 1 67.88 81 TYR B CA 1
ATOM 5817 C C . TYR B 1 81 ? 9.148 -12.477 30.438 1 67.88 81 TYR B C 1
ATOM 5819 O O . TYR B 1 81 ? 8.703 -11.82 29.5 1 67.88 81 TYR B O 1
ATOM 5827 N N . LYS B 1 82 ? 9.734 -11.953 31.375 1 67.12 82 LYS B N 1
ATOM 5828 C CA . LYS B 1 82 ? 10.016 -10.516 31.391 1 67.12 82 LYS B CA 1
ATOM 5829 C C . LYS B 1 82 ? 10.984 -10.133 30.281 1 67.12 82 LYS B C 1
ATOM 5831 O O . LYS B 1 82 ? 10.773 -9.133 29.578 1 67.12 82 LYS B O 1
ATOM 5836 N N . THR B 1 83 ? 12 -10.852 30.188 1 64.31 83 THR B N 1
ATOM 5837 C CA . THR B 1 83 ? 12.93 -10.602 29.094 1 64.31 83 THR B CA 1
ATOM 5838 C C . THR B 1 83 ? 12.25 -10.797 27.734 1 64.31 83 THR B C 1
ATOM 5840 O O . THR B 1 83 ? 12.461 -10.023 26.812 1 64.31 83 THR B O 1
ATOM 5843 N N . ARG B 1 84 ? 11.43 -11.789 27.688 1 59.16 84 ARG B N 1
ATOM 5844 C CA . ARG B 1 84 ? 10.656 -12.008 26.469 1 59.16 84 ARG B CA 1
ATOM 5845 C C . ARG B 1 84 ? 9.633 -10.898 26.266 1 59.16 84 ARG B C 1
ATOM 5847 O O . ARG B 1 84 ? 9.43 -10.438 25.141 1 59.16 84 ARG B O 1
ATOM 5854 N N . LEU B 1 85 ? 9.07 -10.453 27.25 1 58.31 85 LEU B N 1
ATOM 5855 C CA . LEU B 1 85 ? 8.156 -9.32 27.188 1 58.31 85 LEU B CA 1
ATOM 5856 C C . LEU B 1 85 ? 8.914 -8.016 26.969 1 58.31 85 LEU B C 1
ATOM 5858 O O . LEU B 1 85 ? 8.461 -7.145 26.219 1 58.31 85 LEU B O 1
ATOM 5862 N N . GLU B 1 86 ? 9.969 -7.742 27.609 1 54.38 86 GLU B N 1
ATOM 5863 C CA . GLU B 1 86 ? 10.828 -6.586 27.375 1 54.38 86 GLU B CA 1
ATOM 5864 C C . GLU B 1 86 ? 11.422 -6.617 25.969 1 54.38 86 GLU B C 1
ATOM 5866 O O . GLU B 1 86 ? 11.531 -5.578 25.312 1 54.38 86 GLU B O 1
ATOM 5871 N N . LEU B 1 87 ? 11.812 -7.723 25.641 1 46.78 87 LEU B N 1
ATOM 5872 C CA . LEU B 1 87 ? 12.242 -7.863 24.25 1 46.78 87 LEU B CA 1
ATOM 5873 C C . LEU B 1 87 ? 11.078 -7.598 23.297 1 46.78 87 LEU B C 1
ATOM 5875 O O . LEU B 1 87 ? 11.266 -7.012 22.234 1 46.78 87 LEU B O 1
ATOM 5879 N N . ILE B 1 88 ? 9.953 -7.941 23.75 1 43.38 88 ILE B N 1
ATOM 5880 C CA . ILE B 1 88 ? 8.758 -7.547 23.016 1 43.38 88 ILE B CA 1
ATOM 5881 C C . ILE B 1 88 ? 8.445 -6.078 23.281 1 43.38 88 ILE B C 1
ATOM 5883 O O . ILE B 1 88 ? 8.039 -5.344 22.391 1 43.38 88 ILE B O 1
ATOM 5887 N N . SER B 1 89 ? 8.586 -5.445 24.406 1 41.78 89 SER B N 1
ATOM 5888 C CA . SER B 1 89 ? 8.352 -4.055 24.766 1 41.78 89 SER B CA 1
ATOM 5889 C C . SER B 1 89 ? 9.508 -3.164 24.328 1 41.78 89 SER B C 1
ATOM 5891 O O . SER B 1 89 ? 9.328 -1.965 24.109 1 41.78 89 SER B O 1
ATOM 5893 N N . ILE B 1 90 ? 10.828 -3.385 24.562 1 36.84 90 ILE B N 1
ATOM 5894 C CA . ILE B 1 90 ? 11.906 -2.551 24.031 1 36.84 90 ILE B CA 1
ATOM 5895 C C . ILE B 1 90 ? 11.664 -2.26 22.562 1 36.84 90 ILE B C 1
ATOM 5897 O O . ILE B 1 90 ? 12.141 -1.255 22.031 1 36.84 90 ILE B O 1
ATOM 5901 N N . GLN B 1 91 ? 10.922 -3.104 21.859 1 32.91 91 GLN B N 1
ATOM 5902 C CA . GLN B 1 91 ? 10.594 -2.738 20.484 1 32.91 91 GLN B CA 1
ATOM 5903 C C . GLN B 1 91 ? 9.586 -1.593 20.438 1 32.91 91 GLN B C 1
ATOM 5905 O O . GLN B 1 91 ? 9.391 -0.964 19.406 1 32.91 91 GLN B O 1
ATOM 5910 N N . ARG B 1 92 ? 8.914 -1.182 21.625 1 32.69 92 ARG B N 1
ATOM 5911 C CA . ARG B 1 92 ? 7.895 -0.135 21.625 1 32.69 92 ARG B CA 1
ATOM 5912 C C . ARG B 1 92 ? 8.383 1.098 22.375 1 32.69 92 ARG B C 1
ATOM 5914 O O . ARG B 1 92 ? 7.656 2.086 22.5 1 32.69 92 ARG B O 1
ATOM 5921 N N . ALA B 1 93 ? 9.266 1.049 23.359 1 30.97 93 ALA B N 1
ATOM 5922 C CA . ALA B 1 93 ? 9.352 2.223 24.219 1 30.97 93 ALA B CA 1
ATOM 5923 C C . ALA B 1 93 ? 10.078 3.367 23.516 1 30.97 93 ALA B C 1
ATOM 5925 O O . ALA B 1 93 ? 11.164 3.176 22.969 1 30.97 93 ALA B O 1
ATOM 5926 N N . PRO B 1 94 ? 9.375 4.547 23.359 1 27.89 94 PRO B N 1
ATOM 5927 C CA . PRO B 1 94 ? 10.078 5.766 22.953 1 27.89 94 PRO B CA 1
ATOM 5928 C C . PRO B 1 94 ? 11.18 6.16 23.938 1 27.89 94 PRO B C 1
ATOM 5930 O O . PRO B 1 94 ? 11.086 5.871 25.125 1 27.89 94 PRO B O 1
ATOM 5933 N N . PRO B 1 95 ? 12.461 6.348 23.516 1 28.25 95 PRO B N 1
ATOM 5934 C CA . PRO B 1 95 ? 13.516 6.848 24.391 1 28.25 95 PRO B CA 1
ATOM 5935 C C . PRO B 1 95 ? 13.07 8.055 25.219 1 28.25 95 PRO B C 1
ATOM 5937 O O . PRO B 1 95 ? 12.484 9 24.672 1 28.25 95 PRO B O 1
ATOM 5940 N N . SER B 1 96 ? 12.688 7.961 26.406 1 26.27 96 SER B N 1
ATOM 5941 C CA . SER B 1 96 ? 12.516 9.086 27.328 1 26.27 96 SER B CA 1
ATOM 5942 C C . SER B 1 96 ? 13.711 10.023 27.281 1 26.27 96 SER B C 1
ATOM 5944 O O . SER B 1 96 ? 14.859 9.578 27.281 1 26.27 96 SER B O 1
ATOM 5946 N N . ILE B 1 97 ? 13.539 11.32 26.953 1 25.11 97 ILE B N 1
ATOM 5947 C CA . ILE B 1 97 ? 14.414 12.484 26.922 1 25.11 97 ILE B CA 1
ATOM 5948 C C . ILE B 1 97 ? 14.992 12.727 28.312 1 25.11 97 ILE B C 1
ATOM 5950 O O . ILE B 1 97 ? 14.594 13.664 29.016 1 25.11 97 ILE B O 1
ATOM 5954 N N . GLU B 1 98 ? 15.289 11.805 29.266 1 25.94 98 GLU B N 1
ATOM 5955 C CA . GLU B 1 98 ? 15.898 12.328 30.484 1 25.94 98 GLU B CA 1
ATOM 5956 C C . GLU B 1 98 ? 17.125 13.172 30.172 1 25.94 98 GLU B C 1
ATOM 5958 O O . GLU B 1 98 ? 17.766 13 29.141 1 25.94 98 GLU B O 1
ATOM 5963 N N . SER B 1 99 ? 17.438 14.328 31.109 1 25.03 99 SER B N 1
ATOM 5964 C CA . SER B 1 99 ? 18.484 15.32 31.344 1 25.03 99 SER B CA 1
ATOM 5965 C C . SER B 1 99 ? 19.875 14.695 31.234 1 25.03 99 SER B C 1
ATOM 5967 O O . SER B 1 99 ? 20.016 13.477 31.297 1 25.03 99 SER B O 1
ATOM 5969 N N . SER B 1 100 ? 21.078 15.578 31.562 1 24.53 100 SER B N 1
ATOM 5970 C CA . SER B 1 100 ? 22.516 15.641 31.297 1 24.53 100 SER B CA 1
ATOM 5971 C C . SER B 1 100 ? 23.25 14.453 31.938 1 24.53 100 SER B C 1
ATOM 5973 O O . SER B 1 100 ? 24.438 14.266 31.719 1 24.53 100 SER B O 1
ATOM 5975 N N . THR B 1 101 ? 23.031 14.18 33.25 1 25.66 101 THR B N 1
ATOM 5976 C CA . THR B 1 101 ? 24.188 13.5 33.844 1 25.66 101 THR B CA 1
ATOM 5977 C C . THR B 1 101 ? 24.422 12.164 33.156 1 25.66 101 THR B C 1
ATOM 5979 O O . THR B 1 101 ? 23.5 11.383 32.938 1 25.66 101 THR B O 1
ATOM 5982 N N . ARG B 1 102 ? 25.703 11.961 32.531 1 24.48 102 ARG B N 1
ATOM 5983 C CA . ARG B 1 102 ? 26.328 11.125 31.516 1 24.48 102 ARG B CA 1
ATOM 5984 C C . ARG B 1 102 ? 26.203 9.641 31.875 1 24.48 102 ARG B C 1
ATOM 5986 O O . ARG B 1 102 ? 26.844 8.797 31.25 1 24.48 102 ARG B O 1
ATOM 5993 N N . SER B 1 103 ? 25.656 9.234 33.062 1 24.98 103 SER B N 1
ATOM 5994 C CA . SER B 1 103 ? 26.25 7.906 33.031 1 24.98 103 SER B CA 1
ATOM 5995 C C . SER B 1 103 ? 25.812 7.125 31.797 1 24.98 103 SER B C 1
ATOM 5997 O O . SER B 1 103 ? 24.641 7.164 31.406 1 24.98 103 SER B O 1
ATOM 5999 N N . PRO B 1 104 ? 26.844 6.754 30.859 1 25.55 104 PRO B N 1
ATOM 6000 C CA . PRO B 1 104 ? 26.734 6.078 29.562 1 25.55 104 PRO B CA 1
ATOM 6001 C C . PRO B 1 104 ? 25.781 4.887 29.594 1 25.55 104 PRO B C 1
ATOM 6003 O O . PRO B 1 104 ? 26.031 3.912 30.312 1 25.55 104 PRO B O 1
ATOM 6006 N N . MET B 1 105 ? 24.609 5.172 29.953 1 26.19 105 MET B N 1
ATOM 6007 C CA . MET B 1 105 ? 23.875 3.914 29.938 1 26.19 105 MET B CA 1
ATOM 6008 C C . MET B 1 105 ? 24.234 3.076 28.719 1 26.19 105 MET B C 1
ATOM 6010 O O . MET B 1 105 ? 24.281 3.588 27.594 1 26.19 105 MET B O 1
ATOM 6014 N N . PRO B 1 106 ? 24.922 1.913 28.953 1 26.78 106 PRO B N 1
ATOM 6015 C CA . PRO B 1 106 ? 25.406 1.164 27.781 1 26.78 106 PRO B CA 1
ATOM 6016 C C . PRO B 1 106 ? 24.375 1.052 26.672 1 26.78 106 PRO B C 1
ATOM 6018 O O . PRO B 1 106 ? 23.188 0.847 26.953 1 26.78 106 PRO B O 1
ATOM 6021 N N . GLN B 1 107 ? 24.453 1.969 25.734 1 26.52 107 GLN B N 1
ATOM 6022 C CA . GLN B 1 107 ? 23.797 1.927 24.438 1 26.52 107 GLN B CA 1
ATOM 6023 C C . GLN B 1 107 ? 23.484 0.491 24.031 1 26.52 107 GLN B C 1
ATOM 6025 O O . GLN B 1 107 ? 24.391 -0.284 23.703 1 26.52 107 GLN B O 1
ATOM 6030 N N . LYS B 1 108 ? 22.703 -0.104 24.75 1 28.27 108 LYS B N 1
ATOM 6031 C CA . LYS B 1 108 ? 22.422 -1.458 24.281 1 28.27 108 LYS B CA 1
ATOM 6032 C C . LYS B 1 108 ? 22.406 -1.515 22.766 1 28.27 108 LYS B C 1
ATOM 6034 O O . LYS B 1 108 ? 21.594 -0.866 22.109 1 28.27 108 LYS B O 1
ATOM 6039 N N . LEU B 1 109 ? 23.672 -1.714 22.156 1 27.7 109 LEU B N 1
ATOM 6040 C CA . LEU B 1 109 ? 24.078 -1.944 20.781 1 27.7 109 LEU B CA 1
ATOM 6041 C C . LEU B 1 109 ? 23.031 -2.773 20.031 1 27.7 109 LEU B C 1
ATOM 6043 O O . LEU B 1 109 ? 22.594 -3.811 20.531 1 27.7 109 LEU B O 1
ATOM 6047 N N . ALA B 1 110 ? 22.188 -2.105 19.344 1 32.44 110 ALA B N 1
ATOM 6048 C CA . ALA B 1 110 ? 21.453 -2.836 18.312 1 32.44 110 ALA B CA 1
ATOM 6049 C C . ALA B 1 110 ? 22.234 -4.062 17.844 1 32.44 110 ALA B C 1
ATOM 6051 O O . ALA B 1 110 ? 23.453 -4.02 17.75 1 32.44 110 ALA B O 1
ATOM 6052 N N . PRO B 1 111 ? 21.906 -5.234 18.25 1 33.69 111 PRO B N 1
ATOM 6053 C CA . PRO B 1 111 ? 22.875 -6.215 17.781 1 33.69 111 PRO B CA 1
ATOM 6054 C C . PRO B 1 111 ? 23.594 -5.766 16.5 1 33.69 111 PRO B C 1
ATOM 6056 O O . PRO B 1 111 ? 23.031 -5.004 15.711 1 33.69 111 PRO B O 1
ATOM 6059 N N . PRO B 1 112 ? 24.953 -5.652 16.375 1 33.16 112 PRO B N 1
ATOM 6060 C CA . PRO B 1 112 ? 25.734 -5.273 15.195 1 33.16 112 PRO B CA 1
ATOM 6061 C C . PRO B 1 112 ? 25.141 -5.797 13.891 1 33.16 112 PRO B C 1
ATOM 6063 O O . PRO B 1 112 ? 25.062 -7.012 13.688 1 33.16 112 PRO B O 1
ATOM 6066 N N . ARG B 1 113 ? 24.125 -5.32 13.297 1 38.69 113 ARG B N 1
ATOM 6067 C CA . ARG B 1 113 ? 23.828 -5.699 11.914 1 38.69 113 ARG B CA 1
ATOM 6068 C C . ARG B 1 113 ? 25.109 -5.789 11.094 1 38.69 113 ARG B C 1
ATOM 6070 O O . ARG B 1 113 ? 25.922 -4.852 11.078 1 38.69 113 ARG B O 1
ATOM 6077 N N . HIS B 1 114 ? 25.609 -6.781 10.789 1 38.97 114 HIS B N 1
ATOM 6078 C CA . HIS B 1 114 ? 26.812 -6.91 9.977 1 38.97 114 HIS B CA 1
ATOM 6079 C C . HIS B 1 114 ? 26.781 -5.969 8.781 1 38.97 114 HIS B C 1
ATOM 6081 O O . HIS B 1 114 ? 25.766 -5.883 8.078 1 38.97 114 HIS B O 1
ATOM 6087 N N . LYS B 1 115 ? 27.594 -4.859 8.633 1 44.78 115 LYS B N 1
ATOM 6088 C CA . LYS B 1 115 ? 28.016 -3.914 7.598 1 44.78 115 LYS B CA 1
ATOM 6089 C C . LYS B 1 115 ? 27.719 -4.465 6.203 1 44.78 115 LYS B C 1
ATOM 6091 O O . LYS B 1 115 ? 27.312 -3.723 5.309 1 44.78 115 LYS B O 1
ATOM 6096 N N . ASP B 1 116 ? 27.844 -5.777 6.004 1 45.59 116 ASP B N 1
ATOM 6097 C CA . ASP B 1 116 ? 27.875 -6.477 4.723 1 45.59 116 ASP B CA 1
ATOM 6098 C C . ASP B 1 116 ? 26.469 -6.711 4.18 1 45.59 116 ASP B C 1
ATOM 6100 O O . ASP B 1 116 ? 26.297 -6.918 2.979 1 45.59 116 ASP B O 1
ATOM 6104 N N . ASP B 1 117 ? 25.266 -6.191 4.934 1 65.25 117 ASP B N 1
ATOM 6105 C CA . ASP B 1 117 ? 23.922 -6.699 4.684 1 65.25 117 ASP B CA 1
ATOM 6106 C C . ASP B 1 117 ? 23.109 -5.715 3.85 1 65.25 117 ASP B C 1
ATOM 6108 O O . ASP B 1 117 ? 22.312 -6.121 3.004 1 65.25 117 ASP B O 1
ATOM 6112 N N . VAL B 1 118 ? 23.469 -4.449 3.834 1 71.19 118 VAL B N 1
ATOM 6113 C CA . VAL B 1 118 ? 22.625 -3.484 3.139 1 71.19 118 VAL B CA 1
ATOM 6114 C C . VAL B 1 118 ? 22.891 -3.547 1.637 1 71.19 118 VAL B C 1
ATOM 6116 O O . VAL B 1 118 ? 21.969 -3.451 0.827 1 71.19 118 VAL B O 1
ATOM 6119 N N . GLU B 1 119 ? 24.094 -3.744 1.25 1 71.12 119 GLU B N 1
ATOM 6120 C CA . GLU B 1 119 ? 24.469 -3.809 -0.161 1 71.12 119 GLU B CA 1
ATOM 6121 C C . GLU B 1 119 ? 23.891 -5.047 -0.83 1 71.12 119 GLU B C 1
ATOM 6123 O O . GLU B 1 119 ? 23.766 -5.102 -2.057 1 71.12 119 GLU B O 1
ATOM 6128 N N . ASP B 1 120 ? 23.484 -5.949 0.107 1 71.5 120 ASP B N 1
ATOM 6129 C CA . ASP B 1 120 ? 22.906 -7.184 -0.415 1 71.5 120 ASP B CA 1
ATOM 6130 C C . ASP B 1 120 ? 21.469 -6.953 -0.903 1 71.5 120 ASP B C 1
ATOM 6132 O O . ASP B 1 120 ? 20.969 -7.715 -1.732 1 71.5 120 ASP B O 1
ATOM 6136 N N . VAL B 1 121 ? 20.969 -5.863 -0.433 1 70.88 121 VAL B N 1
ATOM 6137 C CA . VAL B 1 121 ? 19.562 -5.707 -0.775 1 70.88 121 VAL B CA 1
ATOM 6138 C C . VAL B 1 121 ? 19.344 -4.398 -1.537 1 70.88 121 VAL B C 1
ATOM 6140 O O . VAL B 1 121 ? 18.344 -4.219 -2.215 1 70.88 121 VAL B O 1
ATOM 6143 N N . LEU B 1 122 ? 20.219 -3.479 -1.36 1 73.44 122 LEU B N 1
ATOM 6144 C CA . LEU B 1 122 ? 20.172 -2.236 -2.123 1 73.44 122 LEU B CA 1
ATOM 6145 C C . LEU B 1 122 ? 21.172 -2.266 -3.277 1 73.44 122 LEU B C 1
ATOM 6147 O O . LEU B 1 122 ? 22.375 -2.25 -3.059 1 73.44 122 LEU B O 1
ATOM 6151 N N . HIS B 1 123 ? 20.609 -2.34 -4.484 1 74.81 123 HIS B N 1
ATOM 6152 C CA . HIS B 1 123 ? 21.422 -2.455 -5.688 1 74.81 123 HIS B CA 1
ATOM 6153 C C . HIS B 1 123 ? 21.531 -1.116 -6.41 1 74.81 123 HIS B C 1
ATOM 6155 O O . HIS B 1 123 ? 20.547 -0.394 -6.547 1 74.81 123 HIS B O 1
ATOM 6161 N N . ASP B 1 124 ? 22.75 -0.757 -6.652 1 70 124 ASP B N 1
ATOM 6162 C CA . ASP B 1 124 ? 22.969 0.46 -7.426 1 70 124 ASP B CA 1
ATOM 6163 C C . ASP B 1 124 ? 22.766 0.207 -8.922 1 70 124 ASP B C 1
ATOM 6165 O O . ASP B 1 124 ? 23.516 -0.559 -9.531 1 70 124 ASP B O 1
ATOM 6169 N N . ASP B 1 125 ? 21.766 0.616 -9.438 1 64.44 125 ASP B N 1
ATOM 6170 C CA . ASP B 1 125 ? 21.453 0.552 -10.867 1 64.44 125 ASP B CA 1
ATOM 6171 C C . ASP B 1 125 ? 21.781 1.874 -11.555 1 64.44 125 ASP B C 1
ATOM 6173 O O . ASP B 1 125 ? 20.891 2.688 -11.805 1 64.44 125 ASP B O 1
ATOM 6177 N N . ASP B 1 126 ? 23.016 2.027 -11.992 1 59.84 126 ASP B N 1
ATOM 6178 C CA . ASP B 1 126 ? 23.484 3.215 -12.695 1 59.84 126 ASP B CA 1
ATOM 6179 C C . ASP B 1 126 ? 23.172 4.484 -11.906 1 59.84 126 ASP B C 1
ATOM 6181 O O . ASP B 1 126 ? 22.562 5.414 -12.438 1 59.84 126 ASP B O 1
ATOM 6185 N N . GLY B 1 127 ? 23.438 4.422 -10.602 1 62.03 127 GLY B N 1
ATOM 6186 C CA . GLY B 1 127 ? 23.312 5.617 -9.781 1 62.03 127 GLY B CA 1
ATOM 6187 C C . GLY B 1 127 ? 22.031 5.66 -8.977 1 62.03 127 GLY B C 1
ATOM 6188 O O . GLY B 1 127 ? 21.875 6.504 -8.086 1 62.03 127 GLY B O 1
ATOM 6189 N N . THR B 1 128 ? 21.109 4.738 -9.383 1 68.88 128 THR B N 1
ATOM 6190 C CA . THR B 1 128 ? 19.859 4.715 -8.625 1 68.88 128 THR B CA 1
ATOM 6191 C C . THR B 1 128 ? 19.766 3.461 -7.758 1 68.88 128 THR B C 1
ATOM 6193 O O . THR B 1 128 ? 19.953 2.346 -8.258 1 68.88 128 THR B O 1
ATOM 6196 N N . LEU B 1 129 ? 19.547 3.672 -6.555 1 70.62 129 LEU B N 1
ATOM 6197 C CA . LEU B 1 129 ? 19.438 2.545 -5.633 1 70.62 129 LEU B CA 1
ATOM 6198 C C . LEU B 1 129 ? 18.047 1.915 -5.711 1 70.62 129 LEU B C 1
ATOM 6200 O O . LEU B 1 129 ? 17.047 2.625 -5.734 1 70.62 129 LEU B O 1
ATOM 6204 N N . ARG B 1 130 ? 18.031 0.619 -5.898 1 70.25 130 ARG B N 1
ATOM 6205 C CA . ARG B 1 130 ? 16.797 -0.152 -5.91 1 70.25 130 ARG B CA 1
ATOM 6206 C C . ARG B 1 130 ? 16.844 -1.28 -4.887 1 70.25 130 ARG B C 1
ATOM 6208 O O . ARG B 1 130 ? 17.891 -1.889 -4.672 1 70.25 130 ARG B O 1
ATOM 6215 N N . PHE B 1 131 ? 15.758 -1.55 -4.355 1 68.56 131 PHE B N 1
ATOM 6216 C CA . PHE B 1 131 ? 15.703 -2.57 -3.314 1 68.56 131 PHE B CA 1
ATOM 6217 C C . PHE B 1 131 ? 15.18 -3.889 -3.877 1 68.56 131 PHE B C 1
ATOM 6219 O O . PHE B 1 131 ? 14.039 -3.967 -4.336 1 68.56 131 PHE B O 1
ATOM 6226 N N . PHE B 1 132 ? 15.969 -4.957 -3.918 1 63.28 132 PHE B N 1
ATOM 6227 C CA . PHE B 1 132 ? 15.625 -6.336 -4.238 1 63.28 132 PHE B CA 1
ATOM 6228 C C . PHE B 1 132 ? 16.125 -7.289 -3.156 1 63.28 132 PHE B C 1
ATOM 6230 O O . PHE B 1 132 ? 17.328 -7.426 -2.961 1 63.28 132 PHE B O 1
ATOM 6237 N N . GLY B 1 133 ? 15.234 -7.887 -2.51 1 65.62 133 GLY B N 1
ATOM 6238 C CA . GLY B 1 133 ? 15.625 -8.867 -1.512 1 65.62 133 GLY B CA 1
ATOM 6239 C C . GLY B 1 133 ? 16.188 -10.141 -2.117 1 65.62 133 GLY B C 1
ATOM 6240 O O . GLY B 1 133 ? 16.203 -10.305 -3.338 1 65.62 133 GLY B O 1
ATOM 6241 N N . PRO B 1 134 ? 16.703 -10.977 -1.402 1 65.56 134 PRO B N 1
ATOM 6242 C CA . PRO B 1 134 ? 17.391 -12.18 -1.884 1 65.56 134 PRO B CA 1
ATOM 6243 C C . PRO B 1 134 ? 16.453 -13.148 -2.602 1 65.56 134 PRO B C 1
ATOM 6245 O O . PRO B 1 134 ? 16.922 -14.031 -3.326 1 65.56 134 PRO B O 1
ATOM 6248 N N . THR B 1 135 ? 15.219 -12.953 -2.408 1 70 135 THR B N 1
ATOM 6249 C CA . THR B 1 135 ? 14.281 -13.891 -3.02 1 70 135 THR B CA 1
ATOM 6250 C C . THR B 1 135 ? 13.984 -13.492 -4.465 1 70 135 THR B C 1
ATOM 6252 O O . THR B 1 135 ? 13.391 -14.266 -5.215 1 70 135 THR B O 1
ATOM 6255 N N . SER B 1 136 ? 14.438 -12.281 -4.762 1 68.44 136 SER B N 1
ATOM 6256 C CA . SER B 1 136 ? 14.141 -11.75 -6.086 1 68.44 136 SER B CA 1
ATOM 6257 C C . SER B 1 136 ? 15.133 -12.266 -7.125 1 68.44 136 SER B C 1
ATOM 6259 O O . SER B 1 136 ? 16.328 -12.312 -6.867 1 68.44 136 SER B O 1
ATOM 6261 N N . ALA B 1 137 ? 14.641 -12.664 -8.297 1 65.75 137 ALA B N 1
ATOM 6262 C CA . ALA B 1 137 ? 15.539 -13.008 -9.398 1 65.75 137 ALA B CA 1
ATOM 6263 C C . ALA B 1 137 ? 16.375 -11.805 -9.812 1 65.75 137 ALA B C 1
ATOM 6265 O O . ALA B 1 137 ? 17.469 -11.969 -10.383 1 65.75 137 ALA B O 1
ATOM 6266 N N . PHE B 1 138 ? 15.914 -10.656 -9.445 1 62.44 138 PHE B N 1
ATOM 6267 C CA . PHE B 1 138 ? 16.562 -9.438 -9.898 1 62.44 138 PHE B CA 1
ATOM 6268 C C . PHE B 1 138 ? 17.641 -9 -8.914 1 62.44 138 PHE B C 1
ATOM 6270 O O . PHE B 1 138 ? 18.359 -8.023 -9.148 1 62.44 138 PHE B O 1
ATOM 6277 N N . HIS B 1 139 ? 17.531 -9.695 -7.895 1 61.62 139 HIS B N 1
ATOM 6278 C CA . HIS B 1 139 ? 18.578 -9.469 -6.91 1 61.62 139 HIS B CA 1
ATOM 6279 C C . HIS B 1 139 ? 19.969 -9.562 -7.543 1 61.62 139 HIS B C 1
ATOM 6281 O O . HIS B 1 139 ? 20.906 -8.891 -7.105 1 61.62 139 HIS B O 1
ATOM 6287 N N . ARG B 1 140 ? 20 -10.281 -8.758 1 57.22 140 ARG B N 1
ATOM 6288 C CA . ARG B 1 140 ? 21.297 -10.531 -9.391 1 57.22 140 ARG B CA 1
ATOM 6289 C C . ARG B 1 140 ? 21.328 -9.992 -10.812 1 57.22 140 ARG B C 1
ATOM 6291 O O . ARG B 1 140 ? 22.266 -10.25 -11.57 1 57.22 140 ARG B O 1
ATOM 6298 N N . ALA B 1 141 ? 20.219 -9.289 -11.039 1 59.16 141 ALA B N 1
ATOM 6299 C CA . ALA B 1 141 ? 20.109 -8.828 -12.422 1 59.16 141 ALA B CA 1
ATOM 6300 C C . ALA B 1 141 ? 20.969 -7.59 -12.648 1 59.16 141 ALA B C 1
ATOM 6302 O O . ALA B 1 141 ? 21.094 -6.738 -11.766 1 59.16 141 ALA B O 1
ATOM 6303 N N . LYS B 1 142 ? 21.672 -7.633 -13.812 1 55 142 LYS B N 1
ATOM 6304 C CA . LYS B 1 142 ? 22.391 -6.43 -14.227 1 55 142 LYS B CA 1
ATOM 6305 C C . LYS B 1 142 ? 21.422 -5.348 -14.703 1 55 142 LYS B C 1
ATOM 6307 O O . LYS B 1 142 ? 20.391 -5.648 -15.289 1 55 142 LYS B O 1
ATOM 6312 N N . PRO B 1 143 ? 21.594 -4.145 -14.305 1 50.28 143 PRO B N 1
ATOM 6313 C CA . PRO B 1 143 ? 20.703 -3.041 -14.664 1 50.28 143 PRO B CA 1
ATOM 6314 C C . PRO B 1 143 ? 20.469 -2.938 -16.172 1 50.28 143 PRO B C 1
ATOM 6316 O O . PRO B 1 143 ? 21.406 -3.088 -16.953 1 50.28 143 PRO B O 1
ATOM 6319 N N . THR B 1 144 ? 19.188 -3.312 -16.578 1 46.69 144 THR B N 1
ATOM 6320 C CA . THR B 1 144 ? 18.859 -3.045 -17.969 1 46.69 144 THR B CA 1
ATOM 6321 C C . THR B 1 144 ? 18.328 -1.625 -18.141 1 46.69 144 THR B C 1
ATOM 6323 O O . THR B 1 144 ? 17.547 -1.147 -17.328 1 46.69 144 THR B O 1
ATOM 6326 N N . HIS B 1 145 ? 18.984 -0.845 -18.891 1 47.28 145 HIS B N 1
ATOM 6327 C CA . HIS B 1 145 ? 18.656 0.557 -19.141 1 47.28 145 HIS B CA 1
ATOM 6328 C C . HIS B 1 145 ? 17.375 0.696 -19.953 1 47.28 145 HIS B C 1
ATOM 6330 O O . HIS B 1 145 ? 17.234 0.092 -21.016 1 47.28 145 HIS B O 1
ATOM 6336 N N . PRO B 1 146 ? 16.344 1.066 -19.375 1 47.56 146 PRO B N 1
ATOM 6337 C CA . PRO B 1 146 ? 15.195 1.311 -20.25 1 47.56 146 PRO B CA 1
ATOM 6338 C C . PRO B 1 146 ? 15.477 2.377 -21.297 1 47.56 146 PRO B C 1
ATOM 6340 O O . PRO B 1 146 ? 16.344 3.238 -21.109 1 47.56 146 PRO B O 1
ATOM 6343 N N . PRO B 1 147 ? 14.781 2.162 -22.5 1 41.34 147 PRO B N 1
ATOM 6344 C CA . PRO B 1 147 ? 14.969 3.137 -23.578 1 41.34 147 PRO B CA 1
ATOM 6345 C C . PRO B 1 147 ? 14.516 4.543 -23.188 1 41.34 147 PRO B C 1
ATOM 6347 O O . PRO B 1 147 ? 13.609 4.695 -22.375 1 41.34 147 PRO B O 1
ATOM 6350 N N . SER B 1 148 ? 15.328 5.516 -23.469 1 41.47 148 SER B N 1
ATOM 6351 C CA . SER B 1 148 ? 15.164 6.957 -23.312 1 41.47 148 SER B CA 1
ATOM 6352 C C . SER B 1 148 ? 13.883 7.445 -23.984 1 41.47 148 SER B C 1
ATOM 6354 O O . SER B 1 148 ? 13.57 7.035 -25.109 1 41.47 148 SER B O 1
ATOM 6356 N N . VAL B 1 149 ? 12.898 7.789 -23.188 1 44.19 149 VAL B N 1
ATOM 6357 C CA . VAL B 1 149 ? 11.773 8.5 -23.797 1 44.19 149 VAL B CA 1
ATOM 6358 C C . VAL B 1 149 ? 12.289 9.641 -24.672 1 44.19 149 VAL B C 1
ATOM 6360 O O . VAL B 1 149 ? 13.383 10.164 -24.438 1 44.19 149 VAL B O 1
ATOM 6363 N N . ASN B 1 150 ? 11.508 9.883 -25.781 1 40.19 150 ASN B N 1
ATOM 6364 C CA . ASN B 1 150 ? 11.805 10.898 -26.781 1 40.19 150 ASN B CA 1
ATOM 6365 C C . ASN B 1 150 ? 11.961 12.273 -26.156 1 40.19 150 ASN B C 1
ATOM 6367 O O . ASN B 1 150 ? 11.094 12.727 -25.406 1 40.19 150 ASN B O 1
ATOM 6371 N N . PRO B 1 151 ? 13.133 12.781 -26.281 1 40.34 151 PRO B N 1
ATOM 6372 C CA . PRO B 1 151 ? 13.398 14.156 -25.844 1 40.34 151 PRO B CA 1
ATOM 6373 C C . PRO B 1 151 ? 12.352 15.148 -26.344 1 40.34 151 PRO B C 1
ATOM 6375 O O . PRO B 1 151 ? 11.992 15.125 -27.531 1 40.34 151 PRO B O 1
ATOM 6378 N N . LEU B 1 152 ? 11.453 15.461 -25.562 1 41.25 152 LEU B N 1
ATOM 6379 C CA . LEU B 1 152 ? 10.664 16.609 -26.016 1 41.25 152 LEU B CA 1
ATOM 6380 C C . LEU B 1 152 ? 11.57 17.688 -26.609 1 41.25 152 LEU B C 1
ATOM 6382 O O . LEU B 1 152 ? 12.734 17.797 -26.219 1 41.25 152 LEU B O 1
ATOM 6386 N N . SER B 1 153 ? 11.234 18.297 -27.766 1 37.84 153 SER B N 1
ATOM 6387 C CA . SER B 1 153 ? 11.867 19.359 -28.547 1 37.84 153 SER B CA 1
ATOM 6388 C C . SER B 1 153 ? 12.297 20.516 -27.672 1 37.84 153 SER B C 1
ATOM 6390 O O . SER B 1 153 ? 11.594 20.875 -26.719 1 37.84 153 SER B O 1
ATOM 6392 N N . ALA B 1 154 ? 13.586 20.812 -27.719 1 38.56 154 ALA B N 1
ATOM 6393 C CA . ALA B 1 154 ? 14.266 21.969 -27.141 1 38.56 154 ALA B CA 1
ATOM 6394 C C . ALA B 1 154 ? 13.461 23.234 -27.359 1 38.56 154 ALA B C 1
ATOM 6396 O O . ALA B 1 154 ? 13.273 23.672 -28.5 1 38.56 154 ALA B O 1
ATOM 6397 N N . ARG B 1 155 ? 12.539 23.562 -26.531 1 40.97 155 ARG B N 1
ATOM 6398 C CA . ARG B 1 155 ? 11.922 24.875 -26.641 1 40.97 155 ARG B CA 1
ATOM 6399 C C . ARG B 1 155 ? 12.977 25.984 -26.672 1 40.97 155 ARG B C 1
ATOM 6401 O O . ARG B 1 155 ? 14.086 25.797 -26.156 1 40.97 155 ARG B O 1
ATOM 6408 N N . GLY B 1 156 ? 12.852 27.109 -27.281 1 41.41 156 GLY B N 1
ATOM 6409 C CA . GLY B 1 156 ? 13.742 28.25 -27.453 1 41.41 156 GLY B CA 1
ATOM 6410 C C . GLY B 1 156 ? 14.289 28.766 -26.125 1 41.41 156 GLY B C 1
ATOM 6411 O O . GLY B 1 156 ? 13.805 28.406 -25.062 1 41.41 156 GLY B O 1
ATOM 6412 N N . ASP B 1 157 ? 15.516 29.562 -26.062 1 48.88 157 ASP B N 1
ATOM 6413 C CA . ASP B 1 157 ? 16.484 30.078 -25.094 1 48.88 157 ASP B CA 1
ATOM 6414 C C . ASP B 1 157 ? 15.789 30.703 -23.891 1 48.88 157 ASP B C 1
ATOM 6416 O O . ASP B 1 157 ? 16.234 30.531 -22.75 1 48.88 157 ASP B O 1
ATOM 6420 N N . ASP B 1 158 ? 14.742 31.625 -24.031 1 49.84 158 ASP B N 1
ATOM 6421 C CA . ASP B 1 158 ? 14.242 32.469 -22.953 1 49.84 158 ASP B CA 1
ATOM 6422 C C . ASP B 1 158 ? 13.336 31.688 -22 1 49.84 158 ASP B C 1
ATOM 6424 O O . ASP B 1 158 ? 12.969 32.188 -20.938 1 49.84 158 ASP B O 1
ATOM 6428 N N . LYS B 1 159 ? 12.812 30.453 -22.344 1 63 159 LYS B N 1
ATOM 6429 C CA . LYS B 1 159 ? 11.82 29.75 -21.531 1 63 159 LYS B CA 1
ATOM 6430 C C . LYS B 1 159 ? 12.328 28.375 -21.109 1 63 159 LYS B C 1
ATOM 6432 O O . LYS B 1 159 ? 11.555 27.406 -21.062 1 63 159 LYS B O 1
ATOM 6437 N N . ARG B 1 160 ? 13.57 28.297 -20.688 1 76.5 160 ARG B N 1
ATOM 6438 C CA . ARG B 1 160 ? 14.203 27.047 -20.281 1 76.5 160 ARG B CA 1
ATOM 6439 C C . ARG B 1 160 ? 13.57 26.5 -19.016 1 76.5 160 ARG B C 1
ATOM 6441 O O . ARG B 1 160 ? 13.375 25.297 -18.875 1 76.5 160 ARG B O 1
ATOM 6448 N N . TRP B 1 161 ? 13.086 27.438 -18.172 1 81.38 161 TRP B N 1
ATOM 6449 C CA . TRP B 1 161 ? 12.516 27.031 -16.891 1 81.38 161 TRP B CA 1
ATOM 6450 C C . TRP B 1 161 ? 11.188 26.328 -17.078 1 81.38 161 TRP B C 1
ATOM 6452 O O . TRP B 1 161 ? 10.727 25.594 -16.188 1 81.38 161 TRP B O 1
ATOM 6462 N N . GLY B 1 162 ? 10.562 26.453 -18.25 1 85.62 162 GLY B N 1
ATOM 6463 C CA . GLY B 1 162 ? 9.273 25.844 -18.531 1 85.62 162 GLY B CA 1
ATOM 6464 C C . GLY B 1 162 ? 9.367 24.609 -19.391 1 85.62 162 GLY B C 1
ATOM 6465 O O . GLY B 1 162 ? 8.359 24.141 -19.922 1 85.62 162 GLY B O 1
ATOM 6466 N N . ARG B 1 163 ? 10.578 24.062 -19.516 1 87.12 163 ARG B N 1
ATOM 6467 C CA . ARG B 1 163 ? 10.875 22.953 -20.422 1 87.12 163 ARG B CA 1
ATOM 6468 C C . ARG B 1 163 ? 9.891 21.812 -20.25 1 87.12 163 ARG B C 1
ATOM 6470 O O . ARG B 1 163 ? 9.445 21.203 -21.219 1 87.12 163 ARG B O 1
ATOM 6477 N N . PHE B 1 164 ? 9.508 21.516 -19.031 1 91.44 164 PHE B N 1
ATOM 6478 C CA . PHE B 1 164 ? 8.703 20.344 -18.75 1 91.44 164 PHE B CA 1
ATOM 6479 C C . PHE B 1 164 ? 7.289 20.734 -18.344 1 91.44 164 PHE B C 1
ATOM 6481 O O . PHE B 1 164 ? 6.547 19.906 -17.797 1 91.44 164 PHE B O 1
ATOM 6488 N N . LEU B 1 165 ? 6.938 21.953 -18.625 1 93.94 165 LEU B N 1
ATOM 6489 C CA . LEU B 1 165 ? 5.633 22.453 -18.203 1 93.94 165 LEU B CA 1
ATOM 6490 C C . LEU B 1 165 ? 4.672 22.516 -19.391 1 93.94 165 LEU B C 1
ATOM 6492 O O . LEU B 1 165 ? 5.102 22.547 -20.547 1 93.94 165 LEU B O 1
ATOM 6496 N N . PRO B 1 166 ? 3.395 22.422 -19.125 1 93.31 166 PRO B N 1
ATOM 6497 C CA . PRO B 1 166 ? 2.428 22.531 -20.219 1 93.31 166 PRO B CA 1
ATOM 6498 C C . PRO B 1 166 ? 2.389 23.938 -20.828 1 93.31 166 PRO B C 1
ATOM 6500 O O . PRO B 1 166 ? 2.939 24.875 -20.266 1 93.31 166 PRO B O 1
ATOM 6503 N N . GLU B 1 167 ? 1.646 24.031 -21.984 1 88.94 167 GLU B N 1
ATOM 6504 C CA . GLU B 1 167 ? 1.557 25.281 -22.719 1 88.94 167 GLU B CA 1
ATOM 6505 C C . GLU B 1 167 ? 0.466 26.188 -22.141 1 88.94 167 GLU B C 1
ATOM 6507 O O . GLU B 1 167 ? -0.618 26.297 -22.703 1 88.94 167 GLU B O 1
ATOM 6512 N N . ILE B 1 168 ? 0.726 26.797 -21.094 1 89.62 168 ILE B N 1
ATOM 6513 C CA . ILE B 1 168 ? -0.139 27.766 -20.422 1 89.62 168 ILE B CA 1
ATOM 6514 C C . ILE B 1 168 ? 0.619 29.078 -20.203 1 89.62 168 ILE B C 1
ATOM 6516 O O . ILE B 1 168 ? 1.841 29.062 -20.047 1 89.62 168 ILE B O 1
ATOM 6520 N N . TYR B 1 169 ? -0.128 30.109 -20.281 1 90.44 169 TYR B N 1
ATOM 6521 C CA . TYR B 1 169 ? 0.514 31.406 -20.031 1 90.44 169 TYR B CA 1
ATOM 6522 C C . TYR B 1 169 ? 0.94 31.531 -18.578 1 90.44 169 TYR B C 1
ATOM 6524 O O . TYR B 1 169 ? 0.098 31.531 -17.672 1 90.44 169 TYR B O 1
ATOM 6532 N N . LEU B 1 170 ? 2.203 31.5 -18.328 1 92.38 170 LEU B N 1
ATOM 6533 C CA . LEU B 1 170 ? 2.828 31.594 -17.016 1 92.38 170 LEU B CA 1
ATOM 6534 C C . LEU B 1 170 ? 4.137 32.375 -17.094 1 92.38 170 LEU B C 1
ATOM 6536 O O . LEU B 1 170 ? 5.066 31.969 -17.797 1 92.38 170 LEU B O 1
ATOM 6540 N N . THR B 1 171 ? 4.156 33.562 -16.422 1 91.69 171 THR B N 1
ATOM 6541 C CA . THR B 1 171 ? 5.391 34.312 -16.391 1 91.69 171 THR B CA 1
ATOM 6542 C C . THR B 1 171 ? 6.387 33.719 -15.406 1 91.69 171 THR B C 1
ATOM 6544 O O . THR B 1 171 ? 6 32.969 -14.492 1 91.69 171 THR B O 1
ATOM 6547 N N . ARG B 1 172 ? 7.633 34.031 -15.57 1 92.12 172 ARG B N 1
ATOM 6548 C CA . ARG B 1 172 ? 8.672 33.562 -14.672 1 92.12 172 ARG B CA 1
ATOM 6549 C C . ARG B 1 172 ? 8.414 34 -13.234 1 92.12 172 ARG B C 1
ATOM 6551 O O . ARG B 1 172 ? 8.586 33.25 -12.289 1 92.12 172 ARG B O 1
ATOM 6558 N N . ASP B 1 173 ? 7.984 35.219 -13.109 1 92.56 173 ASP B N 1
ATOM 6559 C CA . ASP B 1 173 ? 7.695 35.75 -11.781 1 92.56 173 ASP B CA 1
ATOM 6560 C C . ASP B 1 173 ? 6.543 35 -11.117 1 92.56 173 ASP B C 1
ATOM 6562 O O . ASP B 1 173 ? 6.605 34.688 -9.93 1 92.56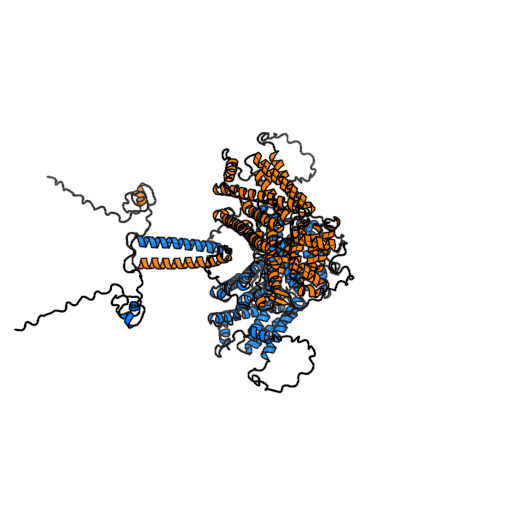 173 ASP B O 1
ATOM 6566 N N . ALA B 1 174 ? 5.543 34.812 -11.914 1 94.88 174 ALA B N 1
ATOM 6567 C CA . ALA B 1 174 ? 4.402 34.062 -11.383 1 94.88 174 ALA B CA 1
ATOM 6568 C C . ALA B 1 174 ? 4.801 32.625 -10.992 1 94.88 174 ALA B C 1
ATOM 6570 O O . ALA B 1 174 ? 4.336 32.125 -9.977 1 94.88 174 ALA B O 1
ATOM 6571 N N . HIS B 1 175 ? 5.605 32.031 -11.844 1 95.69 175 HIS B N 1
ATOM 6572 C CA . HIS B 1 175 ? 6.141 30.719 -11.555 1 95.69 175 HIS B CA 1
ATOM 6573 C C . HIS B 1 175 ? 6.898 30.703 -10.234 1 95.69 175 HIS B C 1
ATOM 6575 O O . HIS B 1 175 ? 6.613 29.875 -9.359 1 95.69 175 HIS B O 1
ATOM 6581 N N . ASP B 1 176 ? 7.816 31.625 -10.07 1 94.75 176 ASP B N 1
ATOM 6582 C CA . ASP B 1 176 ? 8.68 31.641 -8.891 1 94.75 176 ASP B CA 1
ATOM 6583 C C . ASP B 1 176 ? 7.875 31.953 -7.633 1 94.75 176 ASP B C 1
ATOM 6585 O O . ASP B 1 176 ? 8.156 31.406 -6.562 1 94.75 176 ASP B O 1
ATOM 6589 N N . THR B 1 177 ? 6.926 32.781 -7.781 1 95.81 177 THR B N 1
ATOM 6590 C CA . THR B 1 177 ? 6.07 33.094 -6.648 1 95.81 177 THR B CA 1
ATOM 6591 C C . THR B 1 177 ? 5.246 31.891 -6.223 1 95.81 177 THR B C 1
ATOM 6593 O O . THR B 1 177 ? 5.102 31.625 -5.031 1 95.81 177 THR B O 1
ATOM 6596 N N . ALA B 1 178 ? 4.703 31.203 -7.176 1 97.38 178 ALA B N 1
ATOM 6597 C CA . ALA B 1 178 ? 3.9 30.016 -6.887 1 97.38 178 ALA B CA 1
ATOM 6598 C C . ALA B 1 178 ? 4.734 28.953 -6.188 1 97.38 178 ALA B C 1
ATOM 6600 O O . ALA B 1 178 ? 4.277 28.328 -5.227 1 97.38 178 ALA B O 1
ATOM 6601 N N . VAL B 1 179 ? 5.918 28.719 -6.664 1 97.31 179 VAL B N 1
ATOM 6602 C CA . VAL B 1 179 ? 6.801 27.703 -6.074 1 97.31 179 VAL B CA 1
ATOM 6603 C C . VAL B 1 179 ? 7.195 28.125 -4.664 1 97.31 179 VAL B C 1
ATOM 6605 O O . VAL B 1 179 ? 7.219 27.312 -3.744 1 97.31 179 VAL B O 1
ATOM 6608 N N . ASP B 1 180 ? 7.453 29.375 -4.543 1 96.06 180 ASP B N 1
ATOM 6609 C CA . ASP B 1 180 ? 7.828 29.891 -3.229 1 96.06 180 ASP B CA 1
ATOM 6610 C C . ASP B 1 180 ? 6.691 29.719 -2.225 1 96.06 180 ASP B C 1
ATOM 6612 O O . ASP B 1 180 ? 6.914 29.25 -1.103 1 96.06 180 ASP B O 1
ATOM 6616 N N . ARG B 1 181 ? 5.52 30.109 -2.582 1 96.81 181 ARG B N 1
ATOM 6617 C CA . ARG B 1 181 ? 4.371 29.984 -1.69 1 96.81 181 ARG B CA 1
ATOM 6618 C C . ARG B 1 181 ? 4.055 28.516 -1.4 1 96.81 181 ARG B C 1
ATOM 6620 O O . ARG B 1 181 ? 3.609 28.188 -0.301 1 96.81 181 ARG B O 1
ATOM 6627 N N . PHE B 1 182 ? 4.293 27.688 -2.365 1 97.88 182 PHE B N 1
ATOM 6628 C CA . PHE B 1 182 ? 4.156 26.25 -2.121 1 97.88 182 PHE B CA 1
ATOM 6629 C C . PHE B 1 182 ? 5.062 25.812 -0.98 1 97.88 182 PHE B C 1
ATOM 6631 O O . PHE B 1 182 ? 4.617 25.109 -0.067 1 97.88 182 PHE B O 1
ATOM 6638 N N . PHE B 1 183 ? 6.281 26.172 -1.043 1 97.44 183 PHE B N 1
ATOM 6639 C CA . PHE B 1 183 ? 7.246 25.719 -0.046 1 97.44 183 PHE B CA 1
ATOM 6640 C C . PHE B 1 183 ? 6.961 26.359 1.31 1 97.44 183 PHE B C 1
ATOM 6642 O O . PHE B 1 183 ? 7.18 25.734 2.352 1 97.44 183 PHE B O 1
ATOM 6649 N N . ARG B 1 184 ? 6.371 27.531 1.32 1 95.75 184 ARG B N 1
ATOM 6650 C CA . ARG B 1 184 ? 6.129 28.25 2.561 1 95.75 184 ARG B CA 1
ATOM 6651 C C . ARG B 1 184 ? 4.875 27.75 3.264 1 95.75 184 ARG B C 1
ATOM 6653 O O . ARG B 1 184 ? 4.855 27.609 4.488 1 95.75 184 ARG B O 1
ATOM 6660 N N . TYR B 1 185 ? 3.896 27.438 2.482 1 96.94 185 TYR B N 1
ATOM 6661 C CA . TYR B 1 185 ? 2.592 27.281 3.119 1 96.94 185 TYR B CA 1
ATOM 6662 C C . TYR B 1 185 ? 2.059 25.859 2.932 1 96.94 185 TYR B C 1
ATOM 6664 O O . TYR B 1 185 ? 1.171 25.422 3.67 1 96.94 185 TYR B O 1
ATOM 6672 N N . PHE B 1 186 ? 2.547 25.141 1.963 1 97.25 186 PHE B N 1
ATOM 6673 C CA . PHE B 1 186 ? 2.014 23.797 1.72 1 97.25 186 PHE B CA 1
ATOM 6674 C C . PHE B 1 186 ? 2.99 22.734 2.199 1 97.25 186 PHE B C 1
ATOM 6676 O O . PHE B 1 186 ? 2.623 21.859 2.99 1 97.25 186 PHE B O 1
ATOM 6683 N N . SER B 1 187 ? 4.227 22.844 1.752 1 96.31 187 SER B N 1
ATOM 6684 C CA . SER B 1 187 ? 5.188 21.75 1.896 1 96.31 187 SER B CA 1
ATOM 6685 C C . SER B 1 187 ? 5.902 21.812 3.24 1 96.31 187 SER B C 1
ATOM 6687 O O . SER B 1 187 ? 6.48 20.828 3.693 1 96.31 187 SER B O 1
ATOM 6689 N N . ALA B 1 188 ? 5.879 22.953 3.885 1 94.69 188 ALA B N 1
ATOM 6690 C CA . ALA B 1 188 ? 6.695 23.188 5.074 1 94.69 188 ALA B CA 1
ATOM 6691 C C . ALA B 1 188 ? 6.301 22.234 6.199 1 94.69 188 ALA B C 1
ATOM 6693 O O . ALA B 1 188 ? 7.164 21.609 6.832 1 94.69 188 ALA B O 1
ATOM 6694 N N . PHE B 1 189 ? 4.949 22.156 6.395 1 94.81 189 PHE B N 1
ATOM 6695 C CA . PHE B 1 189 ? 4.492 21.203 7.41 1 94.81 189 PHE B CA 1
ATOM 6696 C C . PHE B 1 189 ? 4.68 19.781 6.934 1 94.81 189 PHE B C 1
ATOM 6698 O O . PHE B 1 189 ? 4.055 19.344 5.961 1 94.81 189 PHE B O 1
ATOM 6705 N N . GLY B 1 190 ? 5.625 19.047 7.488 1 95 190 GLY B N 1
ATOM 6706 C CA . GLY B 1 190 ? 5.934 17.688 7.082 1 95 190 GLY B CA 1
ATOM 6707 C C . GLY B 1 190 ? 7.094 17.609 6.113 1 95 190 GLY B C 1
ATOM 6708 O O . GLY B 1 190 ? 7.453 16.516 5.656 1 95 190 GLY B O 1
ATOM 6709 N N . GLN B 1 191 ? 7.652 18.734 5.77 1 93.81 191 GLN B N 1
ATOM 6710 C CA . GLN B 1 191 ? 8.789 18.812 4.859 1 93.81 191 GLN B CA 1
ATOM 6711 C C . GLN B 1 191 ? 8.625 17.859 3.686 1 93.81 191 GLN B C 1
ATOM 6713 O O . GLN B 1 191 ? 9.5 17.016 3.428 1 93.81 191 GLN B O 1
ATOM 6718 N N . ARG B 1 192 ? 7.719 18.062 2.854 1 93.94 192 ARG B N 1
ATOM 6719 C CA . ARG B 1 192 ? 7.379 17.156 1.76 1 93.94 192 ARG B CA 1
ATOM 6720 C C . ARG B 1 192 ? 8.438 17.203 0.66 1 93.94 192 ARG B C 1
ATOM 6722 O O . ARG B 1 192 ? 8.578 16.266 -0.118 1 93.94 192 ARG B O 1
ATOM 6729 N N . THR B 1 193 ? 9.094 18.297 0.549 1 95.38 193 THR B N 1
ATOM 6730 C CA . THR B 1 193 ? 10.234 18.531 -0.329 1 95.38 193 THR B CA 1
ATOM 6731 C C . THR B 1 193 ? 11.203 19.531 0.299 1 95.38 193 THR B C 1
ATOM 6733 O O . THR B 1 193 ? 10.797 20.406 1.064 1 95.38 193 THR B O 1
ATOM 6736 N N . THR B 1 194 ? 12.453 19.328 0.022 1 96.31 194 THR B N 1
ATOM 6737 C CA . THR B 1 194 ? 13.453 20.25 0.55 1 96.31 194 THR B CA 1
ATOM 6738 C C . THR B 1 194 ? 13.688 21.406 -0.418 1 96.31 194 THR B C 1
ATOM 6740 O O . THR B 1 194 ? 14.25 21.219 -1.495 1 96.31 194 THR B O 1
ATOM 6743 N N . PRO B 1 195 ? 13.352 22.641 -0.017 1 96.38 195 PRO B N 1
ATOM 6744 C CA . PRO B 1 195 ? 13.273 23.75 -0.97 1 96.38 195 PRO B CA 1
ATOM 6745 C C . PRO B 1 195 ? 14.617 24.062 -1.621 1 96.38 195 PRO B C 1
ATOM 6747 O O . PRO B 1 195 ? 14.711 24.156 -2.85 1 96.38 195 PRO B O 1
ATOM 6750 N N . HIS B 1 196 ? 15.742 24.234 -0.826 1 94.75 196 HIS B N 1
ATOM 6751 C CA . HIS B 1 196 ? 17.016 24.656 -1.403 1 94.75 196 HIS B CA 1
ATOM 6752 C C . HIS B 1 196 ? 17.578 23.578 -2.322 1 94.75 196 HIS B C 1
ATOM 6754 O O . HIS B 1 196 ? 18.281 23.891 -3.293 1 94.75 196 HIS B O 1
ATOM 6760 N N . LEU B 1 197 ? 17.297 22.312 -2.041 1 95.81 197 LEU B N 1
ATOM 6761 C CA . LEU B 1 197 ? 17.766 21.234 -2.904 1 95.81 197 LEU B CA 1
ATOM 6762 C C . LEU B 1 197 ? 16.938 21.172 -4.184 1 95.81 197 LEU B C 1
ATOM 6764 O O . LEU B 1 197 ? 17.484 20.891 -5.258 1 95.81 197 LEU B O 1
ATOM 6768 N N . PHE B 1 198 ? 15.633 21.453 -4.113 1 97.25 198 PHE B N 1
ATOM 6769 C CA . PHE B 1 198 ? 14.781 21.5 -5.297 1 97.25 198 PHE B CA 1
ATOM 6770 C C . PHE B 1 198 ? 15.227 22.594 -6.246 1 97.25 198 PHE B C 1
ATOM 6772 O O . PHE B 1 198 ? 15.367 22.375 -7.449 1 97.25 198 PHE B O 1
ATOM 6779 N N . TYR B 1 199 ? 15.453 23.781 -5.695 1 95.19 199 TYR B N 1
ATOM 6780 C CA . TYR B 1 199 ? 15.867 24.906 -6.52 1 95.19 199 TYR B CA 1
ATOM 6781 C C . TYR B 1 199 ? 17.203 24.625 -7.195 1 95.19 199 TYR B C 1
ATOM 6783 O O . TYR B 1 199 ? 17.375 24.906 -8.383 1 95.19 199 TYR B O 1
ATOM 6791 N N . ARG B 1 200 ? 18.125 24.094 -6.453 1 94.56 200 ARG B N 1
ATOM 6792 C CA . ARG B 1 200 ? 19.438 23.75 -7 1 94.56 200 ARG B CA 1
ATOM 6793 C C . ARG B 1 200 ? 19.312 22.766 -8.156 1 94.56 200 ARG B C 1
ATOM 6795 O O . ARG B 1 200 ? 19.859 22.984 -9.234 1 94.56 200 ARG B O 1
ATOM 6802 N N . ASP B 1 201 ? 18.609 21.672 -7.898 1 94.62 201 ASP B N 1
ATOM 6803 C CA . ASP B 1 201 ? 18.516 20.609 -8.883 1 94.62 201 ASP B CA 1
ATOM 6804 C C . ASP B 1 201 ? 17.656 21.016 -10.07 1 94.62 201 ASP B C 1
ATOM 6806 O O . ASP B 1 201 ? 17.844 20.531 -11.188 1 94.62 201 ASP B O 1
ATOM 6810 N N . MET B 1 202 ? 16.672 21.922 -9.844 1 94.56 202 MET B N 1
ATOM 6811 C CA . MET B 1 202 ? 15.891 22.453 -10.953 1 94.56 202 MET B CA 1
ATOM 6812 C C . MET B 1 202 ? 16.781 23.219 -11.93 1 94.56 202 MET B C 1
ATOM 6814 O O . MET B 1 202 ? 16.656 23.078 -13.141 1 94.56 202 MET B O 1
ATOM 6818 N N . GLU B 1 203 ? 17.703 23.969 -11.398 1 90.44 203 GLU B N 1
ATOM 6819 C CA . GLU B 1 203 ? 18.641 24.719 -12.227 1 90.44 203 GLU B CA 1
ATOM 6820 C C . GLU B 1 203 ? 19.578 23.797 -13 1 90.44 203 GLU B C 1
ATOM 6822 O O . GLU B 1 203 ? 19.859 24.047 -14.172 1 90.44 203 GLU B O 1
ATOM 6827 N N . ILE B 1 204 ? 19.938 22.766 -12.352 1 90.69 204 ILE B N 1
ATOM 6828 C CA . ILE B 1 204 ? 20.844 21.797 -12.977 1 90.69 204 ILE B CA 1
ATOM 6829 C C . ILE B 1 204 ? 20.109 21.047 -14.086 1 90.69 204 ILE B C 1
ATOM 6831 O O . ILE B 1 204 ? 20.656 20.812 -15.156 1 90.69 204 ILE B O 1
ATOM 6835 N N . ALA B 1 205 ? 18.891 20.672 -13.805 1 89.69 205 ALA B N 1
ATOM 6836 C CA . ALA B 1 205 ? 18.094 19.844 -14.711 1 89.69 205 ALA B CA 1
ATOM 6837 C C . ALA B 1 205 ? 17.828 20.562 -16.031 1 89.69 205 ALA B C 1
ATOM 6839 O O . ALA B 1 205 ? 17.594 19.938 -17.062 1 89.69 205 ALA B O 1
ATOM 6840 N N . LEU B 1 206 ? 17.906 21.906 -16.031 1 82.69 206 LEU B N 1
ATOM 6841 C CA . LEU B 1 206 ? 17.625 22.703 -17.219 1 82.69 206 LEU B CA 1
ATOM 6842 C C . LEU B 1 206 ? 18.641 22.422 -18.312 1 82.69 206 LEU B C 1
ATOM 6844 O O . LEU B 1 206 ? 18.344 22.562 -19.5 1 82.69 206 LEU B O 1
ATOM 6848 N N . ASP B 1 207 ? 19.75 21.922 -17.906 1 82.38 207 ASP B N 1
ATOM 6849 C CA . ASP B 1 207 ? 20.828 21.719 -18.875 1 82.38 207 ASP B CA 1
ATOM 6850 C C . ASP B 1 207 ? 21.125 20.234 -19.078 1 82.38 207 ASP B C 1
ATOM 6852 O O . ASP B 1 207 ? 22.094 19.875 -19.75 1 82.38 207 ASP B O 1
ATOM 6856 N N . LEU B 1 208 ? 20.297 19.406 -18.531 1 86.31 208 LEU B N 1
ATOM 6857 C CA . LEU B 1 208 ? 20.547 17.969 -18.609 1 86.31 208 LEU B CA 1
ATOM 6858 C C . LEU B 1 208 ? 19.547 17.297 -19.547 1 86.31 208 LEU B C 1
ATOM 6860 O O . LEU B 1 208 ? 18.391 17.703 -19.641 1 86.31 208 LEU B O 1
ATOM 6864 N N . PRO B 1 209 ? 20.109 16.281 -20.25 1 85.44 209 PRO B N 1
ATOM 6865 C CA . PRO B 1 209 ? 19.125 15.398 -20.875 1 85.44 209 PRO B CA 1
ATOM 6866 C C . PRO B 1 209 ? 18.172 14.781 -19.859 1 85.44 209 PRO B C 1
ATOM 6868 O O . PRO B 1 209 ? 18.562 14.477 -18.719 1 85.44 209 PRO B O 1
ATOM 6871 N N . GLU B 1 210 ? 16.922 14.586 -20.266 1 83.56 210 GLU B N 1
ATOM 6872 C CA . GLU B 1 210 ? 15.867 14.117 -19.359 1 83.56 210 GLU B CA 1
ATOM 6873 C C . GLU B 1 210 ? 16.266 12.797 -18.688 1 83.56 210 GLU B C 1
ATOM 6875 O O . GLU B 1 210 ? 15.984 12.586 -17.516 1 83.56 210 GLU B O 1
ATOM 6880 N N . GLU B 1 211 ? 16.969 11.906 -19.406 1 83.25 211 GLU B N 1
ATOM 6881 C CA . GLU B 1 211 ? 17.312 10.57 -18.922 1 83.25 211 GLU B CA 1
ATOM 6882 C C . GLU B 1 211 ? 18.359 10.648 -17.797 1 83.25 211 GLU B C 1
ATOM 6884 O O . GLU B 1 211 ? 18.469 9.734 -16.984 1 83.25 211 GLU B O 1
ATOM 6889 N N . ASP B 1 212 ? 19.047 11.82 -17.672 1 86.25 212 ASP B N 1
ATOM 6890 C CA . ASP B 1 212 ? 20.125 11.953 -16.703 1 86.25 212 ASP B CA 1
ATOM 6891 C C . ASP B 1 212 ? 19.656 12.664 -15.438 1 86.25 212 ASP B C 1
ATOM 6893 O O . ASP B 1 212 ? 20.344 12.648 -14.414 1 86.25 212 ASP B O 1
ATOM 6897 N N . ILE B 1 213 ? 18.484 13.18 -15.492 1 88 213 ILE B N 1
ATOM 6898 C CA . ILE B 1 213 ? 18 14.031 -14.414 1 88 213 ILE B CA 1
ATOM 6899 C C . ILE B 1 213 ? 17.922 13.227 -13.117 1 88 213 ILE B C 1
ATOM 6901 O O . ILE B 1 213 ? 18.406 13.672 -12.07 1 88 213 ILE B O 1
ATOM 6905 N N . PRO B 1 214 ? 17.438 12 -13.141 1 85.19 214 PRO B N 1
ATOM 6906 C CA . PRO B 1 214 ? 17.312 11.266 -11.875 1 85.19 214 PRO B CA 1
ATOM 6907 C C . PRO B 1 214 ? 18.656 11.031 -11.195 1 85.19 214 PRO B C 1
ATOM 6909 O O . PRO B 1 214 ? 18.734 10.992 -9.961 1 85.19 214 PRO B O 1
ATOM 6912 N N . LEU B 1 215 ? 19.672 10.992 -11.938 1 82.94 215 LEU B N 1
ATOM 6913 C CA . LEU B 1 215 ? 21 10.688 -11.406 1 82.94 215 LEU B CA 1
ATOM 6914 C C . LEU B 1 215 ? 21.719 11.961 -10.984 1 82.94 215 LEU B C 1
ATOM 6916 O O . LEU B 1 215 ? 22.328 12.016 -9.906 1 82.94 215 LEU B O 1
ATOM 6920 N N . LEU B 1 216 ? 21.641 13.031 -11.781 1 87 216 LEU B N 1
ATOM 6921 C CA . LEU B 1 216 ? 22.469 14.219 -11.594 1 87 216 LEU B CA 1
ATOM 6922 C C . LEU B 1 216 ? 21.719 15.289 -10.812 1 87 216 LEU B C 1
ATOM 6924 O O . LEU B 1 216 ? 22.344 16.188 -10.234 1 87 216 LEU B O 1
ATOM 6928 N N . ALA B 1 217 ? 20.422 15.195 -10.805 1 90.94 217 ALA B N 1
ATOM 6929 C CA . ALA B 1 217 ? 19.562 16.125 -10.078 1 90.94 217 ALA B CA 1
ATOM 6930 C C . ALA B 1 217 ? 18.438 15.375 -9.359 1 90.94 217 ALA B C 1
ATOM 6932 O O . ALA B 1 217 ? 17.266 15.602 -9.641 1 90.94 217 ALA B O 1
ATOM 6933 N N . PRO B 1 218 ? 18.781 14.562 -8.367 1 90.62 218 PRO B N 1
ATOM 6934 C CA . PRO B 1 218 ? 17.828 13.633 -7.766 1 90.62 218 PRO B CA 1
ATOM 6935 C C . PRO B 1 218 ? 16.719 14.344 -6.988 1 90.62 218 PRO B C 1
ATOM 6937 O O . PRO B 1 218 ? 15.695 13.727 -6.656 1 90.62 218 PRO B O 1
ATOM 6940 N N . ASN B 1 219 ? 16.844 15.633 -6.676 1 94.62 219 ASN B N 1
ATOM 6941 C CA . ASN B 1 219 ? 15.836 16.344 -5.891 1 94.62 219 ASN B CA 1
ATOM 6942 C C . ASN B 1 219 ? 14.867 17.109 -6.781 1 94.62 219 ASN B C 1
ATOM 6944 O O . ASN B 1 219 ? 14.078 17.922 -6.293 1 94.62 219 ASN B O 1
ATOM 6948 N N . TYR B 1 220 ? 15.008 16.891 -8.078 1 95.5 220 TYR B N 1
ATOM 6949 C CA . TYR B 1 220 ? 14.117 17.484 -9.062 1 95.5 220 TYR B CA 1
ATOM 6950 C C . TYR B 1 220 ? 13.648 16.453 -10.078 1 95.5 220 TYR B C 1
ATOM 6952 O O . TYR B 1 220 ? 14.414 15.562 -10.453 1 95.5 220 TYR B O 1
ATOM 6960 N N . SER B 1 221 ? 12.398 16.516 -10.453 1 95.81 221 SER B N 1
ATOM 6961 C CA . SER B 1 221 ? 11.859 15.758 -11.578 1 95.81 221 SER B CA 1
ATOM 6962 C C . SER B 1 221 ? 10.742 16.531 -12.273 1 95.81 221 SER B C 1
ATOM 6964 O O . SER B 1 221 ? 10.07 17.359 -11.648 1 95.81 221 SER B O 1
ATOM 6966 N N . PRO B 1 222 ? 10.539 16.312 -13.5 1 95.44 222 PRO B N 1
ATOM 6967 C CA . PRO B 1 222 ? 9.43 16.969 -14.203 1 95.44 222 PRO B CA 1
ATOM 6968 C C . PRO B 1 222 ? 8.078 16.719 -13.531 1 95.44 222 PRO B C 1
ATOM 6970 O O . PRO B 1 222 ? 7.254 17.625 -13.43 1 95.44 222 PRO B O 1
ATOM 6973 N N . VAL B 1 223 ? 7.871 15.516 -13.07 1 96.69 223 VAL B N 1
ATOM 6974 C CA . VAL B 1 223 ? 6.621 15.195 -12.383 1 96.69 223 VAL B CA 1
ATOM 6975 C C . VAL B 1 223 ? 6.488 16.047 -11.125 1 96.69 223 VAL B C 1
ATOM 6977 O O . VAL B 1 223 ? 5.449 16.672 -10.906 1 96.69 223 VAL B O 1
ATOM 6980 N N . LEU B 1 224 ? 7.504 16.094 -10.359 1 97.94 224 LEU B N 1
ATOM 6981 C CA . LEU B 1 224 ? 7.48 16.875 -9.133 1 97.94 224 LEU B CA 1
ATOM 6982 C C . LEU B 1 224 ? 7.234 18.359 -9.422 1 97.94 224 LEU B C 1
ATOM 6984 O O . LEU B 1 224 ? 6.438 19 -8.742 1 97.94 224 LEU B O 1
ATOM 6988 N N . HIS B 1 225 ? 7.914 18.844 -10.43 1 97.44 225 HIS B N 1
ATOM 6989 C CA . HIS B 1 225 ? 7.785 20.25 -10.82 1 97.44 225 HIS B CA 1
ATOM 6990 C C . HIS B 1 225 ? 6.344 20.594 -11.18 1 97.44 225 HIS B C 1
ATOM 6992 O O . HIS B 1 225 ? 5.805 21.594 -10.703 1 97.44 225 HIS B O 1
ATOM 6998 N N . ASN B 1 226 ? 5.75 19.781 -11.961 1 97.88 226 ASN B N 1
ATOM 6999 C CA . ASN B 1 226 ? 4.375 20.016 -12.383 1 97.88 226 ASN B CA 1
ATOM 7000 C C . ASN B 1 226 ? 3.4 19.906 -11.211 1 97.88 226 ASN B C 1
ATOM 7002 O O . ASN B 1 226 ? 2.455 20.688 -11.109 1 97.88 226 ASN B O 1
ATOM 7006 N N . VAL B 1 227 ? 3.615 18.969 -10.359 1 98.19 227 VAL B N 1
ATOM 7007 C CA . VAL B 1 227 ? 2.711 18.797 -9.227 1 98.19 227 VAL B CA 1
ATOM 7008 C C . VAL B 1 227 ? 2.863 19.969 -8.266 1 98.19 227 VAL B C 1
ATOM 7010 O O . VAL B 1 227 ? 1.879 20.438 -7.688 1 98.19 227 VAL B O 1
ATOM 7013 N N . ILE B 1 228 ? 4.086 20.406 -8.055 1 98.38 228 ILE B N 1
ATOM 7014 C CA . ILE B 1 228 ? 4.324 21.562 -7.207 1 98.38 228 ILE B CA 1
ATOM 7015 C C . ILE B 1 228 ? 3.551 22.766 -7.742 1 98.38 228 ILE B C 1
ATOM 7017 O O . ILE B 1 228 ? 2.916 23.5 -6.977 1 98.38 228 ILE B O 1
ATOM 7021 N N . LEU B 1 229 ? 3.555 22.938 -9 1 98.31 229 LEU B N 1
ATOM 7022 C CA . LEU B 1 229 ? 2.836 24.062 -9.594 1 98.31 229 LEU B CA 1
ATOM 7023 C C . LEU B 1 229 ? 1.329 23.844 -9.5 1 98.31 229 LEU B C 1
ATOM 7025 O O . LEU B 1 229 ? 0.575 24.797 -9.297 1 98.31 229 LEU B O 1
ATOM 7029 N N . SER B 1 230 ? 0.875 22.609 -9.68 1 98.06 230 SER B N 1
ATOM 7030 C CA . SER B 1 230 ? -0.551 22.328 -9.539 1 98.06 230 SER B CA 1
ATOM 7031 C C . SER B 1 230 ? -1.059 22.703 -8.148 1 98.06 230 SER B C 1
ATOM 7033 O O . SER B 1 230 ? -2.225 23.062 -7.988 1 98.06 230 SER B O 1
ATOM 7035 N N . LEU B 1 231 ? -0.24 22.656 -7.191 1 98 231 LEU B N 1
ATOM 7036 C CA . LEU B 1 231 ? -0.603 22.984 -5.816 1 98 231 LEU B CA 1
ATOM 7037 C C . LEU B 1 231 ? -0.295 24.453 -5.508 1 98 231 LEU B C 1
ATOM 7039 O O . LEU B 1 231 ? -1.135 25.172 -4.953 1 98 231 LEU B O 1
ATOM 7043 N N . GLY B 1 232 ? 0.839 24.906 -5.941 1 98.06 232 GLY B N 1
ATOM 7044 C CA . GLY B 1 232 ? 1.307 26.234 -5.617 1 98.06 232 GLY B CA 1
ATOM 7045 C C . GLY B 1 232 ? 0.482 27.328 -6.27 1 98.06 232 GLY B C 1
ATOM 7046 O O . GLY B 1 232 ? 0.331 28.422 -5.707 1 98.06 232 GLY B O 1
ATOM 7047 N N . LEU B 1 233 ? -0.055 27.094 -7.379 1 98 233 LEU B N 1
ATOM 7048 C CA . LEU B 1 233 ? -0.827 28.094 -8.109 1 98 233 LEU B CA 1
ATOM 7049 C C . LEU B 1 233 ? -2.145 28.375 -7.398 1 98 233 LEU B C 1
ATOM 7051 O O . LEU B 1 233 ? -2.791 29.391 -7.672 1 98 233 LEU B O 1
ATOM 7055 N N . ALA B 1 234 ? -2.527 27.531 -6.504 1 97.44 234 ALA B N 1
ATOM 7056 C CA . ALA B 1 234 ? -3.729 27.797 -5.711 1 97.44 234 ALA B CA 1
ATOM 7057 C C . ALA B 1 234 ? -3.564 29.062 -4.867 1 97.44 234 ALA B C 1
ATOM 7059 O O . ALA B 1 234 ? -4.555 29.703 -4.504 1 97.44 234 ALA B O 1
ATOM 7060 N N . TYR B 1 235 ? -2.301 29.422 -4.59 1 97.06 235 TYR B N 1
ATOM 7061 C CA . TYR B 1 235 ? -2.008 30.578 -3.756 1 97.06 235 TYR B CA 1
ATOM 7062 C C . TYR B 1 235 ? -1.789 31.828 -4.609 1 97.06 235 TYR B C 1
ATOM 7064 O O . TYR B 1 235 ? -1.421 32.875 -4.094 1 97.06 235 TYR B O 1
ATOM 7072 N N . ALA B 1 236 ? -1.975 31.703 -5.863 1 96.19 236 ALA B N 1
ATOM 7073 C CA . ALA B 1 236 ? -1.737 32.844 -6.754 1 96.19 236 ALA B CA 1
ATOM 7074 C C . ALA B 1 236 ? -2.793 33.906 -6.555 1 96.19 236 ALA B C 1
ATOM 7076 O O . ALA B 1 236 ? -3.895 33.656 -6.074 1 96.19 236 ALA B O 1
ATOM 7077 N N . ASP B 1 237 ? -2.441 35.094 -6.859 1 92.44 237 ASP B N 1
ATOM 7078 C CA . ASP B 1 237 ? -3.375 36.219 -6.766 1 92.44 237 ASP B CA 1
ATOM 7079 C C . ASP B 1 237 ? -4.219 36.344 -8.031 1 92.44 237 ASP B C 1
ATOM 7081 O O . ASP B 1 237 ? -5.379 36.75 -7.977 1 92.44 237 ASP B O 1
ATOM 7085 N N . GLU B 1 238 ? -3.598 35.938 -9.109 1 92.38 238 GLU B N 1
ATOM 7086 C CA . GLU B 1 238 ? -4.305 35.969 -10.383 1 92.38 238 GLU B CA 1
ATOM 7087 C C . GLU B 1 238 ? -5.359 34.875 -10.469 1 92.38 238 GLU B C 1
ATOM 7089 O O . GLU B 1 238 ? -5.039 33.688 -10.328 1 92.38 238 GLU B O 1
ATOM 7094 N N . GLY B 1 239 ? -6.523 35.219 -10.805 1 91.62 239 GLY B N 1
ATOM 7095 C CA . GLY B 1 239 ? -7.652 34.281 -10.82 1 91.62 239 GLY B CA 1
ATOM 7096 C C . GLY B 1 239 ? -7.477 33.156 -11.805 1 91.62 239 GLY B C 1
ATOM 7097 O O . GLY B 1 239 ? -7.805 32 -11.5 1 91.62 239 GLY B O 1
ATOM 7098 N N . TYR B 1 240 ? -6.961 33.5 -12.961 1 93.5 240 TYR B N 1
ATOM 7099 C CA . TYR B 1 240 ? -6.832 32.438 -13.977 1 93.5 240 TYR B CA 1
ATOM 7100 C C . TYR B 1 240 ? -5.789 31.422 -13.57 1 93.5 240 TYR B C 1
ATOM 7102 O O . TYR B 1 240 ? -5.906 30.234 -13.906 1 93.5 240 TYR B O 1
ATOM 7110 N N . LEU B 1 241 ? -4.785 31.797 -12.797 1 94.44 241 LEU B N 1
ATOM 7111 C CA . LEU B 1 241 ? -3.77 30.875 -12.305 1 94.44 241 LEU B CA 1
ATOM 7112 C C . LEU B 1 241 ? -4.316 30.016 -11.172 1 94.44 241 LEU B C 1
ATOM 7114 O O . LEU B 1 241 ? -3.992 28.828 -11.07 1 94.44 241 LEU B O 1
ATOM 7118 N N . ARG B 1 242 ? -5.188 30.594 -10.422 1 94.38 242 ARG B N 1
ATOM 7119 C CA . ARG B 1 242 ? -5.77 29.906 -9.273 1 94.38 242 ARG B CA 1
ATOM 7120 C C . ARG B 1 242 ? -6.852 28.922 -9.719 1 94.38 242 ARG B C 1
ATOM 7122 O O . ARG B 1 242 ? -7.184 27.984 -8.992 1 94.38 242 ARG B O 1
ATOM 7129 N N . ALA B 1 243 ? -7.328 29.125 -10.836 1 93.62 243 ALA B N 1
ATOM 7130 C CA . ALA B 1 243 ? -8.43 28.312 -11.344 1 93.62 243 ALA B CA 1
ATOM 7131 C C . ALA B 1 243 ? -8.062 26.828 -11.367 1 93.62 243 ALA B C 1
ATOM 7133 O O . ALA B 1 243 ? -6.93 26.484 -11.703 1 93.62 243 ALA B O 1
ATOM 7134 N N . VAL B 1 244 ? -9.008 25.969 -10.977 1 92.75 244 VAL B N 1
ATOM 7135 C CA . VAL B 1 244 ? -8.789 24.531 -10.906 1 92.75 244 VAL B CA 1
ATOM 7136 C C . VAL B 1 244 ? -8.43 24 -12.289 1 92.75 244 VAL B C 1
ATOM 7138 O O . VAL B 1 244 ? -7.621 23.062 -12.406 1 92.75 244 VAL B O 1
ATOM 7141 N N . THR B 1 245 ? -8.984 24.547 -13.32 1 93.38 245 THR B N 1
ATOM 7142 C CA . THR B 1 245 ? -8.719 24.109 -14.68 1 93.38 245 THR B CA 1
ATOM 7143 C C . THR B 1 245 ? -7.242 24.281 -15.031 1 93.38 245 THR B C 1
ATOM 7145 O O . THR B 1 245 ? -6.637 23.391 -15.641 1 93.38 245 THR B O 1
ATOM 7148 N N . THR B 1 246 ? -6.703 25.406 -14.664 1 96 246 THR B N 1
ATOM 7149 C CA . THR B 1 246 ? -5.285 25.656 -14.906 1 96 246 THR B CA 1
ATOM 7150 C C . THR B 1 246 ? -4.426 24.688 -14.102 1 96 246 THR B C 1
ATOM 7152 O O . THR B 1 246 ? -3.479 24.094 -14.633 1 96 246 THR B O 1
ATOM 7155 N N . ARG B 1 247 ? -4.695 24.547 -12.891 1 96.81 247 ARG B N 1
ATOM 7156 C CA . ARG B 1 247 ? -3.936 23.656 -12.016 1 96.81 247 ARG B CA 1
ATOM 7157 C C . ARG B 1 247 ? -4.035 22.219 -12.484 1 96.81 247 ARG B C 1
ATOM 7159 O O . ARG B 1 247 ? -3.057 21.469 -12.422 1 96.81 247 ARG B O 1
ATOM 7166 N N . ARG B 1 248 ? -5.16 21.812 -13.008 1 94.94 248 ARG B N 1
ATOM 7167 C CA . ARG B 1 248 ? -5.363 20.469 -13.539 1 94.94 248 ARG B CA 1
ATOM 7168 C C . ARG B 1 248 ? -4.492 20.234 -14.773 1 94.94 248 ARG B C 1
ATOM 7170 O O . ARG B 1 248 ? -4.086 19.109 -15.047 1 94.94 248 ARG B O 1
ATOM 7177 N N . ALA B 1 249 ? -4.262 21.281 -15.492 1 95.56 249 ALA B N 1
ATOM 7178 C CA . ALA B 1 249 ? -3.387 21.141 -16.656 1 95.56 249 ALA B CA 1
ATOM 7179 C C . ALA B 1 249 ? -1.989 20.688 -16.234 1 95.56 249 ALA B C 1
ATOM 7181 O O . ALA B 1 249 ? -1.379 19.844 -16.891 1 95.56 249 ALA B O 1
ATOM 7182 N N . PHE B 1 250 ? -1.499 21.266 -15.172 1 97.31 250 PHE B N 1
ATOM 7183 C CA . PHE B 1 250 ? -0.198 20.859 -14.648 1 97.31 250 PHE B CA 1
ATOM 7184 C C . PHE B 1 250 ? -0.252 19.438 -14.102 1 97.31 250 PHE B C 1
ATOM 7186 O O . PHE B 1 250 ? 0.678 18.656 -14.297 1 97.31 250 PHE B O 1
ATOM 7193 N N . HIS B 1 251 ? -1.324 19.172 -13.453 1 96.44 251 HIS B N 1
ATOM 7194 C CA . HIS B 1 251 ? -1.528 17.828 -12.93 1 96.44 251 HIS B CA 1
ATOM 7195 C C . HIS B 1 251 ? -1.58 16.797 -14.047 1 96.44 251 HIS B C 1
ATOM 7197 O O . HIS B 1 251 ? -0.993 15.711 -13.938 1 96.44 251 HIS B O 1
ATOM 7203 N N . LYS B 1 252 ? -2.25 17.109 -15.078 1 92.62 252 LYS B N 1
ATOM 7204 C CA . LYS B 1 252 ? -2.35 16.234 -16.25 1 92.62 252 LYS B CA 1
ATOM 7205 C C . LYS B 1 252 ? -0.984 16.016 -16.891 1 92.62 252 LYS B C 1
ATOM 7207 O O . LYS B 1 252 ? -0.667 14.906 -17.328 1 92.62 252 LYS B O 1
ATOM 7212 N N . GLU B 1 253 ? -0.26 17.047 -16.969 1 94.62 253 GLU B N 1
ATOM 7213 C CA . GLU B 1 253 ? 1.085 16.938 -17.516 1 94.62 253 GLU B CA 1
ATOM 7214 C C . GLU B 1 253 ? 1.957 16.016 -16.672 1 94.62 253 GLU B C 1
ATOM 7216 O O . GLU B 1 253 ? 2.738 15.227 -17.188 1 94.62 253 GLU B O 1
ATOM 7221 N N . ALA B 1 254 ? 1.884 16.172 -15.391 1 96.06 254 ALA B N 1
ATOM 7222 C CA . ALA B 1 254 ? 2.598 15.273 -14.484 1 96.06 254 ALA B CA 1
ATOM 7223 C C . ALA B 1 254 ? 2.213 13.82 -14.75 1 96.06 254 ALA B C 1
ATOM 7225 O O . ALA B 1 254 ? 3.08 12.945 -14.812 1 96.06 254 ALA B O 1
ATOM 7226 N N . ASN B 1 255 ? 0.948 13.531 -14.969 1 90.12 255 ASN B N 1
ATOM 7227 C CA . ASN B 1 255 ? 0.456 12.18 -15.219 1 90.12 255 ASN B CA 1
ATOM 7228 C C . ASN B 1 255 ? 1.006 11.617 -16.531 1 90.12 255 ASN B C 1
ATOM 7230 O O . ASN B 1 255 ? 1.317 10.422 -16.609 1 90.12 255 ASN B O 1
ATOM 7234 N N . ARG B 1 256 ? 1.091 12.445 -17.422 1 88.38 256 ARG B N 1
ATOM 7235 C CA . ARG B 1 256 ? 1.599 12.023 -18.734 1 88.38 256 ARG B CA 1
ATOM 7236 C C . ARG B 1 256 ? 3.049 11.562 -18.625 1 88.38 256 ARG B C 1
ATOM 7238 O O . ARG B 1 256 ? 3.475 10.672 -19.375 1 88.38 256 ARG B O 1
ATOM 7245 N N . ARG B 1 257 ? 3.758 12.07 -17.719 1 90.62 257 ARG B N 1
ATOM 7246 C CA . ARG B 1 257 ? 5.188 11.797 -17.594 1 90.62 257 ARG B CA 1
ATOM 7247 C C . ARG B 1 257 ? 5.449 10.719 -16.547 1 90.62 257 ARG B C 1
ATOM 7249 O O . ARG B 1 257 ? 6.578 10.234 -16.406 1 90.62 257 ARG B O 1
ATOM 7256 N N . LEU B 1 258 ? 4.48 10.305 -15.93 1 88.56 258 LEU B N 1
ATOM 7257 C CA . LEU B 1 258 ? 4.617 9.484 -14.734 1 88.56 258 LEU B CA 1
ATOM 7258 C C . LEU B 1 258 ? 5.184 8.109 -15.078 1 88.56 258 LEU B C 1
ATOM 7260 O O . LEU B 1 258 ? 6.055 7.598 -14.367 1 88.56 258 LEU B O 1
ATOM 7264 N N . ASP B 1 259 ? 4.746 7.434 -16.094 1 78.69 259 ASP B N 1
ATOM 7265 C CA . ASP B 1 259 ? 5.191 6.086 -16.438 1 78.69 259 ASP B CA 1
ATOM 7266 C C . ASP B 1 259 ? 6.691 6.062 -16.734 1 78.69 259 ASP B C 1
ATOM 7268 O O . ASP B 1 259 ? 7.398 5.148 -16.312 1 78.69 259 ASP B O 1
ATOM 7272 N N . ALA B 1 260 ? 7.105 7.086 -17.438 1 81.69 260 ALA B N 1
ATOM 7273 C CA . ALA B 1 260 ? 8.531 7.164 -17.75 1 81.69 260 ALA B CA 1
ATOM 7274 C C . ALA B 1 260 ? 9.359 7.32 -16.484 1 81.69 260 ALA B C 1
ATOM 7276 O O . ALA B 1 260 ? 10.422 6.707 -16.344 1 81.69 260 ALA B O 1
ATOM 7277 N N . GLU B 1 261 ? 8.875 8.102 -15.562 1 88.12 261 GLU B N 1
ATOM 7278 C CA . GLU B 1 261 ? 9.625 8.352 -14.336 1 88.12 261 GLU B CA 1
ATOM 7279 C C . GLU B 1 261 ? 9.586 7.145 -13.406 1 88.12 261 GLU B C 1
ATOM 7281 O O . GLU B 1 261 ? 10.539 6.895 -12.664 1 88.12 261 GLU B O 1
ATOM 7286 N N . ILE B 1 262 ? 8.555 6.379 -13.406 1 85.94 262 ILE B N 1
ATOM 7287 C CA . ILE B 1 262 ? 8.422 5.207 -12.547 1 85.94 262 ILE B CA 1
ATOM 7288 C C . ILE B 1 262 ? 9.43 4.141 -12.969 1 85.94 262 ILE B C 1
ATOM 7290 O O . ILE B 1 262 ? 9.961 3.418 -12.125 1 85.94 262 ILE B O 1
ATOM 7294 N N . ASN B 1 263 ? 9.703 4.09 -14.227 1 79.5 263 ASN B N 1
ATOM 7295 C CA . ASN B 1 263 ? 10.68 3.127 -14.719 1 79.5 263 ASN B CA 1
ATOM 7296 C C . ASN B 1 263 ? 12.109 3.525 -14.344 1 79.5 263 ASN B C 1
ATOM 7298 O O . ASN B 1 263 ? 12.992 2.676 -14.273 1 79.5 263 ASN B O 1
ATOM 7302 N N . ASN B 1 264 ? 12.281 4.824 -14.156 1 84.5 264 ASN B N 1
ATOM 7303 C CA . ASN B 1 264 ? 13.555 5.375 -13.711 1 84.5 264 ASN B CA 1
ATOM 7304 C C . ASN B 1 264 ? 13.359 6.387 -12.586 1 84.5 264 ASN B C 1
ATOM 7306 O O . ASN B 1 264 ? 13.617 7.578 -12.766 1 84.5 264 ASN B O 1
ATOM 7310 N N . PRO B 1 265 ? 13.094 5.801 -11.422 1 89.88 265 PRO B N 1
ATOM 7311 C CA . PRO B 1 265 ? 12.625 6.691 -10.359 1 89.88 265 PRO B CA 1
ATOM 7312 C C . PRO B 1 265 ? 13.773 7.336 -9.578 1 89.88 265 PRO B C 1
ATOM 7314 O O . PRO B 1 265 ? 14.891 6.816 -9.586 1 89.88 265 PRO B O 1
ATOM 7317 N N . SER B 1 266 ? 13.578 8.469 -9.055 1 91.5 266 SER B N 1
ATOM 7318 C CA . SER B 1 266 ? 14.43 9.172 -8.102 1 91.5 266 SER B CA 1
ATOM 7319 C C . SER B 1 266 ? 13.672 9.523 -6.824 1 91.5 266 SER B C 1
ATOM 7321 O O . SER B 1 266 ? 12.492 9.18 -6.688 1 91.5 266 SER B O 1
ATOM 7323 N N . LEU B 1 267 ? 14.367 10.141 -5.902 1 94 267 LEU B N 1
ATOM 7324 C CA . LEU B 1 267 ? 13.711 10.602 -4.684 1 94 267 LEU B CA 1
ATOM 7325 C C . LEU B 1 267 ? 12.602 11.594 -5.008 1 94 267 LEU B C 1
ATOM 7327 O O . LEU B 1 267 ? 11.539 11.578 -4.375 1 94 267 LEU B O 1
ATOM 7331 N N . ALA B 1 268 ? 12.883 12.375 -6.02 1 96.44 268 ALA B N 1
ATOM 7332 C CA . ALA B 1 268 ? 11.914 13.383 -6.438 1 96.44 268 ALA B CA 1
ATOM 7333 C C . ALA B 1 268 ? 10.648 12.727 -6.992 1 96.44 268 ALA B C 1
ATOM 7335 O O . ALA B 1 268 ? 9.555 13.273 -6.859 1 96.44 268 ALA B O 1
ATOM 7336 N N . THR B 1 269 ? 10.781 11.562 -7.578 1 94.94 269 THR B N 1
ATOM 7337 C CA . THR B 1 269 ? 9.625 10.828 -8.086 1 94.94 269 THR B CA 1
ATOM 7338 C C . THR B 1 269 ? 8.695 10.43 -6.941 1 94.94 269 THR B C 1
ATOM 7340 O O . THR B 1 269 ? 7.477 10.562 -7.055 1 94.94 269 THR B O 1
ATOM 7343 N N . VAL B 1 270 ? 9.289 9.945 -5.852 1 96.5 270 VAL B N 1
ATOM 7344 C CA . VAL B 1 270 ? 8.508 9.555 -4.68 1 96.5 270 VAL B CA 1
ATOM 7345 C C . VAL B 1 270 ? 7.766 10.773 -4.125 1 96.5 270 VAL B C 1
ATOM 7347 O O . VAL B 1 270 ? 6.57 10.695 -3.828 1 96.5 270 VAL B O 1
ATOM 7350 N N . GLN B 1 271 ? 8.445 11.852 -4.012 1 97.56 271 GLN B N 1
ATOM 7351 C CA . GLN B 1 271 ? 7.852 13.086 -3.508 1 97.56 271 GLN B CA 1
ATOM 7352 C C . GLN B 1 271 ? 6.738 13.57 -4.43 1 97.56 271 GLN B C 1
ATOM 7354 O O . GLN B 1 271 ? 5.688 14.023 -3.959 1 97.56 271 GLN B O 1
ATOM 7359 N N . GLY B 1 272 ? 7.051 13.477 -5.711 1 97.62 272 GLY B N 1
ATOM 7360 C CA . GLY B 1 272 ? 6.047 13.859 -6.688 1 97.62 272 GLY B CA 1
ATOM 7361 C C . GLY B 1 272 ? 4.773 13.039 -6.594 1 97.62 272 GLY B C 1
ATOM 7362 O O . GLY B 1 272 ? 3.67 13.586 -6.676 1 97.62 272 GLY B O 1
ATOM 7363 N N . LEU B 1 273 ? 4.926 11.766 -6.406 1 96.44 273 LEU B N 1
ATOM 7364 C CA . LEU B 1 273 ? 3.775 10.875 -6.27 1 96.44 273 LEU B CA 1
ATOM 7365 C C . LEU B 1 273 ? 2.975 11.211 -5.016 1 96.44 273 LEU B C 1
ATOM 7367 O O . LEU B 1 273 ? 1.742 11.234 -5.051 1 96.44 273 LEU B O 1
ATOM 7371 N N . ALA B 1 274 ? 3.602 11.469 -3.934 1 97.12 274 ALA B N 1
ATOM 7372 C CA . ALA B 1 274 ? 2.932 11.828 -2.688 1 97.12 274 ALA B CA 1
ATOM 7373 C C . ALA B 1 274 ? 2.16 13.141 -2.836 1 97.12 274 ALA B C 1
ATOM 7375 O O . ALA B 1 274 ? 1.01 13.242 -2.402 1 97.12 274 ALA B O 1
ATOM 7376 N N . LEU B 1 275 ? 2.783 14.07 -3.465 1 97.56 275 LEU B N 1
ATOM 7377 C CA . LEU B 1 275 ? 2.156 15.375 -3.646 1 97.56 275 LEU B CA 1
ATOM 7378 C C . LEU B 1 275 ? 1.026 15.297 -4.668 1 97.56 275 LEU B C 1
ATOM 7380 O O . LEU B 1 275 ? 0.035 16.016 -4.559 1 97.56 275 LEU B O 1
ATOM 7384 N N . ARG B 1 276 ? 1.226 14.461 -5.652 1 96.56 276 ARG B N 1
ATOM 7385 C CA . ARG B 1 276 ? 0.154 14.227 -6.613 1 96.56 276 ARG B CA 1
ATOM 7386 C C . ARG B 1 276 ? -1.128 13.789 -5.914 1 96.56 276 ARG B C 1
ATOM 7388 O O . ARG B 1 276 ? -2.221 14.242 -6.27 1 96.56 276 ARG B O 1
ATOM 7395 N N . SER B 1 277 ? -0.974 12.93 -4.98 1 95.12 277 SER B N 1
ATOM 7396 C CA . SER B 1 277 ? -2.123 12.5 -4.195 1 95.12 277 SER B CA 1
ATOM 7397 C C . SER B 1 277 ? -2.73 13.664 -3.418 1 95.12 277 SER B C 1
ATOM 7399 O O . SER B 1 277 ? -3.951 13.742 -3.266 1 95.12 277 SER B O 1
ATOM 7401 N N . SER B 1 278 ? -1.948 14.555 -2.938 1 95.5 278 SER B N 1
ATOM 7402 C CA . SER B 1 278 ? -2.432 15.727 -2.209 1 95.5 278 SER B CA 1
ATOM 7403 C C . SER B 1 278 ? -3.275 16.625 -3.105 1 95.5 278 SER B C 1
ATOM 7405 O O . SER B 1 278 ? -4.246 17.234 -2.648 1 95.5 278 SER B O 1
ATOM 7407 N N . PHE B 1 279 ? -2.857 16.734 -4.34 1 96.56 279 PHE B N 1
ATOM 7408 C CA . PHE B 1 279 ? -3.643 17.547 -5.27 1 96.56 279 PHE B CA 1
ATOM 7409 C C . PHE B 1 279 ? -5.078 17.031 -5.34 1 96.56 279 PHE B C 1
ATOM 7411 O O . PHE B 1 279 ? -6.023 17.828 -5.316 1 96.56 279 PHE B O 1
ATOM 7418 N N . SER B 1 280 ? -5.254 15.742 -5.422 1 91.12 280 SER B N 1
ATOM 7419 C CA . SER B 1 280 ? -6.586 15.156 -5.477 1 91.12 280 SER B CA 1
ATOM 7420 C C . SER B 1 280 ? -7.41 15.531 -4.25 1 91.12 280 SER B C 1
ATOM 7422 O O . SER B 1 280 ? -8.602 15.812 -4.355 1 91.12 280 SER B O 1
ATOM 7424 N N . SER B 1 281 ? -6.816 15.602 -3.139 1 88.62 281 SER B N 1
ATOM 7425 C CA . SER B 1 281 ? -7.496 15.984 -1.905 1 88.62 281 SER B CA 1
ATOM 7426 C C . SER B 1 281 ? -7.957 17.438 -1.955 1 88.62 281 SER B C 1
ATOM 7428 O O . SER B 1 281 ? -9.023 17.766 -1.436 1 88.62 281 SER B O 1
ATOM 7430 N N . THR B 1 282 ? -7.176 18.266 -2.545 1 93.31 282 THR B N 1
ATOM 7431 C CA . THR B 1 282 ? -7.473 19.703 -2.562 1 93.31 282 THR B CA 1
ATOM 7432 C C . THR B 1 282 ? -8.68 19.984 -3.447 1 93.31 282 THR B C 1
ATOM 7434 O O . THR B 1 282 ? -9.391 20.969 -3.229 1 93.31 282 THR B O 1
ATOM 7437 N N . VAL B 1 283 ? -8.906 19.109 -4.395 1 90.38 283 VAL B N 1
ATOM 7438 C CA . VAL B 1 283 ? -10.016 19.375 -5.316 1 90.38 283 VAL B CA 1
ATOM 7439 C C . VAL B 1 283 ? -11.219 18.531 -4.922 1 90.38 283 VAL B C 1
ATOM 7441 O O . VAL B 1 283 ? -12.219 18.484 -5.652 1 90.38 283 VAL B O 1
ATOM 7444 N N . GLY B 1 284 ? -11.125 17.812 -3.846 1 83.62 284 GLY B N 1
ATOM 7445 C CA . GLY B 1 284 ? -12.273 17.109 -3.303 1 83.62 284 GLY B CA 1
ATOM 7446 C C . GLY B 1 284 ? -12.344 15.656 -3.723 1 83.62 284 GLY B C 1
ATOM 7447 O O . GLY B 1 284 ? -13.312 14.961 -3.424 1 83.62 284 GLY B O 1
ATOM 7448 N N . ASP B 1 285 ? -11.352 15.164 -4.41 1 84.75 285 ASP B N 1
ATOM 7449 C CA . ASP B 1 285 ? -11.305 13.766 -4.82 1 84.75 285 ASP B CA 1
ATOM 7450 C C . ASP B 1 285 ? -10.5 12.93 -3.826 1 84.75 285 ASP B C 1
ATOM 7452 O O . ASP B 1 285 ? -9.445 12.391 -4.168 1 84.75 285 ASP B O 1
ATOM 7456 N N . TYR B 1 286 ? -11.094 12.695 -2.705 1 82.81 286 TYR B N 1
ATOM 7457 C CA . TYR B 1 286 ? -10.359 12.094 -1.595 1 82.81 286 TYR B CA 1
ATOM 7458 C C . TYR B 1 286 ? -10.109 10.609 -1.849 1 82.81 286 TYR B C 1
ATOM 7460 O O . TYR B 1 286 ? -9.055 10.078 -1.489 1 82.81 286 TYR B O 1
ATOM 7468 N N . SER B 1 287 ? -11.094 9.922 -2.455 1 80.12 287 SER B N 1
ATOM 7469 C CA . SER B 1 287 ? -10.93 8.5 -2.711 1 80.12 287 SER B CA 1
ATOM 7470 C C . SER B 1 287 ? -9.773 8.234 -3.674 1 80.12 287 SER B C 1
ATOM 7472 O O . SER B 1 287 ? -8.953 7.348 -3.441 1 80.12 287 SER B O 1
ATOM 7474 N N . VAL B 1 288 ? -9.766 9.102 -4.648 1 85 288 VAL B N 1
ATOM 7475 C CA . VAL B 1 288 ? -8.688 8.984 -5.633 1 85 288 VAL B CA 1
ATOM 7476 C C . VAL B 1 288 ? -7.352 9.312 -4.977 1 85 288 VAL B C 1
ATOM 7478 O O . VAL B 1 288 ? -6.352 8.633 -5.223 1 85 288 VAL B O 1
ATOM 7481 N N . GLY B 1 289 ? -7.367 10.359 -4.156 1 90.75 289 GLY B N 1
ATOM 7482 C CA . GLY B 1 289 ? -6.145 10.742 -3.469 1 90.75 289 GLY B CA 1
ATOM 7483 C C . GLY B 1 289 ? -5.598 9.648 -2.572 1 90.75 289 GLY B C 1
ATOM 7484 O O . GLY B 1 289 ? -4.395 9.367 -2.588 1 90.75 289 GLY B O 1
ATOM 7485 N N . TRP B 1 290 ? -6.469 8.992 -1.849 1 89.81 290 TRP B N 1
ATOM 7486 C CA . TRP B 1 290 ? -6.07 7.898 -0.967 1 89.81 290 TRP B CA 1
ATOM 7487 C C . TRP B 1 290 ? -5.426 6.766 -1.76 1 89.81 290 TRP B C 1
ATOM 7489 O O . TRP B 1 290 ? -4.355 6.273 -1.389 1 89.81 290 TRP B O 1
ATOM 7499 N N . ILE B 1 291 ? -6.055 6.379 -2.836 1 89.38 291 ILE B N 1
ATOM 7500 C CA . ILE B 1 291 ? -5.605 5.246 -3.635 1 89.38 291 ILE B CA 1
ATOM 7501 C C . ILE B 1 291 ? -4.246 5.562 -4.262 1 89.38 291 ILE B C 1
ATOM 7503 O O . ILE B 1 291 ? -3.322 4.75 -4.195 1 89.38 291 ILE B O 1
ATOM 7507 N N . TYR B 1 292 ? -4.074 6.762 -4.707 1 92.12 292 TYR B N 1
ATOM 7508 C CA . TYR B 1 292 ? -2.855 7.109 -5.43 1 92.12 292 TYR B CA 1
ATOM 7509 C C . TYR B 1 292 ? -1.707 7.383 -4.465 1 92.12 292 TYR B C 1
ATOM 7511 O O . TYR B 1 292 ? -0.537 7.301 -4.848 1 92.12 292 TYR B O 1
ATOM 7519 N N . ASN B 1 293 ? -2.031 7.82 -3.234 1 95.06 293 ASN B N 1
ATOM 7520 C CA . ASN B 1 293 ? -0.959 7.926 -2.25 1 95.06 293 ASN B CA 1
ATOM 7521 C C . ASN B 1 293 ? -0.243 6.594 -2.057 1 95.06 293 ASN B C 1
ATOM 7523 O O . ASN B 1 293 ? 0.917 6.562 -1.64 1 95.06 293 ASN B O 1
ATOM 7527 N N . GLY B 1 294 ? -0.927 5.543 -2.393 1 94 294 GLY B N 1
ATOM 7528 C CA . GLY B 1 294 ? -0.333 4.219 -2.316 1 94 294 GLY B CA 1
ATOM 7529 C C . GLY B 1 294 ? 0.855 4.043 -3.242 1 94 294 GLY B C 1
ATOM 7530 O O . GLY B 1 294 ? 1.779 3.285 -2.939 1 94 294 GLY B O 1
ATOM 7531 N N . LEU B 1 295 ? 0.845 4.695 -4.352 1 94.12 295 LEU B N 1
ATOM 7532 C CA . LEU B 1 295 ? 1.966 4.617 -5.285 1 94.12 295 LEU B CA 1
ATOM 7533 C C . LEU B 1 295 ? 3.244 5.148 -4.641 1 94.12 295 LEU B C 1
ATOM 7535 O O . LEU B 1 295 ? 4.32 4.582 -4.836 1 94.12 295 LEU B O 1
ATOM 7539 N N . ALA B 1 296 ? 3.09 6.266 -3.93 1 95.62 296 ALA B N 1
ATOM 7540 C CA . ALA B 1 296 ? 4.246 6.824 -3.238 1 95.62 296 ALA B CA 1
ATOM 7541 C C . ALA B 1 296 ? 4.777 5.859 -2.184 1 95.62 296 ALA B C 1
ATOM 7543 O O . ALA B 1 296 ? 5.988 5.668 -2.061 1 95.62 296 ALA B O 1
ATOM 7544 N N . THR B 1 297 ? 3.885 5.25 -1.466 1 94.31 297 THR B N 1
ATOM 7545 C CA . THR B 1 297 ? 4.27 4.297 -0.427 1 94.31 297 THR B CA 1
ATOM 7546 C C . THR B 1 297 ? 5.016 3.113 -1.028 1 94.31 297 THR B C 1
ATOM 7548 O O . THR B 1 297 ? 6.074 2.723 -0.529 1 94.31 297 THR B O 1
ATOM 7551 N N . ARG B 1 298 ? 4.508 2.57 -2.084 1 93.81 298 ARG B N 1
ATOM 7552 C CA . ARG B 1 298 ? 5.137 1.425 -2.734 1 93.81 298 ARG B CA 1
ATOM 7553 C C . ARG B 1 298 ? 6.504 1.793 -3.295 1 93.81 298 ARG B C 1
ATOM 7555 O O . ARG B 1 298 ? 7.441 0.992 -3.24 1 93.81 298 ARG B O 1
ATOM 7562 N N . MET B 1 299 ? 6.598 2.963 -3.85 1 92.75 299 MET B N 1
ATOM 7563 C CA . MET B 1 299 ? 7.867 3.41 -4.414 1 92.75 299 MET B CA 1
ATOM 7564 C C . MET B 1 299 ? 8.914 3.594 -3.318 1 92.75 299 MET B C 1
ATOM 7566 O O . MET B 1 299 ? 10.102 3.336 -3.539 1 92.75 299 MET B O 1
ATOM 7570 N N . CYS B 1 300 ? 8.492 4.055 -2.121 1 93.12 300 CYS B N 1
ATOM 7571 C CA . CYS B 1 300 ? 9.398 4.164 -0.987 1 93.12 300 CYS B CA 1
ATOM 7572 C C . CYS B 1 300 ? 10.078 2.828 -0.701 1 93.12 300 CYS B C 1
ATOM 7574 O O . CYS B 1 300 ? 11.289 2.771 -0.513 1 93.12 300 CYS B O 1
ATOM 7576 N N . PHE B 1 301 ? 9.328 1.795 -0.754 1 88.38 301 PHE B N 1
ATOM 7577 C CA . PHE B 1 301 ? 9.859 0.471 -0.451 1 88.38 301 PHE B CA 1
ATOM 7578 C C . PHE B 1 301 ? 10.656 -0.077 -1.63 1 88.38 301 PHE B C 1
ATOM 7580 O O . PHE B 1 301 ? 11.641 -0.796 -1.441 1 88.38 301 PHE B O 1
ATOM 7587 N N . ALA B 1 302 ? 10.18 0.254 -2.811 1 87.81 302 ALA B N 1
ATOM 7588 C CA . ALA B 1 302 ? 10.891 -0.194 -4.004 1 87.81 302 ALA B CA 1
ATOM 7589 C C . ALA B 1 302 ? 12.305 0.389 -4.051 1 87.81 302 ALA B C 1
ATOM 7591 O O . ALA B 1 302 ? 13.234 -0.263 -4.523 1 87.81 302 ALA B O 1
ATOM 7592 N N . LEU B 1 303 ? 12.445 1.641 -3.566 1 89.81 303 LEU B N 1
ATOM 7593 C CA . LEU B 1 303 ? 13.742 2.307 -3.582 1 89.81 303 LEU B CA 1
ATOM 7594 C C . LEU B 1 303 ? 14.531 1.987 -2.316 1 89.81 303 LEU B C 1
ATOM 7596 O O . LEU B 1 303 ? 15.68 2.412 -2.174 1 89.81 303 LEU B O 1
ATOM 7600 N N . GLY B 1 304 ? 13.984 1.246 -1.397 1 89.19 304 GLY B N 1
ATOM 7601 C CA . GLY B 1 304 ? 14.664 0.851 -0.173 1 89.19 304 GLY B CA 1
ATOM 7602 C C . GLY B 1 304 ? 14.844 1.996 0.804 1 89.19 304 GLY B C 1
ATOM 7603 O O . GLY B 1 304 ? 15.852 2.062 1.51 1 89.19 304 GLY B O 1
ATOM 7604 N N . LEU B 1 305 ? 13.859 2.912 0.823 1 94 305 LEU B N 1
ATOM 7605 C CA . LEU B 1 305 ? 14 4.066 1.703 1 94 305 LEU B CA 1
ATOM 7606 C C . LEU B 1 305 ? 13.781 3.67 3.16 1 94 305 LEU B C 1
ATOM 7608 O O . LEU B 1 305 ? 14.133 4.422 4.07 1 94 305 LEU B O 1
ATOM 7612 N N . HIS B 1 306 ? 13.227 2.527 3.445 1 91.56 306 HIS B N 1
ATOM 7613 C CA . HIS B 1 306 ? 12.977 2.047 4.801 1 91.56 306 HIS B CA 1
ATOM 7614 C C . HIS B 1 306 ? 14.227 1.408 5.395 1 91.56 306 HIS B C 1
ATOM 7616 O O . HIS B 1 306 ? 14.227 0.987 6.551 1 91.56 306 HIS B O 1
ATOM 7622 N N . VAL B 1 307 ? 15.32 1.36 4.617 1 88 307 VAL B N 1
ATOM 7623 C CA . VAL B 1 307 ? 16.562 0.704 5.031 1 88 307 VAL B CA 1
ATOM 7624 C C . VAL B 1 307 ? 17.594 1.754 5.438 1 88 307 VAL B C 1
ATOM 7626 O O . VAL B 1 307 ? 17.719 2.795 4.785 1 88 307 VAL B O 1
ATOM 7629 N N . ASP B 1 308 ? 18.328 1.483 6.484 1 89.44 308 ASP B N 1
ATOM 7630 C CA . ASP B 1 308 ? 19.422 2.354 6.922 1 89.44 308 ASP B CA 1
ATOM 7631 C C . ASP B 1 308 ? 20.594 2.305 5.941 1 89.44 308 ASP B C 1
ATOM 7633 O O . ASP B 1 308 ? 21.234 1.266 5.793 1 89.44 308 ASP B O 1
ATOM 7637 N N . THR B 1 309 ? 20.875 3.381 5.352 1 90.25 309 THR B N 1
ATOM 7638 C CA . THR B 1 309 ? 21.922 3.416 4.34 1 90.25 309 THR B CA 1
ATOM 7639 C C . THR B 1 309 ? 23.172 4.113 4.883 1 90.25 309 THR B C 1
ATOM 7641 O O . THR B 1 309 ? 24.062 4.484 4.117 1 90.25 309 THR B O 1
ATOM 7644 N N . THR B 1 310 ? 23.266 4.328 6.152 1 89.56 310 THR B N 1
ATOM 7645 C CA . THR B 1 310 ? 24.438 4.945 6.781 1 89.56 310 THR B CA 1
ATOM 7646 C C . THR B 1 310 ? 25.703 4.176 6.434 1 89.56 310 THR B C 1
ATOM 7648 O O . THR B 1 310 ? 26.75 4.777 6.164 1 89.56 310 THR B O 1
ATOM 7651 N N . PRO B 1 311 ? 25.656 2.805 6.371 1 87 311 PRO B N 1
ATOM 7652 C CA . PRO B 1 311 ? 26.859 2.055 6.004 1 87 311 PRO B CA 1
ATOM 7653 C C . PRO B 1 311 ? 27.328 2.352 4.578 1 87 311 PRO B C 1
ATOM 7655 O O . PRO B 1 311 ? 28.516 2.291 4.293 1 87 311 PRO B O 1
ATOM 7658 N N . LEU B 1 312 ? 26.438 2.688 3.75 1 87.31 312 LEU B N 1
ATOM 7659 C CA . LEU B 1 312 ? 26.797 3.006 2.373 1 87.31 312 LEU B CA 1
ATOM 7660 C C . LEU B 1 312 ? 27.531 4.34 2.297 1 87.31 312 LEU B C 1
ATOM 7662 O O . LEU B 1 312 ? 28.391 4.539 1.426 1 87.31 312 LEU B O 1
ATOM 7666 N N . VAL B 1 313 ? 27.203 5.277 3.17 1 87.38 313 VAL B N 1
ATOM 7667 C CA . VAL B 1 313 ? 27.906 6.547 3.256 1 87.38 313 VAL B CA 1
ATOM 7668 C C . VAL B 1 313 ? 29.344 6.305 3.701 1 87.38 313 VAL B C 1
ATOM 7670 O O . VAL B 1 313 ? 30.281 6.871 3.129 1 87.38 313 VAL B O 1
ATOM 7673 N N . GLU B 1 314 ? 29.422 5.5 4.652 1 88.19 314 GLU B N 1
ATOM 7674 C CA . GLU B 1 314 ? 30.75 5.18 5.199 1 88.19 314 GLU B CA 1
ATOM 7675 C C . GLU B 1 314 ? 31.641 4.535 4.145 1 88.19 314 GLU B C 1
ATOM 7677 O O . GLU B 1 314 ? 32.844 4.762 4.129 1 88.19 314 GLU B O 1
ATOM 7682 N N . ARG B 1 315 ? 31.094 3.834 3.246 1 85.81 315 ARG B N 1
ATOM 7683 C CA . ARG B 1 315 ? 31.844 3.148 2.199 1 85.81 315 ARG B CA 1
ATOM 7684 C C . ARG B 1 315 ? 31.969 4.023 0.959 1 85.81 315 ARG B C 1
ATOM 7686 O O . ARG B 1 315 ? 32.562 3.604 -0.045 1 85.81 315 ARG B O 1
ATOM 7693 N N . GLY B 1 316 ? 31.406 5.184 1.007 1 83.06 316 GLY B N 1
ATOM 7694 C CA . GLY B 1 316 ? 31.562 6.156 -0.064 1 83.06 316 GLY B CA 1
ATOM 7695 C C . GLY B 1 316 ? 30.672 5.871 -1.258 1 83.06 316 GLY B C 1
ATOM 7696 O O . GLY B 1 316 ? 30.922 6.355 -2.361 1 83.06 316 GLY B O 1
ATOM 7697 N N . LYS B 1 317 ? 29.609 5.047 -1.048 1 81.62 317 LYS B N 1
ATOM 7698 C CA . LYS B 1 317 ? 28.734 4.676 -2.152 1 81.62 317 LYS B CA 1
ATOM 7699 C C . LYS B 1 317 ? 27.672 5.738 -2.389 1 81.62 317 LYS B C 1
ATOM 7701 O O . LYS B 1 317 ? 27.188 5.91 -3.512 1 81.62 317 LYS B O 1
ATOM 7706 N N . ILE B 1 318 ? 27.266 6.422 -1.319 1 87.44 318 ILE B N 1
ATOM 7707 C CA . ILE B 1 318 ? 26.312 7.52 -1.452 1 87.44 318 ILE B CA 1
ATOM 7708 C C . ILE B 1 318 ? 26.781 8.711 -0.612 1 87.44 318 ILE B C 1
ATOM 7710 O O . ILE B 1 318 ? 27.562 8.539 0.333 1 87.44 318 ILE B O 1
ATOM 7714 N N . SER B 1 319 ? 26.375 9.875 -0.995 1 88.81 319 SER B N 1
ATOM 7715 C CA . SER B 1 319 ? 26.75 11.078 -0.263 1 88.81 319 SER B CA 1
ATOM 7716 C C . SER B 1 319 ? 25.922 11.234 1.01 1 88.81 319 SER B C 1
ATOM 7718 O O . SER B 1 319 ? 24.891 10.594 1.159 1 88.81 319 SER B O 1
ATOM 7720 N N . VAL B 1 320 ? 26.406 12.039 1.882 1 90.88 320 VAL B N 1
ATOM 7721 C CA . VAL B 1 320 ? 25.688 12.344 3.113 1 90.88 320 VAL B CA 1
ATOM 7722 C C . VAL B 1 320 ? 24.344 12.992 2.781 1 90.88 320 VAL B C 1
ATOM 7724 O O . VAL B 1 320 ? 23.344 12.703 3.42 1 90.88 320 VAL B O 1
ATOM 7727 N N . GLU B 1 321 ? 24.328 13.844 1.831 1 90.38 321 GLU B N 1
ATOM 7728 C CA . GLU B 1 321 ? 23.109 14.5 1.404 1 90.38 321 GLU B CA 1
ATOM 7729 C C . GLU B 1 321 ? 22.078 13.484 0.914 1 90.38 321 GLU B C 1
ATOM 7731 O O . GLU B 1 321 ? 20.891 13.555 1.274 1 90.38 321 GLU B O 1
ATOM 7736 N N . GLN B 1 322 ? 22.609 12.578 0.123 1 90.19 322 GLN B N 1
ATOM 7737 C CA . GLN B 1 322 ? 21.719 11.547 -0.402 1 90.19 322 GLN B CA 1
ATOM 7738 C C . GLN B 1 322 ? 21.125 10.711 0.725 1 90.19 322 GLN B C 1
ATOM 7740 O O . GLN B 1 322 ? 19.922 10.391 0.706 1 90.19 322 GLN B O 1
ATOM 7745 N N . ASN B 1 323 ? 21.953 10.344 1.611 1 92.19 323 ASN B N 1
ATOM 7746 C CA . ASN B 1 323 ? 21.484 9.57 2.76 1 92.19 323 ASN B CA 1
ATOM 7747 C C . ASN B 1 323 ? 20.438 10.344 3.566 1 92.19 323 ASN B C 1
ATOM 7749 O O . ASN B 1 323 ? 19.422 9.781 3.963 1 92.19 323 ASN B O 1
ATOM 7753 N N . THR B 1 324 ? 20.672 11.586 3.816 1 94.88 324 THR B N 1
ATOM 7754 C CA . THR B 1 324 ? 19.75 12.43 4.57 1 94.88 324 THR B CA 1
ATOM 7755 C C . THR B 1 324 ? 18.422 12.562 3.832 1 94.88 324 THR B C 1
ATOM 7757 O O . THR B 1 324 ? 17.344 12.453 4.441 1 94.88 324 THR B O 1
ATOM 7760 N N . GLN B 1 325 ? 18.484 12.758 2.549 1 95.19 325 GLN B N 1
ATOM 7761 C CA . GLN B 1 325 ? 17.266 12.961 1.778 1 95.19 325 GLN B CA 1
ATOM 7762 C C . GLN B 1 325 ? 16.469 11.672 1.646 1 95.19 325 GLN B C 1
ATOM 7764 O O . GLN B 1 325 ? 15.242 11.688 1.606 1 95.19 325 GLN B O 1
ATOM 7769 N N . ARG B 1 326 ? 17.172 10.523 1.585 1 94.69 326 ARG B N 1
ATOM 7770 C CA . ARG B 1 326 ? 16.469 9.234 1.627 1 94.69 326 ARG B CA 1
ATOM 7771 C C . ARG B 1 326 ? 15.672 9.086 2.916 1 94.69 326 ARG B C 1
ATOM 7773 O O . ARG B 1 326 ? 14.508 8.695 2.885 1 94.69 326 ARG B O 1
ATOM 7780 N N . CYS B 1 327 ? 16.281 9.461 3.969 1 96.88 327 CYS B N 1
ATOM 7781 C CA . CYS B 1 327 ? 15.633 9.383 5.273 1 96.88 327 CYS B CA 1
ATOM 7782 C C . CYS B 1 327 ? 14.461 10.359 5.352 1 96.88 327 CYS B C 1
ATOM 7784 O O . CYS B 1 327 ? 13.359 9.977 5.754 1 96.88 327 CYS B O 1
ATOM 7786 N N . VAL B 1 328 ? 14.688 11.539 4.941 1 97.56 328 VAL B N 1
ATOM 7787 C CA . VAL B 1 328 ? 13.672 12.578 5.008 1 97.56 328 VAL B CA 1
ATOM 7788 C C . VAL B 1 328 ? 12.477 12.195 4.133 1 97.56 328 VAL B C 1
ATOM 7790 O O . VAL B 1 328 ? 11.32 12.352 4.539 1 97.56 328 VAL B O 1
ATOM 7793 N N . THR B 1 329 ? 12.75 11.703 2.965 1 97.56 329 THR B N 1
ATOM 7794 C CA . THR B 1 329 ? 11.68 11.336 2.047 1 97.56 329 THR B CA 1
ATOM 7795 C C . THR B 1 329 ? 10.844 10.203 2.621 1 97.56 329 THR B C 1
ATOM 7797 O O . THR B 1 329 ? 9.609 10.211 2.521 1 97.56 329 THR B O 1
ATOM 7800 N N . TYR B 1 330 ? 11.469 9.195 3.242 1 97.44 330 TYR B N 1
ATOM 7801 C CA . TYR B 1 330 ? 10.727 8.094 3.855 1 97.44 330 TYR B CA 1
ATOM 7802 C C . TYR B 1 330 ? 9.781 8.609 4.93 1 97.44 330 TYR B C 1
ATOM 7804 O O . TYR B 1 330 ? 8.586 8.281 4.922 1 97.44 330 TYR B O 1
ATOM 7812 N N . TRP B 1 331 ? 10.289 9.383 5.801 1 98.12 331 TRP B N 1
ATOM 7813 C CA . TRP B 1 331 ? 9.5 9.836 6.934 1 98.12 331 TRP B CA 1
ATOM 7814 C C . TRP B 1 331 ? 8.453 10.859 6.496 1 98.12 331 TRP B C 1
ATOM 7816 O O . TRP B 1 331 ? 7.375 10.953 7.086 1 98.12 331 TRP B O 1
ATOM 7826 N N . SER B 1 332 ? 8.781 11.672 5.469 1 98.12 332 SER B N 1
ATOM 7827 C CA . SER B 1 332 ? 7.766 12.555 4.906 1 98.12 332 SER B CA 1
ATOM 7828 C C . SER B 1 332 ? 6.578 11.758 4.375 1 98.12 332 SER B C 1
ATOM 7830 O O . SER B 1 332 ? 5.426 12.148 4.574 1 98.12 332 SER B O 1
ATOM 7832 N N . CYS B 1 333 ? 6.875 10.688 3.703 1 97.38 333 CYS B N 1
ATOM 7833 C CA . CYS B 1 333 ? 5.816 9.812 3.217 1 97.38 333 CYS B CA 1
ATOM 7834 C C . CYS B 1 333 ? 5.062 9.172 4.375 1 97.38 333 CYS B C 1
ATOM 7836 O O . CYS B 1 333 ? 3.844 8.992 4.309 1 97.38 333 CYS B O 1
ATOM 7838 N N . TYR B 1 334 ? 5.805 8.789 5.418 1 97.44 334 TYR B N 1
ATOM 7839 C CA . TYR B 1 334 ? 5.188 8.242 6.621 1 97.44 334 TYR B CA 1
ATOM 7840 C C . TYR B 1 334 ? 4.195 9.227 7.223 1 97.44 334 TYR B C 1
ATOM 7842 O O . TYR B 1 334 ? 3.07 8.852 7.566 1 97.44 334 TYR B O 1
ATOM 7850 N N . VAL B 1 335 ? 4.609 10.461 7.344 1 97.81 335 VAL B N 1
ATOM 7851 C CA . VAL B 1 335 ? 3.77 11.516 7.895 1 97.81 335 VAL B CA 1
ATOM 7852 C C . VAL B 1 335 ? 2.527 11.695 7.027 1 97.81 335 VAL B C 1
ATOM 7854 O O . VAL B 1 335 ? 1.409 11.773 7.539 1 97.81 335 VAL B O 1
ATOM 7857 N N . GLN B 1 336 ? 2.734 11.75 5.777 1 96.62 336 GLN B N 1
ATOM 7858 C CA . GLN B 1 336 ? 1.614 11.93 4.859 1 96.62 336 GLN B CA 1
ATOM 7859 C C . GLN B 1 336 ? 0.65 10.75 4.934 1 96.62 336 GLN B C 1
ATOM 7861 O O . GLN B 1 336 ? -0.568 10.93 4.891 1 96.62 336 GLN B O 1
ATOM 7866 N N . GLU B 1 337 ? 1.209 9.57 5.016 1 95.75 337 GLU B N 1
ATOM 7867 C CA . GLU B 1 337 ? 0.393 8.367 5.133 1 95.75 337 GLU B CA 1
ATOM 7868 C C . GLU B 1 337 ? -0.497 8.422 6.371 1 95.75 337 GLU B C 1
ATOM 7870 O O . GLU B 1 337 ? -1.685 8.102 6.301 1 95.75 337 GLU B O 1
ATOM 7875 N N . GLU B 1 338 ? 0.039 8.773 7.453 1 95.44 338 GLU B N 1
ATOM 7876 C CA . GLU B 1 338 ? -0.734 8.844 8.688 1 95.44 338 GLU B CA 1
ATOM 7877 C C . GLU B 1 338 ? -1.811 9.922 8.609 1 95.44 338 GLU B C 1
ATOM 7879 O O . GLU B 1 338 ? -2.932 9.719 9.078 1 95.44 338 GLU B O 1
ATOM 7884 N N . MET B 1 339 ? -1.493 11.055 8.047 1 94.19 339 MET B N 1
ATOM 7885 C CA . MET B 1 339 ? -2.48 12.117 7.895 1 94.19 339 MET B CA 1
ATOM 7886 C C . MET B 1 339 ? -3.641 11.664 7.016 1 94.19 339 MET B C 1
ATOM 7888 O O . MET B 1 339 ? -4.801 11.953 7.316 1 94.19 339 MET B O 1
ATOM 7892 N N . TRP B 1 340 ? -3.312 10.906 5.945 1 93.19 340 TRP B N 1
ATOM 7893 C CA . TRP B 1 340 ? -4.355 10.336 5.102 1 93.19 340 TRP B CA 1
ATOM 7894 C C . TRP B 1 340 ? -5.223 9.359 5.887 1 93.19 340 TRP B C 1
ATOM 7896 O O . TRP B 1 340 ? -6.449 9.352 5.738 1 93.19 340 TRP B O 1
ATOM 7906 N N . ALA B 1 341 ? -4.562 8.539 6.676 1 91.56 341 ALA B N 1
ATOM 7907 C CA . ALA B 1 341 ? -5.281 7.535 7.457 1 91.56 341 ALA B CA 1
ATOM 7908 C C . ALA B 1 341 ? -6.289 8.188 8.398 1 91.56 341 ALA B C 1
ATOM 7910 O O . ALA B 1 341 ? -7.441 7.758 8.484 1 91.56 341 ALA B O 1
ATOM 7911 N N . ILE B 1 342 ? -5.906 9.258 9.047 1 90.81 342 ILE B N 1
ATOM 7912 C CA . ILE B 1 342 ? -6.801 9.977 9.953 1 90.81 342 ILE B CA 1
ATOM 7913 C C . ILE B 1 342 ? -7.91 10.656 9.156 1 90.81 342 ILE B C 1
ATOM 7915 O O . ILE B 1 342 ? -9.086 10.602 9.539 1 90.81 342 ILE B O 1
ATOM 7919 N N . TYR B 1 343 ? -7.496 11.211 8.062 1 88.88 343 TYR B N 1
ATOM 7920 C CA . TYR B 1 343 ? -8.43 11.953 7.227 1 88.88 343 TYR B CA 1
ATOM 7921 C C . TYR B 1 343 ? -9.523 11.039 6.691 1 88.88 343 TYR B C 1
ATOM 7923 O O . TYR B 1 343 ? -10.703 11.406 6.684 1 88.88 343 TYR B O 1
ATOM 7931 N N . MET B 1 344 ? -9.141 9.867 6.309 1 87.19 344 MET B N 1
ATOM 7932 C CA . MET B 1 344 ? -10.078 8.961 5.652 1 87.19 344 MET B CA 1
ATOM 7933 C C . MET B 1 344 ? -10.633 7.941 6.641 1 87.19 344 MET B C 1
ATOM 7935 O O . MET B 1 344 ? -11.625 7.27 6.355 1 87.19 344 MET B O 1
ATOM 7939 N N . GLY B 1 345 ? -10.086 7.922 7.82 1 87.62 345 GLY B N 1
ATOM 7940 C CA . GLY B 1 345 ? -10.492 6.918 8.781 1 87.62 345 GLY B CA 1
ATOM 7941 C C . GLY B 1 345 ? -10.094 5.508 8.383 1 87.62 345 GLY B C 1
ATOM 7942 O O . GLY B 1 345 ? -10.914 4.59 8.43 1 87.62 345 GLY B O 1
ATOM 7943 N N . ARG B 1 346 ? -8.898 5.375 7.93 1 87.12 346 ARG B N 1
ATOM 7944 C CA . ARG B 1 346 ? -8.406 4.086 7.461 1 87.12 346 ARG B CA 1
ATOM 7945 C C . ARG B 1 346 ? -7.086 3.723 8.133 1 87.12 346 ARG B C 1
ATOM 7947 O O . ARG B 1 346 ? -6.52 4.531 8.875 1 87.12 346 ARG B O 1
ATOM 7954 N N . THR B 1 347 ? -6.66 2.502 7.969 1 83.06 347 THR B N 1
ATOM 7955 C CA . THR B 1 347 ? -5.414 2.033 8.562 1 83.06 347 THR B CA 1
ATOM 7956 C C . THR B 1 347 ? -4.219 2.436 7.707 1 83.06 347 THR B C 1
ATOM 7958 O O . THR B 1 347 ? -4.219 2.219 6.492 1 83.06 347 THR B O 1
ATOM 7961 N N . PRO B 1 348 ? -3.295 3.035 8.391 1 90.44 348 PRO B N 1
ATOM 7962 C CA . PRO B 1 348 ? -2.084 3.34 7.625 1 90.44 348 PRO B CA 1
ATOM 7963 C C . PRO B 1 348 ? -1.314 2.086 7.215 1 90.44 348 PRO B C 1
ATOM 7965 O O . PRO B 1 348 ? -1.271 1.109 7.969 1 90.44 348 PRO B O 1
ATOM 7968 N N . LEU B 1 349 ? -0.609 2.109 6.059 1 88.62 349 LEU B N 1
ATOM 7969 C CA . LEU B 1 349 ? 0.017 0.9 5.531 1 88.62 349 LEU B CA 1
ATOM 7970 C C . LEU B 1 349 ? 1.534 0.969 5.672 1 88.62 349 LEU B C 1
ATOM 7972 O O . LEU B 1 349 ? 2.232 -0.007 5.387 1 88.62 349 LEU B O 1
ATOM 7976 N N . MET B 1 350 ? 2.096 2.082 6.105 1 90.69 350 MET B N 1
ATOM 7977 C CA . MET B 1 350 ? 3.539 2.182 6.301 1 90.69 350 MET B CA 1
ATOM 7978 C C . MET B 1 350 ? 3.918 1.876 7.746 1 90.69 350 MET B C 1
ATOM 7980 O O . MET B 1 350 ? 4.684 2.617 8.359 1 90.69 350 MET B O 1
ATOM 7984 N N . THR B 1 351 ? 3.387 0.88 8.312 1 85 351 THR B N 1
ATOM 7985 C CA . THR B 1 351 ? 3.646 0.521 9.703 1 85 351 THR B CA 1
ATOM 7986 C C . THR B 1 351 ? 4.594 -0.674 9.781 1 85 351 THR B C 1
ATOM 7988 O O . THR B 1 351 ? 4.848 -1.196 10.867 1 85 351 THR B O 1
ATOM 7991 N N . GLN B 1 352 ? 5.207 -1.025 8.711 1 78.75 352 GLN B N 1
ATOM 7992 C CA . GLN B 1 352 ? 6.109 -2.17 8.656 1 78.75 352 GLN B CA 1
ATOM 7993 C C . GLN B 1 352 ? 7.434 -1.858 9.344 1 78.75 352 GLN B C 1
ATOM 7995 O O . GLN B 1 352 ? 7.742 -0.696 9.617 1 78.75 352 GLN B O 1
ATOM 8000 N N . TRP B 1 353 ? 8.109 -2.893 9.586 1 75.69 353 TRP B N 1
ATOM 8001 C CA . TRP B 1 353 ? 9.438 -2.756 10.18 1 75.69 353 TRP B CA 1
ATOM 8002 C C . TRP B 1 353 ? 10.367 -1.983 9.242 1 75.69 353 TRP B C 1
ATOM 8004 O O . TRP B 1 353 ? 10.305 -2.145 8.023 1 75.69 353 TRP B O 1
ATOM 8014 N N . HIS B 1 354 ? 11.109 -1.117 9.844 1 84.94 354 HIS B N 1
ATOM 8015 C CA . HIS B 1 354 ? 12.102 -0.336 9.109 1 84.94 354 HIS B CA 1
ATOM 8016 C C . HIS B 1 354 ? 13.391 -0.193 9.906 1 84.94 354 HIS B C 1
ATOM 8018 O O . HIS B 1 354 ? 13.367 -0.183 11.141 1 84.94 354 HIS B O 1
ATOM 8024 N N . SER B 1 355 ? 14.5 -0.152 9.195 1 87.75 355 SER B N 1
ATOM 8025 C CA . SER B 1 355 ? 15.789 0.05 9.852 1 87.75 355 SER B CA 1
ATOM 8026 C C . SER B 1 355 ? 16.266 1.491 9.695 1 87.75 355 SER B C 1
ATOM 8028 O O . SER B 1 355 ? 17.25 1.894 10.32 1 87.75 355 SER B O 1
ATOM 8030 N N . VAL B 1 356 ? 15.562 2.271 8.883 1 92.44 356 VAL B N 1
ATOM 8031 C CA . VAL B 1 356 ? 15.938 3.668 8.688 1 92.44 356 VAL B CA 1
ATOM 8032 C C . VAL B 1 356 ? 15.82 4.426 10.008 1 92.44 356 VAL B C 1
ATOM 8034 O O . VAL B 1 356 ? 14.852 4.242 10.758 1 92.44 356 VAL B O 1
ATOM 8037 N N . PRO B 1 357 ? 16.828 5.176 10.336 1 94 357 PRO B N 1
ATOM 8038 C CA . PRO B 1 357 ? 16.75 5.941 11.586 1 94 357 PRO B CA 1
ATOM 8039 C C . PRO B 1 357 ? 15.719 7.062 11.531 1 94 357 PRO B C 1
ATOM 8041 O O . PRO B 1 357 ? 15.266 7.438 10.445 1 94 357 PRO B O 1
ATOM 8044 N N . TYR B 1 358 ? 15.328 7.559 12.695 1 96.19 358 TYR B N 1
ATOM 8045 C CA . TYR B 1 358 ? 14.484 8.75 12.75 1 96.19 358 TYR B CA 1
ATOM 8046 C C . TYR B 1 358 ? 15.227 9.969 12.211 1 96.19 358 TYR B C 1
ATOM 8048 O O . TYR B 1 358 ? 16.453 10.016 12.25 1 96.19 358 TYR B O 1
ATOM 8056 N N . PRO B 1 359 ? 14.438 10.875 11.664 1 96.5 359 PRO B N 1
ATOM 8057 C CA . PRO B 1 359 ? 15.109 12.039 11.094 1 96.5 359 PRO B CA 1
ATOM 8058 C C . PRO B 1 359 ? 15.82 12.883 12.141 1 96.5 359 PRO B C 1
ATOM 8060 O O . PRO B 1 359 ? 15.352 12.984 13.281 1 96.5 359 PRO B O 1
ATOM 8063 N N . SER B 1 360 ? 16.938 13.445 11.695 1 95.19 360 SER B N 1
ATOM 8064 C CA . SER B 1 360 ? 17.688 14.398 12.508 1 95.19 360 SER B CA 1
ATOM 8065 C C . SER B 1 360 ? 17.703 15.781 11.867 1 95.19 360 SER B C 1
ATOM 8067 O O . SER B 1 360 ? 17.578 15.898 10.648 1 95.19 360 SER B O 1
ATOM 8069 N N . ALA B 1 361 ? 17.875 16.75 12.734 1 95.69 361 ALA B N 1
ATOM 8070 C CA . ALA B 1 361 ? 17.859 18.125 12.242 1 95.69 361 ALA B CA 1
ATOM 8071 C C . ALA B 1 361 ? 19.031 18.391 11.312 1 95.69 361 ALA B C 1
ATOM 8073 O O . ALA B 1 361 ? 20.156 17.953 11.578 1 95.69 361 ALA B O 1
ATOM 8074 N N . ASP B 1 362 ? 18.734 18.938 10.211 1 95.06 362 ASP B N 1
ATOM 8075 C CA . ASP B 1 362 ? 19.734 19.375 9.234 1 95.06 362 ASP B CA 1
ATOM 8076 C C . ASP B 1 362 ? 19.938 20.891 9.289 1 95.06 362 ASP B C 1
ATOM 8078 O O . ASP B 1 362 ? 19.031 21.656 8.93 1 95.06 362 ASP B O 1
ATOM 8082 N N . LEU B 1 363 ? 21.141 21.375 9.57 1 94 363 LEU B N 1
ATOM 8083 C CA . LEU B 1 363 ? 21.438 22.781 9.797 1 94 363 LEU B CA 1
ATOM 8084 C C . LEU B 1 363 ? 21.25 23.594 8.523 1 94 363 LEU B C 1
ATOM 8086 O O . LEU B 1 363 ? 20.797 24.734 8.57 1 94 363 LEU B O 1
ATOM 8090 N N . VAL B 1 364 ? 21.594 23.047 7.414 1 93.81 364 VAL B N 1
ATOM 8091 C CA . VAL B 1 364 ? 21.484 23.766 6.148 1 93.81 364 VAL B CA 1
ATOM 8092 C C . VAL B 1 364 ? 20.016 24.062 5.844 1 93.81 364 VAL B C 1
ATOM 8094 O O . VAL B 1 364 ? 19.656 25.188 5.465 1 93.81 364 VAL B O 1
ATOM 8097 N N . THR B 1 365 ? 19.188 23.094 6.035 1 95.88 365 THR B N 1
ATOM 8098 C CA . THR B 1 365 ? 17.766 23.25 5.801 1 95.88 365 THR B CA 1
ATOM 8099 C C . THR B 1 365 ? 17.141 24.188 6.828 1 95.88 365 THR B C 1
ATOM 8101 O O . THR B 1 365 ? 16.281 25 6.492 1 95.88 365 THR B O 1
ATOM 8104 N N . ASP B 1 366 ? 17.594 24.156 8.086 1 96.38 366 ASP B N 1
ATOM 8105 C CA . ASP B 1 366 ? 17.062 25.016 9.141 1 96.38 366 ASP B CA 1
ATOM 8106 C C . ASP B 1 366 ? 17.422 26.484 8.883 1 96.38 366 ASP B C 1
ATOM 8108 O O . ASP B 1 366 ? 16.672 27.391 9.25 1 96.38 366 ASP B O 1
ATOM 8112 N N . ASN B 1 367 ? 18.531 26.641 8.211 1 94.75 367 ASN B N 1
ATOM 8113 C CA . ASN B 1 367 ? 19.031 28 7.973 1 94.75 367 ASN B CA 1
ATOM 8114 C C . ASN B 1 367 ? 18.391 28.609 6.727 1 94.75 367 ASN B C 1
ATOM 8116 O O . ASN B 1 367 ? 18.641 29.781 6.414 1 94.75 367 ASN B O 1
ATOM 8120 N N . TRP B 1 368 ? 17.594 27.828 6.043 1 93.62 368 TRP B N 1
ATOM 8121 C CA . TRP B 1 368 ? 16.828 28.406 4.945 1 93.62 368 TRP B CA 1
ATOM 8122 C C . TRP B 1 368 ? 15.984 29.578 5.434 1 93.62 368 TRP B C 1
ATOM 8124 O O . TRP B 1 368 ? 15.227 29.453 6.398 1 93.62 368 TRP B O 1
ATOM 8134 N N . GLU B 1 369 ? 16.094 30.719 4.879 1 92.06 369 GLU B N 1
ATOM 8135 C CA . GLU B 1 369 ? 15.547 31.953 5.457 1 92.06 369 GLU B CA 1
ATOM 8136 C C . GLU B 1 369 ? 14.078 32.125 5.094 1 92.06 369 GLU B C 1
ATOM 8138 O O . GLU B 1 369 ? 13.672 31.844 3.965 1 92.06 369 GLU B O 1
ATOM 8143 N N . TRP B 1 370 ? 13.336 32.562 6.047 1 92.62 370 TRP B N 1
ATOM 8144 C CA . TRP B 1 370 ? 11.969 33.031 5.871 1 92.62 370 TRP B CA 1
ATOM 8145 C C . TRP B 1 370 ? 11.945 34.562 5.816 1 92.62 370 TRP B C 1
ATOM 8147 O O . TRP B 1 370 ? 12.359 35.25 6.762 1 92.62 370 TRP B O 1
ATOM 8157 N N . THR B 1 371 ? 11.477 35.031 4.699 1 91.5 371 THR B N 1
ATOM 8158 C CA . THR B 1 371 ? 11.289 36.469 4.562 1 91.5 371 THR B CA 1
ATOM 8159 C C . THR B 1 371 ? 9.812 36.844 4.629 1 91.5 371 THR B C 1
ATOM 8161 O O . THR B 1 371 ? 9 36.344 3.848 1 91.5 371 THR B O 1
ATOM 8164 N N . TRP B 1 372 ? 9.5 37.688 5.441 1 90.25 372 TRP B N 1
ATOM 8165 C CA . TRP B 1 372 ? 8.117 38.125 5.609 1 90.25 372 TRP B CA 1
ATOM 8166 C C . TRP B 1 372 ? 7.684 39.031 4.465 1 90.25 372 TRP B C 1
ATOM 8168 O O . TRP B 1 372 ? 8.43 39.938 4.062 1 90.25 372 TRP B O 1
ATOM 8178 N N . PRO B 1 373 ? 6.594 38.781 3.781 1 81.44 373 PRO B N 1
ATOM 8179 C CA . PRO B 1 373 ? 6.156 39.531 2.609 1 81.44 373 PRO B CA 1
ATOM 8180 C C . PRO B 1 373 ? 6.113 41.062 2.865 1 81.44 373 PRO B C 1
ATOM 8182 O O . PRO B 1 373 ? 6.496 41.844 1.995 1 81.44 373 PRO B O 1
ATOM 8185 N N . ASP B 1 374 ? 5.688 41.656 3.941 1 82.69 374 ASP B N 1
ATOM 8186 C CA . ASP B 1 374 ? 5.566 43.094 4.207 1 82.69 374 ASP B CA 1
ATOM 8187 C C . ASP B 1 374 ? 6.75 43.594 5.027 1 82.69 374 ASP B C 1
ATOM 8189 O O . ASP B 1 374 ? 6.723 44.719 5.531 1 82.69 374 ASP B O 1
ATOM 8193 N N . SER B 1 375 ? 7.777 42.812 5.125 1 81.81 375 SER B N 1
ATOM 8194 C CA . SER B 1 375 ? 8.984 43.156 5.867 1 81.81 375 SER B CA 1
ATOM 8195 C C . SER B 1 375 ? 8.656 43.625 7.281 1 81.81 375 SER B C 1
ATOM 8197 O O . SER B 1 375 ? 9.273 44.562 7.789 1 81.81 375 SER B O 1
ATOM 8199 N N . ARG B 1 376 ? 7.676 43.125 7.824 1 86.75 376 ARG B N 1
ATOM 8200 C CA . ARG B 1 376 ? 7.246 43.531 9.164 1 86.75 376 ARG B CA 1
ATOM 8201 C C . ARG B 1 376 ? 8.234 43.031 10.219 1 86.75 376 ARG B C 1
ATOM 8203 O O . ARG B 1 376 ? 8.227 43.531 11.352 1 86.75 376 ARG B O 1
ATOM 8210 N N . ALA B 1 377 ? 9.07 42.062 9.859 1 88.38 377 ALA B N 1
ATOM 8211 C CA . ALA B 1 377 ? 10.141 41.562 10.719 1 88.38 377 ALA B CA 1
ATOM 8212 C C . ALA B 1 377 ? 11.367 41.188 9.898 1 88.38 377 ALA B C 1
ATOM 8214 O O . ALA B 1 377 ? 11.266 40.969 8.688 1 88.38 377 ALA B O 1
ATOM 8215 N N . PRO B 1 378 ? 12.523 41.188 10.5 1 91 378 PRO B N 1
ATOM 8216 C CA . PRO B 1 378 ? 13.711 40.719 9.773 1 91 378 PRO B CA 1
ATOM 8217 C C . PRO B 1 378 ? 13.641 39.25 9.375 1 91 378 PRO B C 1
ATOM 8219 O O . PRO B 1 378 ? 12.93 38.469 10.016 1 91 378 PRO B O 1
ATOM 8222 N N . PRO B 1 379 ? 14.391 38.969 8.32 1 92.38 379 PRO B N 1
ATOM 8223 C CA . PRO B 1 379 ? 14.445 37.531 7.945 1 92.38 379 PRO B CA 1
ATOM 8224 C C . PRO B 1 379 ? 14.914 36.656 9.094 1 92.38 379 PRO B C 1
ATOM 8226 O O . PRO B 1 379 ? 15.766 37.062 9.891 1 92.38 379 PRO B O 1
ATOM 8229 N N . GLN B 1 380 ? 14.32 35.5 9.164 1 94.19 380 GLN B N 1
ATOM 8230 C CA . GLN B 1 380 ? 14.664 34.562 10.234 1 94.19 380 GLN B CA 1
ATOM 8231 C C . GLN B 1 380 ? 14.828 33.156 9.703 1 94.19 380 GLN B C 1
ATOM 8233 O O . GLN B 1 380 ? 14.438 32.875 8.57 1 94.19 380 GLN B O 1
ATOM 8238 N N . LYS B 1 381 ? 15.438 32.312 10.562 1 95.44 381 LYS B N 1
ATOM 8239 C CA . LYS B 1 381 ? 15.578 30.891 10.219 1 95.44 381 LYS B CA 1
ATOM 8240 C C . LYS B 1 381 ? 14.219 30.188 10.18 1 95.44 381 LYS B C 1
ATOM 8242 O O . LYS B 1 381 ? 13.344 30.484 11 1 95.44 381 LYS B O 1
ATOM 8247 N N . THR B 1 382 ? 14.062 29.281 9.273 1 95.94 382 THR B N 1
ATOM 8248 C CA . THR B 1 382 ? 12.789 28.578 9.148 1 95.94 382 THR B CA 1
ATOM 8249 C C . THR B 1 382 ? 12.703 27.438 10.156 1 95.94 382 THR B C 1
ATOM 8251 O O . THR B 1 382 ? 11.609 27.062 10.586 1 95.94 382 THR B O 1
ATOM 8254 N N . TYR B 1 383 ? 13.828 26.828 10.508 1 97.25 383 TYR B N 1
ATOM 8255 C CA . TYR B 1 383 ? 13.867 25.625 11.352 1 97.25 383 TYR B CA 1
ATOM 8256 C C . TYR B 1 383 ? 12.992 24.531 10.773 1 97.25 383 TYR B C 1
ATOM 8258 O O . TYR B 1 383 ? 12.312 23.812 11.516 1 97.25 383 TYR B O 1
ATOM 8266 N N . LEU B 1 384 ? 13.016 24.453 9.461 1 97.44 384 LEU B N 1
ATOM 8267 C CA . LEU B 1 384 ? 12.172 23.516 8.75 1 97.44 384 LEU B CA 1
ATOM 8268 C C . LEU B 1 384 ? 12.5 22.078 9.148 1 97.44 384 LEU B C 1
ATOM 8270 O O . LEU B 1 384 ? 11.602 21.281 9.414 1 97.44 384 LEU B O 1
ATOM 8274 N N . SER B 1 385 ? 13.758 21.703 9.125 1 97.44 385 SER B N 1
ATOM 8275 C CA . SER B 1 385 ? 14.188 20.344 9.438 1 97.44 385 SER B CA 1
ATOM 8276 C C . SER B 1 385 ? 13.898 20 10.898 1 97.44 385 SER B C 1
ATOM 8278 O O . SER B 1 385 ? 13.438 18.891 11.195 1 97.44 385 SER B O 1
ATOM 8280 N N . THR B 1 386 ? 14.172 20.891 11.789 1 97.81 386 THR B N 1
ATOM 8281 C CA . THR B 1 386 ? 13.875 20.672 13.203 1 97.81 386 THR B CA 1
ATOM 8282 C C . THR B 1 386 ? 12.375 20.453 13.406 1 97.81 386 THR B C 1
ATOM 8284 O O . THR B 1 386 ? 11.977 19.547 14.148 1 97.81 386 THR B O 1
ATOM 8287 N N . CYS B 1 387 ? 11.594 21.312 12.805 1 98.19 387 CYS B N 1
ATOM 8288 C CA . CYS B 1 387 ? 10.148 21.141 12.883 1 98.19 387 CYS B CA 1
ATOM 8289 C C . CYS B 1 387 ? 9.727 19.766 12.375 1 98.19 387 CYS B C 1
ATOM 8291 O O . CYS B 1 387 ? 8.852 19.125 12.969 1 98.19 387 CYS B O 1
ATOM 8293 N N . PHE B 1 388 ? 10.391 19.328 11.305 1 98.31 388 PHE B N 1
ATOM 8294 C CA . PHE B 1 388 ? 10.078 18.047 10.703 1 98.31 388 PHE B CA 1
ATOM 8295 C C . PHE B 1 388 ? 10.367 16.906 11.68 1 98.31 388 PHE B C 1
ATOM 8297 O O . PHE B 1 388 ? 9.602 15.945 11.766 1 98.31 388 PHE B O 1
ATOM 8304 N N . VAL B 1 389 ? 11.414 16.953 12.359 1 98.38 389 VAL B N 1
ATOM 8305 C CA . VAL B 1 389 ? 11.781 15.945 13.352 1 98.38 389 VAL B CA 1
ATOM 8306 C C . VAL B 1 389 ? 10.664 15.789 14.375 1 98.38 389 VAL B C 1
ATOM 8308 O O . VAL B 1 389 ? 10.242 14.664 14.672 1 98.38 389 VAL B O 1
ATOM 8311 N N . TYR B 1 390 ? 10.133 16.875 14.805 1 98.44 390 TYR B N 1
ATOM 8312 C CA . TYR B 1 390 ? 9.102 16.828 15.836 1 98.44 390 TYR B CA 1
ATOM 8313 C C . TYR B 1 390 ? 7.746 16.469 15.234 1 98.44 390 TYR B C 1
ATOM 8315 O O . TYR B 1 390 ? 6.914 15.844 15.891 1 98.44 390 TYR B O 1
ATOM 8323 N N . THR B 1 391 ? 7.531 16.859 13.992 1 98.5 391 THR B N 1
ATOM 8324 C CA . THR B 1 391 ? 6.32 16.422 13.305 1 98.5 391 THR B CA 1
ATOM 8325 C C . THR B 1 391 ? 6.293 14.906 13.156 1 98.5 391 THR B C 1
ATOM 8327 O O . THR B 1 391 ? 5.25 14.281 13.344 1 98.5 391 THR B O 1
ATOM 8330 N N . THR B 1 392 ? 7.445 14.32 12.781 1 98.19 392 THR B N 1
ATOM 8331 C CA . THR B 1 392 ? 7.551 12.875 12.633 1 98.19 392 THR B CA 1
ATOM 8332 C C . THR B 1 392 ? 7.266 12.164 13.953 1 98.19 392 THR B C 1
ATOM 8334 O O . THR B 1 392 ? 6.539 11.172 13.984 1 98.19 392 THR B O 1
ATOM 8337 N N . ALA B 1 393 ? 7.789 12.703 14.992 1 98.12 393 ALA B N 1
ATOM 8338 C CA . ALA B 1 393 ? 7.555 12.125 16.312 1 98.12 393 ALA B CA 1
ATOM 8339 C C . ALA B 1 393 ? 6.074 12.18 16.672 1 98.12 393 ALA B C 1
ATOM 8341 O O . ALA B 1 393 ? 5.535 11.227 17.25 1 98.12 393 ALA B O 1
ATOM 8342 N N . LEU B 1 394 ? 5.469 13.289 16.406 1 98.5 394 LEU B N 1
ATOM 8343 C CA . LEU B 1 394 ? 4.043 13.445 16.672 1 98.5 394 LEU B CA 1
ATOM 8344 C C . LEU B 1 394 ? 3.221 12.438 15.883 1 98.5 394 LEU B C 1
ATOM 8346 O O . LEU B 1 394 ? 2.295 11.828 16.422 1 98.5 394 LEU B O 1
ATOM 8350 N N . MET B 1 395 ? 3.557 12.25 14.633 1 97.94 395 MET B N 1
ATOM 8351 C CA . MET B 1 395 ? 2.795 11.344 13.773 1 97.94 395 MET B CA 1
ATOM 8352 C C . MET B 1 395 ? 3.02 9.891 14.18 1 97.94 395 MET B C 1
ATOM 8354 O O . MET B 1 395 ? 2.143 9.047 13.992 1 97.94 395 MET B O 1
ATOM 8358 N N . ARG B 1 396 ? 4.117 9.594 14.711 1 97.31 396 ARG B N 1
ATOM 8359 C CA . ARG B 1 396 ? 4.328 8.25 15.25 1 97.31 396 ARG B CA 1
ATOM 8360 C C . ARG B 1 396 ? 3.375 7.969 16.406 1 97.31 396 ARG B C 1
ATOM 8362 O O . ARG B 1 396 ? 2.842 6.863 16.531 1 97.31 396 ARG B O 1
ATOM 8369 N N . ILE B 1 397 ? 3.152 8.961 17.25 1 97.81 397 ILE B N 1
ATOM 8370 C CA . ILE B 1 397 ? 2.162 8.82 18.312 1 97.81 397 ILE B CA 1
ATOM 8371 C C . ILE B 1 397 ? 0.778 8.609 17.703 1 97.81 397 ILE B C 1
ATOM 8373 O O . ILE B 1 397 ? 0.029 7.73 18.141 1 97.81 397 ILE B O 1
ATOM 8377 N N . ALA B 1 398 ? 0.507 9.398 16.703 1 97.31 398 ALA B N 1
ATOM 8378 C CA . ALA B 1 398 ? -0.785 9.297 16.031 1 97.31 398 ALA B CA 1
ATOM 8379 C C . ALA B 1 398 ? -0.983 7.906 15.438 1 97.31 398 ALA B C 1
ATOM 8381 O O . ALA B 1 398 ? -2.09 7.363 15.469 1 97.31 398 ALA B O 1
ATOM 8382 N N . THR B 1 399 ? 0.06 7.375 14.852 1 95.81 399 THR B N 1
ATOM 8383 C CA . THR B 1 399 ? -0.011 6.047 14.25 1 95.81 399 THR B CA 1
ATOM 8384 C C . THR B 1 399 ? -0.335 4.992 15.305 1 95.81 399 THR B C 1
ATOM 8386 O O . THR B 1 399 ? -1.13 4.082 15.062 1 95.81 399 THR B O 1
ATOM 8389 N N . GLU B 1 400 ? 0.254 5.098 16.453 1 94.5 400 GLU B N 1
ATOM 8390 C CA . GLU B 1 400 ? -0.042 4.168 17.531 1 94.5 400 GLU B CA 1
ATOM 8391 C C . GLU B 1 400 ? -1.496 4.285 17.984 1 94.5 400 GLU B C 1
ATOM 8393 O O . GLU B 1 400 ? -2.148 3.279 18.266 1 94.5 400 GLU B O 1
ATOM 8398 N N . ILE B 1 401 ? -1.94 5.48 18.031 1 94.5 401 ILE B N 1
ATOM 8399 C CA . ILE B 1 401 ? -3.336 5.703 18.406 1 94.5 401 ILE B CA 1
ATOM 8400 C C . ILE B 1 401 ? -4.25 5.059 17.359 1 94.5 401 ILE B C 1
ATOM 8402 O O . ILE B 1 401 ? -5.191 4.34 17.719 1 94.5 401 ILE B O 1
ATOM 8406 N N . THR B 1 402 ? -3.98 5.27 16.094 1 92.19 402 THR B N 1
ATOM 8407 C CA . THR B 1 402 ? -4.793 4.73 15.016 1 92.19 402 THR B CA 1
ATOM 8408 C C . THR B 1 402 ? -4.832 3.207 15.07 1 92.19 402 THR B C 1
ATOM 8410 O O . THR B 1 402 ? -5.902 2.605 14.961 1 92.19 402 THR B O 1
ATOM 8413 N N . THR B 1 403 ? -3.701 2.588 15.266 1 88.06 403 THR B N 1
ATOM 8414 C CA . THR B 1 403 ? -3.594 1.135 15.188 1 88.06 403 THR B CA 1
ATOM 8415 C C . THR B 1 403 ? -4.133 0.483 16.453 1 88.06 403 THR B C 1
ATOM 8417 O O . THR B 1 403 ? -4.496 -0.695 16.453 1 88.06 403 THR B O 1
ATOM 8420 N N . THR B 1 404 ? -4.277 1.259 17.562 1 89.25 404 THR B N 1
ATOM 8421 C CA . THR B 1 404 ? -4.719 0.678 18.828 1 89.25 404 THR B CA 1
ATOM 8422 C C . THR B 1 404 ? -6.199 0.972 19.062 1 89.25 404 THR B C 1
ATOM 8424 O O . THR B 1 404 ? -6.957 0.081 19.453 1 89.25 404 THR B O 1
ATOM 8427 N N . ILE B 1 405 ? -6.613 2.172 18.766 1 88.75 405 ILE B N 1
ATOM 8428 C CA . ILE B 1 405 ? -7.945 2.615 19.172 1 88.75 405 ILE B CA 1
ATOM 8429 C C . ILE B 1 405 ? -8.922 2.43 18.016 1 88.75 405 ILE B C 1
ATOM 8431 O O . ILE B 1 405 ? -10.078 2.049 18.219 1 88.75 405 ILE B O 1
ATOM 8435 N N . TYR B 1 406 ? -8.5 2.596 16.828 1 84.38 406 TYR B N 1
ATOM 8436 C CA . TYR B 1 406 ? -9.445 2.74 15.734 1 84.38 406 TYR B CA 1
ATOM 8437 C C . TYR B 1 406 ? -9.5 1.472 14.891 1 84.38 406 TYR B C 1
ATOM 8439 O O . TYR B 1 406 ? -10.312 1.37 13.961 1 84.38 406 TYR B O 1
ATOM 8447 N N . THR B 1 407 ? -8.742 0.439 15.094 1 75.12 407 THR B N 1
ATOM 8448 C CA . THR B 1 407 ? -8.75 -0.774 14.281 1 75.12 407 THR B CA 1
ATOM 8449 C C . THR B 1 407 ? -9.836 -1.732 14.758 1 75.12 407 THR B C 1
ATOM 8451 O O . THR B 1 407 ? -10.211 -2.662 14.039 1 75.12 407 THR B O 1
ATOM 8454 N N . GLY B 1 408 ? -10.43 -1.472 15.961 1 72.69 408 GLY B N 1
ATOM 8455 C CA . GLY B 1 408 ? -11.445 -2.371 16.484 1 72.69 408 GLY B CA 1
ATOM 8456 C C . GLY B 1 408 ? -10.859 -3.609 17.141 1 72.69 408 GLY B C 1
ATOM 8457 O O . GLY B 1 408 ? -11.602 -4.496 17.578 1 72.69 408 GLY B O 1
ATOM 8458 N N . ARG B 1 409 ? -9.594 -3.66 17.188 1 72.5 409 ARG B N 1
ATOM 8459 C CA . ARG B 1 409 ? -8.906 -4.812 17.766 1 72.5 409 ARG B CA 1
ATOM 8460 C C . ARG B 1 409 ? -9.172 -4.918 19.25 1 72.5 409 ARG B C 1
ATOM 8462 O O . ARG B 1 409 ? -9.234 -6.02 19.797 1 72.5 409 ARG B O 1
ATOM 8469 N N . TYR B 1 410 ? -9.367 -3.756 19.922 1 79.25 410 TYR B N 1
ATOM 8470 C CA . TYR B 1 410 ? -9.523 -3.715 21.359 1 79.25 410 TYR B CA 1
ATOM 8471 C C . TYR B 1 410 ? -10.828 -3.025 21.75 1 79.25 410 TYR B C 1
ATOM 8473 O O . TYR B 1 410 ? -11.281 -2.109 21.047 1 79.25 410 TYR B O 1
ATOM 8481 N N . GLN B 1 411 ? -11.312 -3.549 22.859 1 82.44 411 GLN B N 1
ATOM 8482 C CA . GLN B 1 411 ? -12.477 -2.854 23.391 1 82.44 411 GLN B CA 1
ATOM 8483 C C . GLN B 1 411 ? -12.078 -1.533 24.047 1 82.44 411 GLN B C 1
ATOM 8485 O O . GLN B 1 411 ? -11.039 -1.447 24.703 1 82.44 411 GLN B O 1
ATOM 8490 N N . LYS B 1 412 ? -12.914 -0.576 23.859 1 83.94 412 LYS B N 1
ATOM 8491 C CA . LYS B 1 412 ? -12.633 0.758 24.391 1 83.94 412 LYS B CA 1
ATOM 8492 C C . LYS B 1 412 ? -12.461 0.73 25.906 1 83.94 412 LYS B C 1
ATOM 8494 O O . LYS B 1 412 ? -11.578 1.396 26.438 1 83.94 412 LYS B O 1
ATOM 8499 N N . SER B 1 413 ? -13.367 -0.035 26.531 1 84.12 413 SER B N 1
ATOM 8500 C CA . SER B 1 413 ? -13.305 -0.117 27.984 1 84.12 413 SER B CA 1
ATOM 8501 C C . SER B 1 413 ? -11.977 -0.709 28.438 1 84.12 413 SER B C 1
ATOM 8503 O O . SER B 1 413 ? -11.414 -0.27 29.453 1 84.12 413 SER B O 1
ATOM 8505 N N . GLU B 1 414 ? -11.508 -1.656 27.703 1 86.31 414 GLU B N 1
ATOM 8506 C CA . GLU B 1 414 ? -10.234 -2.285 28.016 1 86.31 414 GLU B CA 1
ATOM 8507 C C . GLU B 1 414 ? -9.078 -1.296 27.891 1 86.31 414 GLU B C 1
ATOM 8509 O O . GLU B 1 414 ? -8.156 -1.302 28.703 1 86.31 414 GLU B O 1
ATOM 8514 N N . LEU B 1 415 ? -9.164 -0.433 26.953 1 88.69 415 LEU B N 1
ATOM 8515 C CA . LEU B 1 415 ? -8.109 0.537 26.688 1 88.69 415 LEU B CA 1
ATOM 8516 C C . LEU B 1 415 ? -8.047 1.589 27.781 1 88.69 415 LEU B C 1
ATOM 8518 O O . LEU B 1 415 ? -6.969 2.08 28.125 1 88.69 415 LEU B O 1
ATOM 8522 N N . VAL B 1 416 ? -9.18 1.93 28.344 1 87.56 416 VAL B N 1
ATOM 8523 C CA . VAL B 1 416 ? -9.25 2.893 29.438 1 87.56 416 VAL B CA 1
ATOM 8524 C C . VAL B 1 416 ? -8.711 2.258 30.719 1 87.56 416 VAL B C 1
ATOM 8526 O O . VAL B 1 416 ? -7.875 2.852 31.406 1 87.56 416 VAL B O 1
ATOM 8529 N N . HIS B 1 417 ? -9.156 1.036 30.938 1 86.62 417 HIS B N 1
ATOM 8530 C CA . HIS B 1 417 ? -8.852 0.36 32.188 1 86.62 417 HIS B CA 1
ATOM 8531 C C . HIS B 1 417 ? -7.383 -0.047 32.25 1 86.62 417 HIS B C 1
ATOM 8533 O O . HIS B 1 417 ? -6.781 -0.057 33.344 1 86.62 417 HIS B O 1
ATOM 8539 N N . ASN B 1 418 ? -6.852 -0.368 31.141 1 90.25 418 ASN B N 1
ATOM 8540 C CA . ASN B 1 418 ? -5.465 -0.823 31.156 1 90.25 418 ASN B CA 1
ATOM 8541 C C . ASN B 1 418 ? -4.492 0.349 31.094 1 90.25 418 ASN B C 1
ATOM 8543 O O . ASN B 1 418 ? -3.273 0.152 31.125 1 90.25 418 ASN B O 1
ATOM 8547 N N . GLY B 1 419 ? -4.973 1.554 30.984 1 90.06 419 GLY B N 1
ATOM 8548 C CA . GLY B 1 419 ? -4.145 2.746 31.062 1 90.06 419 GLY B CA 1
ATOM 8549 C C . GLY B 1 419 ? -3.549 3.152 29.734 1 90.06 419 GLY B C 1
ATOM 8550 O O . GLY B 1 419 ? -2.691 4.039 29.672 1 90.06 419 GLY B O 1
ATOM 8551 N N . THR B 1 420 ? -3.992 2.508 28.688 1 93.62 420 THR B N 1
ATOM 8552 C CA . THR B 1 420 ? -3.455 2.783 27.359 1 93.62 420 THR B CA 1
ATOM 8553 C C . THR B 1 420 ? -3.764 4.219 26.938 1 93.62 420 THR B C 1
ATOM 8555 O O . THR B 1 420 ? -2.902 4.906 26.391 1 93.62 420 THR B O 1
ATOM 8558 N N . VAL B 1 421 ? -4.938 4.691 27.172 1 94.81 421 VAL B N 1
ATOM 8559 C CA . VAL B 1 421 ? -5.336 6.043 26.781 1 94.81 421 VAL B CA 1
ATOM 8560 C C . VAL B 1 421 ? -4.52 7.066 27.562 1 94.81 421 VAL B C 1
ATOM 8562 O O . VAL B 1 421 ? -4.074 8.078 27.016 1 94.81 421 VAL B O 1
ATOM 8565 N N . LYS B 1 422 ? -4.383 6.789 28.828 1 92.69 422 LYS B N 1
ATOM 8566 C CA . LYS B 1 422 ? -3.582 7.676 29.672 1 92.69 422 LYS B CA 1
ATOM 8567 C C . LYS B 1 422 ? -2.139 7.738 29.172 1 92.69 422 LYS B C 1
ATOM 8569 O O . LYS B 1 422 ? -1.528 8.812 29.156 1 92.69 422 LYS B O 1
ATOM 8574 N N . ARG B 1 423 ? -1.634 6.617 28.812 1 95.69 423 ARG B N 1
ATOM 8575 C CA . ARG B 1 423 ? -0.273 6.574 28.281 1 95.69 423 ARG B CA 1
ATOM 8576 C C . ARG B 1 423 ? -0.131 7.465 27.047 1 95.69 423 ARG B C 1
ATOM 8578 O O . ARG B 1 423 ? 0.838 8.219 26.922 1 95.69 423 ARG B O 1
ATOM 8585 N N . PHE B 1 424 ? -1.071 7.379 26.125 1 96.88 424 PHE B N 1
ATOM 8586 C CA . PHE B 1 424 ? -1.032 8.203 24.922 1 96.88 424 PHE B CA 1
ATOM 8587 C C . PHE B 1 424 ? -1.131 9.68 25.281 1 96.88 424 PHE B C 1
ATOM 8589 O O . PHE B 1 424 ? -0.462 10.516 24.672 1 96.88 424 PHE B O 1
ATOM 8596 N N . SER B 1 425 ? -1.95 10.023 26.234 1 96.62 425 SER B N 1
ATOM 8597 C CA . SER B 1 425 ? -2.088 11.406 26.688 1 96.62 425 SER B CA 1
ATOM 8598 C C . SER B 1 425 ? -0.775 11.93 27.25 1 96.62 425 SER B C 1
ATOM 8600 O O . SER B 1 425 ? -0.379 13.062 26.969 1 96.62 425 SER B O 1
ATOM 8602 N N . ASP B 1 426 ? -0.155 11.07 28.031 1 96.88 426 ASP B N 1
ATOM 8603 C CA . ASP B 1 426 ? 1.123 11.453 28.625 1 96.88 426 ASP B CA 1
ATOM 8604 C C . ASP B 1 426 ? 2.193 11.641 27.547 1 96.88 426 ASP B C 1
ATOM 8606 O O . A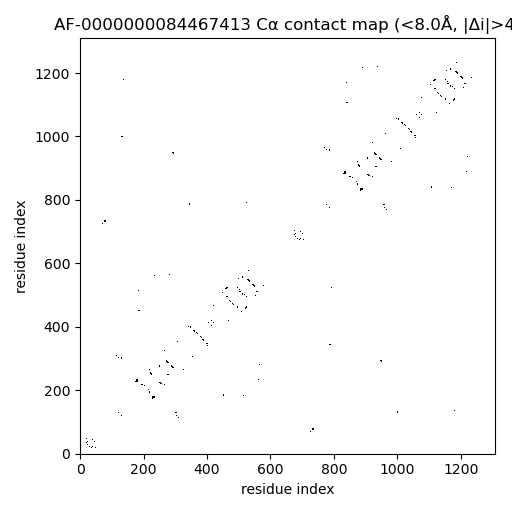SP B 1 426 ? 3.033 12.531 27.656 1 96.88 426 ASP B O 1
ATOM 8610 N N . GLU B 1 427 ? 2.146 10.797 26.594 1 97.44 427 GLU B N 1
ATOM 8611 C CA . GLU B 1 427 ? 3.096 10.906 25.5 1 97.44 427 GLU B CA 1
ATOM 8612 C C . GLU B 1 427 ? 2.906 12.211 24.734 1 97.44 427 GLU B C 1
ATOM 8614 O O . GLU B 1 427 ? 3.883 12.852 24.328 1 97.44 427 GLU B O 1
ATOM 8619 N N . LEU B 1 428 ? 1.685 12.641 24.484 1 97.75 428 LEU B N 1
ATOM 8620 C CA . LEU B 1 428 ? 1.4 13.898 23.797 1 97.75 428 LEU B CA 1
ATOM 8621 C C . LEU B 1 428 ? 1.887 15.086 24.625 1 97.75 428 LEU B C 1
ATOM 8623 O O . LEU B 1 428 ? 2.455 16.031 24.078 1 97.75 428 LEU B O 1
ATOM 8627 N N . THR B 1 429 ? 1.683 14.984 25.938 1 96.81 429 THR B N 1
ATOM 8628 C CA . THR B 1 429 ? 2.127 16.047 26.812 1 96.81 429 THR B CA 1
ATOM 8629 C C . THR B 1 429 ? 3.652 16.125 26.859 1 96.81 429 THR B C 1
ATOM 8631 O O . THR B 1 429 ? 4.227 17.219 26.828 1 96.81 429 THR B O 1
ATOM 8634 N N . ALA B 1 430 ? 4.234 14.93 26.938 1 97.12 430 ALA B N 1
ATOM 8635 C CA . ALA B 1 430 ? 5.691 14.883 26.938 1 97.12 430 ALA B CA 1
ATOM 8636 C C . ALA B 1 430 ? 6.254 15.445 25.625 1 97.12 430 ALA B C 1
ATOM 8638 O O . ALA B 1 430 ? 7.277 16.125 25.625 1 97.12 430 ALA B O 1
ATOM 8639 N N . TRP B 1 431 ? 5.633 15.109 24.594 1 98.25 431 TRP B N 1
ATOM 8640 C CA . TRP B 1 431 ? 6.023 15.617 23.281 1 98.25 431 TRP B CA 1
ATOM 8641 C C . TRP B 1 431 ? 5.945 17.141 23.25 1 98.25 431 TRP B C 1
ATOM 8643 O O . TRP B 1 431 ? 6.887 17.812 22.812 1 98.25 431 TRP B O 1
ATOM 8653 N N . LEU B 1 432 ? 4.883 17.781 23.672 1 97.12 432 LEU B N 1
ATOM 8654 C CA . LEU B 1 432 ? 4.688 19.234 23.672 1 97.12 432 LEU B CA 1
ATOM 8655 C C . LEU B 1 432 ? 5.738 19.922 24.531 1 97.12 432 LEU B C 1
ATOM 8657 O O . LEU B 1 432 ? 6.273 20.969 24.156 1 97.12 432 LEU B O 1
ATOM 8661 N N . ASN B 1 433 ? 6.051 19.266 25.609 1 95.81 433 ASN B N 1
ATOM 8662 C CA . ASN B 1 433 ? 7.008 19.844 26.547 1 95.81 433 ASN B CA 1
ATOM 8663 C C . ASN B 1 433 ? 8.438 19.703 26.047 1 95.81 433 ASN B C 1
ATOM 8665 O O . ASN B 1 433 ? 9.336 20.422 26.5 1 95.81 433 ASN B O 1
ATOM 8669 N N . SER B 1 434 ? 8.641 18.828 25.125 1 96.38 434 SER B N 1
ATOM 8670 C CA . SER B 1 434 ? 9.984 18.562 24.625 1 96.38 434 SER B CA 1
ATOM 8671 C C . SER B 1 434 ? 10.352 19.5 23.484 1 96.38 434 SER B C 1
ATOM 8673 O O . SER B 1 434 ? 11.5 19.531 23.031 1 96.38 434 SER B O 1
ATOM 8675 N N . LEU B 1 435 ? 9.414 20.359 23.047 1 97.69 435 LEU B N 1
ATOM 8676 C CA . LEU B 1 435 ? 9.672 21.234 21.906 1 97.69 435 LEU B CA 1
ATOM 8677 C C . LEU B 1 435 ? 10.789 22.234 22.234 1 97.69 435 LEU B C 1
ATOM 8679 O O . LEU B 1 435 ? 10.773 22.859 23.297 1 97.69 435 LEU B O 1
ATOM 8683 N N . PRO B 1 436 ? 11.758 22.375 21.375 1 96.88 436 PRO B N 1
ATOM 8684 C CA . PRO B 1 436 ? 12.805 23.375 21.578 1 96.88 436 PRO B CA 1
ATOM 8685 C C . PRO B 1 436 ? 12.281 24.797 21.469 1 96.88 436 PRO B C 1
ATOM 8687 O O . PRO B 1 436 ? 11.188 25.031 20.938 1 96.88 436 PRO B O 1
ATOM 8690 N N . ALA B 1 437 ? 13.047 25.781 21.766 1 94.5 437 ALA B N 1
ATOM 8691 C CA . ALA B 1 437 ? 12.656 27.172 21.906 1 94.5 437 ALA B CA 1
ATOM 8692 C C . ALA B 1 437 ? 12.141 27.75 20.594 1 94.5 437 ALA B C 1
ATOM 8694 O O . ALA B 1 437 ? 11.102 28.406 20.562 1 94.5 437 ALA B O 1
ATOM 8695 N N . PRO B 1 438 ? 12.789 27.375 19.5 1 94.06 438 PRO B N 1
ATOM 8696 C CA . PRO B 1 438 ? 12.32 27.984 18.266 1 94.06 438 PRO B CA 1
ATOM 8697 C C . PRO B 1 438 ? 10.961 27.469 17.812 1 94.06 438 PRO B C 1
ATOM 8699 O O . PRO B 1 438 ? 10.297 28.094 16.984 1 94.06 438 PRO B O 1
ATOM 8702 N N . LEU B 1 439 ? 10.586 26.297 18.344 1 97.19 439 LEU B N 1
ATOM 8703 C CA . LEU B 1 439 ? 9.32 25.703 17.922 1 97.19 439 LEU B CA 1
ATOM 8704 C C . LEU B 1 439 ? 8.219 26 18.922 1 97.19 439 LEU B C 1
ATOM 8706 O O . LEU B 1 439 ? 7.07 25.594 18.734 1 97.19 439 LEU B O 1
ATOM 8710 N N . GLN B 1 440 ? 8.508 26.75 19.891 1 96 440 GLN B N 1
ATOM 8711 C CA . GLN B 1 440 ? 7.496 27.125 20.875 1 96 440 GLN B CA 1
ATOM 8712 C C . GLN B 1 440 ? 6.75 28.391 20.453 1 96 440 GLN B C 1
ATOM 8714 O O . GLN B 1 440 ? 7.309 29.234 19.75 1 96 440 GLN B O 1
ATOM 8719 N N . LEU B 1 441 ? 5.508 28.422 20.797 1 94.38 441 LEU B N 1
ATOM 8720 C CA . LEU B 1 441 ? 4.695 29.594 20.484 1 94.38 441 LEU B CA 1
ATOM 8721 C C . LEU B 1 441 ? 4.59 30.531 21.688 1 94.38 441 LEU B C 1
ATOM 8723 O O . LEU B 1 441 ? 4.465 30.062 22.828 1 94.38 441 LEU B O 1
ATOM 8727 N N . SER B 1 442 ? 4.672 31.703 21.375 1 87.19 442 SER B N 1
ATOM 8728 C CA . SER B 1 442 ? 4.535 32.719 22.422 1 87.19 442 SER B CA 1
ATOM 8729 C C . SER B 1 442 ? 3.074 32.875 22.828 1 87.19 442 SER B C 1
ATOM 8731 O O . SER B 1 442 ? 2.168 32.656 22.031 1 87.19 442 SER B O 1
ATOM 8733 N N . GLU B 1 443 ? 2.928 33.312 24.031 1 81.25 443 GLU B N 1
ATOM 8734 C CA . GLU B 1 443 ? 1.584 33.594 24.516 1 81.25 443 GLU B CA 1
ATOM 8735 C C . GLU B 1 443 ? 1.105 34.969 23.984 1 81.25 443 GLU B C 1
ATOM 8737 O O . GLU B 1 443 ? -0.099 35.219 23.938 1 81.25 443 GLU B O 1
ATOM 8742 N N . ASP B 1 444 ? 2.113 35.656 23.531 1 81.62 444 ASP B N 1
ATOM 8743 C CA . ASP B 1 444 ? 1.771 36.969 22.969 1 81.62 444 ASP B CA 1
ATOM 8744 C C . ASP B 1 444 ? 1.358 36.844 21.5 1 81.62 444 ASP B C 1
ATOM 8746 O O . ASP B 1 444 ? 2.176 36.469 20.656 1 81.62 444 ASP B O 1
ATOM 8750 N N . GLU B 1 445 ? 0.186 37.219 21.25 1 77.44 445 GLU B N 1
ATOM 8751 C CA . GLU B 1 445 ? -0.394 37.062 19.922 1 77.44 445 GLU B CA 1
ATOM 8752 C C . GLU B 1 445 ? 0.296 37.969 18.906 1 77.44 445 GLU B C 1
ATOM 8754 O O . GLU B 1 445 ? 0.218 37.75 17.703 1 77.44 445 GLU B O 1
ATOM 8759 N N . ASN B 1 446 ? 1.006 38.906 19.438 1 81.06 446 ASN B N 1
ATOM 8760 C CA . ASN B 1 446 ? 1.665 39.844 18.531 1 81.06 446 ASN B CA 1
ATOM 8761 C C . ASN B 1 446 ? 3.006 39.312 18.047 1 81.06 446 ASN B C 1
ATOM 8763 O O . ASN B 1 446 ? 3.562 39.812 17.078 1 81.06 446 ASN B O 1
ATOM 8767 N N . ASP B 1 447 ? 3.365 38.281 18.688 1 89.06 447 ASP B N 1
ATOM 8768 C CA . ASP B 1 447 ? 4.609 37.656 18.234 1 89.06 447 ASP B CA 1
ATOM 8769 C C . ASP B 1 447 ? 4.391 36.844 16.953 1 89.06 447 ASP B C 1
ATOM 8771 O O . ASP B 1 447 ? 3.439 36.062 16.859 1 89.06 447 ASP B O 1
ATOM 8775 N N . LEU B 1 448 ? 5.242 37.125 16.094 1 92.44 448 LEU B N 1
ATOM 8776 C CA . LEU B 1 448 ? 5.113 36.5 14.789 1 92.44 448 LEU B CA 1
ATOM 8777 C C . LEU B 1 448 ? 5.547 35.031 14.844 1 92.44 448 LEU B C 1
ATOM 8779 O O . LEU B 1 448 ? 6.523 34.688 15.516 1 92.44 448 LEU B O 1
ATOM 8783 N N . ALA B 1 449 ? 4.75 34.219 14.336 1 94.5 449 ALA B N 1
ATOM 8784 C CA . ALA B 1 449 ? 5.027 32.781 14.273 1 94.5 449 ALA B CA 1
ATOM 8785 C C . ALA B 1 449 ? 4.969 32.281 12.836 1 94.5 449 ALA B C 1
ATOM 8787 O O . ALA B 1 449 ? 4.113 32.688 12.055 1 94.5 449 ALA B O 1
ATOM 8788 N N . LEU B 1 450 ? 5.891 31.406 12.508 1 96.12 450 LEU B N 1
ATOM 8789 C CA . LEU B 1 450 ? 5.91 30.828 11.164 1 96.12 450 LEU B CA 1
ATOM 8790 C C . LEU B 1 450 ? 4.758 29.859 10.969 1 96.12 450 LEU B C 1
ATOM 8792 O O . LEU B 1 450 ? 4.328 29.188 11.922 1 96.12 450 LEU B O 1
ATOM 8796 N N . PRO B 1 451 ? 4.242 29.766 9.766 1 96.44 451 PRO B N 1
ATOM 8797 C CA . PRO B 1 451 ? 3.051 28.953 9.516 1 96.44 451 PRO B CA 1
ATOM 8798 C C . PRO B 1 451 ? 3.234 27.484 9.914 1 96.44 451 PRO B C 1
ATOM 8800 O O . PRO B 1 451 ? 2.332 26.891 10.5 1 96.44 451 PRO B O 1
ATOM 8803 N N . HIS B 1 452 ? 4.41 26.844 9.555 1 97.25 452 HIS B N 1
ATOM 8804 C CA . HIS B 1 452 ? 4.594 25.438 9.844 1 97.25 452 HIS B CA 1
ATOM 8805 C C . HIS B 1 452 ? 4.73 25.188 11.336 1 97.25 452 HIS B C 1
ATOM 8807 O O . HIS B 1 452 ? 4.43 24.094 11.828 1 97.25 452 HIS B O 1
ATOM 8813 N N . ILE B 1 453 ? 5.141 26.188 12.086 1 97.62 453 ILE B N 1
ATOM 8814 C CA . ILE B 1 453 ? 5.203 26.047 13.539 1 97.62 453 ILE B CA 1
ATOM 8815 C C . ILE B 1 453 ? 3.793 26.125 14.125 1 97.62 453 ILE B C 1
ATOM 8817 O O . ILE B 1 453 ? 3.461 25.375 15.047 1 97.62 453 ILE B O 1
ATOM 8821 N N . ILE B 1 454 ? 2.959 27.031 13.602 1 97.75 454 ILE B N 1
ATOM 8822 C CA . ILE B 1 454 ? 1.56 27.094 14.008 1 97.75 454 ILE B CA 1
ATOM 8823 C C . ILE B 1 454 ? 0.883 25.75 13.742 1 97.75 454 ILE B C 1
ATOM 8825 O O . ILE B 1 454 ? 0.176 25.234 14.602 1 97.75 454 ILE B O 1
ATOM 8829 N N . LEU B 1 455 ? 1.152 25.188 12.594 1 97.94 455 LEU B N 1
ATOM 8830 C CA . LEU B 1 455 ? 0.55 23.922 12.203 1 97.94 455 LEU B CA 1
ATOM 8831 C C . LEU B 1 455 ? 1.044 22.781 13.094 1 97.94 455 LEU B C 1
ATOM 8833 O O . LEU B 1 455 ? 0.301 21.844 13.375 1 97.94 455 LEU B O 1
ATOM 8837 N N . LEU B 1 456 ? 2.291 22.812 13.484 1 98.38 456 LEU B N 1
ATOM 8838 C CA . LEU B 1 456 ? 2.834 21.812 14.398 1 98.38 456 LEU B CA 1
ATOM 8839 C C . LEU B 1 456 ? 2.023 21.766 15.688 1 98.38 456 LEU B C 1
ATOM 8841 O O . LEU B 1 456 ? 1.638 20.688 16.141 1 98.38 456 LEU B O 1
ATOM 8845 N N . HIS B 1 457 ? 1.766 22.938 16.25 1 98 457 HIS B N 1
ATOM 8846 C CA . HIS B 1 457 ? 0.971 23.016 17.469 1 98 457 HIS B CA 1
ATOM 8847 C C . HIS B 1 457 ? -0.481 22.625 17.219 1 98 457 HIS B C 1
ATOM 8849 O O . HIS B 1 457 ? -1.11 21.969 18.047 1 98 457 HIS B O 1
ATOM 8855 N N . LEU B 1 458 ? -0.962 23.125 16.125 1 98.12 458 LEU B N 1
ATOM 8856 C CA . LEU B 1 458 ? -2.314 22.75 15.719 1 98.12 458 LEU B CA 1
ATOM 8857 C C . LEU B 1 458 ? -2.439 21.234 15.578 1 98.12 458 LEU B C 1
ATOM 8859 O O . LEU B 1 458 ? -3.447 20.656 15.984 1 98.12 458 LEU B O 1
ATOM 8863 N N . GLY B 1 459 ? -1.412 20.594 14.992 1 97.81 459 GLY B N 1
ATOM 8864 C CA . GLY B 1 459 ? -1.391 19.156 14.844 1 97.81 459 GLY B CA 1
ATOM 8865 C C . GLY B 1 459 ? -1.477 18.422 16.172 1 97.81 459 GLY B C 1
ATOM 8866 O O . GLY B 1 459 ? -2.174 17.406 16.281 1 97.81 459 GLY B O 1
ATOM 8867 N N . CYS B 1 460 ? -0.791 18.922 17.125 1 98.06 460 CYS B N 1
ATOM 8868 C CA . CYS B 1 460 ? -0.834 18.312 18.453 1 98.06 460 CYS B CA 1
ATOM 8869 C C . CYS B 1 460 ? -2.248 18.328 19.016 1 98.06 460 CYS B C 1
ATOM 8871 O O . CYS B 1 460 ? -2.723 17.328 19.547 1 98.06 460 CYS B O 1
ATOM 8873 N N . SER B 1 461 ? -2.926 19.453 18.891 1 98.12 461 SER B N 1
ATOM 8874 C CA . SER B 1 461 ? -4.297 19.578 19.375 1 98.12 461 SER B CA 1
ATOM 8875 C C . SER B 1 461 ? -5.25 18.703 18.578 1 98.12 461 SER B C 1
ATOM 8877 O O . SER B 1 461 ? -6.191 18.125 19.125 1 98.12 461 SER B O 1
ATOM 8879 N N . TRP B 1 462 ? -5.008 18.656 17.312 1 97.75 462 TRP B N 1
ATOM 8880 C CA . TRP B 1 462 ? -5.801 17.812 16.438 1 97.75 462 TRP B CA 1
ATOM 8881 C C . TRP B 1 462 ? -5.691 16.344 16.875 1 97.75 462 TRP B C 1
ATOM 8883 O O . TRP B 1 462 ? -6.703 15.648 16.984 1 97.75 462 TRP B O 1
ATOM 8893 N N . ILE B 1 463 ? -4.492 15.828 17.172 1 97.81 463 ILE B N 1
ATOM 8894 C CA . ILE B 1 463 ? -4.254 14.445 17.562 1 97.81 463 ILE B CA 1
ATOM 8895 C C . ILE B 1 463 ? -4.844 14.203 18.953 1 97.81 463 ILE B C 1
ATOM 8897 O O . ILE B 1 463 ? -5.309 13.102 19.25 1 97.81 463 ILE B O 1
ATOM 8901 N N . ALA B 1 464 ? -4.867 15.258 19.766 1 97.88 464 ALA B N 1
ATOM 8902 C CA . ALA B 1 464 ? -5.508 15.125 21.062 1 97.88 464 ALA B CA 1
ATOM 8903 C C . ALA B 1 464 ? -6.996 14.82 20.922 1 97.88 464 ALA B C 1
ATOM 8905 O O . ALA B 1 464 ? -7.535 13.977 21.641 1 97.88 464 ALA B O 1
ATOM 8906 N N . ILE B 1 465 ? -7.66 15.531 20.031 1 96.81 465 ILE B N 1
ATOM 8907 C CA . ILE B 1 465 ? -9.07 15.242 19.797 1 96.81 465 ILE B CA 1
ATOM 8908 C C . ILE B 1 465 ? -9.211 13.82 19.25 1 96.81 465 ILE B C 1
ATOM 8910 O O . ILE B 1 465 ? -10.094 13.07 19.672 1 96.81 465 ILE B O 1
ATOM 8914 N N . PHE B 1 466 ? -8.32 13.492 18.391 1 94.75 466 PHE B N 1
ATOM 8915 C CA . PHE B 1 466 ? -8.289 12.164 17.781 1 94.75 466 PHE B CA 1
ATOM 8916 C C . PHE B 1 466 ? -8.188 11.086 18.859 1 94.75 466 PHE B C 1
ATOM 8918 O O . PHE B 1 466 ? -8.82 10.031 18.75 1 94.75 466 PHE B O 1
ATOM 8925 N N . LEU B 1 467 ? -7.43 11.344 19.828 1 96.38 467 LEU B N 1
ATOM 8926 C CA . LEU B 1 467 ? -7.211 10.398 20.906 1 96.38 467 LEU B CA 1
ATOM 8927 C C . LEU B 1 467 ? -8.461 10.25 21.766 1 96.38 467 LEU B C 1
ATOM 8929 O O . LEU B 1 467 ? -8.875 9.133 22.094 1 96.38 467 LEU B O 1
ATOM 8933 N N . PHE B 1 468 ? -9.156 11.305 22.109 1 95.06 468 PHE B N 1
ATOM 8934 C CA . PHE B 1 468 ? -10.148 11.281 23.172 1 95.06 468 PHE B CA 1
ATOM 8935 C C . PHE B 1 468 ? -11.555 11.188 22.594 1 95.06 468 PHE B C 1
ATOM 8937 O O . PHE B 1 468 ? -12.492 10.781 23.297 1 95.06 468 PHE B O 1
ATOM 8944 N N . GLN B 1 469 ? -11.766 11.477 21.422 1 91 469 GLN B N 1
ATOM 8945 C CA . GLN B 1 469 ? -13.094 11.578 20.812 1 91 469 GLN B CA 1
ATOM 8946 C C . GLN B 1 469 ? -13.852 10.266 20.938 1 91 469 GLN B C 1
ATOM 8948 O O . GLN B 1 469 ? -15.039 10.258 21.266 1 91 469 GLN B O 1
ATOM 8953 N N . PRO B 1 470 ? -13.219 9.125 20.719 1 86.31 470 PRO B N 1
ATOM 8954 C CA . PRO B 1 470 ? -13.953 7.859 20.812 1 86.31 470 PRO B CA 1
ATOM 8955 C C . PRO B 1 470 ? -14.5 7.594 22.203 1 86.31 470 PRO B C 1
ATOM 8957 O O . PRO B 1 470 ? -15.438 6.812 22.375 1 86.31 470 PRO B O 1
ATOM 8960 N N . PHE B 1 471 ? -13.977 8.234 23.141 1 88.94 471 PHE B N 1
ATOM 8961 C CA . PHE B 1 471 ? -14.344 7.957 24.531 1 88.94 471 PHE B CA 1
ATOM 8962 C C . PHE B 1 471 ? -15.273 9.039 25.062 1 88.94 471 PHE B C 1
ATOM 8964 O O . PHE B 1 471 ? -15.727 8.953 26.203 1 88.94 471 PHE B O 1
ATOM 8971 N N . SER B 1 472 ? -15.516 10.023 24.312 1 83.75 472 SER B N 1
ATOM 8972 C CA . SER B 1 472 ? -16.297 11.164 24.781 1 83.75 472 SER B CA 1
ATOM 8973 C C . SER B 1 472 ? -17.797 10.875 24.703 1 83.75 472 SER B C 1
ATOM 8975 O O . SER B 1 472 ? -18.594 11.617 25.266 1 83.75 472 SER B O 1
ATOM 8977 N N . GLN B 1 473 ? -18.125 9.734 24.047 1 67.06 473 GLN B N 1
ATOM 8978 C CA . GLN B 1 473 ? -19.547 9.438 23.922 1 67.06 473 GLN B CA 1
ATOM 8979 C C . GLN B 1 473 ? -19.953 8.25 24.781 1 67.06 473 GLN B C 1
ATOM 8981 O O . GLN B 1 473 ? -21.109 7.812 24.75 1 67.06 473 GLN B O 1
ATOM 8986 N N . VAL B 1 474 ? -19.484 8.062 25.984 1 55.22 474 VAL B N 1
ATOM 8987 C CA . VAL B 1 474 ? -19.781 6.82 26.688 1 55.22 474 VAL B CA 1
ATOM 8988 C C . VAL B 1 474 ? -21.172 6.902 27.344 1 55.22 474 VAL B C 1
ATOM 8990 O O . VAL B 1 474 ? -21.438 7.805 28.141 1 55.22 474 VAL B O 1
ATOM 8993 N N . THR B 1 475 ? -22.125 6.164 26.625 1 51.78 475 THR B N 1
ATOM 8994 C CA . THR B 1 475 ? -23.469 5.977 27.141 1 51.78 475 THR B CA 1
ATOM 8995 C C . THR B 1 475 ? -23.484 4.91 28.234 1 51.78 475 THR B C 1
ATOM 8997 O O . THR B 1 475 ? -24.547 4.41 28.609 1 51.78 475 THR B O 1
ATOM 9000 N N . VAL B 1 476 ? -22.344 4.531 28.688 1 57.19 476 VAL B N 1
ATOM 9001 C CA . VAL B 1 476 ? -22.375 3.326 29.5 1 57.19 476 VAL B CA 1
ATOM 9002 C C . VAL B 1 476 ? -22.719 3.697 30.953 1 57.19 476 VAL B C 1
ATOM 9004 O O . VAL B 1 476 ? -22.469 4.828 31.375 1 57.19 476 VAL B O 1
ATOM 9007 N N . THR B 1 477 ? -23.453 2.783 31.562 1 60.91 477 THR B N 1
AT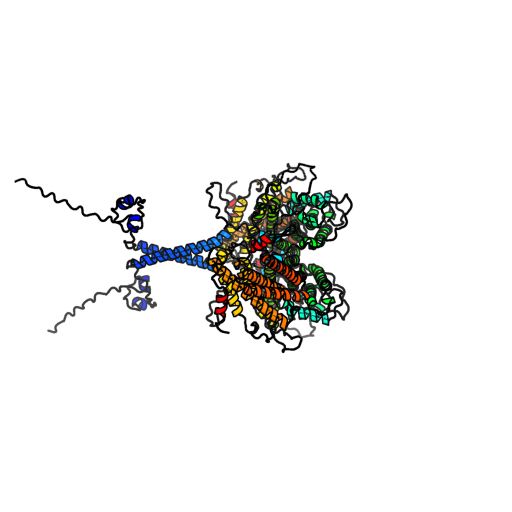OM 9008 C CA . THR B 1 477 ? -24.047 2.809 32.875 1 60.91 477 THR B CA 1
ATOM 9009 C C . THR B 1 477 ? -22.969 2.705 33.969 1 60.91 477 THR B C 1
ATOM 9011 O O . THR B 1 477 ? -23.219 3.033 35.125 1 60.91 477 THR B O 1
ATOM 9014 N N . ASP B 1 478 ? -21.766 2.318 33.531 1 66.88 478 ASP B N 1
ATOM 9015 C CA . ASP B 1 478 ? -20.734 2.162 34.562 1 66.88 478 ASP B CA 1
ATOM 9016 C C . ASP B 1 478 ? -20.141 3.512 34.938 1 66.88 478 ASP B C 1
ATOM 9018 O O . ASP B 1 478 ? -19.781 4.305 34.062 1 66.88 478 ASP B O 1
ATOM 9022 N N . LYS B 1 479 ? -20.141 3.83 36.281 1 72.88 479 LYS B N 1
ATOM 9023 C CA . LYS B 1 479 ? -19.719 5.117 36.812 1 72.88 479 LYS B CA 1
ATOM 9024 C C . LYS B 1 479 ? -18.312 5.473 36.344 1 72.88 479 LYS B C 1
ATOM 9026 O O . LYS B 1 479 ? -18.047 6.625 35.969 1 72.88 479 LYS B O 1
ATOM 9031 N N . GLU B 1 480 ? -17.375 4.512 36.375 1 76.31 480 GLU B N 1
ATOM 9032 C CA . GLU B 1 480 ? -16 4.77 35.938 1 76.31 480 GLU B CA 1
ATOM 9033 C C . GLU B 1 480 ? -15.945 5.176 34.469 1 76.31 480 GLU B C 1
ATOM 9035 O O . GLU B 1 480 ? -15.172 6.055 34.094 1 76.31 480 GLU B O 1
ATOM 9040 N N . GLU B 1 481 ? -16.719 4.68 33.781 1 77.81 481 GLU B N 1
ATOM 9041 C CA . GLU B 1 481 ? -16.781 4.969 32.375 1 77.81 481 GLU B CA 1
ATOM 9042 C C . GLU B 1 481 ? -17.406 6.332 32.094 1 77.81 481 GLU B C 1
ATOM 9044 O O . GLU B 1 481 ? -17.016 7.039 31.172 1 77.81 481 GLU B O 1
ATOM 9049 N N . VAL B 1 482 ? -18.266 6.656 33 1 77.25 482 VAL B N 1
ATOM 9050 C CA . VAL B 1 482 ? -18.922 7.957 32.875 1 77.25 482 VAL B CA 1
ATOM 9051 C C . VAL B 1 482 ? -17.922 9.062 33.219 1 77.25 482 VAL B C 1
ATOM 9053 O O . VAL B 1 482 ? -17.844 10.078 32.5 1 77.25 482 VAL B O 1
ATOM 9056 N N . ASP B 1 483 ? -17.172 8.844 34.25 1 83.44 483 ASP B N 1
ATOM 9057 C CA . ASP B 1 483 ? -16.172 9.836 34.656 1 83.44 483 ASP B CA 1
ATOM 9058 C C . ASP B 1 483 ? -15.109 10.016 33.562 1 83.44 483 ASP B C 1
ATOM 9060 O O . ASP B 1 483 ? -14.664 11.133 33.312 1 83.44 483 ASP B O 1
ATOM 9064 N N . PHE B 1 484 ? -14.75 8.961 33 1 87.88 484 PHE B N 1
ATOM 9065 C CA . PHE B 1 484 ? -13.758 9.055 31.938 1 87.88 484 PHE B CA 1
ATOM 9066 C C . PHE B 1 484 ? -14.336 9.742 30.719 1 87.88 484 PHE B C 1
ATOM 9068 O O . PHE B 1 484 ? -13.633 10.469 30.016 1 87.88 484 PHE B O 1
ATOM 9075 N N . GLY B 1 485 ? -15.531 9.453 30.5 1 86.5 485 GLY B N 1
ATOM 9076 C CA . GLY B 1 485 ? -16.203 10.133 29.406 1 86.5 485 GLY B CA 1
ATOM 9077 C C . GLY B 1 485 ? -16.219 11.641 29.547 1 86.5 485 GLY B C 1
ATOM 9078 O O . GLY B 1 485 ? -15.984 12.367 28.578 1 86.5 485 GLY B O 1
ATOM 9079 N N . LYS B 1 486 ? -16.438 12.102 30.719 1 85.25 486 LYS B N 1
ATOM 9080 C CA . LYS B 1 486 ? -16.422 13.531 30.984 1 85.25 486 LYS B CA 1
ATOM 9081 C C . LYS B 1 486 ? -15.016 14.102 30.812 1 85.25 486 LYS B C 1
ATOM 9083 O O . LYS B 1 486 ? -14.852 15.203 30.281 1 85.25 486 LYS B O 1
ATOM 9088 N N . TYR B 1 487 ? -14.156 13.352 31.312 1 90.5 487 TYR B N 1
ATOM 9089 C CA . TYR B 1 487 ? -12.758 13.75 31.156 1 90.5 487 TYR B CA 1
ATOM 9090 C C . TYR B 1 487 ? -12.383 13.859 29.672 1 90.5 487 TYR B C 1
ATOM 9092 O O . TYR B 1 487 ? -11.766 14.844 29.266 1 90.5 487 TYR B O 1
ATOM 9100 N N . ALA B 1 488 ? -12.758 12.891 28.938 1 92.31 488 ALA B N 1
ATOM 9101 C CA . ALA B 1 488 ? -12.461 12.859 27.5 1 92.31 488 ALA B CA 1
ATOM 9102 C C . ALA B 1 488 ? -13.117 14.031 26.781 1 92.31 488 ALA B C 1
ATOM 9104 O O . ALA B 1 488 ? -12.508 14.656 25.906 1 92.31 488 ALA B O 1
ATOM 9105 N N . MET B 1 489 ? -14.297 14.359 27.125 1 90 489 MET B N 1
ATOM 9106 C CA . MET B 1 489 ? -15.016 15.477 26.516 1 90 489 MET B CA 1
ATOM 9107 C C . MET B 1 489 ? -14.328 16.797 26.828 1 90 489 MET B C 1
ATOM 9109 O O . MET B 1 489 ? -14.227 17.672 25.953 1 90 489 MET B O 1
ATOM 9113 N N . THR B 1 490 ? -13.891 16.922 28 1 91.56 490 THR B N 1
ATOM 9114 C CA . THR B 1 490 ? -13.203 18.141 28.406 1 91.56 490 THR B CA 1
ATOM 9115 C C . THR B 1 490 ? -11.891 18.312 27.656 1 91.56 490 THR B C 1
ATOM 9117 O O . THR B 1 490 ? -11.555 19.422 27.219 1 91.56 490 THR B O 1
ATOM 9120 N N . ARG B 1 491 ? -11.203 17.234 27.531 1 94.81 491 ARG 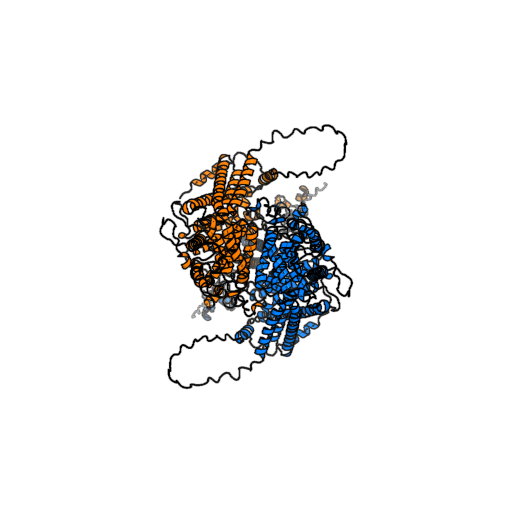B N 1
ATOM 9121 C CA . ARG B 1 491 ? -9.938 17.281 26.812 1 94.81 491 ARG B CA 1
ATOM 9122 C C . ARG B 1 491 ? -10.156 17.625 25.344 1 94.81 491 ARG B C 1
ATOM 9124 O O . ARG B 1 491 ? -9.367 18.359 24.75 1 94.81 491 ARG B O 1
ATOM 9131 N N . CYS B 1 492 ? -11.195 17.109 24.75 1 94.62 492 CYS B N 1
ATOM 9132 C CA . CYS B 1 492 ? -11.539 17.422 23.375 1 94.62 492 CYS B CA 1
ATOM 9133 C C . CYS B 1 492 ? -11.891 18.906 23.219 1 94.62 492 CYS B C 1
ATOM 9135 O O . CYS B 1 492 ? -11.445 19.562 22.281 1 94.62 492 CYS B O 1
ATOM 9137 N N . HIS B 1 493 ? -12.641 19.406 24.156 1 93.81 493 HIS B N 1
ATOM 9138 C CA . HIS B 1 493 ? -13.062 20.812 24.109 1 93.81 493 HIS B CA 1
ATOM 9139 C C . HIS B 1 493 ? -11.867 21.75 24.234 1 93.81 493 HIS B C 1
ATOM 9141 O O . HIS B 1 493 ? -11.766 22.734 23.5 1 93.81 493 HIS B O 1
ATOM 9147 N N . ARG B 1 494 ? -11.039 21.406 25.125 1 95.25 494 ARG B N 1
ATOM 9148 C CA . ARG B 1 494 ? -9.836 22.219 25.312 1 95.25 494 ARG B CA 1
ATOM 9149 C C . ARG B 1 494 ? -8.977 22.219 24.062 1 95.25 494 ARG B C 1
ATOM 9151 O O . ARG B 1 494 ? -8.43 23.25 23.672 1 95.25 494 ARG B O 1
ATOM 9158 N N . ALA B 1 495 ? -8.82 21.047 23.516 1 97.81 495 ALA B N 1
ATOM 9159 C CA . ALA B 1 495 ? -8.047 20.938 22.281 1 97.81 495 ALA B CA 1
ATOM 9160 C C . ALA B 1 495 ? -8.703 21.719 21.141 1 97.81 495 ALA B C 1
ATOM 9162 O O . ALA B 1 495 ? -8.016 22.344 20.328 1 97.81 495 ALA B O 1
ATOM 9163 N N . ALA B 1 496 ? -10.016 21.672 21.062 1 97.81 496 ALA B N 1
ATOM 9164 C CA . ALA B 1 496 ? -10.75 22.422 20.047 1 97.81 496 ALA B CA 1
ATOM 9165 C C . ALA B 1 496 ? -10.555 23.922 20.203 1 97.81 496 ALA B C 1
ATOM 9167 O O . ALA B 1 496 ? -10.383 24.641 19.219 1 97.81 496 ALA B O 1
ATOM 9168 N N . LEU B 1 497 ? -10.586 24.375 21.438 1 97.5 497 LEU B N 1
ATOM 9169 C CA . LEU B 1 497 ? -10.352 25.797 21.703 1 97.5 497 LEU B CA 1
ATOM 9170 C C . LEU B 1 497 ? -8.945 26.203 21.266 1 97.5 497 LEU B C 1
ATOM 9172 O O . LEU B 1 497 ? -8.75 27.312 20.75 1 97.5 497 LEU B O 1
ATOM 9176 N N . ARG B 1 498 ? -8.047 25.328 21.531 1 97.25 498 ARG B N 1
ATOM 9177 C CA . ARG B 1 498 ? -6.68 25.609 21.109 1 97.25 498 ARG B CA 1
ATOM 9178 C C . ARG B 1 498 ? -6.578 25.688 19.594 1 97.25 498 ARG B C 1
ATOM 9180 O O . ARG B 1 498 ? -5.879 26.547 19.047 1 97.25 498 ARG B O 1
ATOM 9187 N N . ILE B 1 499 ? -7.199 24.797 18.859 1 98.25 499 ILE B N 1
ATOM 9188 C CA . ILE B 1 499 ? -7.219 24.828 17.406 1 98.25 499 ILE B CA 1
ATOM 9189 C C . ILE B 1 499 ? -7.824 26.141 16.938 1 98.25 499 ILE B C 1
ATOM 9191 O O . ILE B 1 499 ? -7.316 26.766 15.992 1 98.25 499 ILE B O 1
ATOM 9195 N N . HIS B 1 500 ? -8.93 26.562 17.594 1 97.88 500 HIS B N 1
ATOM 9196 C CA . HIS B 1 500 ? -9.57 27.844 17.266 1 97.88 500 HIS B CA 1
ATOM 9197 C C . HIS B 1 500 ? -8.586 29 17.406 1 97.88 500 HIS B C 1
ATOM 9199 O O . HIS B 1 500 ? -8.469 29.844 16.516 1 97.88 500 HIS B O 1
ATOM 9205 N N . ARG B 1 501 ? -7.887 29.016 18.484 1 96.44 501 ARG B N 1
ATOM 9206 C CA . ARG B 1 501 ? -6.926 30.094 18.75 1 96.44 501 ARG B CA 1
ATOM 9207 C C . ARG B 1 501 ? -5.793 30.062 17.734 1 96.44 501 ARG B C 1
ATOM 9209 O O . ARG B 1 501 ? -5.363 31.125 17.25 1 96.44 501 ARG B O 1
ATOM 9216 N N . LEU B 1 502 ? -5.297 28.906 17.438 1 97.25 502 LEU B N 1
ATOM 9217 C CA . LEU B 1 502 ? -4.184 28.766 16.5 1 97.25 502 LEU B CA 1
ATOM 9218 C C . LEU B 1 502 ? -4.613 29.125 15.086 1 97.25 502 LEU B C 1
ATOM 9220 O O . LEU B 1 502 ? -3.844 29.734 14.336 1 97.25 502 LEU B O 1
ATOM 9224 N N . ALA B 1 503 ? -5.824 28.734 14.734 1 97.75 503 ALA B N 1
ATOM 9225 C CA . ALA B 1 503 ? -6.355 29.141 13.43 1 97.75 503 ALA B CA 1
ATOM 9226 C C . ALA B 1 503 ? -6.516 30.656 13.344 1 97.75 503 ALA B C 1
ATOM 9228 O O . ALA B 1 503 ? -6.262 31.25 12.289 1 97.75 503 ALA B O 1
ATOM 9229 N N . GLN B 1 504 ? -6.945 31.266 14.438 1 96.19 504 GLN B N 1
ATOM 9230 C CA . GLN B 1 504 ? -7.047 32.719 14.492 1 96.19 504 GLN B CA 1
ATOM 9231 C C . GLN B 1 504 ? -5.676 33.375 14.344 1 96.19 504 GLN B C 1
ATOM 9233 O O . GLN B 1 504 ? -5.535 34.406 13.672 1 96.19 504 GLN B O 1
ATOM 9238 N N . LEU B 1 505 ? -4.738 32.781 15.008 1 96.12 505 LEU B N 1
ATOM 9239 C CA . LEU B 1 505 ? -3.375 33.281 14.906 1 96.12 505 LEU B CA 1
ATOM 9240 C C . LEU B 1 505 ? -2.877 33.219 13.461 1 96.12 505 LEU B C 1
ATOM 9242 O O . LEU B 1 505 ? -2.293 34.188 12.961 1 96.12 505 LEU B O 1
ATOM 9246 N N . HIS B 1 506 ? -3.08 32.062 12.797 1 96.81 506 HIS B N 1
ATOM 9247 C CA . HIS B 1 506 ? -2.689 31.922 11.398 1 96.81 506 HIS B CA 1
ATOM 9248 C C . HIS B 1 506 ? -3.416 32.938 10.516 1 96.81 506 HIS B C 1
ATOM 9250 O O . HIS B 1 506 ? -2.814 33.531 9.617 1 96.81 506 HIS B O 1
ATOM 9256 N N . ARG B 1 507 ? -4.684 33.125 10.75 1 96.38 507 ARG B N 1
ATOM 9257 C CA . ARG B 1 507 ? -5.504 34.062 10.008 1 96.38 507 ARG B CA 1
ATOM 9258 C C . ARG B 1 507 ? -4.945 35.5 10.125 1 96.38 507 ARG B C 1
ATOM 9260 O O . ARG B 1 507 ? -4.805 36.188 9.125 1 96.38 507 ARG B O 1
ATOM 9267 N N . ALA B 1 508 ? -4.613 35.875 11.289 1 94.31 508 ALA B N 1
ATOM 9268 C CA . ALA B 1 508 ? -4.148 37.219 11.578 1 94.31 508 ALA B CA 1
ATOM 9269 C C . ALA B 1 508 ? -2.777 37.469 10.953 1 94.31 508 ALA B C 1
ATOM 9271 O O . ALA B 1 508 ? -2.498 38.562 10.484 1 94.31 508 ALA B O 1
ATOM 9272 N N . GLN B 1 509 ? -1.979 36.406 10.914 1 93.75 509 GLN B N 1
ATOM 9273 C CA . GLN B 1 509 ? -0.587 36.656 10.555 1 93.75 509 GLN B CA 1
ATOM 9274 C C . GLN B 1 509 ? -0.303 36.25 9.117 1 93.75 509 GLN B C 1
ATOM 9276 O O . GLN B 1 509 ? 0.594 36.781 8.469 1 93.75 509 GLN B O 1
ATOM 9281 N N . HIS B 1 510 ? -1.027 35.25 8.547 1 94.94 510 HIS B N 1
ATOM 9282 C CA . HIS B 1 510 ? -0.711 34.719 7.23 1 94.94 510 HIS B CA 1
ATOM 9283 C C . HIS B 1 510 ? -1.96 34.594 6.363 1 94.94 510 HIS B C 1
ATOM 9285 O O . HIS B 1 510 ? -1.87 34.281 5.176 1 94.94 510 HIS B O 1
ATOM 9291 N N . THR B 1 511 ? -3.158 34.875 6.859 1 95.25 511 THR B N 1
ATOM 9292 C CA . THR B 1 511 ? -4.445 34.688 6.199 1 95.25 511 THR B CA 1
ATOM 9293 C C . THR B 1 511 ? -4.777 33.219 6.082 1 95.25 511 THR B C 1
ATOM 9295 O O . THR B 1 511 ? -3.881 32.375 6.113 1 95.25 511 THR B O 1
ATOM 9298 N N . LEU B 1 512 ? -5.98 32.812 5.988 1 96.88 512 LEU B N 1
ATOM 9299 C CA . LEU B 1 512 ? -6.406 31.438 5.848 1 96.88 512 LEU B CA 1
ATOM 9300 C C . LEU B 1 512 ? -6.406 31.016 4.383 1 96.88 512 LEU B C 1
ATOM 9302 O O . LEU B 1 512 ? -6.547 29.828 4.074 1 96.88 512 LEU B O 1
ATOM 9306 N N . ARG B 1 513 ? -6.109 31.969 3.525 1 95.12 513 ARG B N 1
ATOM 9307 C CA . ARG B 1 513 ? -5.926 31.641 2.115 1 95.12 513 ARG B CA 1
ATOM 9308 C C . ARG B 1 513 ? -4.656 30.812 1.902 1 95.12 513 ARG B C 1
ATOM 9310 O O . ARG B 1 513 ? -4.59 30 0.991 1 95.12 513 ARG B O 1
ATOM 9317 N N . PHE B 1 514 ? -3.707 31.109 2.785 1 96.44 514 PHE B N 1
ATOM 9318 C CA . PHE B 1 514 ? -2.424 30.422 2.664 1 96.44 514 PHE B CA 1
ATOM 9319 C C . PHE B 1 514 ? -2.281 29.344 3.727 1 96.44 514 PHE B C 1
ATOM 9321 O O . PHE B 1 514 ? -1.548 29.516 4.703 1 96.44 514 PHE B O 1
ATOM 9328 N N . THR B 1 515 ? -2.971 28.297 3.539 1 96.56 515 THR B N 1
ATOM 9329 C CA . THR B 1 515 ? -2.914 27.156 4.453 1 96.56 515 THR B CA 1
ATOM 9330 C C . THR B 1 515 ? -2.881 25.844 3.682 1 96.56 515 THR B C 1
ATOM 9332 O O . THR B 1 515 ? -3.338 25.766 2.539 1 96.56 515 THR B O 1
ATOM 9335 N N . PRO B 1 516 ? -2.24 24.844 4.23 1 95.31 516 PRO B N 1
ATOM 9336 C CA . PRO B 1 516 ? -2.404 23.5 3.641 1 95.31 516 PRO B CA 1
ATOM 9337 C C . PRO B 1 516 ? -3.766 22.891 3.955 1 95.31 516 PRO B C 1
ATOM 9339 O O . PRO B 1 516 ? -4.48 23.375 4.836 1 95.31 516 PRO B O 1
ATOM 9342 N N . PRO B 1 517 ? -4.141 21.844 3.246 1 91.81 517 PRO B N 1
ATOM 9343 C CA . PRO B 1 517 ? -5.445 21.219 3.477 1 91.81 517 PRO B CA 1
ATOM 9344 C C . PRO B 1 517 ? -5.59 20.672 4.891 1 91.81 517 PRO B C 1
ATOM 9346 O O . PRO B 1 517 ? -6.707 20.5 5.383 1 91.81 517 PRO B O 1
ATOM 9349 N N . THR B 1 518 ? -4.566 20.422 5.551 1 92.38 518 THR B N 1
ATOM 9350 C CA . THR B 1 518 ? -4.59 19.922 6.922 1 92.38 518 THR B CA 1
ATOM 9351 C C . THR B 1 518 ? -5.297 20.906 7.852 1 92.38 518 THR B C 1
ATOM 9353 O O . THR B 1 518 ? -5.961 20.5 8.805 1 92.38 518 THR B O 1
ATOM 9356 N N . MET B 1 519 ? -5.16 22.203 7.598 1 95.56 519 MET B N 1
ATOM 9357 C CA . MET B 1 519 ? -5.855 23.234 8.375 1 95.56 519 MET B CA 1
ATOM 9358 C C . MET B 1 519 ? -7.367 23.016 8.328 1 95.56 519 MET B C 1
ATOM 9360 O O . MET B 1 519 ? -8.039 23.062 9.359 1 95.56 519 MET B O 1
ATOM 9364 N N . ALA B 1 520 ? -7.832 22.766 7.164 1 94.62 520 ALA B N 1
ATOM 9365 C CA . ALA B 1 520 ? -9.266 22.547 7.004 1 94.62 520 ALA B CA 1
ATOM 9366 C C . ALA B 1 520 ? -9.734 21.328 7.789 1 94.62 520 ALA B C 1
ATOM 9368 O O . ALA B 1 520 ? -10.828 21.344 8.367 1 94.62 520 ALA B O 1
ATOM 9369 N N . GLN B 1 521 ? -8.922 20.328 7.824 1 93.19 521 GLN B N 1
ATOM 9370 C CA . GLN B 1 521 ? -9.273 19.125 8.555 1 93.19 521 GLN B CA 1
ATOM 9371 C C . GLN B 1 521 ? -9.312 19.375 10.055 1 93.19 521 GLN B C 1
ATOM 9373 O O . GLN B 1 521 ? -10.227 18.906 10.742 1 93.19 521 GLN B O 1
ATOM 9378 N N . ALA B 1 522 ? -8.359 20.016 10.516 1 96.12 522 ALA B N 1
ATOM 9379 C CA . ALA B 1 522 ? -8.305 20.312 11.945 1 96.12 522 ALA B CA 1
ATOM 9380 C C . ALA B 1 522 ? -9.453 21.219 12.367 1 96.12 522 ALA B C 1
ATOM 9382 O O . ALA B 1 522 ? -10.07 21.016 13.414 1 96.12 522 ALA B O 1
ATOM 9383 N N . VAL B 1 523 ? -9.719 22.203 11.539 1 97.62 523 VAL B N 1
ATOM 9384 C CA . VAL B 1 523 ? -10.805 23.141 11.828 1 97.62 523 VAL B CA 1
ATOM 9385 C C . VAL B 1 523 ? -12.141 22.406 11.805 1 97.62 523 VAL B C 1
ATOM 9387 O O . VAL B 1 523 ? -13.008 22.656 12.648 1 97.62 523 VAL B O 1
ATOM 9390 N N . TYR B 1 524 ? -12.305 21.578 10.883 1 95.5 524 TYR B N 1
ATOM 9391 C CA . TYR B 1 524 ? -13.508 20.766 10.828 1 95.5 524 TYR B CA 1
ATOM 9392 C C . TYR B 1 524 ? -13.656 19.922 12.086 1 95.5 524 TYR B C 1
ATOM 9394 O O . TYR B 1 524 ? -14.75 19.844 12.664 1 95.5 524 TYR B O 1
ATOM 9402 N N . THR B 1 525 ? -12.594 19.281 12.445 1 93.94 525 THR B N 1
ATOM 9403 C CA . THR B 1 525 ? -12.602 18.422 13.633 1 93.94 525 THR B CA 1
ATOM 9404 C C . THR B 1 525 ? -12.953 19.234 14.875 1 93.94 525 THR B C 1
ATOM 9406 O O . THR B 1 525 ? -13.734 18.781 15.711 1 93.94 525 THR B O 1
ATOM 9409 N N . ALA B 1 526 ? -12.375 20.391 14.969 1 97.38 526 ALA B N 1
ATOM 9410 C CA . ALA B 1 526 ? -12.727 21.266 16.078 1 97.38 526 ALA B CA 1
ATOM 9411 C C . ALA B 1 526 ? -14.195 21.672 16.031 1 97.38 526 ALA B C 1
ATOM 9413 O O . ALA B 1 526 ? -14.875 21.703 17.047 1 97.38 526 ALA B O 1
ATOM 9414 N N . GLY B 1 527 ? -14.688 21.953 14.844 1 96.69 527 GLY B N 1
ATOM 9415 C CA . GLY B 1 527 ? -16.094 22.297 14.688 1 96.69 527 GLY B CA 1
ATOM 9416 C C . GLY B 1 527 ? -17.031 21.203 15.156 1 96.69 527 GLY B C 1
ATOM 9417 O O . GLY B 1 527 ? -18 21.469 15.867 1 96.69 527 GLY B O 1
ATOM 9418 N N . THR B 1 528 ? -16.719 20 14.781 1 91.81 528 THR B N 1
ATOM 9419 C CA . THR B 1 528 ? -17.547 18.875 15.195 1 91.81 528 THR B CA 1
ATOM 9420 C C . THR B 1 528 ? -17.453 18.672 16.703 1 91.81 528 THR B C 1
ATOM 9422 O O . THR B 1 528 ? -18.438 18.266 17.344 1 91.81 528 THR B O 1
ATOM 9425 N N . SER B 1 529 ? -16.312 18.922 17.25 1 93.69 529 SER B N 1
ATOM 9426 C CA . SER B 1 529 ? -16.141 18.812 18.703 1 93.69 529 SER B CA 1
ATOM 9427 C C . SER B 1 529 ? -16.984 19.859 19.438 1 93.69 529 SER B C 1
ATOM 9429 O O . SER B 1 529 ? -17.578 19.562 20.469 1 93.69 529 SER B O 1
ATOM 9431 N N . PHE B 1 530 ? -17.031 21.078 18.922 1 96 530 PHE B N 1
ATOM 9432 C CA . PHE B 1 530 ? -17.859 22.125 19.516 1 96 530 PHE B CA 1
ATOM 9433 C C . PHE B 1 530 ? -19.328 21.766 19.406 1 96 530 PHE B C 1
ATOM 9435 O O . PHE B 1 530 ? -20.109 22.016 20.328 1 96 530 PHE B O 1
ATOM 9442 N N . LEU B 1 531 ? -19.656 21.219 18.281 1 92.38 531 LEU B N 1
ATOM 9443 C CA . LEU B 1 531 ? -21.047 20.828 18.094 1 92.38 531 LEU B CA 1
ATOM 9444 C C . LEU B 1 531 ? -21.453 19.734 19.078 1 92.38 531 LEU B C 1
ATOM 9446 O O . LEU B 1 531 ? -22.547 19.766 19.625 1 92.38 531 LEU B O 1
ATOM 9450 N N . LEU B 1 532 ? -20.578 18.781 19.281 1 86.81 532 LEU B N 1
ATOM 9451 C CA . LEU B 1 532 ? -20.812 17.719 20.25 1 86.81 532 LEU B CA 1
ATOM 9452 C C . LEU B 1 532 ? -20.922 18.297 21.656 1 86.81 532 LEU B C 1
ATOM 9454 O O . LEU B 1 532 ? -21.781 17.875 22.453 1 86.81 532 LEU B O 1
ATOM 9458 N N . ALA B 1 533 ? -20.094 19.25 21.938 1 88 533 ALA B N 1
ATOM 9459 C CA . ALA B 1 533 ? -20.141 19.922 23.234 1 88 533 ALA B CA 1
ATOM 9460 C C . ALA B 1 533 ? -21.469 20.656 23.406 1 88 533 ALA B C 1
ATOM 9462 O O . ALA B 1 533 ? -22.016 20.688 24.5 1 88 533 ALA B O 1
ATOM 9463 N N . ALA B 1 534 ? -21.969 21.219 22.359 1 89.62 534 ALA B N 1
ATOM 9464 C CA . ALA B 1 534 ? -23.266 21.922 22.406 1 89.62 534 ALA B CA 1
ATOM 9465 C C . ALA B 1 534 ? -24.391 20.938 22.672 1 89.62 534 ALA B C 1
ATOM 9467 O O . ALA B 1 534 ? -25.312 21.219 23.438 1 89.62 534 ALA B O 1
ATOM 9468 N N . ALA B 1 535 ? -24.312 19.797 22.094 1 83.75 535 ALA B N 1
ATOM 9469 C CA . ALA B 1 535 ? -25.359 18.781 22.219 1 83.75 535 ALA B CA 1
ATOM 9470 C C . ALA B 1 535 ? -25.359 18.172 23.609 1 83.75 535 ALA B C 1
ATOM 9472 O O . ALA B 1 535 ? -26.422 17.781 24.125 1 83.75 535 ALA B O 1
ATOM 9473 N N . GLN B 1 536 ? -24.203 18.203 24.219 1 81 536 GLN B N 1
ATOM 9474 C CA . GLN B 1 536 ? -24.078 17.531 25.5 1 81 536 GLN B CA 1
ATOM 9475 C C . GLN B 1 536 ? -24.031 18.562 26.641 1 81 536 GLN B C 1
ATOM 9477 O O . GLN B 1 536 ? -23.812 18.203 27.797 1 81 536 GLN B O 1
ATOM 9482 N N . ALA B 1 537 ? -24.25 19.75 26.312 1 84.75 537 ALA B N 1
ATOM 9483 C CA . ALA B 1 537 ? -24.125 20.812 27.297 1 84.75 537 ALA B CA 1
ATOM 9484 C C . ALA B 1 537 ? -25.219 20.703 28.359 1 84.75 537 ALA B C 1
ATOM 9486 O O . ALA B 1 537 ? -26.359 20.359 28.047 1 84.75 537 ALA B O 1
ATOM 9487 N N . ALA B 1 538 ? -24.766 20.953 29.594 1 77.69 538 ALA B N 1
ATOM 9488 C CA . ALA B 1 538 ? -25.688 20.859 30.734 1 77.69 538 ALA B CA 1
ATOM 9489 C C . ALA B 1 538 ? -26.656 22.031 30.75 1 77.69 538 ALA B C 1
ATOM 9491 O O . ALA B 1 538 ? -27.766 21.922 31.266 1 77.69 538 ALA B O 1
ATOM 9492 N N . ASP B 1 539 ? -26.234 23.203 30.328 1 85.75 539 ASP B N 1
ATOM 9493 C CA . ASP B 1 539 ? -27.078 24.406 30.359 1 85.75 539 ASP B CA 1
ATOM 9494 C C . ASP B 1 539 ? -27.094 25.078 29 1 85.75 539 ASP B C 1
ATOM 9496 O O . ASP B 1 539 ? -26.25 24.812 28.141 1 85.75 539 ASP B O 1
ATOM 9500 N N . ALA B 1 540 ? -28.031 25.953 28.812 1 86.5 540 ALA B N 1
ATOM 9501 C CA . ALA B 1 540 ? -28.281 26.609 27.531 1 86.5 540 ALA B CA 1
ATOM 9502 C C . ALA B 1 540 ? -27.156 27.594 27.203 1 86.5 540 ALA B C 1
ATOM 9504 O O . ALA B 1 540 ? -26.828 27.797 26.031 1 86.5 540 ALA B O 1
ATOM 9505 N N . THR B 1 541 ? -26.594 28.156 28.25 1 89.62 541 THR B N 1
ATOM 9506 C CA . THR B 1 541 ? -25.531 29.125 28.016 1 89.62 541 THR B CA 1
ATOM 9507 C C . THR B 1 541 ? -24.297 28.469 27.422 1 89.62 541 THR B C 1
ATOM 9509 O O . THR B 1 541 ? -23.703 28.984 26.469 1 89.62 541 THR B O 1
ATOM 9512 N N . HIS B 1 542 ? -23.984 27.359 27.969 1 88.06 542 HIS B N 1
ATOM 9513 C CA . HIS B 1 542 ? -22.828 26.625 27.453 1 88.06 542 HIS B CA 1
ATOM 9514 C C . HIS B 1 542 ? -23.109 26.078 26.062 1 88.06 542 HIS B C 1
ATOM 9516 O O . HIS B 1 542 ? -22.203 26.031 25.219 1 88.06 542 HIS B O 1
ATOM 9522 N N . ALA B 1 543 ? -24.266 25.656 25.844 1 90.12 543 ALA B N 1
ATOM 9523 C CA . ALA B 1 543 ? -24.641 25.156 24.531 1 90.12 543 ALA B CA 1
ATOM 9524 C C . ALA B 1 543 ? -24.531 26.25 23.484 1 90.12 543 ALA B C 1
ATOM 9526 O O . ALA B 1 543 ? -24.031 26.016 22.375 1 90.12 543 ALA B O 1
ATOM 9527 N N . SER B 1 544 ? -24.969 27.438 23.906 1 92.25 544 SER B N 1
ATOM 9528 C CA . SER B 1 544 ? -24.922 28.562 22.969 1 92.25 544 SER B CA 1
ATOM 9529 C C . SER B 1 544 ? -23.484 28.984 22.672 1 92.25 544 SER B C 1
ATOM 9531 O O . SER B 1 544 ? -23.156 29.328 21.547 1 92.25 544 SER B O 1
ATOM 9533 N N . SER B 1 545 ? -22.656 28.984 23.672 1 93.56 545 SER B N 1
ATOM 9534 C CA . SER B 1 545 ? -21.25 29.328 23.484 1 93.56 545 SER B CA 1
ATOM 9535 C C . SER B 1 545 ? -20.562 28.328 22.562 1 93.56 545 SER B C 1
ATOM 9537 O O . SER B 1 545 ? -19.797 28.719 21.672 1 93.56 545 SER B O 1
ATOM 9539 N N . ALA B 1 546 ? -20.797 27.078 22.812 1 93 546 ALA B N 1
ATOM 9540 C CA . ALA B 1 546 ? -20.219 26.016 21.984 1 93 546 ALA B CA 1
ATOM 9541 C C . ALA B 1 546 ? -20.703 26.141 20.531 1 93 546 ALA B C 1
ATOM 9543 O O . ALA B 1 546 ? -19.922 25.953 19.609 1 93 546 ALA B O 1
ATOM 9544 N N . LEU B 1 547 ? -21.906 26.422 20.391 1 94.69 547 LEU B N 1
ATOM 9545 C CA . LEU B 1 547 ? -22.469 26.578 19.047 1 94.69 547 LEU B CA 1
ATOM 9546 C C . LEU B 1 547 ? -21.859 27.797 18.344 1 94.69 547 LEU B C 1
ATOM 9548 O O . LEU B 1 547 ? -21.625 27.766 17.141 1 94.69 547 LEU B O 1
ATOM 9552 N N . ALA B 1 548 ? -21.641 28.797 19.109 1 96.25 548 ALA B N 1
ATOM 9553 C CA . ALA B 1 548 ? -21 29.984 18.547 1 96.25 548 ALA B CA 1
ATOM 9554 C C . ALA B 1 548 ? -19.594 29.656 18.047 1 96.25 548 ALA B C 1
ATOM 9556 O O . ALA B 1 548 ? -19.188 30.109 16.969 1 96.25 548 ALA B O 1
ATOM 9557 N N . HIS B 1 549 ? -18.844 28.906 18.797 1 96.94 549 HIS B N 1
ATOM 9558 C CA . HIS B 1 549 ? -17.531 28.469 18.359 1 96.94 549 HIS B CA 1
ATOM 9559 C C . HIS B 1 549 ? -17.625 27.594 17.109 1 96.94 549 HIS B C 1
ATOM 9561 O O . HIS B 1 549 ? -16.781 27.703 16.219 1 96.94 549 HIS B O 1
ATOM 9567 N N . CYS B 1 550 ? -18.578 26.75 17.094 1 97.06 550 CYS B N 1
ATOM 9568 C CA . CYS B 1 550 ? -18.781 25.906 15.922 1 97.06 550 CYS B CA 1
ATOM 9569 C C . CYS B 1 550 ? -19.016 26.75 14.68 1 97.06 550 CYS B C 1
ATOM 9571 O O . CYS B 1 550 ? -18.453 26.469 13.625 1 97.06 550 CYS B O 1
ATOM 9573 N N . ASN B 1 551 ? -19.797 27.781 14.859 1 97.06 551 ASN B N 1
ATOM 9574 C CA . ASN B 1 551 ? -20.109 28.656 13.734 1 97.06 551 ASN B CA 1
ATOM 9575 C C . ASN B 1 551 ? -18.875 29.438 13.289 1 97.06 551 ASN B C 1
ATOM 9577 O O . ASN B 1 551 ? -18.703 29.719 12.102 1 97.06 551 ASN B O 1
ATOM 9581 N N . GLU B 1 552 ? -18.062 29.781 14.234 1 97.75 552 GLU B N 1
ATOM 9582 C CA . GLU B 1 552 ? -16.797 30.422 13.875 1 97.75 552 GLU B CA 1
ATOM 9583 C C . GLU B 1 552 ? -15.922 29.484 13.055 1 97.75 552 GLU B C 1
ATOM 9585 O O . GLU B 1 552 ? -15.25 29.922 12.117 1 97.75 552 GLU B O 1
ATOM 9590 N N . MET B 1 553 ? -15.891 28.25 13.461 1 98.06 553 MET B N 1
ATOM 9591 C CA . MET B 1 553 ? -15.125 27.266 12.688 1 98.06 553 MET B CA 1
ATOM 9592 C C . MET B 1 553 ? -15.68 27.141 11.273 1 98.06 553 MET B C 1
ATOM 9594 O O . MET B 1 553 ? -14.914 27.031 10.312 1 98.06 553 MET B O 1
ATOM 9598 N N . LEU B 1 554 ? -16.969 27.125 11.188 1 97.38 554 LEU B N 1
ATOM 9599 C CA . LEU B 1 554 ? -17.625 27.062 9.883 1 97.38 554 LEU B CA 1
ATOM 9600 C C . LEU B 1 554 ? -17.219 28.25 9.023 1 97.38 554 LEU B C 1
ATOM 9602 O O . LEU B 1 554 ? -16.953 28.094 7.828 1 97.38 554 LEU B O 1
ATOM 9606 N N . ALA B 1 555 ? -17.156 29.391 9.609 1 97.75 555 ALA B N 1
ATOM 9607 C CA . ALA B 1 555 ? -16.734 30.594 8.891 1 97.75 555 ALA B CA 1
ATOM 9608 C C . ALA B 1 555 ? -15.289 30.469 8.414 1 97.75 555 ALA B C 1
ATOM 9610 O O . ALA B 1 555 ? -14.953 30.906 7.305 1 97.75 555 ALA B O 1
ATOM 9611 N N . MET B 1 556 ? -14.469 29.922 9.219 1 98 556 MET B N 1
ATOM 9612 C CA . MET B 1 556 ? -13.062 29.75 8.852 1 98 556 MET B CA 1
ATOM 9613 C C . MET B 1 556 ? -12.922 28.75 7.715 1 98 556 MET B C 1
ATOM 9615 O O . MET B 1 556 ? -12.055 28.906 6.852 1 98 556 MET B O 1
ATOM 9619 N N . LEU B 1 557 ? -13.719 27.688 7.719 1 97.44 557 LEU B N 1
ATOM 9620 C CA . LEU B 1 557 ? -13.719 26.734 6.617 1 97.44 557 LEU B CA 1
ATOM 9621 C C . LEU B 1 557 ? -14.117 27.406 5.309 1 97.44 557 LEU B C 1
ATOM 9623 O O . LEU B 1 557 ? -13.531 27.141 4.262 1 97.44 557 LEU B O 1
ATOM 9627 N N . ARG B 1 558 ? -15.047 28.312 5.387 1 96.81 558 ARG B N 1
ATOM 9628 C CA . ARG B 1 558 ? -15.484 29.031 4.195 1 96.81 558 ARG B CA 1
ATOM 9629 C C . ARG B 1 558 ? -14.383 29.953 3.682 1 96.81 558 ARG B C 1
ATOM 9631 O O . ARG B 1 558 ? -14.203 30.094 2.471 1 96.81 558 ARG B O 1
ATOM 9638 N N . GLU B 1 559 ? -13.695 30.531 4.59 1 96.62 559 GLU B N 1
ATOM 9639 C CA . GLU B 1 559 ? -12.562 31.359 4.191 1 96.62 559 GLU B CA 1
ATOM 9640 C C . GLU B 1 559 ? -11.484 30.531 3.508 1 96.62 559 GLU B C 1
ATOM 9642 O O . GLU B 1 559 ? -10.914 30.953 2.494 1 96.62 559 GLU B O 1
ATOM 9647 N N . THR B 1 560 ? -11.203 29.406 4.066 1 96.25 560 THR B N 1
ATOM 9648 C CA . THR B 1 560 ? -10.195 28.5 3.51 1 96.25 560 THR B CA 1
ATOM 9649 C C . THR B 1 560 ? -10.648 27.953 2.164 1 96.25 560 THR B C 1
ATOM 9651 O O . THR B 1 560 ? -9.82 27.578 1.33 1 96.25 560 THR B O 1
ATOM 9654 N N . SER B 1 561 ? -11.977 27.922 1.919 1 94.5 561 SER B N 1
ATOM 9655 C CA . SER B 1 561 ? -12.547 27.375 0.698 1 94.5 561 SER B CA 1
ATOM 9656 C C . SER B 1 561 ? -12.227 28.25 -0.511 1 94.5 561 SER B C 1
ATOM 9658 O O . SER B 1 561 ? -12.352 27.797 -1.654 1 94.5 561 SER B O 1
ATOM 9660 N N . GLU B 1 562 ? -11.773 29.406 -0.233 1 92.19 562 GLU B N 1
ATOM 9661 C CA . GLU B 1 562 ? -11.312 30.25 -1.335 1 92.19 562 GLU B CA 1
ATOM 9662 C C . GLU B 1 562 ? -10.125 29.625 -2.053 1 92.19 562 GLU B C 1
ATOM 9664 O O . GLU B 1 562 ? -9.938 29.828 -3.254 1 92.19 562 GLU B O 1
ATOM 9669 N N . THR B 1 563 ? -9.406 28.859 -1.288 1 94.19 563 THR B N 1
ATOM 9670 C CA . THR B 1 563 ? -8.219 28.219 -1.846 1 94.19 563 THR B CA 1
ATOM 9671 C C . THR B 1 563 ? -8.5 26.766 -2.193 1 94.19 563 THR B C 1
ATOM 9673 O O . THR B 1 563 ? -8.164 26.297 -3.287 1 94.19 563 THR B O 1
ATOM 9676 N N . TRP B 1 564 ? -9.078 26.109 -1.256 1 94.69 564 TRP B N 1
ATOM 9677 C CA . TRP B 1 564 ? -9.234 24.672 -1.42 1 94.69 564 TRP B CA 1
ATOM 9678 C C . TRP B 1 564 ? -10.711 24.297 -1.5 1 94.69 564 TRP B C 1
ATOM 9680 O O . TRP B 1 564 ? -11.477 24.547 -0.567 1 94.69 564 TRP B O 1
ATOM 9690 N N . HIS B 1 565 ? -11.102 23.578 -2.508 1 91.44 565 HIS B N 1
ATOM 9691 C CA . HIS B 1 565 ? -12.461 23.062 -2.637 1 91.44 565 HIS B CA 1
ATOM 9692 C C . HIS B 1 565 ? -12.789 22.078 -1.52 1 91.44 565 HIS B C 1
ATOM 9694 O O . HIS B 1 565 ? -13.938 22.016 -1.063 1 91.44 565 HIS B O 1
ATOM 9700 N N . ALA B 1 566 ? -11.844 21.391 -1.092 1 88.56 566 ALA B N 1
ATOM 9701 C CA . ALA B 1 566 ? -12.008 20.438 0 1 88.56 566 ALA B CA 1
ATOM 9702 C C . ALA B 1 566 ? -12.562 21.125 1.248 1 88.56 566 ALA B C 1
ATOM 9704 O O . ALA B 1 566 ? -13.336 20.531 1.999 1 88.56 566 ALA B O 1
ATOM 9705 N N . ALA B 1 567 ? -12.172 22.328 1.524 1 94 567 ALA B N 1
ATOM 9706 C CA . ALA B 1 567 ? -12.68 23.078 2.672 1 94 567 ALA B CA 1
ATOM 9707 C C . ALA B 1 567 ? -14.156 23.406 2.502 1 94 567 ALA B C 1
ATOM 9709 O O . ALA B 1 567 ? -14.914 23.422 3.477 1 94 567 ALA B O 1
ATOM 9710 N N . ALA B 1 568 ? -14.531 23.641 1.287 1 94.06 568 ALA B N 1
ATOM 9711 C CA . ALA B 1 568 ? -15.938 23.906 1.003 1 94.06 568 ALA B CA 1
ATOM 9712 C C . ALA B 1 568 ? -16.797 22.672 1.295 1 94.06 568 ALA B C 1
ATOM 9714 O O . ALA B 1 568 ? -17.906 22.797 1.831 1 94.06 568 ALA B O 1
ATOM 9715 N N . GLN B 1 569 ? -16.281 21.562 0.912 1 89.5 569 GLN B N 1
ATOM 9716 C CA . GLN B 1 569 ? -17 20.328 1.169 1 89.5 569 GLN B CA 1
ATOM 9717 C C . GLN B 1 569 ? -17.156 20.078 2.668 1 89.5 569 GLN B C 1
ATOM 9719 O O . GLN B 1 569 ? -18.234 19.672 3.129 1 89.5 569 GLN B O 1
ATOM 9724 N N . LYS B 1 570 ? -16.125 20.328 3.412 1 91.19 570 LYS B N 1
ATOM 9725 C CA . LYS B 1 570 ? -16.188 20.141 4.859 1 91.19 570 LYS B CA 1
ATOM 9726 C C . LYS B 1 570 ? -17.141 21.141 5.504 1 91.19 570 LYS B C 1
ATOM 9728 O O . LYS B 1 570 ? -17.828 20.828 6.473 1 91.19 570 LYS B O 1
ATOM 9733 N N . ALA B 1 571 ? -17.109 22.359 4.945 1 95.12 571 ALA B N 1
ATOM 9734 C CA . ALA B 1 571 ? -18.047 23.375 5.434 1 95.12 571 ALA B CA 1
ATOM 9735 C C . ALA B 1 571 ? -19.484 22.922 5.227 1 95.12 571 ALA B C 1
ATOM 9737 O O . ALA B 1 571 ? -20.328 23.109 6.105 1 95.12 571 ALA B O 1
ATOM 9738 N N . LEU B 1 572 ? -19.734 22.344 4.105 1 92 572 LEU B N 1
ATOM 9739 C CA . LEU B 1 572 ? -21.078 21.875 3.801 1 92 572 LEU B CA 1
ATOM 9740 C C . LEU B 1 572 ? -21.5 20.766 4.754 1 92 572 LEU B C 1
ATOM 9742 O O . LEU B 1 572 ? -22.641 20.734 5.227 1 92 572 LEU B O 1
ATOM 9746 N N . ILE B 1 573 ? -20.609 19.844 4.984 1 87.75 573 ILE B N 1
ATOM 9747 C CA . ILE B 1 573 ? -20.891 18.734 5.887 1 87.75 573 ILE B CA 1
ATOM 9748 C C . ILE B 1 573 ? -21.172 19.266 7.289 1 87.75 573 ILE B C 1
ATOM 9750 O O . ILE B 1 573 ? -22.141 18.859 7.941 1 87.75 573 ILE B O 1
ATOM 9754 N N . LEU B 1 574 ? -20.344 20.203 7.77 1 91.81 574 LEU B N 1
ATOM 9755 C CA . LEU B 1 574 ? -20.516 20.781 9.102 1 91.81 574 LEU B CA 1
ATOM 9756 C C . LEU B 1 574 ? -21.812 21.578 9.188 1 91.81 574 LEU B C 1
ATOM 9758 O O . LEU B 1 574 ? -22.5 21.547 10.211 1 91.81 574 LEU B O 1
ATOM 9762 N N . GLU B 1 575 ? -22.094 22.25 8.125 1 93.75 575 GLU B N 1
ATOM 9763 C CA . GLU B 1 575 ? -23.328 23.031 8.07 1 93.75 575 GLU B CA 1
ATOM 9764 C C . GLU B 1 575 ? -24.562 22.125 8.18 1 93.75 575 GLU B C 1
ATOM 9766 O O . GLU B 1 575 ? -25.531 22.453 8.844 1 93.75 575 GLU B O 1
ATOM 9771 N N . GLU B 1 576 ? -24.469 21.031 7.5 1 88.06 576 GLU B N 1
ATOM 9772 C CA . GLU B 1 576 ? -25.562 20.062 7.562 1 88.06 576 GLU B CA 1
ATOM 9773 C C . GLU B 1 576 ? -25.719 19.5 8.969 1 88.06 576 GLU B C 1
ATOM 9775 O O . GLU B 1 576 ? -26.828 19.266 9.438 1 88.06 576 GLU B O 1
ATOM 9780 N N . LEU B 1 577 ? -24.641 19.312 9.633 1 86.56 577 LEU B N 1
ATOM 9781 C CA . LEU B 1 577 ? -24.672 18.797 11 1 86.56 577 LEU B CA 1
ATOM 9782 C C . LEU B 1 577 ? -25.266 19.844 11.953 1 86.56 577 LEU B C 1
ATOM 9784 O O . LEU B 1 577 ? -26.016 19.5 12.867 1 86.56 577 LEU B O 1
ATOM 9788 N N . VAL B 1 578 ? -24.922 21.047 11.734 1 92.06 578 VAL B N 1
ATOM 9789 C CA . VAL B 1 578 ? -25.453 22.141 12.555 1 92.06 578 VAL B CA 1
ATOM 9790 C C . VAL B 1 578 ? -26.953 22.25 12.336 1 92.06 578 VAL B C 1
ATOM 9792 O O . VAL B 1 578 ? -27.719 22.453 13.289 1 92.06 578 VAL B O 1
ATOM 9795 N N . ALA B 1 579 ? -27.344 22.109 11.125 1 89.44 579 ALA B N 1
ATOM 9796 C CA . ALA B 1 579 ? -28.766 22.156 10.805 1 89.44 579 ALA B CA 1
ATOM 9797 C C . ALA B 1 579 ? -29.531 21.031 11.484 1 89.44 579 ALA B C 1
ATOM 9799 O O . ALA B 1 579 ? -30.641 21.234 11.969 1 89.44 579 ALA B O 1
ATOM 9800 N N . GLU B 1 580 ? -28.922 19.969 11.477 1 83.44 580 GLU B N 1
ATOM 9801 C CA . GLU B 1 580 ? -29.531 18.828 12.141 1 83.44 580 GLU B CA 1
ATOM 9802 C C . GLU B 1 580 ? -29.656 19.062 13.648 1 83.44 580 GLU B C 1
ATOM 9804 O O . GLU B 1 580 ? -30.656 18.672 14.258 1 83.44 580 GLU B O 1
ATOM 9809 N N . TYR B 1 581 ? -28.688 19.641 14.242 1 86.62 581 TYR B N 1
ATOM 9810 C CA . TYR B 1 581 ? -28.703 19.969 15.664 1 86.62 581 TYR B CA 1
ATOM 9811 C C . TYR B 1 581 ? -29.797 20.969 15.984 1 86.62 581 TYR B C 1
ATOM 9813 O O . TYR B 1 581 ? -30.531 20.812 16.953 1 86.62 581 TYR B O 1
ATOM 9821 N N . GLN B 1 582 ? -30.016 21.875 15.148 1 84.94 582 GLN B N 1
ATOM 9822 C CA . GLN B 1 582 ? -31 22.938 15.375 1 84.94 582 GLN B CA 1
ATOM 9823 C C . GLN B 1 582 ? -32.406 22.422 15.164 1 84.94 582 GLN B C 1
ATOM 9825 O O . GLN B 1 582 ? -33.344 22.844 15.859 1 84.94 582 GLN B O 1
ATOM 9830 N N . SER B 1 583 ? -32.625 21.516 14.25 1 82.44 583 SER B N 1
ATOM 9831 C CA . SER B 1 583 ? -33.938 20.922 14.008 1 82.44 583 SER B CA 1
ATOM 9832 C C . SER B 1 583 ? -34.344 20.031 15.172 1 82.44 583 SER B C 1
ATOM 9834 O O . SER B 1 583 ? -35.531 19.922 15.484 1 82.44 583 SER B O 1
ATOM 9836 N N . SER B 1 584 ? -33.469 19.438 15.773 1 71.94 584 SER B N 1
ATOM 9837 C CA . SER B 1 584 ? -33.75 18.547 16.891 1 71.94 584 SER B CA 1
ATOM 9838 C C . SER B 1 584 ? -34.062 19.344 18.156 1 71.94 584 SER B C 1
ATOM 9840 O O . SER B 1 584 ? -34.812 18.875 19.016 1 71.94 584 SER B O 1
ATOM 9842 N N . THR B 1 585 ? -33.625 20.5 18.25 1 66.44 585 THR B N 1
ATOM 9843 C CA . THR B 1 585 ? -33.844 21.328 19.438 1 66.44 585 THR B CA 1
ATOM 9844 C C . THR B 1 585 ? -35.156 22.109 19.281 1 66.44 585 THR B C 1
ATOM 9846 O O . THR B 1 585 ? -35.812 22.438 20.281 1 66.44 585 THR B O 1
ATOM 9849 N N . ASP B 1 586 ? -35.812 22.406 18.031 1 55.38 586 ASP B N 1
ATOM 9850 C CA . ASP B 1 586 ? -37.094 23.078 17.812 1 55.38 586 ASP B CA 1
ATOM 9851 C C . ASP B 1 586 ? -38.25 22.094 17.875 1 55.38 586 ASP B C 1
ATOM 9853 O O . ASP B 1 586 ? -39.438 22.5 17.828 1 55.38 586 ASP B O 1
ATOM 9857 N N . ALA B 1 587 ? -38.312 20.719 17.766 1 44.69 587 ALA B N 1
ATOM 9858 C CA . ALA B 1 587 ? -39.438 19.797 17.844 1 44.69 587 ALA B CA 1
ATOM 9859 C C . ALA B 1 587 ? -40.125 19.875 19.203 1 44.69 587 ALA B C 1
ATOM 9861 O O . ALA B 1 587 ? -39.438 19.844 20.234 1 44.69 587 ALA B O 1
ATOM 9862 N N . PRO B 1 588 ? -41.594 20.188 19.344 1 40.06 588 PRO B N 1
ATOM 9863 C CA . PRO B 1 588 ? -42.375 20.219 20.578 1 40.06 588 PRO B CA 1
ATOM 9864 C C . PRO B 1 588 ? -42.219 18.953 21.406 1 40.06 588 PRO B C 1
ATOM 9866 O O . PRO B 1 588 ? -41.844 17.891 20.875 1 40.06 588 PRO B O 1
ATOM 9869 N N . ASP B 1 589 ? -42.406 19 22.75 1 36.69 589 ASP B N 1
ATOM 9870 C CA . ASP B 1 589 ? -42.375 17.891 23.703 1 36.69 589 ASP B CA 1
ATOM 9871 C C . ASP B 1 589 ? -43.375 16.812 23.312 1 36.69 589 ASP B C 1
ATOM 9873 O O . ASP B 1 589 ? -44.562 17.062 23.219 1 36.69 589 ASP B O 1
ATOM 9877 N N . PRO B 1 590 ? -43.125 15.812 22.594 1 34.16 590 PRO B N 1
ATOM 9878 C CA . PRO B 1 590 ? -44.188 14.836 22.266 1 34.16 590 PRO B CA 1
ATOM 9879 C C . PRO B 1 590 ? -45 14.43 23.5 1 34.16 590 PRO B C 1
ATOM 9881 O O . PRO B 1 590 ? -45.781 13.484 23.422 1 34.16 590 PRO B O 1
ATOM 9884 N N . ALA B 1 591 ? -44.875 14.883 24.688 1 32.41 591 ALA B N 1
ATOM 9885 C CA . ALA B 1 591 ? -45.844 14.391 25.656 1 32.41 591 ALA B CA 1
ATOM 9886 C C . ALA B 1 591 ? -47.281 14.789 25.234 1 32.41 591 ALA B C 1
ATOM 9888 O O . ALA B 1 591 ? -48.25 14.297 25.797 1 32.41 591 ALA B O 1
ATOM 9889 N N . ALA B 1 592 ? -47.625 15.883 24.594 1 27.7 592 ALA B N 1
ATOM 9890 C CA . ALA B 1 592 ? -49.062 16.125 24.484 1 27.7 592 ALA B CA 1
ATOM 9891 C C . ALA B 1 592 ? -49.656 15.289 23.359 1 27.7 592 ALA B C 1
ATOM 9893 O O . ALA B 1 592 ? -50.875 15 23.375 1 27.7 592 ALA B O 1
ATOM 9894 N N . GLN B 1 593 ? -49.188 15.242 22.125 1 29.22 593 GLN B N 1
ATOM 9895 C CA . GLN B 1 593 ? -50 14.641 21.078 1 29.22 593 GLN B CA 1
ATOM 9896 C C . GLN B 1 593 ? -49.812 13.133 21.016 1 29.22 593 GLN B C 1
ATOM 9898 O O . GLN B 1 593 ? -49.219 12.617 20.062 1 29.22 593 GLN B O 1
ATOM 9903 N N . LEU B 1 594 ? -49.5 12.547 22.188 1 24.06 594 LEU B N 1
ATOM 9904 C CA . LEU B 1 594 ? -49.312 11.125 21.922 1 24.06 594 LEU B CA 1
ATOM 9905 C C . LEU B 1 594 ? -50.562 10.508 21.312 1 24.06 594 LEU B C 1
ATOM 9907 O O . LEU B 1 594 ? -50.469 9.727 20.359 1 24.06 594 LEU B O 1
ATOM 9911 N N . TRP B 1 595 ? -51.75 10.359 22.109 1 21.86 595 TRP B N 1
ATOM 9912 C CA . TRP B 1 595 ? -52.469 9.102 22.188 1 21.86 595 TRP B CA 1
ATOM 9913 C C . TRP B 1 595 ? -53.594 9.062 21.156 1 21.86 595 TRP B C 1
ATOM 9915 O O . TRP B 1 595 ? -54.438 8.164 21.188 1 21.86 595 TRP B O 1
ATOM 9925 N N . THR B 1 596 ? -54.094 10.109 20.5 1 22.31 596 THR B N 1
ATOM 9926 C CA . THR B 1 596 ? -55.438 9.828 20.016 1 22.31 596 THR B CA 1
ATOM 9927 C C . THR B 1 596 ? -55.406 8.898 18.812 1 22.31 596 THR B C 1
ATOM 9929 O O . THR B 1 596 ? -54.875 9.258 17.75 1 22.31 596 THR B O 1
ATOM 9932 N N . VAL B 1 597 ? -55.531 7.527 19.047 1 22.61 597 VAL B N 1
ATOM 9933 C CA . VAL B 1 597 ? -55.625 6.402 18.125 1 22.61 597 VAL B CA 1
ATOM 9934 C C . VAL B 1 597 ? -56.875 6.586 17.234 1 22.61 597 VAL B C 1
ATOM 9936 O O . VAL B 1 597 ? -58 6.668 17.719 1 22.61 597 VAL B O 1
ATOM 9939 N N . PRO B 1 598 ? -56.781 7.449 16.109 1 22.78 598 PRO B N 1
ATOM 9940 C CA . PRO B 1 598 ? -58.094 7.5 15.484 1 22.78 598 PRO B CA 1
ATOM 9941 C C . PRO B 1 598 ? -58.688 6.113 15.242 1 22.78 598 PRO B C 1
ATOM 9943 O O . PRO B 1 598 ? -57.938 5.156 15 1 22.78 598 PRO B O 1
ATOM 9946 N N . LEU B 1 599 ? -59.938 5.922 15.688 1 18.73 599 LEU B N 1
ATOM 9947 C CA . LEU B 1 599 ? -60.844 4.781 15.586 1 18.73 599 LEU B CA 1
ATOM 9948 C C . LEU B 1 599 ? -61 4.344 14.141 1 18.73 599 LEU B C 1
ATOM 9950 O O . LEU B 1 599 ? -60.812 5.145 13.219 1 18.73 599 LEU B O 1
ATOM 9954 N N . ALA B 1 600 ? -61.594 3.09 13.914 1 20.16 600 ALA B N 1
ATOM 9955 C CA . ALA B 1 600 ? -61.719 2 12.953 1 20.16 600 ALA B CA 1
ATOM 9956 C C . ALA B 1 600 ? -62.656 2.379 11.82 1 20.16 600 ALA B C 1
ATOM 9958 O O . ALA B 1 600 ? -63.438 1.545 11.352 1 20.16 600 ALA B O 1
ATOM 9959 N N . ARG B 1 601 ? -62.75 3.674 11.328 1 19.95 601 ARG B N 1
ATOM 9960 C CA . ARG B 1 601 ? -64 3.67 10.594 1 19.95 601 ARG B CA 1
ATOM 9961 C C . ARG B 1 601 ? -64 2.588 9.523 1 19.95 601 ARG B C 1
ATOM 9963 O O . ARG B 1 601 ? -62.969 2.107 9.109 1 19.95 601 ARG B O 1
ATOM 9970 N N . ASP B 1 602 ? -65.125 2.422 8.797 1 19.5 602 ASP B N 1
ATOM 9971 C CA . ASP B 1 602 ? -65.875 1.474 8.016 1 19.5 602 ASP B CA 1
ATOM 9972 C C . ASP B 1 602 ? -65.188 1.102 6.723 1 19.5 602 ASP B C 1
ATOM 9974 O O . ASP B 1 602 ? -64.375 1.884 6.207 1 19.5 602 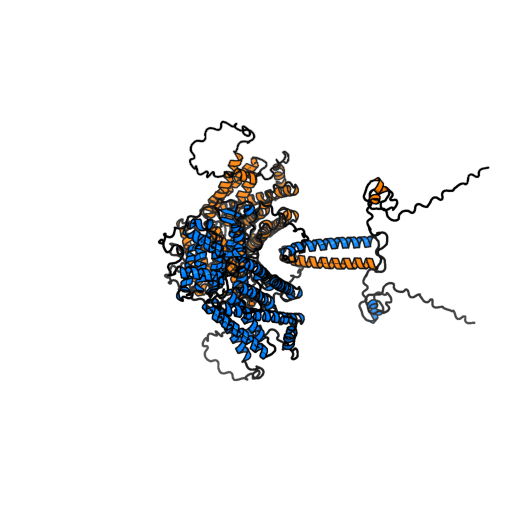ASP B O 1
ATOM 9978 N N . HIS B 1 603 ? -65.25 -0.182 6.359 1 21.58 603 HIS B N 1
ATOM 9979 C CA . HIS B 1 603 ? -64.75 -1.198 5.434 1 21.58 603 HIS B CA 1
ATOM 9980 C C . HIS B 1 603 ? -65.125 -0.854 3.992 1 21.58 603 HIS B C 1
ATOM 9982 O O . HIS B 1 603 ? -65 -1.678 3.092 1 21.58 603 HIS B O 1
ATOM 9988 N N . PRO B 1 604 ? -65.188 0.516 3.611 1 20.97 604 PRO B N 1
ATOM 9989 C CA . PRO B 1 604 ? -66.062 0.388 2.439 1 20.97 604 PRO B CA 1
ATOM 9990 C C . PRO B 1 604 ? -65.5 -0.537 1.372 1 20.97 604 PRO B C 1
ATOM 9992 O O . PRO B 1 604 ? -64.312 -0.834 1.394 1 20.97 604 PRO B O 1
ATOM 9995 N N . ASN B 1 605 ? -66.188 -0.682 0.29 1 20.75 605 ASN B N 1
ATOM 9996 C CA . ASN B 1 605 ? -66.438 -1.618 -0.802 1 20.75 605 ASN B CA 1
ATOM 9997 C C . ASN B 1 605 ? -65.25 -1.714 -1.738 1 20.75 605 ASN B C 1
ATOM 9999 O O . ASN B 1 605 ? -64.5 -0.746 -1.901 1 20.75 605 ASN B O 1
ATOM 10003 N N . PRO B 1 606 ? -65.062 -2.867 -2.381 1 21.8 606 PRO B N 1
ATOM 10004 C CA . PRO B 1 606 ? -64.062 -3.701 -3.072 1 21.8 606 PRO B CA 1
ATOM 10005 C C . PRO B 1 606 ? -63.594 -3.092 -4.395 1 21.8 606 PRO B C 1
ATOM 10007 O O . PRO B 1 606 ? -62.875 -3.732 -5.148 1 21.8 606 PRO B O 1
ATOM 10010 N N . SER B 1 607 ? -63.969 -1.771 -4.648 1 20.5 607 SER B N 1
ATOM 10011 C CA . SER B 1 607 ? -64.125 -1.814 -6.102 1 20.5 607 SER B CA 1
ATOM 10012 C C . SER B 1 607 ? -62.75 -2.146 -6.77 1 20.5 607 SER B C 1
ATOM 10014 O O . SER B 1 607 ? -61.719 -2.078 -6.137 1 20.5 607 SER B O 1
ATOM 10016 N N . PRO B 1 608 ? -62.562 -1.636 -7.988 1 21.72 608 PRO B N 1
ATOM 10017 C CA . PRO B 1 608 ? -61.844 -2.107 -9.164 1 21.72 608 PRO B CA 1
ATOM 10018 C C . PRO B 1 608 ? -60.312 -1.952 -9.008 1 21.72 608 PRO B C 1
ATOM 10020 O O . PRO B 1 608 ? -59.844 -1.046 -8.305 1 21.72 608 PRO B O 1
ATOM 10023 N N . THR B 1 609 ? -59.344 -2.93 -9.383 1 21.12 609 THR B N 1
ATOM 10024 C CA . THR B 1 609 ? -58.156 -3.652 -8.992 1 21.12 609 THR B CA 1
ATOM 10025 C C . THR B 1 609 ? -56.906 -2.855 -9.352 1 21.12 609 THR B C 1
ATOM 10027 O O . THR B 1 609 ? -55.781 -3.373 -9.266 1 21.12 609 THR B O 1
ATOM 10030 N N . THR B 1 610 ? -56.938 -1.537 -9.656 1 20.7 610 THR B N 1
ATOM 10031 C CA . THR B 1 610 ? -55.844 -1.045 -10.5 1 20.7 610 THR B CA 1
ATOM 10032 C C . THR B 1 610 ? -54.5 -1.073 -9.742 1 20.7 610 THR B C 1
ATOM 10034 O O . THR B 1 610 ? -54.438 -0.676 -8.578 1 20.7 610 THR B O 1
ATOM 10037 N N . LEU B 1 611 ? -53.375 -1.788 -10.234 1 20.09 611 LEU B N 1
ATOM 10038 C CA . LEU B 1 611 ? -52.125 -2.291 -9.727 1 20.09 611 LEU B CA 1
ATOM 10039 C C . LEU B 1 611 ? -51.219 -1.147 -9.25 1 20.09 611 LEU B C 1
ATOM 10041 O O . LEU B 1 611 ? -50.656 -0.413 -10.062 1 20.09 611 LEU B O 1
ATOM 10045 N N . GLU B 1 612 ? -51.656 -0.325 -8.234 1 19.31 612 GLU B N 1
ATOM 10046 C CA . GLU B 1 612 ? -50.938 0.878 -7.809 1 19.31 612 GLU B CA 1
ATOM 10047 C C . GLU B 1 612 ? -49.625 0.531 -7.16 1 19.31 612 GLU B C 1
ATOM 10049 O O . GLU B 1 612 ? -49.562 -0.281 -6.234 1 19.31 612 GLU B O 1
ATOM 10054 N N . HIS B 1 613 ? -48.438 0.757 -7.883 1 20.16 613 HIS B N 1
ATOM 10055 C CA . HIS B 1 613 ? -47.094 0.333 -7.586 1 20.16 613 HIS B CA 1
ATOM 10056 C C . HIS B 1 613 ? -46.594 0.917 -6.262 1 20.16 613 HIS B C 1
ATOM 10058 O O . HIS B 1 613 ? -46.688 2.129 -6.047 1 20.16 613 HIS B O 1
ATOM 10064 N N . PRO B 1 614 ? -46.656 0.22 -5.082 1 21.97 614 PRO B N 1
ATOM 10065 C CA . PRO B 1 614 ? -46.562 0.634 -3.68 1 21.97 614 PRO B CA 1
ATOM 10066 C C . PRO B 1 614 ? -45.156 1.074 -3.281 1 21.97 614 PRO B C 1
ATOM 10068 O O . PRO B 1 614 ? -44.312 0.239 -2.92 1 21.97 614 PRO B O 1
ATOM 10071 N N . TRP B 1 615 ? -44.438 1.864 -4.109 1 21.94 615 TRP B N 1
ATOM 10072 C CA . TRP B 1 615 ? -43.062 2.145 -3.787 1 21.94 615 TRP B CA 1
ATOM 10073 C C . TRP B 1 615 ? -42.938 2.93 -2.486 1 21.94 615 TRP B C 1
ATOM 10075 O O . TRP B 1 615 ? -43.062 4.156 -2.482 1 21.94 615 TRP B O 1
ATOM 10085 N N . SER B 1 616 ? -43.656 2.629 -1.461 1 20.81 616 SER B N 1
ATOM 10086 C CA . SER B 1 616 ? -43.594 3.492 -0.286 1 20.81 616 SER B CA 1
ATOM 10087 C C . SER B 1 616 ? -42.219 3.492 0.341 1 20.81 616 SER B C 1
ATOM 10089 O O . SER B 1 616 ? -41.656 2.432 0.633 1 20.81 616 SER B O 1
ATOM 10091 N N . ALA B 1 617 ? -41.469 4.559 0.228 1 24.38 617 ALA B N 1
ATOM 10092 C CA . ALA B 1 617 ? -40.188 5.09 0.693 1 24.38 617 ALA B CA 1
ATOM 10093 C C . ALA B 1 617 ? -40.094 5.027 2.215 1 24.38 617 ALA B C 1
ATOM 10095 O O . ALA B 1 617 ? -40.906 5.641 2.922 1 24.38 617 ALA B O 1
ATOM 10096 N N . SER B 1 618 ? -39.844 3.84 2.744 1 24.61 618 SER B N 1
ATOM 10097 C CA . SER B 1 618 ? -39.719 3.668 4.188 1 24.61 618 SER B CA 1
ATOM 10098 C C . SER B 1 618 ? -38.844 4.742 4.805 1 24.61 618 SER B C 1
ATOM 10100 O O . SER B 1 618 ? -37.75 5.004 4.316 1 24.61 618 SER B O 1
ATOM 10102 N N . ASP B 1 619 ? -39.406 5.699 5.52 1 25.66 619 ASP B N 1
ATOM 10103 C CA . ASP B 1 619 ? -39.062 6.871 6.312 1 25.66 619 ASP B CA 1
ATOM 10104 C C . ASP B 1 619 ? -38 6.516 7.367 1 25.66 619 ASP B C 1
ATOM 10106 O O . ASP B 1 619 ? -38.344 6.25 8.523 1 25.66 619 ASP B O 1
ATOM 10110 N N . ALA B 1 620 ? -37.219 5.633 7.207 1 30.84 620 ALA B N 1
ATOM 10111 C CA . ALA B 1 620 ? -36.281 5.473 8.32 1 30.84 620 ALA B CA 1
ATOM 10112 C C . ALA B 1 620 ? -35.656 6.805 8.695 1 30.84 620 ALA B C 1
ATOM 10114 O O . ALA B 1 620 ? -34.844 7.352 7.934 1 30.84 620 ALA B O 1
ATOM 10115 N N . THR B 1 621 ? -36.406 7.68 9.398 1 31.2 621 THR B N 1
ATOM 10116 C CA . THR B 1 621 ? -36.312 9.07 9.82 1 31.2 621 THR B CA 1
ATOM 10117 C C . THR B 1 621 ? -34.969 9.359 10.461 1 31.2 621 THR B C 1
ATOM 10119 O O . THR B 1 621 ? -34.281 8.453 10.945 1 31.2 621 THR B O 1
ATOM 10122 N N . LEU B 1 622 ? -34.625 10.562 10.203 1 25.59 622 LEU B N 1
ATOM 10123 C CA . LEU B 1 622 ? -33.562 11.391 10.812 1 25.59 622 LEU B CA 1
ATOM 10124 C C . LEU B 1 622 ? -33.594 11.266 12.328 1 25.59 622 LEU B C 1
ATOM 10126 O O . LEU B 1 622 ? -32.562 11.328 12.984 1 25.59 622 LEU B O 1
ATOM 10130 N N . ASP B 1 623 ? -34.812 10.969 12.836 1 29.33 623 ASP B N 1
ATOM 10131 C CA . ASP B 1 623 ? -35 10.836 14.273 1 29.33 623 ASP B CA 1
ATOM 10132 C C . ASP B 1 623 ? -34.188 9.672 14.836 1 29.33 623 ASP B C 1
ATOM 10134 O O . ASP B 1 623 ? -33.594 9.781 15.914 1 29.33 623 ASP B O 1
ATOM 10138 N N . ASP B 1 624 ? -34.062 8.672 14.117 1 31.19 624 ASP B N 1
ATOM 10139 C CA . ASP B 1 624 ? -33.312 7.516 14.602 1 31.19 624 ASP B CA 1
ATOM 10140 C C . ASP B 1 624 ? -31.828 7.82 14.672 1 31.19 624 ASP B C 1
ATOM 10142 O O . ASP B 1 624 ? -31.125 7.328 15.562 1 31.19 624 ASP B O 1
ATOM 10146 N N . PHE B 1 625 ? -31.438 8.719 13.797 1 29.59 625 PHE B N 1
ATOM 10147 C CA . PHE B 1 625 ? -30.047 9.141 13.844 1 29.59 625 PHE B CA 1
ATOM 10148 C C . PHE B 1 625 ? -29.781 10.016 15.07 1 29.59 625 PHE B C 1
ATOM 10150 O O . PHE B 1 625 ? -28.828 9.773 15.82 1 29.59 625 PHE B O 1
ATOM 10157 N N . ILE B 1 626 ? -30.656 11.031 15.273 1 29.72 626 ILE B N 1
ATOM 10158 C CA . ILE B 1 626 ? -30.578 11.828 16.5 1 29.72 626 ILE B CA 1
ATOM 10159 C C . ILE B 1 626 ? -30.75 10.922 17.719 1 29.72 626 ILE B C 1
ATOM 10161 O O . ILE B 1 626 ? -30 11.023 18.688 1 29.72 626 ILE B O 1
ATOM 10165 N N . HIS B 1 627 ? -31.703 10.039 17.594 1 31.69 627 HIS B N 1
ATOM 10166 C CA . HIS B 1 627 ? -31.938 9.062 18.656 1 31.69 627 HIS B CA 1
ATOM 10167 C C . HIS B 1 627 ? -30.734 8.141 18.812 1 31.69 627 HIS B C 1
ATOM 10169 O O . HIS B 1 627 ? -30.359 7.785 19.938 1 31.69 627 HIS B O 1
ATOM 10175 N N . SER B 1 628 ? -30.156 7.754 17.766 1 32.44 628 SER B N 1
ATOM 10176 C CA . SER B 1 628 ? -28.984 6.898 17.906 1 32.44 628 SER B CA 1
ATOM 10177 C C . SER B 1 628 ? -27.812 7.664 18.516 1 32.44 628 SER B C 1
ATOM 10179 O O . SER B 1 628 ? -27 7.09 19.234 1 32.44 628 SER B O 1
ATOM 10181 N N . LEU B 1 629 ? -27.656 8.938 18.141 1 30.41 629 LEU B N 1
ATOM 10182 C CA . LEU B 1 629 ? -26.766 9.828 18.875 1 30.41 629 LEU B CA 1
ATOM 10183 C C . LEU B 1 629 ? -27.219 9.945 20.328 1 30.41 629 LEU B C 1
ATOM 10185 O O . LEU B 1 629 ? -26.375 10.039 21.234 1 30.41 629 LEU B O 1
ATOM 10189 N N . PHE B 1 630 ? -28.625 10.148 20.484 1 28.53 630 PHE B N 1
ATOM 10190 C CA . PHE B 1 630 ? -29.234 10.375 21.797 1 28.53 630 PHE B CA 1
ATOM 10191 C C . PHE B 1 630 ? -29.672 9.055 22.422 1 28.53 630 PHE B C 1
ATOM 10193 O O . PHE B 1 630 ? -29.891 8.977 23.625 1 28.53 630 PHE B O 1
ATOM 10200 N N . SER B 1 631 ? -30.312 8.148 21.672 1 29.45 631 SER B N 1
ATOM 10201 C CA . SER B 1 631 ? -30.922 6.965 22.266 1 29.45 631 SER B CA 1
ATOM 10202 C C . SER B 1 631 ? -29.891 6.137 23.016 1 29.45 631 SER B C 1
ATOM 10204 O O . SER B 1 631 ? -30.172 5.004 23.422 1 29.45 631 SER B O 1
ATOM 10206 N N . GLN B 1 632 ? -28.688 6.555 22.891 1 25.61 632 GLN B N 1
ATOM 10207 C CA . GLN B 1 632 ? -27.922 5.984 24 1 25.61 632 GLN B CA 1
ATOM 10208 C C . GLN B 1 632 ? -28.531 6.367 25.344 1 25.61 632 GLN B C 1
ATOM 10210 O O . GLN B 1 632 ? -29.266 7.352 25.453 1 25.61 632 GLN B O 1
ATOM 10215 N N . ASN B 1 633 ? -28.547 5.445 26.312 1 25.78 633 ASN B N 1
ATOM 10216 C CA . ASN B 1 633 ? -29.266 5.438 27.578 1 25.78 633 ASN B CA 1
ATOM 10217 C C . ASN B 1 633 ? -29.219 6.801 28.266 1 25.78 633 ASN B C 1
ATOM 10219 O O . ASN B 1 633 ? -28.219 7.156 28.875 1 25.78 633 ASN B O 1
ATOM 10223 N N . THR B 1 634 ? -29.844 7.734 27.641 1 25.89 634 THR B N 1
ATOM 10224 C CA . THR B 1 634 ? -29.953 9.047 28.266 1 25.89 634 THR B CA 1
ATOM 10225 C C . THR B 1 634 ? -30.672 8.945 29.609 1 25.89 634 THR B C 1
ATOM 10227 O O . THR B 1 634 ? -31.891 8.867 29.672 1 25.89 634 THR B O 1
ATOM 10230 N N . MET B 1 635 ? -30.203 8.062 30.547 1 24.83 635 MET B N 1
ATOM 10231 C CA . MET B 1 635 ? -30.891 8.352 31.797 1 24.83 635 MET B CA 1
ATOM 10232 C C . MET B 1 635 ? -30.719 9.812 32.188 1 24.83 635 MET B C 1
ATOM 10234 O O . MET B 1 635 ? -29.641 10.398 31.969 1 24.83 635 MET B O 1
ATOM 10238 N N . PRO B 1 636 ? -31.719 10.539 32.344 1 24.8 636 PRO B N 1
ATOM 10239 C CA . PRO B 1 636 ? -31.719 11.938 32.781 1 24.8 636 PRO B CA 1
ATOM 10240 C C . PRO B 1 636 ? -30.703 12.211 33.875 1 24.8 636 PRO B C 1
ATOM 10242 O O . PRO B 1 636 ? -30.531 11.391 34.781 1 24.8 636 PRO B O 1
ATOM 10245 N N . LEU B 1 637 ? -29.547 12.812 33.5 1 26.14 637 LEU B N 1
ATOM 10246 C CA . LEU B 1 637 ? -28.641 13.281 34.531 1 26.14 637 LEU B CA 1
ATOM 10247 C C . LEU B 1 637 ? -29.438 13.898 35.688 1 26.14 637 LEU B C 1
ATOM 10249 O O . LEU B 1 637 ? -30.391 14.656 35.469 1 26.14 637 LEU B O 1
ATOM 10253 N N . GLY B 1 638 ? -29.547 13.195 36.719 1 24.72 638 GLY B N 1
ATOM 10254 C CA . GLY B 1 638 ? -30.125 13.781 37.906 1 24.72 638 GLY B CA 1
ATOM 10255 C C . GLY B 1 638 ? -29.703 15.219 38.156 1 24.72 638 GLY B C 1
ATOM 10256 O O . GLY B 1 638 ? -28.688 15.656 37.594 1 24.72 638 GLY B O 1
ATOM 10257 N N . SER B 1 639 ? -30.484 16.219 38.688 1 26.11 639 SER B N 1
ATOM 10258 C CA . SER B 1 639 ? -30.609 17.656 38.906 1 26.11 639 SER B CA 1
ATOM 10259 C C . SER B 1 639 ? -29.297 18.25 39.406 1 26.11 639 SER B C 1
ATOM 10261 O O . SER B 1 639 ? -28.969 19.391 39.062 1 26.11 639 SER B O 1
ATOM 10263 N N . ASP B 1 640 ? -28.516 17.641 40.344 1 26.61 640 ASP B N 1
ATOM 10264 C CA . ASP B 1 640 ? -27.766 18.469 41.281 1 26.61 640 ASP B CA 1
ATOM 10265 C C . ASP B 1 640 ? -26.375 18.781 40.75 1 26.61 640 ASP B C 1
ATOM 10267 O O . ASP B 1 640 ? -25.562 19.391 41.469 1 26.61 640 ASP B O 1
ATOM 10271 N N . VAL B 1 641 ? -25.828 17.922 39.844 1 27.56 641 VAL B N 1
ATOM 10272 C CA . VAL B 1 641 ? -24.391 18.156 39.75 1 27.56 641 VAL B CA 1
ATOM 10273 C C . VAL B 1 641 ? -24.109 19.297 38.781 1 27.56 641 VAL B C 1
ATOM 10275 O O . VAL B 1 641 ? -24.469 19.203 37.594 1 27.56 641 VAL B O 1
ATOM 10278 N N . ASP B 1 642 ? -23.969 20.484 39.312 1 25.45 642 ASP B N 1
ATOM 10279 C CA . ASP B 1 642 ? -23.656 21.734 38.656 1 25.45 642 ASP B CA 1
ATOM 10280 C C . ASP B 1 642 ? -22.344 21.641 37.875 1 25.45 642 ASP B C 1
ATOM 10282 O O . ASP B 1 642 ? -21.266 21.625 38.5 1 25.45 642 ASP B O 1
ATOM 10286 N N . LEU B 1 643 ? -22.422 21.047 36.781 1 27.03 643 LEU B N 1
ATOM 10287 C CA . LEU B 1 643 ? -21.25 20.875 35.938 1 27.03 643 LEU B CA 1
ATOM 10288 C C . LEU B 1 643 ? -20.484 22.188 35.781 1 27.03 643 LEU B C 1
ATOM 10290 O O . LEU B 1 643 ? -19.266 22.203 35.719 1 27.03 643 LEU B O 1
ATOM 10294 N N . MET B 1 644 ? -21.234 23.312 35.812 1 27.36 644 MET B N 1
ATOM 10295 C CA . MET B 1 644 ? -20.594 24.609 35.625 1 27.36 644 MET B CA 1
ATOM 10296 C C . MET B 1 644 ? -19.625 24.922 36.75 1 27.36 644 MET B C 1
ATOM 10298 O O . MET B 1 644 ? -18.641 25.641 36.531 1 27.36 644 MET B O 1
ATOM 10302 N N . ALA B 1 645 ? -19.938 24.516 37.938 1 30.75 645 ALA B N 1
ATOM 10303 C CA . ALA B 1 645 ? -19.109 24.859 39.094 1 30.75 645 ALA B CA 1
ATOM 10304 C C . ALA B 1 645 ? -17.719 24.25 39 1 30.75 645 ALA B C 1
ATOM 10306 O O . ALA B 1 645 ? -16.734 24.875 39.375 1 30.75 645 ALA B O 1
ATOM 10307 N N . LEU B 1 646 ? -17.688 23.109 38.438 1 26.95 646 LEU B N 1
ATOM 10308 C CA . LEU B 1 646 ? -16.375 22.469 38.375 1 26.95 646 LEU B CA 1
ATOM 10309 C C . LEU B 1 646 ? -15.461 23.172 37.375 1 26.95 646 LEU B C 1
ATOM 10311 O O . LEU B 1 646 ? -14.242 23.125 37.5 1 26.95 646 LEU B O 1
ATOM 10315 N N . LEU B 1 647 ? -16.016 23.688 36.312 1 28.95 647 LEU B N 1
ATOM 10316 C CA . LEU B 1 647 ? -15.18 24.344 35.312 1 28.95 647 LEU B CA 1
ATOM 10317 C C . LEU B 1 647 ? -14.57 25.625 35.844 1 28.95 647 LEU B C 1
ATOM 10319 O O . LEU B 1 647 ? -13.57 26.125 35.344 1 28.95 647 LEU B O 1
ATOM 10323 N N . GLN B 1 648 ? -15.25 26.328 36.812 1 26.81 648 GLN B N 1
ATOM 10324 C CA . GLN B 1 648 ? -14.773 27.625 37.281 1 26.81 648 GLN B CA 1
ATOM 10325 C C . GLN B 1 648 ? -13.531 27.469 38.156 1 26.81 648 GLN B C 1
ATOM 10327 O O . GLN B 1 648 ? -12.719 28.391 38.281 1 26.81 648 GLN B O 1
ATOM 10332 N N . ASP B 1 649 ? -13.508 26.438 39.031 1 30.78 649 ASP B N 1
ATOM 10333 C CA . ASP B 1 649 ? -12.461 26.484 40.031 1 30.78 649 ASP B CA 1
ATOM 10334 C C . ASP B 1 649 ? -11.078 26.266 39.438 1 30.78 649 ASP B C 1
ATOM 10336 O O . ASP B 1 649 ? -10.062 26.484 40.094 1 30.78 649 ASP B O 1
ATOM 10340 N N . GLY B 1 650 ? -10.984 25.484 38.344 1 26.86 650 GLY B N 1
ATOM 10341 C CA . GLY B 1 650 ? -9.602 25.219 38 1 26.86 650 GLY B CA 1
ATOM 10342 C C . GLY B 1 650 ? -8.906 26.422 37.375 1 26.86 650 GLY B C 1
ATOM 10343 O O . GLY B 1 650 ? -7.809 26.312 36.844 1 26.86 650 GLY B O 1
ATOM 10344 N N . VAL B 1 651 ? -9.609 27.547 37.188 1 26.97 651 VAL B N 1
ATOM 10345 C CA . VAL B 1 651 ? -8.953 28.719 36.594 1 26.97 651 VAL B CA 1
ATOM 10346 C C . VAL B 1 651 ? -7.855 29.219 37.531 1 26.97 651 VAL B C 1
ATOM 10348 O O . VAL B 1 651 ? -7.141 30.172 37.219 1 26.97 651 VAL B O 1
ATOM 10351 N N . GLY B 1 652 ? -7.887 28.953 38.844 1 22.39 652 GLY B N 1
ATOM 10352 C CA . GLY B 1 652 ? -6.969 29.734 39.656 1 22.39 652 GLY B CA 1
ATOM 10353 C C . GLY B 1 652 ? -5.52 29.328 39.5 1 22.39 652 GLY B C 1
ATOM 10354 O O . GLY B 1 652 ? -4.629 29.875 40.156 1 22.39 652 GLY B O 1
ATOM 10355 N N . MET B 1 653 ? -5.285 28.078 39.312 1 22.52 653 MET B N 1
ATOM 10356 C CA . MET B 1 653 ? -3.852 27.875 39.531 1 22.52 653 MET B CA 1
ATOM 10357 C C . MET B 1 653 ? -3.053 28.5 38.375 1 22.52 653 MET B C 1
ATOM 10359 O O . MET B 1 653 ? -3.467 28.453 37.219 1 22.52 653 MET B O 1
ATOM 10363 N N . GLY B 1 654 ? -1.996 29.453 38.688 1 18.98 654 GLY B N 1
ATOM 10364 C CA . GLY B 1 654 ? -1.098 30.469 38.156 1 18.98 654 GLY B CA 1
ATOM 10365 C C . GLY B 1 654 ? -0.518 30.094 36.781 1 18.98 654 GLY B C 1
ATOM 10366 O O . GLY B 1 654 ? -0.565 28.922 36.406 1 18.98 654 GLY B O 1
ATOM 10367 N N . MET B 1 655 ? 0.209 31.359 36.156 1 19.22 655 MET B N 1
ATOM 10368 C CA . MET B 1 655 ? 1.176 31.875 35.188 1 19.22 655 MET B CA 1
ATOM 10369 C C . MET B 1 655 ? 2.426 31 35.156 1 19.22 655 MET B C 1
ATOM 10371 O O . MET B 1 655 ? 2.924 30.578 36.188 1 19.22 655 MET B O 1
#

Organism: NCBI:txid879819

Secondary structure (DSSP, 8-state):
-----------------SS--HHHHHHT----S-SS-HHHHHTT----------TTSPPPHHHHHHHHHHHHHHHHHHHHHHHHHHHHHTTT----------------------TTSHHHHEEEETTEEEE--TTSGGGG----------------GGGGGGTTS-SS---HHHHHHHHHHIIIIISTTTT-S-HHHHHHHHHHHTTS-GGGHHHH-TT--HHHHHHHHHHHGGG-SSHHHHSHHHHHHHHHHHHHHHHHHHHS--HHHHHHHHHHHHHHHHTT-HHHHHHHHHHHHHHHHHTTTTS--HHHHHTTSS-HHHHHHHHHHHHHHHHHHHHHHHHHT---S--S---PPPP---HHHHTPEE--TT-SS--EE--HHHHHHHHHHHHHHHHHHHHHHSSSSS-HHHHHHTTHHHHHHHHHHHHHHT--GGGPPPS-TTS---HHHHHHHHHHHHHHHHHHGGGTT---S-HHHHHHHHHHHHHHHHHHHHHHHHHHHHHHHH-SSS--HHHHHHHHHHHHHHHHHHHT-SSHHHHHHHHHHHHHHHHHHHHHTTT-HHHHHHHHHHHHHHHHHHHHHHS--TTTTS---------------------------HHHHHHHHH-S------TT--HHHHHHHTT-S--/-----------------SS--HHHHHHT----S-SS-HHHHHTT----------TTSPPPHHHHHHHHHHHHHHHHHHHHHHHHHHHHHTTT-------S--------------TTSHHHHEEEETTEEEE--TTSGGGG----------------GGGGGGTTS-SS---HHHHHHHHHHIIIIISTTTT-S-HHHHHHHHHHHTTS-GGGHHHH-TT--HHHHHHHHHHHGGG-SSHHHHSHHHHHHHHHHHHHHHHHHHHS--HHHHHHHHHHHHHHHHTT-HHHHHHHHHHHHHHHHHTTTTS--HHHHHTTSS-HHHHHHHHHHHHHHHHHHHHHHHHHT---S--S---PPPP---HHHHTPEE--TT-SS--EE--HHHHHHHHHHHHHHHHHHHHHHSSSSS-HHHHHHTTHHHHHHHHHHHHHHT--GGGPPPS-TTS---HHHHHHHHHHHHHHHHHHGGGTT---S-HHHHHHHHHHHHHHHHHHHHHHHHHHHHHHHH-TTS--HHHHHHHHHHHHHHHHHHHT-SSHHHHHHHHHHHHHHHHHHHHHTTT-HHHHHHHHHHHHHHHHHHHHHHS--TTSS----------------------------THHHHHHHH-S------TT--HHHHHHHGGGS--

Solvent-accessible surface area (backbone atoms only — not comparable to full-atom values): 73550 Å² total; per-residue (Å²): 136,83,78,80,77,79,77,75,77,76,76,72,76,77,75,74,50,91,62,63,40,58,63,32,60,72,68,74,45,81,43,75,55,46,96,62,19,66,53,30,58,74,70,68,45,85,58,45,76,73,83,70,75,73,83,80,61,76,72,50,71,68,51,50,49,47,48,50,49,46,38,53,50,36,50,48,47,37,48,49,44,42,49,52,45,40,62,58,40,68,74,65,63,76,83,76,83,75,80,74,80,65,75,74,63,78,68,76,67,62,73,82,70,68,82,77,54,53,67,60,28,43,40,72,46,89,76,35,56,33,33,20,21,85,64,12,76,59,48,76,52,75,76,76,80,73,82,72,74,80,75,74,79,82,69,65,87,92,52,52,92,46,72,73,50,66,100,61,98,69,52,70,66,58,50,52,48,18,50,49,48,24,48,57,36,49,29,36,59,51,40,56,60,59,63,75,52,28,55,53,17,46,61,53,40,66,78,44,60,78,83,47,24,42,63,80,13,34,52,27,38,58,40,26,52,20,32,45,45,30,53,9,23,39,68,42,86,51,64,71,52,34,31,66,70,50,23,45,47,25,40,50,49,19,59,71,46,39,68,66,39,66,76,54,54,33,65,18,46,35,40,20,34,40,47,47,17,50,50,30,37,38,69,56,37,48,71,60,14,57,31,43,33,31,40,18,56,40,42,37,54,43,44,35,29,45,46,53,53,63,64,38,37,76,70,65,75,42,51,68,64,56,51,51,49,39,40,44,52,39,50,25,50,45,42,51,41,42,54,48,15,46,51,44,24,50,82,57,66,81,75,65,91,61,62,37,66,79,67,68,66,39,68,72,55,18,56,40,71,42,70,51,92,80,58,83,49,78,70,38,66,54,38,40,32,50,51,28,37,53,47,46,56,51,41,52,53,48,46,52,47,46,67,48,64,68,65,63,83,47,57,67,68,55,37,56,71,71,39,51,55,58,50,53,52,50,49,53,51,51,52,65,71,63,54,53,76,89,62,54,80,70,92,50,82,84,56,86,72,57,64,41,48,50,47,52,55,36,47,53,27,44,50,48,29,65,68,24,53,83,42,39,66,50,53,54,87,47,64,72,50,36,55,47,10,53,51,22,41,49,52,27,47,53,22,26,52,49,37,52,51,45,50,49,51,41,36,73,74,59,36,51,54,57,55,35,72,63,55,42,51,44,40,48,52,26,22,53,46,24,44,51,46,25,74,66,39,90,46,69,67,55,19,52,52,24,42,49,51,20,50,51,32,42,51,50,23,51,51,26,26,77,44,26,50,32,22,41,54,50,30,50,53,52,48,53,51,50,50,49,54,53,56,64,70,69,60,76,74,65,78,73,78,60,70,84,70,81,77,79,81,78,77,80,80,85,69,84,83,75,86,73,82,75,82,68,77,78,72,82,48,70,59,53,54,53,29,60,77,46,63,37,69,67,66,75,77,70,88,78,74,60,64,67,60,62,65,57,61,68,64,68,71,88,135,137,85,81,79,76,79,79,77,77,76,76,74,75,78,73,75,52,92,62,62,40,59,65,32,59,72,67,74,44,81,42,75,55,46,95,62,20,66,54,30,58,74,70,70,46,85,59,46,77,72,84,68,73,72,83,80,61,76,70,50,71,68,51,49,49,48,49,50,50,47,38,51,49,35,50,48,49,36,49,50,44,45,48,53,44,41,61,57,40,68,76,65,60,75,83,76,84,74,83,79,81,65,76,74,62,78,68,77,65,63,74,82,70,66,80,76,55,53,68,61,27,42,42,72,46,88,76,35,56,32,33,22,21,84,64,10,76,60,50,76,52,73,75,76,79,73,83,73,75,79,75,74,78,82,70,67,87,93,50,52,92,47,71,72,49,66,101,63,98,72,52,70,65,57,48,53,49,17,49,49,49,23,49,55,37,47,28,36,59,52,41,57,58,60,64,74,52,28,56,51,18,46,61,53,40,66,78,43,61,78,83,46,24,43,62,80,13,34,52,28,36,56,41,27,54,21,32,46,44,30,53,10,23,40,66,42,86,51,64,72,52,34,30,67,71,49,22,46,47,25,41,50,50,20,57,72,46,40,67,66,40,67,77,55,53,32,64,18,47,35,40,21,35,40,48,46,16,48,49,30,36,38,69,55,38,48,69,60,14,58,31,43,34,30,41,19,56,40,42,36,53,44,44,34,30,47,46,52,52,66,63,38,36,76,71,66,75,43,52,68,67,54,49,50,49,39,39,44,51,40,48,26,49,44,42,51,41,44,53,48,15,44,50,43,23,49,81,59,66,83,75,66,91,62,61,38,68,80,69,67,67,40,68,72,56,17,57,42,70,40,71,51,93,80,59,83,50,77,70,39,66,54,38,41,31,49,52,25,37,53,46,46,54,52,41,52,53,48,45,52,47,46,67,49,64,68,65,65,83,47,57,69,68,55,36,56,73,71,40,50,54,57,50,54,51,50,50,55,51,52,52,65,70,63,54,52,74,89,62,55,78,70,89,49,83,82,56,85,72,55,64,42,47,49,47,51,55,37,48,54,27,44,49,47,28,65,66,24,53,83,44,38,64,54,52,56,87,49,66,70,50,36,55,48,11,53,52,22,40,50,51,27,48,53,25,27,51,48,37,52,51,46,50,51,51,42,35,75,74,62,36,50,53,56,55,35,72,64,55,42,50,43,41,49,53,27,21,53,47,24,43,51,46,25,74,65,38,90,47,69,67,54,19,50,52,24,42,50,51,20,51,52,31,44,54,50,23,51,50,27,27,75,43,26,50,33,21,40,54,52,29,52,54,51,50,52,50,49,50,52,55,54,55,64,69,69,61,76,74,67,79,74,79,62,72,85,71,82,77,81,77,79,80,76,79,83,70,86,82,76,86,71,81,79,76,74,76,79,74,82,50,70,58,54,53,54,32,58,74,49,64,38,67,68,64,76,74,70,88,77,76,59,65,68,60,62,66,59,62,67,68,64,73,85,136

Sequence (1310 aa):
MSGSGDERAHKRSRQNVSQACVNCRQRKKKCDGNQPCATCVAYKDECVWGGKDDWRKPLSRSETNALRARVDELEGLVQEYKTRLELISIQRAPPSIESSTRSPMPQKLAPPRHKDDVEDVLHDDDGTLRFFGPTSAFHRAKPTHPPSVNPLSARGDDKRWGRFLPEIYLTRDAHDTAVDRFFRYFSAFGQRTTPHLFYRDMEIALDLPEEDIPLLAPNYSPVLHNVILSLGLAYADEGYLRAVTTRRAFHKEANRRLDAEINNPSLATVQGLALRSSFSSTVGDYSVGWIYNGLATRMCFALGLHVDTTPLVERGKISVEQNTQRCVTYWSCYVQEEMWAIYMGRTPLMTQWHSVPYPSADLVTDNWEWTWPDSRAPPQKTYLSTCFVYTTALMRIATEITTTIYTGRYQKSELVHNGTVKRFSDELTAWLNSLPAPLQLSEDENDLALPHIILLHLGCSWIAIFLFQPFSQVTVTDKEEVDFGKYAMTRCHRAALRIHRLAQLHRAQHTLRFTPPTMAQAVYTAGTSFLLAAAQAADATHASSALAHCNEMLAMLRETSETWHAAAQKALILEELVAEYQSSTDAPDPAAQLWTVPLARDHPNPSPTTLEHPWSASDATLDDFIHSLFSQNTMPLGSDVDLMALLQDGVGMGMMSGSGDERAHKRSRQNVSQACVNCRQRKKKCDGNQPCATCVAYKDECVWGGKDDWRKPLSRSETNALRARVDELEGLVQEYKTRLELISIQRAPPSIESSTRSPMPQKLAPPRHKDDVEDVLHDDDGTLRFFGPTSAFHRAKPTHPPSVNPLSARGDDKRWGRFLPEIYLTRDAHDTAVDRFFRYFSAFGQRTTPHLFYRDMEIALDLPEEDIPLLAPNYSPVLHNVILSLGLAYADEGYLRAVTTRRAFHKEANRRLDAEINNPSLATVQGLALRSSFSSTVGDYSVGWIYNGLATRMCFALGLHVDTTPLVERGKISVEQNTQRCVTYWSCYVQEEMWAIYMGRTPLMTQWHSVPYPSADLVTDNWEWTWPDSRAPPQKTYLSTCFVYTTALMRIATEITTTIYTGRYQKSELVHNGTVKRFSDELTAWLNSLPAPLQLSEDENDLALPHIILLHLGCSWIAIFLFQPFSQVTVTDKEEVDFGKYAMTRCHRAALRIHRLAQLHRAQHTLRFTPPTMAQAVYTAGTSFLLAAAQAADATHASSALAHCNEMLAMLRETSETWHAAAQKALILEELVAEYQSSTDAPDPAAQLWTVPLARDHPNPSPTTLEHPWSASDATLDDFIHSLFSQNTMPLGSDVDLMALLQDGVGMGM

Foldseek 3Di:
DPPPDCPPPPPPPLPQQPDAFPVCVVVVHRFSNDLQTPVCVVVVHRRHHDPPDPPPDDPPPVRVVVVVVVVVVVVVVVVVVVVVVVVVCVVPDDPDPDDDPPPPPPPPPPPPPPLVVPCQAWPQQPQATFGHHPVDPCSPPHRDQDDDDDLDDDDDDPPLLCSLPDPDDDDPVNLVQLLVLLCQFACLQLNLAQNVLAVVLSVVVSPDGQSCSCRSRQRYHSLLSLLSQLQSQLLPPDPVSNDNVNSVRSLVSSVVCLVVCLVVDGLSNLSSQLSSLLSCLLAPNLVSSLVSLVVSVVVLVRSPLLEQCVSVCVVVNDPPVRNLSSPSNNLSSVLSQLLSCLVVVHARDPPDHGHHDQHDQDPVSQQPWDQAPVPPDDIDGPSSSVLNSLSSVLSVLLNVLSVPPRVPPDDPVCCVVVCVLVVSVVSLVSSLVPRDDLLDDDPDLPDDHRNSSLVSLLSSLLSLLVSLVVLLQDLDPDPVSVVSNVVSLVSNQVSLVSLLVSLVSCCVRPNLCRHYCVNLVSLLSSLVSLCLCLVPPPDNVSNVVSNVSSVVSLVSLVRNCSSGVSSVVSSVVSVVVSVLSVVVVPDPDVPPPPDPPDDDDDDDDDDDDPPPPPPPPPCPDSVVVVCVSVVSPCPPPDDPDPPVVVVPVVVPDDD/DPDPPPPPPPPPDLPQQPDAFPVCVVVVHRFSNDLQTPVCVVVVHRRDRDPPDPPPDPQPPVRVVVVVVVVVVVVVVVVVVVVVVVVVCVVPDDPDPDDDDDPPPPPPPPPPPDLVVPCQAWPQQPQATFGHHPVDPCSPPHRDDDDDDDLDDDDDDPPLLCSLPDPDDDDPVNLVQLLVLLCQFACLQLNLAQNVLAVVLSVVVSPDGQSCSCRPRQRYHSLLSLLSQLQSQLLPPDPVSNDNVNSVRSLVSSVVCLVVCLVVDGLSNLSSQLSSLLSCLLAPNLVSSLVSLVVSVVVLVRSPLLEQCVSVCVVVNDPPVRNLSSPSNNLSSVLSQLLSCLVVVHARDPPDHGHHDQHDQDPVSQQPWDQAPVNPDDIDGPSSSVLNSLSSVLSVLLNVLSVPPRPPPDDPVCCVVVCVLVVSVVSLVSSLVPRDDLLDDDPDLPDDDRNSSLVSLLSSLLSLLVSLVVLLQDLDPDPVSVVSNVVSLVSNQVSLVSLLVSLVSCCVRPNLCRHYCVNLVSLLSSLVSLCVCLLPPPDNVSNVVSNVSSVVSLVSLVRNCSSGVSSVVSSVVSVVVSVLSVVVVPDPDVPPPPDDPPDDDDDDDDDDDPPPPCPPPPCPDPVVVVCVSVVSPCPPPDDPDPPVVVVPPVVPDDD

Radius of gyration: 38.69 Å; Cα contacts (8 Å, |Δi|>4): 1565; chains: 2; bounding box: 131×100×136 Å

Nearest PDB structures (foldseek):
  5k7v-assembly1_B  TM=2.402E-01  e=5.491E+00  synthetic construct
  6y4k-assembly1_B  TM=4.133E-01  e=5.193E+00  Homo sapiens
  5k7v-assembly1_B  TM=2.401E-01  e=9.101E+00  synthetic construct

pLDDT: mean 76.11, std 25.33, range [18.73, 98.5]

InterPro domains:
  IPR001138 Zn(2)Cys(6) fungal-type DNA-binding domain [PF00172] (19-49)
  IPR001138 Zn(2)Cys(6) fungal-type DNA-binding domain [PS00463] (20-47)
  IPR001138 Zn(2)Cys(6) fungal-type DNA-binding domain [PS50048] (20-49)
  IPR001138 Zn(2)Cys(6) fungal-type DNA-binding domain [SM00066] (15-58)
  IPR001138 Zn(2)Cys(6) fungal-type DNA-binding domain [cd00067] (17-49)
  IPR007219 Xylanolytic transcriptional activator, regulatory domain [PF04082] (216-432)
  IPR007219 Xylanolytic transcriptional activator, regulatory domain [SM00906] (289-365)
  IPR036864 Zn(2)-C6 fungal-type DNA-binding domain superfamily [G3DSA:4.10.240.10] (18-99)
  IPR036864 Zn(2)-C6 fungal-type DNA-binding domain superfamily [SSF57701] (11-55)
  IPR051615 Transcriptional Regulatory Elements [PTHR31313] (8-618)